Protein AF-A0A7X7MH19-F1 (afdb_monomer)

Nearest PDB structures (foldseek):
  1k9d-assembly1_A  TM=5.610E-01  e=5.790E-14  Geobacillus stearothermophilus
  1mqq-assembly1_A  TM=5.528E-01  e=1.305E-13  Geobacillus stearothermophilus
  3v0b-assembly1_B  TM=8.361E-01  e=3.757E-08  Clostridium botulinum
  4zkt-assembly3_F  TM=6.952E-01  e=1.379E-07  Clostridium botulinum E3 str. Alaska E43
  5oq3-assembly1_A  TM=6.223E-01  e=1.272E-06  Clostridioides difficile

Mean predicted aligned error: 16.27 Å

pLDDT: mean 86.26, std 12.92, range [29.75, 98.75]

Sequence (1088 aa):
MRLLLLLLFTVSAMLCSQERIFYLSGENLQEDSVQRFLQPGGEHLPQVVPDGYRGAGLRFDGQDTLLRLKPAPELAFAVDQSFTVELYYFPEKVSRADGEMYWAGLVTRGSFAGSFWRLRSHSLKGTPLFQGTNRENGKMVLRSQMVRKIQEMAEQWHHVALVRDAHKRLLSFYHNGVLIKQEFEVDPQVFENPGQDLLIGQHFTGLIDELSIYDGIRHTFSPPQNEAAPEQAAIAVDAALQTNWQACRERGLHLYPMPKELHFSGQEFAFNPAAWSVQRHNGTDAPGLQAFRQRLQDCGLTDALAEGEGTGNLIVSGLFADLPTELALLSSPALPPRQGYVLGFAGQPGQRRIILAGSDEDGLRYAWLTLGNLLREGGSIFPALIRDWPDCLRRGIEISGPLSSDFVDMAFRMRINLLHRGRHAYSSDKDREQVRQFNDYAFERGILVEIAFHTNVLDLGPDYQKYITPGYNSHYYMYKPEEGLFGYLNGAYSWSRDDLARARGQQLAKEMKDLHFRSIYFHAIDRGGFNDPGNWARRLPQDRERWGDDQASADAHLLSIYVEELRREIPDIVIYYVQYPYVPTKDAKVLKYYRDLSAKLDGKVIHLLREAPRQLLASTVAAFRHPPRMCFYPYPFTVYPSYSNSGRFVASLYFGLQTIVRVCHWNPTSSLALASDWVFAEYLWNPFSPGAEPLPPDKHTLPVVLAPSEPIEQELLPRICALFFGEKAAAKMARIFAYKFSDRIPEQPHNILPAGSDHRQFFDRMITDSQQALEYMQETAPDILPRAKGMHAELNNYLQRCNLLARARRHCLQARELLDAGQADAALAEAARGRELLELPVARARNRYQAILNDLDIANAINLTISRREYLATLPEKKLRVAFYTYAGSSSGGGIIGLLPASLDQQGGLQVTTIDNLTRRNLQAVDVLVFNGNHSEGDCDENWRENILAFAQAGGGVIFTHNACGRHQGGFQPPLFPHICRGFDSMYVHSQELSVKDAGCFENFLQPGDIYTHAYFDHCQLLAGPEATLLLANASERPVTLAGNHGRGRVIYTGEIFGIDRQNRLTYPEFPHWQMLFNLIRWCGSAE

Radius of gyration: 34.71 Å; Cα contacts (8 Å, |Δi|>4): 2415; chains: 1; bounding box: 84×91×103 Å

Structure (mmCIF, N/CA/C/O backbone):
data_AF-A0A7X7MH19-F1
#
_entry.id   AF-A0A7X7MH19-F1
#
loop_
_atom_site.group_PDB
_atom_site.id
_atom_site.type_symbol
_atom_site.label_atom_id
_atom_site.label_alt_id
_atom_site.label_comp_id
_atom_site.label_asym_id
_atom_site.label_entity_id
_atom_site.label_seq_id
_atom_site.pdbx_PDB_ins_code
_atom_site.Cartn_x
_atom_site.Cartn_y
_atom_site.Cartn_z
_atom_site.occupancy
_atom_site.B_iso_or_equiv
_atom_site.auth_seq_id
_atom_site.auth_comp_id
_atom_site.auth_asym_id
_atom_site.auth_atom_id
_atom_site.pdbx_PDB_model_num
ATOM 1 N N . MET A 1 1 ? -15.577 52.834 -31.804 1.00 40.59 1 MET A N 1
ATOM 2 C CA . MET A 1 1 ? -16.648 51.810 -31.717 1.00 40.59 1 MET A CA 1
ATOM 3 C C . MET A 1 1 ? -16.893 51.047 -33.020 1.00 40.59 1 MET A C 1
ATOM 5 O O . MET A 1 1 ? -16.893 49.830 -32.955 1.00 40.59 1 MET A O 1
ATOM 9 N N . ARG A 1 2 ? -17.020 51.678 -34.202 1.00 30.95 2 ARG A N 1
ATOM 10 C CA . ARG A 1 2 ? -17.196 50.935 -35.477 1.00 30.95 2 ARG A CA 1
ATOM 11 C C . ARG A 1 2 ? -15.959 50.164 -35.983 1.00 30.95 2 ARG A C 1
ATOM 13 O O . ARG A 1 2 ? -16.141 49.177 -36.678 1.00 30.95 2 ARG A O 1
ATOM 20 N N . LEU A 1 3 ? -14.735 50.525 -35.575 1.00 32.53 3 LEU A N 1
ATOM 21 C CA . LEU A 1 3 ? -13.535 49.714 -35.863 1.00 32.53 3 LEU A CA 1
ATOM 22 C C . LEU A 1 3 ? -13.381 48.490 -34.938 1.00 32.53 3 LEU A C 1
ATOM 24 O O . LEU A 1 3 ? -12.784 47.500 -35.338 1.00 32.53 3 LEU A O 1
ATOM 28 N N . LEU A 1 4 ? -13.950 48.533 -33.726 1.00 36.44 4 LEU A N 1
ATOM 29 C CA . LEU A 1 4 ? -13.889 47.407 -32.783 1.00 36.44 4 LEU A CA 1
ATOM 30 C C . LEU A 1 4 ? -14.914 46.314 -33.140 1.00 36.44 4 LEU A C 1
ATOM 32 O O . LEU A 1 4 ? -14.669 45.138 -32.908 1.00 36.44 4 LEU A O 1
ATOM 36 N N . LEU A 1 5 ? -16.035 46.700 -33.761 1.00 34.50 5 LEU A N 1
ATOM 37 C CA . LEU A 1 5 ? -17.049 45.764 -34.255 1.00 34.50 5 LEU A CA 1
ATOM 38 C C . LEU A 1 5 ? -16.635 45.035 -35.543 1.00 34.50 5 LEU A C 1
ATOM 40 O O . LEU A 1 5 ? -17.080 43.912 -35.748 1.00 34.50 5 LEU A O 1
ATOM 44 N N . LEU A 1 6 ? -15.761 45.615 -36.378 1.00 29.86 6 LEU A N 1
ATOM 45 C CA . LEU A 1 6 ? -15.263 44.916 -37.570 1.00 29.86 6 LEU A CA 1
ATOM 46 C C . LEU A 1 6 ? -14.207 43.851 -37.232 1.00 29.86 6 LEU A C 1
ATOM 48 O O . LEU A 1 6 ? -14.173 42.823 -37.895 1.00 29.86 6 LEU A O 1
ATOM 52 N N . LEU A 1 7 ? -13.404 44.050 -36.177 1.00 33.91 7 LEU A N 1
ATOM 53 C CA . LEU A 1 7 ? -12.448 43.037 -35.701 1.00 33.91 7 LEU A CA 1
ATOM 54 C C . LEU A 1 7 ? -13.126 41.875 -34.958 1.00 33.91 7 LEU A C 1
ATOM 56 O O . LEU A 1 7 ? -12.647 40.748 -35.016 1.00 33.91 7 LEU A O 1
ATOM 60 N N . LEU A 1 8 ? -14.269 42.113 -34.310 1.00 34.22 8 LEU A N 1
ATOM 61 C CA . LEU A 1 8 ? -15.045 41.047 -33.665 1.00 34.22 8 LEU A CA 1
ATOM 62 C C . LEU A 1 8 ? -15.822 40.172 -34.666 1.00 34.22 8 LEU A C 1
ATOM 64 O O . LEU A 1 8 ? -16.108 39.017 -34.354 1.00 34.22 8 LEU A O 1
ATOM 68 N N . PHE A 1 9 ? -16.089 40.667 -35.881 1.00 30.39 9 PHE A N 1
ATOM 69 C CA . PHE A 1 9 ? -16.714 39.872 -36.946 1.00 30.39 9 PHE A CA 1
ATOM 70 C C . PHE A 1 9 ? -15.721 39.119 -37.842 1.00 30.39 9 PHE A C 1
ATOM 72 O O . PHE A 1 9 ? -16.106 38.113 -38.430 1.00 30.39 9 PHE A O 1
ATOM 79 N N . THR A 1 10 ? -14.446 39.517 -37.909 1.00 30.19 10 THR A N 1
ATOM 80 C CA . THR A 1 10 ? -13.414 38.742 -38.626 1.00 30.19 10 THR A CA 1
ATOM 81 C C . THR A 1 10 ? -12.658 37.750 -37.744 1.00 30.19 10 THR A C 1
ATOM 83 O O . THR A 1 10 ? -12.144 36.769 -38.270 1.00 30.19 10 THR A O 1
ATOM 86 N N . VAL A 1 11 ? -12.655 37.907 -36.415 1.00 32.97 11 VAL A N 1
ATOM 87 C CA . VAL A 1 11 ? -12.041 36.915 -35.502 1.00 32.97 11 VAL A CA 1
ATOM 88 C C . VAL A 1 11 ? -13.012 35.788 -35.105 1.00 32.97 11 VAL A C 1
ATOM 90 O O . VAL A 1 11 ? -12.567 34.702 -34.749 1.00 32.97 11 VAL A O 1
ATOM 93 N N . SER A 1 12 ? -14.329 35.961 -35.282 1.00 29.75 12 SER A N 1
ATOM 94 C CA . SER A 1 12 ? -15.285 34.834 -35.202 1.00 29.75 12 SER A CA 1
ATOM 95 C C . SER A 1 12 ? -15.341 33.972 -36.473 1.00 29.75 12 SER A C 1
ATOM 97 O O . SER A 1 12 ? -15.973 32.923 -36.459 1.00 29.75 12 SER A O 1
ATOM 99 N N . ALA A 1 13 ? -14.656 34.366 -37.553 1.00 31.08 13 ALA A N 1
ATOM 100 C CA . ALA A 1 13 ? -14.575 33.600 -38.802 1.00 31.08 13 ALA A CA 1
ATOM 101 C C . ALA A 1 13 ? -13.300 32.731 -38.922 1.00 31.08 13 ALA A C 1
ATOM 103 O O . ALA A 1 13 ? -13.020 32.198 -39.989 1.00 31.08 13 ALA A O 1
ATOM 104 N N . MET A 1 14 ? -12.537 32.563 -37.833 1.00 32.09 14 MET A N 1
ATOM 105 C CA . MET A 1 14 ? -11.456 31.563 -37.715 1.00 32.09 14 MET A CA 1
ATOM 106 C C . MET A 1 14 ? -11.681 30.584 -36.549 1.00 32.09 14 MET A C 1
ATOM 108 O O . MET A 1 14 ? -10.750 29.959 -36.046 1.00 32.09 14 MET A O 1
ATOM 112 N N . LEU A 1 15 ? -12.936 30.400 -36.132 1.00 37.69 15 LEU A N 1
ATOM 113 C CA . LEU A 1 15 ? -13.350 29.117 -35.572 1.00 37.69 15 LEU A CA 1
ATOM 114 C C . LEU A 1 15 ? -13.394 28.148 -36.757 1.00 37.69 15 LEU A C 1
ATOM 116 O O . LEU A 1 15 ? -14.279 28.283 -37.598 1.00 37.69 15 LEU A O 1
ATOM 120 N N . CYS A 1 16 ? -12.424 27.227 -36.860 1.00 40.28 16 CYS A N 1
ATOM 121 C CA . CYS A 1 16 ? -12.534 26.082 -37.770 1.00 40.28 16 CYS A CA 1
ATOM 122 C C . CYS A 1 16 ? -13.936 25.491 -37.589 1.00 40.28 16 CYS A C 1
ATOM 124 O O . CYS A 1 16 ? -14.283 25.055 -36.488 1.00 40.28 16 CYS A O 1
ATOM 126 N N . SER A 1 17 ? -14.762 25.560 -38.629 1.00 39.31 17 SER A N 1
ATOM 127 C CA . SER A 1 17 ? -16.108 25.008 -38.630 1.00 39.31 17 SER A CA 1
ATOM 128 C C . SER A 1 17 ? -16.019 23.525 -38.292 1.00 39.31 17 SER A C 1
ATOM 130 O O . SER A 1 17 ? -15.542 22.747 -39.102 1.00 39.31 17 SER A O 1
ATOM 132 N N . GLN A 1 18 ? -16.486 23.100 -37.114 1.00 59.25 18 GLN A N 1
ATOM 133 C CA . GLN A 1 18 ? -16.642 21.674 -36.784 1.00 59.25 18 GLN A CA 1
ATOM 134 C C . GLN A 1 18 ? -17.859 21.085 -37.515 1.00 59.25 18 GLN A C 1
ATOM 136 O O . GLN A 1 18 ? -18.720 20.442 -36.914 1.00 59.25 18 GLN A O 1
ATOM 141 N N . GLU A 1 19 ? -17.986 21.370 -38.807 1.00 74.88 19 GLU A N 1
ATOM 142 C CA . GLU A 1 19 ? -19.109 20.917 -39.605 1.00 74.88 19 GLU A CA 1
ATOM 143 C C . GLU A 1 19 ? -18.929 19.426 -39.908 1.00 74.88 19 GLU A C 1
ATOM 145 O O . GLU A 1 19 ? -17.858 18.964 -40.317 1.00 74.88 19 GLU A O 1
ATOM 150 N N . ARG A 1 20 ? -19.979 18.644 -39.639 1.00 85.56 20 ARG A N 1
ATOM 151 C CA . ARG A 1 20 ? -20.019 17.227 -39.999 1.00 85.56 20 ARG A CA 1
ATOM 152 C C . ARG A 1 20 ? -20.278 17.137 -41.496 1.00 85.56 20 ARG A C 1
ATOM 154 O O . ARG A 1 20 ? -21.410 17.304 -41.937 1.00 85.56 20 ARG A O 1
ATOM 161 N N . ILE A 1 21 ? -19.225 16.860 -42.250 1.00 86.94 21 ILE A N 1
ATOM 162 C CA . ILE A 1 21 ? -19.241 16.823 -43.716 1.00 86.94 21 ILE A CA 1
ATOM 163 C C . ILE A 1 21 ? -19.751 15.490 -44.275 1.00 86.94 21 ILE A C 1
ATOM 165 O O . ILE A 1 21 ? -20.193 15.430 -45.419 1.00 86.94 21 ILE A O 1
ATOM 169 N N . PHE A 1 22 ? -19.739 14.421 -43.472 1.00 88.12 22 PHE A N 1
ATOM 170 C CA . PHE A 1 22 ? -20.342 13.139 -43.840 1.00 88.12 22 PHE A CA 1
ATOM 171 C C . PHE A 1 22 ? -20.851 12.379 -42.613 1.00 88.12 22 PHE A C 1
ATOM 173 O O . PHE A 1 22 ? -20.234 12.422 -41.545 1.00 88.12 22 PHE A O 1
ATOM 180 N N . TYR A 1 23 ? -21.977 11.683 -42.779 1.00 89.19 23 TYR A N 1
ATOM 181 C CA . TYR A 1 23 ? -22.614 10.866 -41.751 1.00 89.19 23 TYR A CA 1
ATOM 182 C C . TYR A 1 23 ? -23.319 9.658 -42.374 1.00 89.19 23 TYR A C 1
ATOM 184 O O . TYR A 1 23 ? -24.117 9.820 -43.299 1.00 89.19 23 TYR A O 1
ATOM 192 N N . LEU A 1 24 ? -23.043 8.467 -41.847 1.00 88.69 24 LEU A N 1
ATOM 193 C CA . LEU A 1 24 ? -23.631 7.206 -42.287 1.00 88.69 24 LEU A CA 1
ATOM 194 C C . LEU A 1 24 ? -24.084 6.368 -41.086 1.00 88.69 24 LEU A C 1
ATOM 196 O O . LEU A 1 24 ? -23.281 6.059 -40.205 1.00 88.69 24 LEU A O 1
ATOM 200 N N . SER A 1 25 ? -25.342 5.940 -41.127 1.00 89.00 25 SER A N 1
ATOM 201 C CA . SER A 1 25 ? -25.960 4.945 -40.248 1.00 89.00 25 SER A CA 1
ATOM 202 C C . SER A 1 25 ? -26.829 3.984 -41.073 1.00 89.00 25 SER A C 1
ATOM 204 O O . SER A 1 25 ? -26.979 4.136 -42.291 1.00 89.00 25 SER A O 1
ATOM 206 N N . GLY A 1 26 ? -27.406 2.964 -40.435 1.00 82.88 26 GLY A N 1
ATOM 207 C CA . GLY A 1 26 ? -28.370 2.082 -41.099 1.00 82.88 26 GLY A CA 1
ATOM 208 C C . GLY A 1 26 ? -29.678 2.786 -41.476 1.00 82.88 26 GLY A C 1
ATOM 209 O O . GLY A 1 26 ? -30.334 2.373 -42.430 1.00 82.88 26 GLY A O 1
ATOM 210 N N . GLU A 1 27 ? -30.041 3.868 -40.780 1.00 84.19 27 GLU A N 1
ATOM 211 C CA . GLU A 1 27 ? -31.292 4.608 -41.006 1.00 84.19 27 GLU A CA 1
ATOM 212 C C . GLU A 1 27 ? -31.233 5.512 -42.238 1.00 84.19 27 GLU A C 1
ATOM 214 O O . GLU A 1 27 ? -32.208 5.614 -42.982 1.00 84.19 27 GLU A O 1
ATOM 219 N N . ASN A 1 28 ? -30.079 6.137 -42.484 1.00 85.06 28 ASN A N 1
ATOM 220 C CA . ASN A 1 28 ? -29.923 7.103 -43.570 1.00 85.06 28 ASN A CA 1
ATOM 221 C C . ASN A 1 28 ? -29.301 6.508 -44.842 1.00 85.06 28 ASN A C 1
ATOM 223 O O . ASN A 1 28 ? -29.097 7.229 -45.819 1.00 85.06 28 ASN A O 1
ATOM 227 N N . LEU A 1 29 ? -29.027 5.195 -44.867 1.00 82.00 29 LEU A N 1
ATOM 228 C CA . LEU A 1 29 ? -28.387 4.528 -46.005 1.00 82.00 29 LEU A CA 1
ATOM 229 C C . LEU A 1 29 ? -29.133 4.786 -47.323 1.00 82.00 29 LEU A C 1
ATOM 231 O O . LEU A 1 29 ? -28.494 4.900 -48.363 1.00 82.00 29 LEU A O 1
ATOM 235 N N . GLN A 1 30 ? -30.467 4.869 -47.292 1.00 79.12 30 GLN A N 1
ATOM 236 C CA . GLN A 1 30 ? -31.323 5.067 -48.472 1.00 79.12 30 GLN A CA 1
ATOM 237 C C . GLN A 1 30 ? -31.597 6.544 -48.805 1.00 79.12 30 GLN A C 1
ATOM 239 O O . GLN A 1 30 ? -32.271 6.821 -49.793 1.00 79.12 30 GLN A O 1
ATOM 244 N N . GLU A 1 31 ? -31.106 7.498 -48.011 1.00 83.00 31 GLU A N 1
ATOM 245 C CA . GLU A 1 31 ? -31.304 8.921 -48.295 1.00 83.00 31 GLU A CA 1
ATOM 246 C C . GLU A 1 31 ? -30.445 9.384 -49.479 1.00 83.00 31 GLU A C 1
ATOM 248 O O . GLU A 1 31 ? -29.272 9.021 -49.594 1.00 83.00 31 GLU A O 1
ATOM 253 N N . ASP A 1 32 ? -30.987 10.273 -50.319 1.00 73.81 32 ASP A N 1
ATOM 254 C CA . ASP A 1 32 ? -30.274 10.857 -51.468 1.00 73.81 32 ASP A CA 1
ATOM 255 C C . ASP A 1 32 ? -28.955 11.546 -51.064 1.00 73.81 32 ASP A C 1
ATOM 257 O O . ASP A 1 32 ? -27.976 11.546 -51.818 1.00 73.81 32 ASP A O 1
ATOM 261 N N . SER A 1 33 ? -28.914 12.101 -49.847 1.00 69.31 33 SER A N 1
ATOM 262 C CA . SER A 1 33 ? -27.751 12.754 -49.229 1.00 69.31 33 SER A CA 1
ATOM 263 C C . SER A 1 33 ? -26.543 11.813 -49.089 1.00 69.31 33 SER A C 1
ATOM 265 O O . SER A 1 33 ? -25.401 12.275 -49.194 1.00 69.31 33 SER A O 1
ATOM 267 N N . VAL A 1 34 ? -26.796 10.509 -48.924 1.00 75.38 34 VAL A N 1
ATOM 268 C CA . VAL A 1 34 ? -25.811 9.430 -48.769 1.00 75.38 34 VAL A CA 1
ATOM 269 C C . VAL A 1 34 ? -25.662 8.636 -50.072 1.00 75.38 34 VAL A C 1
ATOM 271 O O . VAL A 1 34 ? -24.540 8.405 -50.529 1.00 75.38 34 VAL A O 1
ATOM 274 N N . GLN A 1 35 ? -26.773 8.283 -50.728 1.00 77.19 35 GLN A N 1
ATOM 275 C CA . GLN A 1 35 ? -26.804 7.518 -51.984 1.00 77.19 35 GLN A CA 1
ATOM 276 C C . GLN A 1 35 ? -26.021 8.193 -53.114 1.00 77.19 35 GLN A C 1
ATOM 278 O O . GLN A 1 35 ? -25.385 7.507 -53.916 1.00 77.19 35 GLN A O 1
ATOM 283 N N . ARG A 1 36 ? -25.964 9.534 -53.144 1.00 70.69 36 ARG A N 1
ATOM 284 C CA . ARG A 1 36 ? -25.136 10.277 -54.112 1.00 70.69 36 ARG A CA 1
ATOM 285 C C . ARG A 1 36 ? -23.650 9.894 -54.070 1.00 70.69 36 ARG A C 1
ATOM 287 O O . ARG A 1 36 ? -22.964 10.002 -55.090 1.00 70.69 36 ARG A O 1
ATOM 294 N N . PHE A 1 37 ? -23.165 9.415 -52.924 1.00 65.81 37 PHE A N 1
ATOM 295 C CA . PHE A 1 37 ? -21.780 8.999 -52.732 1.00 65.81 37 PHE A CA 1
ATOM 296 C C . PHE A 1 37 ? -21.572 7.487 -52.864 1.00 65.81 37 PHE A C 1
ATOM 298 O O . PHE A 1 37 ? -20.451 7.072 -53.141 1.00 65.81 37 PHE A O 1
ATOM 305 N N . LEU A 1 38 ? -22.601 6.655 -52.689 1.00 72.00 38 LEU A N 1
ATOM 306 C CA . LEU A 1 38 ? -22.437 5.204 -52.569 1.00 72.00 38 LEU A CA 1
ATOM 307 C C . LEU A 1 38 ? -22.326 4.475 -53.921 1.00 72.00 38 LEU A C 1
ATOM 309 O O . LEU A 1 38 ? -22.993 4.790 -54.908 1.00 72.00 38 LEU A O 1
ATOM 313 N N . GLN A 1 39 ? -21.480 3.446 -53.944 1.00 70.38 39 GLN A N 1
ATOM 314 C CA . GLN A 1 39 ? -21.481 2.346 -54.908 1.00 70.38 39 GLN A CA 1
ATOM 315 C C . GLN A 1 39 ? -21.308 1.017 -54.160 1.00 70.38 39 GLN A C 1
ATOM 317 O O . GLN A 1 39 ? -20.623 0.987 -53.130 1.00 70.38 39 GLN A O 1
ATOM 322 N N . PRO A 1 40 ? -21.859 -0.094 -54.684 1.00 62.59 40 PRO A N 1
ATOM 323 C CA . PRO A 1 40 ? -21.493 -1.423 -54.212 1.00 62.59 40 PRO A CA 1
ATOM 324 C C . PRO A 1 40 ? -19.973 -1.608 -54.323 1.00 62.59 40 PRO A C 1
ATOM 326 O O . PRO A 1 40 ? -19.392 -1.414 -55.393 1.00 62.59 40 PRO A O 1
ATOM 329 N N . GLY A 1 41 ? -19.317 -1.909 -53.201 1.00 59.84 41 GLY A N 1
ATOM 330 C CA . GLY A 1 41 ? -17.882 -2.184 -53.151 1.00 59.84 41 GLY A CA 1
ATOM 331 C C . GLY A 1 41 ? -17.541 -3.667 -53.333 1.00 59.84 41 GLY A C 1
ATOM 332 O O . GLY A 1 41 ? -16.408 -3.965 -53.712 1.00 59.84 41 GLY A O 1
ATOM 333 N N . GLY A 1 42 ? -18.507 -4.558 -53.085 1.00 61.34 42 GLY A N 1
ATOM 334 C CA . GLY A 1 42 ? -18.439 -6.011 -53.286 1.00 61.34 42 GLY A CA 1
ATOM 335 C C . GLY A 1 42 ? -19.711 -6.560 -53.954 1.00 61.34 42 GLY A C 1
ATOM 336 O O . GLY A 1 42 ? -20.513 -5.775 -54.466 1.00 61.34 42 GLY A O 1
ATOM 337 N N . GLU A 1 43 ? -19.883 -7.888 -53.996 1.00 65.69 43 GLU A N 1
ATOM 338 C CA . GLU A 1 43 ? -21.018 -8.537 -54.688 1.00 65.69 43 GLU A CA 1
ATOM 339 C C . GLU A 1 43 ? -22.367 -8.267 -53.998 1.00 65.69 43 GLU A C 1
ATOM 341 O O . GLU A 1 43 ? -23.418 -8.274 -54.650 1.00 65.69 43 GLU A O 1
ATOM 346 N N . HIS A 1 44 ? -22.342 -7.944 -52.700 1.00 71.69 44 HIS A N 1
ATOM 347 C CA . HIS A 1 44 ? -23.522 -7.672 -51.885 1.00 71.69 44 HIS A CA 1
ATOM 348 C C . HIS A 1 44 ? -23.394 -6.352 -51.100 1.00 71.69 44 HIS A C 1
ATOM 350 O O . HIS A 1 44 ? -22.311 -5.933 -50.686 1.00 71.69 44 HIS A O 1
ATOM 356 N N . LEU A 1 45 ? -24.520 -5.653 -50.908 1.00 76.94 45 LEU A N 1
ATOM 357 C CA . LEU A 1 45 ? -24.598 -4.486 -50.020 1.00 76.94 45 LEU A CA 1
ATOM 358 C C . LEU A 1 45 ? -24.732 -4.955 -48.560 1.00 76.94 45 LEU A C 1
ATOM 360 O O . LEU A 1 45 ? -25.362 -5.988 -48.329 1.00 76.94 45 LEU A O 1
ATOM 364 N N . PRO A 1 46 ? -24.193 -4.213 -47.571 1.00 83.44 46 PRO A N 1
ATOM 365 C CA . PRO A 1 46 ? -24.392 -4.555 -46.167 1.00 83.44 46 PRO A CA 1
ATOM 366 C C . PRO A 1 46 ? -25.879 -4.533 -45.812 1.00 83.44 46 PRO A C 1
ATOM 368 O O . PRO A 1 46 ? -26.639 -3.671 -46.265 1.00 83.44 46 PRO A O 1
ATOM 371 N N . GLN A 1 47 ? -26.291 -5.481 -44.977 1.00 86.56 47 GLN A N 1
ATOM 372 C CA . GLN A 1 47 ? -27.671 -5.570 -44.520 1.00 86.56 47 GLN A CA 1
ATOM 373 C C . GLN A 1 47 ? -27.932 -4.501 -43.453 1.00 86.56 47 GLN A C 1
ATOM 375 O O . GLN A 1 47 ? -27.190 -4.404 -42.475 1.00 86.56 47 GLN A O 1
ATOM 380 N N . VAL A 1 48 ? -29.011 -3.730 -43.609 1.00 89.06 48 VAL A N 1
ATOM 381 C CA . VAL A 1 48 ? -29.517 -2.865 -42.535 1.00 89.06 48 VAL A CA 1
ATOM 382 C C . VAL A 1 48 ? -30.183 -3.750 -41.484 1.00 89.06 48 VAL A C 1
ATOM 384 O O . VAL A 1 48 ? -31.097 -4.515 -41.805 1.00 89.06 48 VAL A O 1
ATOM 387 N N . VAL A 1 49 ? -29.719 -3.663 -40.240 1.00 86.75 49 VAL A N 1
ATOM 388 C CA . VAL A 1 49 ? -30.249 -4.432 -39.106 1.00 86.75 49 VAL A CA 1
ATOM 389 C C . VAL A 1 49 ? -30.757 -3.492 -38.011 1.00 86.75 49 VAL A C 1
ATOM 391 O O . VAL A 1 49 ? -30.188 -2.416 -37.833 1.00 86.75 49 VAL A O 1
ATOM 394 N N . PRO A 1 50 ? -31.807 -3.872 -37.261 1.00 78.62 50 PRO A N 1
ATOM 395 C CA . PRO A 1 50 ? -32.345 -3.035 -36.186 1.00 78.62 50 PRO A CA 1
ATOM 396 C C . PRO A 1 50 ? -31.398 -2.902 -34.982 1.00 78.62 50 PRO A C 1
ATOM 398 O O . PRO A 1 50 ? -31.568 -1.987 -34.187 1.00 78.62 50 PRO A O 1
ATOM 401 N N . ASP A 1 51 ? -30.402 -3.783 -34.858 1.00 77.12 51 ASP A N 1
ATOM 402 C CA . ASP A 1 51 ? -29.486 -3.856 -33.714 1.00 77.12 51 ASP A CA 1
ATOM 403 C C . ASP A 1 51 ? -28.273 -2.912 -33.858 1.00 77.12 51 ASP A C 1
ATOM 405 O O . ASP A 1 51 ? -27.138 -3.315 -33.610 1.00 77.12 51 ASP A O 1
ATOM 409 N N . GLY A 1 52 ? -28.476 -1.671 -34.313 1.00 81.94 52 GLY A N 1
ATOM 410 C CA . GLY A 1 52 ? -27.425 -0.646 -34.338 1.00 81.94 52 GLY A CA 1
ATOM 411 C C . GLY A 1 52 ? -27.072 -0.130 -32.939 1.00 81.94 52 GLY A C 1
ATOM 412 O O . GLY A 1 52 ? -27.753 -0.416 -31.953 1.00 81.94 52 GLY A O 1
ATOM 413 N N . TYR A 1 53 ? -25.994 0.651 -32.833 1.00 82.19 53 TYR A N 1
ATOM 414 C CA . TYR A 1 53 ? -25.649 1.319 -31.576 1.00 82.19 53 TYR A CA 1
ATOM 415 C C . TYR A 1 53 ? -26.650 2.442 -31.275 1.00 82.19 53 TYR A C 1
ATOM 417 O O . TYR A 1 53 ? -27.023 2.656 -30.119 1.00 82.19 53 TYR A O 1
ATOM 425 N N . ARG A 1 54 ? -27.103 3.157 -32.314 1.00 80.06 54 ARG A N 1
ATOM 426 C CA . ARG A 1 54 ? -28.158 4.175 -32.233 1.00 80.06 54 ARG A CA 1
ATOM 427 C C . ARG A 1 54 ? -29.143 3.987 -33.384 1.00 80.06 54 ARG A C 1
ATOM 429 O O . ARG A 1 54 ? -28.950 4.525 -34.463 1.00 80.06 54 ARG A O 1
ATOM 436 N N . GLY A 1 55 ? -30.221 3.249 -33.128 1.00 83.06 55 GLY A N 1
ATOM 437 C CA . GLY A 1 55 ? -31.196 2.926 -34.170 1.00 83.06 55 GLY A CA 1
ATOM 438 C C . GLY A 1 55 ? -30.711 1.764 -35.035 1.00 83.06 55 GLY A C 1
ATOM 439 O O . GLY A 1 55 ? -30.209 0.777 -34.501 1.00 83.06 55 GLY A O 1
ATOM 440 N N . ALA A 1 56 ? -30.878 1.850 -36.355 1.00 86.19 56 ALA A N 1
ATOM 441 C CA . ALA A 1 56 ? -30.456 0.790 -37.272 1.00 86.19 56 ALA A CA 1
ATOM 442 C C . ALA A 1 56 ? -28.960 0.875 -37.638 1.00 86.19 56 ALA A C 1
ATOM 444 O O . ALA A 1 56 ? -28.460 1.945 -37.974 1.00 86.19 56 ALA A O 1
ATOM 445 N N . GLY A 1 57 ? -28.269 -0.269 -37.662 1.00 89.12 57 GLY A N 1
ATOM 446 C CA . GLY A 1 57 ? -26.849 -0.393 -38.018 1.00 89.12 57 GLY A CA 1
ATOM 447 C C . GLY A 1 57 ? -26.609 -1.136 -39.337 1.00 89.12 57 GLY A C 1
ATOM 448 O O . GLY A 1 57 ? -27.528 -1.709 -39.929 1.00 89.12 57 GLY A O 1
ATOM 449 N N . LEU A 1 58 ? -25.355 -1.150 -39.800 1.00 92.31 58 LEU A N 1
ATOM 450 C CA . LEU A 1 58 ? -24.941 -1.824 -41.035 1.00 92.31 58 LEU A CA 1
ATOM 451 C C . LEU A 1 58 ? -24.149 -3.095 -40.723 1.00 92.31 58 LEU A C 1
ATOM 453 O O . LEU A 1 58 ? -23.093 -3.031 -40.090 1.00 92.31 58 LEU A O 1
ATOM 457 N N . ARG A 1 59 ? -24.639 -4.243 -41.198 1.00 92.81 59 ARG A N 1
ATOM 458 C CA . ARG A 1 59 ? -23.994 -5.547 -41.017 1.00 92.81 59 ARG A CA 1
ATOM 459 C C . ARG A 1 59 ? -23.083 -5.904 -42.184 1.00 92.81 59 ARG A C 1
ATOM 461 O O . ARG A 1 59 ? -23.510 -5.901 -43.338 1.00 92.81 59 ARG A O 1
ATOM 468 N N . PHE A 1 60 ? -21.860 -6.286 -41.832 1.00 92.25 60 PHE A N 1
ATOM 469 C CA . PHE A 1 60 ? -20.832 -6.791 -42.729 1.00 92.25 60 PHE A CA 1
ATOM 470 C C . PHE A 1 60 ? -20.488 -8.239 -42.360 1.00 92.25 60 PHE A C 1
ATOM 472 O O . PHE A 1 60 ? -20.427 -8.600 -41.184 1.00 92.25 60 PHE A O 1
ATOM 479 N N . ASP A 1 61 ? -20.274 -9.074 -43.366 1.00 86.19 61 ASP A N 1
ATOM 480 C CA . ASP A 1 61 ? -20.034 -10.515 -43.256 1.00 86.19 61 ASP A CA 1
ATOM 481 C C . ASP A 1 61 ? -18.546 -10.898 -43.337 1.00 86.19 61 ASP A C 1
ATOM 483 O O . ASP A 1 61 ? -18.157 -12.019 -43.006 1.00 86.19 61 ASP A O 1
ATOM 487 N N . GLY A 1 62 ? -17.690 -9.951 -43.722 1.00 83.38 62 GLY A N 1
ATOM 488 C CA . GLY A 1 62 ? -16.248 -10.120 -43.879 1.00 83.38 62 GLY A CA 1
ATOM 489 C C . GLY A 1 62 ? -15.812 -10.808 -45.174 1.00 83.38 62 GLY A C 1
ATOM 490 O O . GLY A 1 62 ? -14.608 -11.018 -45.353 1.00 83.38 62 GLY A O 1
ATOM 491 N N . GLN A 1 63 ? -16.745 -11.130 -46.076 1.00 81.31 63 GLN A N 1
ATOM 492 C CA . GLN A 1 63 ? -16.472 -11.792 -47.353 1.00 81.31 63 GLN A CA 1
ATOM 493 C C . GLN A 1 63 ? -16.682 -10.839 -48.529 1.00 81.31 63 GLN A C 1
ATOM 495 O O . GLN A 1 63 ? -15.694 -10.366 -49.099 1.00 81.31 63 GLN A O 1
ATOM 500 N N . ASP A 1 64 ? -17.935 -10.534 -48.866 1.00 76.56 64 ASP A N 1
ATOM 501 C CA . ASP A 1 64 ? -18.311 -9.793 -50.075 1.00 76.56 64 ASP A CA 1
ATOM 502 C C . ASP A 1 64 ? -19.168 -8.543 -49.805 1.00 76.56 64 ASP A C 1
ATOM 504 O O . ASP A 1 64 ? -19.471 -7.794 -50.739 1.00 76.56 64 ASP A O 1
ATOM 508 N N . THR A 1 65 ? -19.474 -8.248 -48.538 1.00 82.81 65 THR A N 1
ATOM 509 C CA . THR A 1 65 ? -20.133 -6.998 -48.139 1.00 82.81 65 THR A CA 1
ATOM 510 C C . THR A 1 65 ? -19.121 -5.864 -47.934 1.00 82.81 65 THR A C 1
ATOM 512 O O . THR A 1 65 ? -18.234 -5.916 -47.081 1.00 82.81 65 THR A O 1
ATOM 515 N N . LEU A 1 66 ? -19.233 -4.803 -48.742 1.00 85.25 66 LEU A N 1
ATOM 516 C CA . LEU A 1 66 ? -18.369 -3.615 -48.680 1.00 85.25 66 LEU A CA 1
ATOM 517 C C . LEU A 1 66 ? -19.098 -2.390 -49.243 1.00 85.25 66 LEU A C 1
ATOM 519 O O . LEU A 1 66 ? -19.666 -2.452 -50.336 1.00 85.25 66 LEU A O 1
ATOM 523 N N . LEU A 1 67 ? -19.001 -1.245 -48.560 1.00 87.56 67 LEU A N 1
ATOM 524 C CA . LEU A 1 67 ? -19.440 0.038 -49.120 1.00 87.56 67 LEU A CA 1
ATOM 525 C C . LEU A 1 67 ? -18.263 0.821 -49.688 1.00 87.56 67 LEU A C 1
ATOM 527 O O . LEU A 1 67 ? -17.199 0.916 -49.071 1.00 87.56 67 LEU A O 1
ATOM 531 N N . ARG A 1 68 ? -18.485 1.419 -50.858 1.00 85.75 68 ARG A N 1
ATOM 532 C CA . ARG A 1 68 ? -17.550 2.325 -51.517 1.00 85.75 68 ARG A CA 1
ATOM 533 C C . ARG A 1 68 ? -18.193 3.699 -51.647 1.00 85.75 68 ARG A C 1
ATOM 535 O O . ARG A 1 68 ? -19.243 3.831 -52.267 1.00 85.75 68 ARG A O 1
ATOM 542 N N . LEU A 1 69 ? -17.539 4.716 -51.102 1.00 84.38 69 LEU A N 1
ATOM 543 C CA . LEU A 1 69 ? -17.887 6.113 -51.333 1.00 84.38 69 LEU A CA 1
ATOM 544 C C . LEU A 1 69 ? -17.018 6.666 -52.461 1.00 84.38 69 LEU A C 1
ATOM 546 O O . LEU A 1 69 ? -15.784 6.643 -52.367 1.00 84.38 69 LEU A O 1
ATOM 550 N N . LYS A 1 70 ? -17.677 7.154 -53.516 1.00 79.56 70 LYS A N 1
ATOM 551 C CA . LYS A 1 70 ? -17.043 7.798 -54.669 1.00 79.56 70 LYS A CA 1
ATOM 552 C C . LYS A 1 70 ? -16.223 9.012 -54.224 1.00 79.56 70 LYS A C 1
ATOM 554 O O . LYS A 1 70 ? -16.560 9.649 -53.222 1.00 79.56 70 LYS A O 1
ATOM 559 N N . PRO A 1 71 ? -15.196 9.402 -54.993 1.00 76.94 71 PRO A N 1
ATOM 560 C CA . PRO A 1 71 ? -14.471 10.630 -54.723 1.00 76.94 71 PRO A CA 1
ATOM 561 C C . PRO A 1 71 ? -15.411 11.841 -54.787 1.00 76.94 71 PRO A C 1
ATOM 563 O O . PRO A 1 71 ? -16.076 12.063 -55.798 1.00 76.94 71 PRO A O 1
ATOM 566 N N . ALA A 1 72 ? -15.437 12.626 -53.714 1.00 74.81 72 ALA A N 1
ATOM 567 C CA . ALA A 1 72 ? -16.192 13.867 -53.609 1.00 74.81 72 ALA A CA 1
ATOM 568 C C . ALA A 1 72 ? -15.286 14.992 -53.090 1.00 74.81 72 ALA A C 1
ATOM 570 O O . ALA A 1 72 ? -14.400 14.698 -52.278 1.00 74.81 72 ALA A O 1
ATOM 571 N N . PRO A 1 73 ? -15.487 16.254 -53.520 1.00 73.81 73 PRO A N 1
ATOM 572 C CA . PRO A 1 73 ? -14.681 17.382 -53.057 1.00 73.81 73 PRO A CA 1
ATOM 573 C C . PRO A 1 73 ? -14.694 17.545 -51.535 1.00 73.81 73 PRO A C 1
ATOM 575 O O . PRO A 1 73 ? -13.651 17.832 -50.961 1.00 73.81 73 PRO A O 1
ATOM 578 N N . GLU A 1 74 ? -15.829 17.289 -50.872 1.00 75.06 74 GLU A N 1
ATOM 579 C CA . GLU A 1 74 ? -15.936 17.446 -49.414 1.00 75.06 74 GLU A CA 1
ATOM 580 C C . GLU A 1 74 ? -15.156 16.367 -48.636 1.00 75.06 74 GLU A C 1
ATOM 582 O O . GLU A 1 74 ? -14.834 16.558 -47.473 1.00 75.06 74 GLU A O 1
ATOM 587 N N . LEU A 1 75 ? -14.813 15.239 -49.273 1.00 75.06 75 LEU A N 1
ATOM 588 C CA . LEU A 1 75 ? -14.055 14.126 -48.678 1.00 75.06 75 LEU A CA 1
ATOM 589 C C . LEU A 1 75 ? -12.587 14.086 -49.146 1.00 75.06 75 LEU A C 1
ATOM 591 O O . LEU A 1 75 ? -11.874 13.102 -48.917 1.00 75.06 75 LEU A O 1
ATOM 595 N N . ALA A 1 76 ? -12.135 15.125 -49.850 1.00 74.94 76 ALA A N 1
ATOM 596 C CA . ALA A 1 76 ? -10.776 15.256 -50.358 1.00 74.94 76 ALA A CA 1
ATOM 597 C C . ALA A 1 76 ? -9.929 16.116 -49.407 1.00 74.94 76 ALA A C 1
ATOM 599 O O . ALA A 1 76 ? -9.748 17.306 -49.640 1.00 74.94 76 ALA A O 1
ATOM 600 N N . PHE A 1 77 ? -9.403 15.500 -48.344 1.00 77.62 77 PHE A N 1
ATOM 601 C CA . PHE A 1 77 ? -8.580 16.213 -47.363 1.00 77.62 77 PHE A CA 1
ATOM 602 C C . PHE A 1 77 ? -7.281 16.743 -47.979 1.00 77.62 77 PHE A C 1
ATOM 604 O O . PHE A 1 77 ? -6.508 15.974 -48.562 1.00 77.62 77 PHE A O 1
ATOM 611 N N . ALA A 1 78 ? -7.023 18.040 -47.817 1.00 74.81 78 ALA A N 1
ATOM 612 C CA . ALA A 1 78 ? -5.750 18.642 -48.192 1.00 74.81 78 ALA A CA 1
ATOM 613 C C . ALA A 1 78 ? -4.627 18.256 -47.211 1.00 74.81 78 ALA A C 1
ATOM 615 O O . ALA A 1 78 ? -4.861 17.908 -46.049 1.00 74.81 78 ALA A O 1
ATOM 616 N N . VAL A 1 79 ? -3.376 18.351 -47.674 1.00 74.94 79 VAL A N 1
ATOM 617 C CA . VAL A 1 79 ? -2.176 18.072 -46.864 1.00 74.94 79 VAL A CA 1
ATOM 618 C C . VAL A 1 79 ? -2.131 18.910 -45.586 1.00 74.94 79 VAL A C 1
ATOM 620 O O . VAL A 1 79 ? -1.651 18.431 -44.568 1.00 74.94 79 VAL A O 1
ATOM 623 N N . ASP A 1 80 ? -2.664 20.120 -45.581 1.00 80.69 80 ASP A N 1
ATOM 624 C CA . ASP A 1 80 ? -2.689 21.041 -44.443 1.00 80.69 80 ASP A CA 1
ATOM 625 C C . ASP A 1 80 ? -4.039 21.073 -43.703 1.00 80.69 80 ASP A C 1
ATOM 627 O O . ASP A 1 80 ? -4.220 21.864 -42.778 1.00 80.69 80 ASP A O 1
ATOM 631 N N . GLN A 1 81 ? -4.977 20.191 -44.058 1.00 84.88 81 GLN A N 1
ATOM 632 C CA . GLN A 1 81 ? -6.320 20.177 -43.483 1.00 84.88 81 GLN A CA 1
ATOM 633 C C . GLN A 1 81 ? -6.414 19.293 -42.237 1.00 84.88 81 GLN A C 1
ATOM 635 O O . GLN A 1 81 ? -6.025 18.118 -42.234 1.00 84.88 81 GLN A O 1
ATOM 640 N N . SER A 1 82 ? -6.977 19.860 -41.171 1.00 90.19 82 SER A N 1
ATOM 641 C CA . SER A 1 82 ? -7.306 19.123 -39.950 1.00 90.19 82 SER A CA 1
ATOM 642 C C . SER A 1 82 ? -8.665 18.444 -40.092 1.00 90.19 82 SER A C 1
ATOM 644 O O . SER A 1 82 ? -9.598 19.046 -40.608 1.00 90.19 82 SER A O 1
ATOM 646 N N . PHE A 1 83 ? -8.802 17.211 -39.610 1.00 91.38 83 PHE A N 1
ATOM 647 C CA . PHE A 1 83 ? -10.064 16.476 -39.700 1.00 91.38 83 PHE A CA 1
ATOM 648 C C . PHE A 1 83 ? -10.220 15.464 -38.564 1.00 91.38 83 PHE A C 1
ATOM 650 O O . PHE A 1 83 ? -9.251 15.082 -37.900 1.00 91.38 83 PHE A O 1
ATOM 657 N N . THR A 1 84 ? -11.451 14.990 -38.376 1.00 94.31 84 THR A N 1
ATOM 658 C CA . THR A 1 84 ? -11.769 13.886 -37.465 1.00 94.31 84 THR A CA 1
ATOM 659 C C . THR A 1 84 ? -12.611 12.841 -38.184 1.00 94.31 84 THR A C 1
ATOM 661 O O . THR A 1 84 ? -13.607 13.183 -38.819 1.00 94.31 84 THR A O 1
ATOM 664 N N . VAL A 1 85 ? -12.242 11.567 -38.051 1.00 94.50 85 VAL A N 1
ATOM 665 C CA . VAL A 1 85 ? -13.046 10.421 -38.503 1.00 94.50 85 VAL A CA 1
ATOM 666 C C . VAL A 1 85 ? -13.384 9.574 -37.291 1.00 94.50 85 VAL A C 1
ATOM 668 O O . VAL A 1 85 ? -12.474 9.130 -36.590 1.00 94.50 85 VAL A O 1
ATOM 671 N N . GLU A 1 86 ? -14.668 9.331 -37.053 1.00 95.12 86 GLU A N 1
ATOM 672 C CA . GLU A 1 86 ? -15.134 8.495 -35.949 1.00 95.12 86 GLU A CA 1
ATOM 673 C C . GLU A 1 86 ? -16.258 7.548 -36.362 1.00 95.12 86 GLU A C 1
ATOM 675 O O . GLU A 1 86 ? -16.999 7.838 -37.295 1.00 95.12 86 GLU A O 1
ATOM 680 N N . LEU A 1 87 ? -16.389 6.421 -35.664 1.00 96.44 87 LEU A N 1
ATOM 681 C CA . LEU A 1 87 ? -17.481 5.464 -35.859 1.00 96.44 87 LEU A CA 1
ATOM 682 C C . LEU A 1 87 ? -17.661 4.565 -34.638 1.00 96.44 87 LEU A C 1
ATOM 684 O O . LEU A 1 87 ? -16.750 4.425 -33.811 1.00 96.44 87 LEU A O 1
ATOM 688 N N . TYR A 1 88 ? -18.808 3.894 -34.587 1.00 95.25 88 TYR A N 1
ATOM 689 C CA . TYR A 1 88 ? -19.072 2.797 -33.670 1.00 95.25 88 TYR A CA 1
ATOM 690 C C . TYR A 1 88 ? -19.011 1.472 -34.424 1.00 95.25 88 TYR A C 1
ATOM 692 O O . TYR A 1 88 ? -19.436 1.377 -35.574 1.00 95.25 88 TYR A O 1
ATOM 700 N N . TYR A 1 89 ? -18.445 0.443 -33.803 1.00 95.06 89 TYR A N 1
ATOM 701 C CA . TYR A 1 89 ? -18.369 -0.885 -34.401 1.00 95.06 89 TYR A CA 1
ATOM 702 C C . TYR A 1 89 ? -18.545 -1.988 -33.360 1.00 95.06 89 TYR A C 1
ATOM 704 O O . TYR A 1 89 ? -18.069 -1.872 -32.232 1.00 95.06 89 TYR A O 1
ATOM 712 N N . PHE A 1 90 ? -19.205 -3.071 -33.756 1.00 93.38 90 PHE A N 1
ATOM 713 C CA . PHE A 1 90 ? -19.363 -4.302 -32.991 1.00 93.38 90 PHE A CA 1
ATOM 714 C C . PHE A 1 90 ? -18.632 -5.422 -33.743 1.00 93.38 90 PHE A C 1
ATOM 716 O O . PHE A 1 90 ? -19.147 -5.907 -34.750 1.00 93.38 90 PHE A O 1
ATOM 723 N N . PRO A 1 91 ? -17.410 -5.803 -33.340 1.00 92.06 91 PRO A N 1
ATOM 724 C CA . PRO A 1 91 ? -16.649 -6.852 -34.008 1.00 92.06 91 PRO A CA 1
ATOM 725 C C . PRO A 1 91 ? -17.112 -8.245 -33.561 1.00 92.06 91 PRO A C 1
ATOM 727 O O . PRO A 1 91 ? -17.056 -8.569 -32.374 1.00 92.06 91 PRO A O 1
ATOM 730 N N . GLU A 1 92 ? -17.513 -9.091 -34.509 1.00 89.00 92 GLU A N 1
ATOM 731 C CA . GLU A 1 92 ? -17.828 -10.503 -34.257 1.00 89.00 92 GLU A CA 1
ATOM 732 C C . GLU A 1 92 ? -16.559 -11.367 -34.373 1.00 89.00 92 GLU A C 1
ATOM 734 O O . GLU A 1 92 ? -15.637 -11.056 -35.131 1.00 89.00 92 GLU A O 1
ATOM 739 N N . LYS A 1 93 ? -16.481 -12.461 -33.603 1.00 83.12 93 LYS A N 1
ATOM 740 C CA . LYS A 1 93 ? -15.324 -13.368 -33.650 1.00 83.12 93 LYS A CA 1
ATOM 741 C C . LYS A 1 93 ? -15.376 -14.220 -34.906 1.00 83.12 93 LYS A C 1
ATOM 743 O O . LYS A 1 93 ? -16.236 -15.087 -35.033 1.00 83.12 93 LYS A O 1
ATOM 748 N N . VAL A 1 94 ? -14.389 -14.050 -35.781 1.00 70.62 94 VAL A N 1
ATOM 749 C CA . VAL A 1 94 ? -14.251 -14.890 -36.975 1.00 70.62 94 VAL A CA 1
ATOM 750 C C . VAL A 1 94 ? -12.843 -15.454 -37.068 1.00 70.62 94 VAL A C 1
ATOM 752 O O . VAL A 1 94 ? -11.873 -14.713 -37.254 1.00 70.62 94 VAL A O 1
ATOM 755 N N . SER A 1 95 ? -12.733 -16.782 -36.972 1.00 60.28 95 SER A N 1
ATOM 756 C CA . SER A 1 95 ? -11.538 -17.505 -37.408 1.00 60.28 95 SER A CA 1
ATOM 757 C C . SER A 1 95 ? -11.752 -18.022 -38.825 1.00 60.28 95 SER A C 1
ATOM 759 O O . SER A 1 95 ? -12.811 -18.559 -39.149 1.00 60.28 95 SER A O 1
ATOM 761 N N . ARG A 1 96 ? -10.733 -17.902 -39.676 1.00 61.00 96 ARG A N 1
ATOM 762 C CA . ARG A 1 96 ? -10.687 -18.677 -40.920 1.00 61.00 96 ARG A CA 1
ATOM 763 C C . ARG A 1 96 ? -10.459 -20.158 -40.585 1.00 61.00 96 ARG A C 1
ATOM 765 O O . ARG A 1 96 ? -10.089 -20.493 -39.459 1.00 61.00 96 ARG A O 1
ATOM 772 N N . ALA A 1 97 ? -10.720 -21.050 -41.542 1.00 50.91 97 ALA A N 1
ATOM 773 C CA . ALA A 1 97 ? -10.629 -22.505 -41.355 1.00 50.91 97 ALA A CA 1
ATOM 774 C C . ALA A 1 97 ? -9.215 -23.008 -40.970 1.00 50.91 97 ALA A C 1
ATOM 776 O O . ALA A 1 97 ? -9.074 -24.129 -40.490 1.00 50.91 97 ALA A O 1
ATOM 777 N N . ASP A 1 98 ? -8.187 -22.177 -41.152 1.00 53.56 98 ASP A N 1
ATOM 778 C CA . ASP A 1 98 ? -6.780 -22.389 -40.783 1.00 53.56 98 ASP A CA 1
ATOM 779 C C . ASP A 1 98 ? -6.397 -21.798 -39.408 1.00 53.56 98 ASP A C 1
ATOM 781 O O . ASP A 1 98 ? -5.278 -21.992 -38.938 1.00 53.56 98 ASP A O 1
ATOM 785 N N . GLY A 1 99 ? -7.314 -21.087 -38.745 1.00 54.78 99 GLY A N 1
ATOM 786 C CA . GLY A 1 99 ? -7.049 -20.380 -37.493 1.00 54.78 99 GLY A CA 1
ATOM 787 C C . GLY A 1 99 ? -6.250 -19.077 -37.645 1.00 54.78 99 GLY A C 1
ATOM 788 O O . GLY A 1 99 ? -5.909 -18.475 -36.623 1.00 54.78 99 GLY A O 1
ATOM 789 N N . GLU A 1 100 ? -5.961 -18.607 -38.868 1.00 57.03 100 GLU A N 1
ATOM 790 C CA . GLU A 1 100 ? -5.193 -17.376 -39.086 1.00 57.03 100 GLU A CA 1
ATOM 791 C C . GLU A 1 100 ? -5.997 -16.107 -38.752 1.00 57.03 100 GLU A C 1
ATOM 793 O O . GLU A 1 100 ? -7.181 -15.954 -39.072 1.00 57.03 100 GLU A O 1
ATOM 798 N N . MET A 1 101 ? -5.318 -15.164 -38.093 1.00 72.12 101 MET A N 1
ATOM 799 C CA . MET A 1 101 ? -5.867 -13.879 -37.653 1.00 72.12 101 MET A CA 1
ATOM 800 C C . MET A 1 101 ? -5.544 -12.782 -38.671 1.00 72.12 101 MET A C 1
ATOM 802 O O . MET A 1 101 ? -4.461 -12.773 -39.253 1.00 72.12 101 MET A O 1
ATOM 806 N N . TYR A 1 102 ? -6.430 -11.799 -38.840 1.00 81.56 102 TYR A N 1
ATOM 807 C CA . TYR A 1 102 ? -6.172 -10.657 -39.719 1.00 81.56 102 TYR A CA 1
ATOM 808 C C . TYR A 1 102 ? -6.792 -9.360 -39.184 1.00 81.56 102 TYR A C 1
ATOM 810 O O . TYR A 1 102 ? -7.599 -9.349 -38.256 1.00 81.56 102 TYR A O 1
ATOM 818 N N . TRP A 1 103 ? -6.387 -8.233 -39.770 1.00 86.50 103 TRP A N 1
ATOM 819 C CA . TRP A 1 103 ? -6.926 -6.915 -39.443 1.00 86.50 103 TRP A CA 1
ATOM 820 C C . TRP A 1 103 ? -7.969 -6.508 -40.485 1.00 86.50 103 TRP A C 1
ATOM 822 O O . TRP A 1 103 ? -7.625 -6.160 -41.616 1.00 86.50 103 TRP A O 1
ATOM 832 N N . ALA A 1 104 ? -9.237 -6.534 -40.110 1.00 88.69 104 ALA A N 1
ATOM 833 C CA . ALA A 1 104 ? -10.337 -6.066 -40.938 1.00 88.69 104 ALA A CA 1
ATOM 834 C C . ALA A 1 104 ? -10.344 -4.533 -41.035 1.00 88.69 104 ALA A C 1
ATOM 836 O O . ALA A 1 104 ? -9.980 -3.857 -40.078 1.00 88.69 104 ALA A O 1
ATOM 837 N N . GLY A 1 105 ? -10.725 -3.968 -42.177 1.00 90.75 105 GLY A N 1
ATOM 838 C CA . GLY A 1 105 ? -10.864 -2.527 -42.380 1.00 90.75 105 GLY A CA 1
ATOM 839 C C . GLY A 1 105 ? -12.237 -2.023 -41.942 1.00 90.75 105 GLY A C 1
ATOM 840 O O . GLY A 1 105 ? -13.246 -2.419 -42.507 1.00 90.75 105 GLY A O 1
ATOM 841 N N . LEU A 1 106 ? -12.268 -1.104 -40.980 1.00 94.56 106 LEU A N 1
ATOM 842 C CA . LEU A 1 106 ? -13.474 -0.370 -40.593 1.00 94.56 106 LEU A CA 1
ATOM 843 C C . LEU A 1 106 ? -13.719 0.783 -41.573 1.00 94.56 106 LEU A C 1
ATOM 845 O O . LEU A 1 106 ? -14.777 0.865 -42.185 1.00 94.56 106 LEU A O 1
ATOM 849 N N . VAL A 1 107 ? -12.693 1.613 -41.791 1.00 94.00 107 VAL A N 1
ATOM 850 C CA . VAL A 1 107 ? -12.659 2.689 -42.795 1.00 94.00 107 VAL A CA 1
ATOM 851 C C . VAL A 1 107 ? -11.295 2.676 -43.466 1.00 94.00 107 VAL A C 1
ATOM 853 O O . VAL A 1 107 ? -10.278 2.558 -42.789 1.00 94.00 107 VAL A O 1
ATOM 856 N N . THR A 1 108 ? -11.248 2.792 -44.788 1.00 90.50 108 THR A N 1
ATOM 857 C CA . THR A 1 108 ? -10.011 2.839 -45.578 1.00 90.50 108 THR A CA 1
ATOM 858 C C . THR A 1 108 ? -10.097 3.944 -46.615 1.00 90.50 108 THR A C 1
ATOM 860 O O . THR A 1 108 ? -11.036 3.966 -47.401 1.00 90.50 108 THR A O 1
ATOM 863 N N . ARG A 1 109 ? -9.105 4.832 -46.660 1.00 87.81 109 ARG A N 1
ATOM 864 C CA . ARG A 1 109 ? -8.978 5.875 -47.683 1.00 87.81 109 ARG A CA 1
ATOM 865 C C . ARG A 1 109 ? -7.683 5.690 -48.455 1.00 87.81 109 ARG A C 1
ATOM 867 O O . ARG A 1 109 ? -6.640 5.527 -47.830 1.00 87.81 109 ARG A O 1
ATOM 874 N N . GLY A 1 110 ? -7.750 5.772 -49.781 1.00 80.81 110 GLY A N 1
ATOM 875 C CA . GLY A 1 110 ? -6.595 5.589 -50.665 1.00 80.81 110 GLY A CA 1
ATOM 876 C C . GLY A 1 110 ? -6.541 4.187 -51.275 1.00 80.81 110 GLY A C 1
ATOM 877 O O . GLY A 1 110 ? -7.459 3.383 -51.104 1.00 80.81 110 GLY A O 1
ATOM 878 N N . SER A 1 111 ? -5.467 3.874 -52.000 1.00 72.06 111 SER A N 1
ATOM 879 C CA . SER A 1 111 ? -5.320 2.588 -52.695 1.00 72.06 111 SER A CA 1
ATOM 880 C C . SER A 1 111 ? -3.965 1.947 -52.440 1.00 72.06 111 SER A C 1
ATOM 882 O O . SER A 1 111 ? -2.975 2.614 -52.165 1.00 72.06 111 SER A O 1
ATOM 884 N N . PHE A 1 112 ? -3.893 0.623 -52.586 1.00 66.06 112 PHE A N 1
ATOM 885 C CA . PHE A 1 112 ? -2.633 -0.126 -52.487 1.00 66.06 112 PHE A CA 1
ATOM 886 C C . PHE A 1 112 ? -1.613 0.232 -53.589 1.00 66.06 112 PHE A C 1
ATOM 888 O O . PHE A 1 112 ? -0.448 -0.159 -53.504 1.00 66.06 112 PHE A O 1
ATOM 895 N N . ALA A 1 113 ? -2.042 0.958 -54.627 1.00 68.25 113 ALA A N 1
ATOM 896 C CA . ALA A 1 113 ? -1.177 1.492 -55.673 1.00 68.25 113 ALA A CA 1
ATOM 897 C C . ALA A 1 113 ? -0.548 2.852 -55.300 1.00 68.25 113 ALA A C 1
ATOM 899 O O . ALA A 1 113 ? 0.416 3.255 -55.952 1.00 68.25 113 ALA A O 1
ATOM 900 N N . GLY A 1 114 ? -1.047 3.527 -54.256 1.00 73.12 114 GLY A N 1
ATOM 901 C CA . GLY A 1 114 ? -0.570 4.821 -53.758 1.00 73.12 114 GLY A CA 1
ATOM 902 C C . GLY A 1 114 ? -0.471 4.861 -52.227 1.00 73.12 114 GLY A C 1
ATOM 903 O O . GLY A 1 114 ? -0.232 3.836 -51.586 1.00 73.12 114 GLY A O 1
ATOM 904 N N . SER A 1 115 ? -0.629 6.049 -51.641 1.00 80.00 115 SER A N 1
ATOM 905 C CA . SER A 1 115 ? -0.765 6.215 -50.190 1.00 80.00 115 SER A CA 1
ATOM 906 C C . SER A 1 115 ? -2.161 5.798 -49.721 1.00 80.00 115 SER A C 1
ATOM 908 O O . SER A 1 115 ? -3.128 5.833 -50.484 1.00 80.00 115 SER A O 1
ATOM 910 N N . PHE A 1 116 ? -2.272 5.363 -48.468 1.00 85.81 116 PHE A N 1
ATOM 911 C CA . PHE A 1 116 ? -3.559 5.105 -47.836 1.00 85.81 116 PHE A CA 1
ATOM 912 C C . PHE A 1 116 ? -3.486 5.235 -46.317 1.00 85.81 116 PHE A C 1
ATOM 914 O O . PHE A 1 116 ? -2.450 4.989 -45.696 1.00 85.81 116 PHE A O 1
ATOM 921 N N . TRP A 1 117 ? -4.634 5.483 -45.696 1.00 90.25 117 TRP A N 1
ATOM 922 C CA . TRP A 1 117 ? -4.812 5.340 -44.255 1.00 90.25 117 TRP A CA 1
ATOM 923 C C . TRP A 1 117 ? -6.077 4.548 -43.931 1.00 90.25 117 TRP A C 1
ATOM 925 O O . TRP A 1 117 ? -7.019 4.498 -44.725 1.00 90.25 117 TRP A O 1
ATOM 935 N N . ARG A 1 118 ? -6.082 3.861 -42.784 1.00 92.12 118 ARG A N 1
ATOM 936 C CA . ARG A 1 118 ? -7.178 2.975 -42.374 1.00 92.12 118 ARG A CA 1
ATOM 937 C C . ARG A 1 118 ? -7.397 2.966 -40.876 1.00 92.12 118 ARG A C 1
ATOM 939 O O . ARG A 1 118 ? -6.442 2.905 -40.104 1.00 92.12 118 ARG A O 1
ATOM 946 N N . LEU A 1 119 ? -8.665 2.887 -40.504 1.00 95.38 119 LEU A N 1
ATOM 947 C CA . LEU A 1 119 ? -9.126 2.355 -39.231 1.00 95.38 119 LEU A CA 1
ATOM 948 C C . LEU A 1 119 ? -9.421 0.869 -39.417 1.00 95.38 119 LEU A C 1
ATOM 950 O O . LEU A 1 119 ? -10.071 0.479 -40.386 1.00 95.38 119 LEU A O 1
ATOM 954 N N . ARG A 1 120 ? -8.918 0.030 -38.517 1.00 94.06 120 ARG A N 1
ATOM 955 C CA . ARG A 1 120 ? -8.989 -1.431 -38.601 1.00 94.06 120 ARG A CA 1
ATOM 956 C C . ARG A 1 120 ? -9.435 -2.037 -37.274 1.00 94.06 120 ARG A C 1
ATOM 958 O O . ARG A 1 120 ? -9.251 -1.416 -36.232 1.00 94.06 120 ARG A O 1
ATOM 965 N N . SER A 1 121 ? -9.958 -3.260 -37.317 1.00 93.06 121 SER A N 1
ATOM 966 C CA . SER A 1 121 ? -10.274 -4.086 -36.148 1.00 93.06 121 SER A CA 1
ATOM 967 C C . SER A 1 121 ? -9.658 -5.482 -36.279 1.00 93.06 121 SER A C 1
ATOM 969 O O . SER A 1 121 ? -9.549 -6.027 -37.377 1.00 93.06 121 SER A O 1
ATOM 971 N N . HIS A 1 122 ? -9.212 -6.056 -35.166 1.00 90.44 122 HIS A N 1
ATOM 972 C CA . HIS A 1 122 ? -8.633 -7.396 -35.119 1.00 90.44 122 HIS A CA 1
ATOM 973 C C . HIS A 1 122 ? -9.719 -8.483 -35.222 1.00 90.44 122 HIS A C 1
ATOM 975 O O . HIS A 1 122 ? -10.565 -8.569 -34.333 1.00 90.44 122 HIS A O 1
ATOM 981 N N . SER A 1 123 ? -9.652 -9.381 -36.213 1.00 83.50 123 SER A N 1
ATOM 982 C CA . SER A 1 123 ? -10.735 -10.336 -36.540 1.00 83.50 123 SER A CA 1
ATOM 983 C C . SER A 1 123 ? -11.146 -11.285 -35.401 1.00 83.50 123 SER A C 1
ATOM 985 O O . SER A 1 123 ? -12.301 -11.683 -35.313 1.00 83.50 123 SER A O 1
ATOM 987 N N . LEU A 1 124 ? -10.218 -11.642 -34.502 1.00 80.56 124 LEU A N 1
ATOM 988 C CA . LEU A 1 124 ? -10.519 -12.490 -33.332 1.00 80.56 124 LEU A CA 1
ATOM 989 C C . LEU A 1 124 ? -10.736 -11.745 -32.018 1.00 80.56 124 LEU A C 1
ATOM 991 O O . LEU A 1 124 ? -11.221 -12.335 -31.061 1.00 80.56 124 LEU A O 1
ATOM 995 N N . LYS A 1 125 ? -10.268 -10.502 -31.924 1.00 82.69 125 LYS A N 1
ATOM 996 C CA . LYS A 1 125 ? -10.112 -9.811 -30.636 1.00 82.69 125 LYS A CA 1
ATOM 997 C C . LYS A 1 125 ? -10.853 -8.493 -30.591 1.00 82.69 125 LYS A C 1
ATOM 999 O O . LYS A 1 125 ? -10.908 -7.899 -29.531 1.00 82.69 125 LYS A O 1
ATOM 1004 N N . GLY A 1 126 ? -11.357 -7.989 -31.711 1.00 85.81 126 GLY A N 1
ATOM 1005 C CA . GLY A 1 126 ? -12.063 -6.717 -31.791 1.00 85.81 126 GLY A CA 1
ATOM 1006 C C . GLY A 1 126 ? -11.204 -5.469 -31.567 1.00 85.81 126 GLY A C 1
ATOM 1007 O O . GLY A 1 126 ? -11.689 -4.373 -31.801 1.00 85.81 126 GLY A O 1
ATOM 1008 N N . THR A 1 127 ? -9.935 -5.591 -31.156 1.00 89.62 127 THR A N 1
ATOM 1009 C CA . THR A 1 127 ? -9.055 -4.444 -30.867 1.00 89.62 127 THR A CA 1
ATOM 1010 C C . THR A 1 127 ? -8.939 -3.502 -32.075 1.00 89.62 127 THR A C 1
ATOM 1012 O O . THR A 1 127 ? -8.695 -4.004 -33.173 1.00 89.62 127 THR A O 1
ATOM 1015 N N . PRO A 1 128 ? -9.050 -2.168 -31.909 1.00 92.44 128 PRO A N 1
ATOM 1016 C CA . PRO A 1 128 ? -8.906 -1.226 -33.012 1.00 92.44 128 PRO A CA 1
ATOM 1017 C C . PRO A 1 128 ? -7.450 -0.826 -33.275 1.00 92.44 128 PRO A C 1
ATOM 1019 O O . PRO A 1 128 ? -6.605 -0.797 -32.375 1.00 92.44 128 PRO A O 1
ATOM 1022 N N . LEU A 1 129 ? -7.185 -0.455 -34.523 1.00 92.69 129 LEU A N 1
ATOM 1023 C CA . LEU A 1 129 ? -5.889 -0.025 -35.034 1.00 92.69 129 LEU A CA 1
ATOM 1024 C C . LEU A 1 129 ? -6.082 1.120 -36.029 1.00 92.69 129 LEU A C 1
ATOM 1026 O O . LEU A 1 129 ? -6.887 1.006 -36.949 1.00 92.69 129 LEU A O 1
ATOM 1030 N N . PHE A 1 130 ? -5.274 2.167 -35.918 1.00 94.06 130 PHE A N 1
ATOM 1031 C CA . PHE A 1 130 ? -5.033 3.093 -37.017 1.00 94.06 130 PHE A CA 1
ATOM 1032 C C . PHE A 1 130 ? -3.721 2.755 -37.733 1.00 94.06 130 PHE A C 1
ATOM 1034 O O . PHE A 1 130 ? -2.708 2.452 -37.096 1.00 94.06 130 PHE A O 1
ATOM 1041 N N . GLN A 1 131 ? -3.741 2.828 -39.062 1.00 92.06 131 GLN A N 1
ATOM 1042 C CA . GLN A 1 131 ? -2.592 2.589 -39.925 1.00 92.06 131 GLN A CA 1
ATOM 1043 C C . GLN A 1 131 ? -2.533 3.632 -41.043 1.00 92.06 131 GLN A C 1
ATOM 1045 O O . GLN A 1 131 ? -3.494 3.773 -41.791 1.00 92.06 131 GLN A O 1
ATOM 1050 N N . GLY A 1 132 ? -1.389 4.293 -41.200 1.00 90.25 132 GLY A N 1
ATOM 1051 C CA . GLY A 1 132 ? -1.079 5.191 -42.309 1.00 90.25 132 GLY A CA 1
ATOM 1052 C C . GLY A 1 132 ? 0.145 4.701 -43.076 1.00 90.25 132 GLY A C 1
ATOM 1053 O O . GLY A 1 132 ? 1.187 4.443 -42.473 1.00 90.25 132 GLY A O 1
ATOM 1054 N N . THR A 1 133 ? 0.030 4.568 -44.392 1.00 85.88 133 THR A N 1
ATOM 1055 C CA . THR A 1 133 ? 1.060 3.985 -45.257 1.00 85.88 133 THR A CA 1
ATOM 1056 C C . THR A 1 133 ? 1.223 4.844 -46.508 1.00 85.88 133 THR A C 1
ATOM 1058 O O . THR A 1 133 ? 0.229 5.241 -47.111 1.00 85.88 133 THR A O 1
ATOM 1061 N N . ASN A 1 134 ? 2.459 5.103 -46.929 1.00 84.75 134 ASN A N 1
ATOM 1062 C CA . ASN A 1 134 ? 2.758 5.751 -48.208 1.00 84.75 134 ASN A CA 1
ATOM 1063 C C . ASN A 1 134 ? 3.481 4.774 -49.152 1.00 84.75 134 ASN A C 1
ATOM 1065 O O . ASN A 1 134 ? 3.839 3.656 -48.761 1.00 84.75 134 ASN A O 1
ATOM 1069 N N . ARG A 1 135 ? 3.690 5.183 -50.407 1.00 76.94 135 ARG A N 1
ATOM 1070 C CA . ARG A 1 135 ? 4.473 4.413 -51.379 1.00 76.94 135 ARG A CA 1
ATOM 1071 C C . ARG A 1 135 ? 5.759 5.151 -51.718 1.00 76.94 135 ARG A C 1
ATOM 1073 O O . ARG A 1 135 ? 5.717 6.234 -52.285 1.00 76.94 135 ARG A O 1
ATOM 1080 N N . GLU A 1 136 ? 6.897 4.529 -51.438 1.00 73.56 136 GLU A N 1
ATOM 1081 C CA . GLU A 1 136 ? 8.219 5.057 -51.782 1.00 73.56 136 GLU A CA 1
ATOM 1082 C C . GLU A 1 136 ? 8.960 4.055 -52.661 1.00 73.56 136 GLU A C 1
ATOM 1084 O O . GLU A 1 136 ? 9.063 2.873 -52.330 1.00 73.56 136 GLU A O 1
ATOM 1089 N N . ASN A 1 137 ? 9.449 4.513 -53.819 1.00 75.38 137 ASN A N 1
ATOM 1090 C CA . ASN A 1 137 ? 10.173 3.685 -54.794 1.00 75.38 137 ASN A CA 1
ATOM 1091 C C . ASN A 1 137 ? 9.442 2.376 -55.158 1.00 75.38 137 ASN A C 1
ATOM 1093 O O . ASN A 1 137 ? 10.053 1.324 -55.337 1.00 75.38 137 ASN A O 1
ATOM 1097 N N . GLY A 1 138 ? 8.108 2.424 -55.224 1.00 68.94 138 GLY A N 1
ATOM 1098 C CA . GLY A 1 138 ? 7.266 1.269 -55.538 1.00 68.94 138 GLY A CA 1
ATOM 1099 C C . GLY A 1 138 ? 7.034 0.282 -54.384 1.00 68.94 138 GLY A C 1
ATOM 1100 O O . GLY A 1 138 ? 6.316 -0.698 -54.585 1.00 68.94 138 GLY A O 1
ATOM 1101 N N . LYS A 1 139 ? 7.578 0.534 -53.185 1.00 76.44 139 LYS A N 1
ATOM 1102 C CA . LYS A 1 139 ? 7.343 -0.260 -51.968 1.00 76.44 139 LYS A CA 1
ATOM 1103 C C . LYS A 1 139 ? 6.375 0.457 -51.025 1.00 76.44 139 LYS A C 1
ATOM 1105 O O . LYS A 1 139 ? 6.398 1.679 -50.913 1.00 76.44 139 LYS A O 1
ATOM 1110 N N . MET A 1 140 ? 5.530 -0.313 -50.341 1.00 78.12 140 MET A N 1
ATOM 1111 C CA . MET A 1 140 ? 4.663 0.210 -49.281 1.00 78.12 140 MET A CA 1
ATOM 1112 C C . MET A 1 140 ? 5.492 0.459 -48.022 1.00 78.12 140 MET A C 1
ATOM 1114 O O . MET A 1 140 ? 6.148 -0.465 -47.542 1.00 78.12 140 MET A O 1
ATOM 1118 N N . VAL A 1 141 ? 5.437 1.669 -47.472 1.00 81.62 141 VAL A N 1
ATOM 1119 C CA . VAL A 1 141 ? 6.134 2.019 -46.231 1.00 81.62 141 VAL A CA 1
ATOM 1120 C C . VAL A 1 141 ? 5.128 2.497 -45.191 1.00 81.62 141 VAL A C 1
ATOM 1122 O O . VAL A 1 141 ? 4.365 3.439 -45.404 1.00 81.62 141 VAL A O 1
ATOM 1125 N N . LEU A 1 142 ? 5.114 1.808 -44.051 1.00 85.12 142 LEU A N 1
ATOM 1126 C CA . LEU A 1 142 ? 4.283 2.149 -42.904 1.00 85.12 142 LEU A CA 1
ATOM 1127 C C . LEU A 1 142 ? 4.821 3.429 -42.252 1.00 85.12 142 LEU A C 1
ATOM 1129 O O . LEU A 1 142 ? 5.966 3.455 -41.808 1.00 85.12 142 LEU A O 1
ATOM 1133 N N . ARG A 1 143 ? 3.997 4.478 -42.188 1.00 86.19 143 ARG A N 1
ATOM 1134 C CA . ARG A 1 143 ? 4.365 5.783 -41.612 1.00 86.19 143 ARG A CA 1
ATOM 1135 C C . ARG A 1 143 ? 3.857 5.965 -40.199 1.00 86.19 143 ARG A C 1
ATOM 1137 O O . ARG A 1 143 ? 4.587 6.462 -39.352 1.00 86.19 143 ARG A O 1
ATOM 1144 N N . SER A 1 144 ? 2.627 5.526 -39.964 1.00 84.00 144 SER A N 1
ATOM 1145 C CA . SER A 1 144 ? 1.956 5.679 -38.682 1.00 84.00 144 SER A CA 1
ATOM 1146 C C . SER A 1 144 ? 1.213 4.408 -38.324 1.00 84.00 144 SER A C 1
ATOM 1148 O O . SER A 1 144 ? 0.508 3.824 -39.151 1.00 84.00 144 SER A O 1
ATOM 1150 N N . GLN A 1 145 ? 1.370 3.976 -37.077 1.00 88.94 145 GLN A N 1
ATOM 1151 C CA . GLN A 1 145 ? 0.646 2.838 -36.534 1.00 88.94 145 GLN A CA 1
ATOM 1152 C C . GLN A 1 145 ? 0.308 3.092 -35.067 1.00 88.94 145 GLN A C 1
ATOM 1154 O O . GLN A 1 145 ? 1.186 3.204 -34.204 1.00 88.94 145 GLN A O 1
ATOM 1159 N N . MET A 1 146 ? -0.989 3.160 -34.779 1.00 89.00 146 MET A N 1
ATOM 1160 C CA . MET A 1 146 ? -1.502 3.417 -33.438 1.00 89.00 146 MET A CA 1
ATOM 1161 C C . MET A 1 146 ? -2.477 2.311 -33.069 1.00 89.00 146 MET A C 1
ATOM 1163 O O . MET A 1 146 ? -3.562 2.205 -33.634 1.00 89.00 146 MET A O 1
ATOM 1167 N N . VAL A 1 147 ? -2.063 1.454 -32.138 1.00 83.88 147 VAL A N 1
ATOM 1168 C CA . VAL A 1 147 ? -2.834 0.293 -31.694 1.00 83.88 147 VAL A CA 1
ATOM 1169 C C . VAL A 1 147 ? -2.892 0.274 -30.177 1.00 83.88 147 VAL A C 1
ATOM 1171 O O . VAL A 1 147 ? -1.905 0.571 -29.503 1.00 83.88 147 VAL A O 1
ATOM 1174 N N . ARG A 1 148 ? -4.047 -0.101 -29.632 1.00 66.31 148 ARG A N 1
ATOM 1175 C CA . ARG A 1 148 ? -4.165 -0.442 -28.213 1.00 66.31 148 ARG A CA 1
ATOM 1176 C C . ARG A 1 148 ? -3.497 -1.802 -27.966 1.00 66.31 148 ARG A C 1
ATOM 1178 O O . ARG A 1 148 ? -3.384 -2.616 -28.882 1.00 66.31 148 ARG A O 1
ATOM 1185 N N . LYS A 1 149 ? -3.065 -2.094 -26.733 1.00 72.44 149 LYS A N 1
ATOM 1186 C CA . LYS A 1 149 ? -2.654 -3.461 -26.362 1.00 72.44 149 LYS A CA 1
ATOM 1187 C C . LYS A 1 149 ? -3.752 -4.443 -26.801 1.00 72.44 149 LYS A C 1
ATOM 1189 O O . LYS A 1 149 ? -4.904 -4.275 -26.411 1.00 72.44 149 LYS A O 1
ATOM 1194 N N . ILE A 1 150 ? -3.389 -5.422 -27.633 1.00 70.81 150 ILE A N 1
ATOM 1195 C CA . ILE A 1 150 ? -4.334 -6.434 -28.125 1.00 70.81 150 ILE A CA 1
ATOM 1196 C C . ILE A 1 150 ? -4.846 -7.212 -26.918 1.00 70.81 150 ILE A C 1
ATOM 1198 O O . ILE A 1 150 ? -4.059 -7.788 -26.167 1.00 70.81 150 ILE A O 1
ATOM 1202 N N . GLN A 1 151 ? -6.157 -7.202 -26.735 1.00 71.62 151 GLN A N 1
ATOM 1203 C CA . GLN A 1 151 ? -6.862 -7.855 -25.639 1.00 71.62 151 GLN A CA 1
ATOM 1204 C C . GLN A 1 151 ? -8.228 -8.321 -26.153 1.00 71.62 151 GLN A C 1
ATOM 1206 O O . GLN A 1 151 ? -8.638 -7.919 -27.237 1.00 71.62 151 GLN A O 1
ATOM 1211 N N . GLU A 1 152 ? -8.916 -9.191 -25.419 1.00 79.75 152 GLU A N 1
ATOM 1212 C CA . GLU A 1 152 ? -10.245 -9.670 -25.819 1.00 79.75 152 GLU A CA 1
ATOM 1213 C C . GLU A 1 152 ? -11.265 -8.527 -25.767 1.00 79.75 152 GLU A C 1
ATOM 1215 O O . GLU A 1 152 ? -11.504 -7.949 -24.707 1.00 79.75 152 GLU A O 1
ATOM 1220 N N . MET A 1 153 ? -11.804 -8.158 -26.927 1.00 78.31 153 MET A N 1
ATOM 1221 C CA . MET A 1 153 ? -12.736 -7.043 -27.103 1.00 78.31 153 MET A CA 1
ATOM 1222 C C . MET A 1 153 ? -13.825 -7.360 -28.133 1.00 78.31 153 MET A C 1
ATOM 1224 O O . MET A 1 153 ? -14.633 -6.484 -28.413 1.00 78.31 153 MET A O 1
ATOM 1228 N N . ALA A 1 154 ? -13.858 -8.564 -28.706 1.00 82.75 154 ALA A N 1
ATOM 1229 C CA . ALA A 1 154 ? -14.927 -8.948 -29.617 1.00 82.75 154 ALA A CA 1
ATOM 1230 C C . ALA A 1 154 ? -16.263 -9.126 -28.872 1.00 82.75 154 ALA A C 1
ATOM 1232 O O . ALA A 1 154 ? -16.267 -9.275 -27.652 1.00 82.75 154 ALA A O 1
ATOM 1233 N N . GLU A 1 155 ? -17.371 -9.104 -29.613 1.00 83.50 155 GLU A N 1
ATOM 1234 C CA . GLU A 1 155 ? -18.737 -9.336 -29.109 1.00 83.50 155 GLU A CA 1
ATOM 1235 C C . GLU A 1 155 ? -19.286 -8.230 -28.180 1.00 83.50 155 GLU A C 1
ATOM 1237 O O . GLU A 1 155 ? -20.126 -8.487 -27.324 1.00 83.50 155 GLU A O 1
ATOM 1242 N N . GLN A 1 156 ? -18.836 -6.984 -28.356 1.00 86.25 156 GLN A N 1
ATOM 1243 C CA . GLN A 1 156 ? -19.389 -5.790 -27.694 1.00 86.25 156 GLN A CA 1
ATOM 1244 C C . GLN A 1 156 ? -19.190 -4.547 -28.579 1.00 86.25 156 GLN A C 1
ATOM 1246 O O . GLN A 1 156 ? -18.348 -4.563 -29.480 1.00 86.25 156 GLN A O 1
ATOM 1251 N N . TRP A 1 157 ? -19.920 -3.456 -28.325 1.00 91.50 157 TRP A N 1
ATOM 1252 C CA . TRP A 1 157 ? -19.756 -2.209 -29.080 1.00 91.50 157 TRP A CA 1
ATOM 1253 C C . TRP A 1 157 ? -18.421 -1.520 -28.770 1.00 91.50 157 TRP A C 1
ATOM 1255 O O . TRP A 1 157 ? -17.831 -1.659 -27.709 1.00 91.50 157 TRP A O 1
ATOM 1265 N N . HIS A 1 158 ? -17.896 -0.741 -29.701 1.00 92.44 158 HIS A N 1
ATOM 1266 C CA . HIS A 1 158 ? -16.695 0.073 -29.508 1.00 92.44 158 HIS A CA 1
ATOM 1267 C C . HIS A 1 158 ? -16.844 1.372 -30.269 1.00 92.44 158 HIS A C 1
ATOM 1269 O O . HIS A 1 158 ? -17.448 1.395 -31.332 1.00 92.44 158 HIS A O 1
ATOM 1275 N N . HIS A 1 159 ? -16.251 2.439 -29.751 1.00 94.19 159 HIS A N 1
ATOM 1276 C CA . HIS A 1 159 ? -16.091 3.708 -30.451 1.00 94.19 159 HIS A CA 1
ATOM 1277 C C . HIS A 1 159 ? -14.621 3.896 -30.798 1.00 94.19 159 HIS A C 1
ATOM 1279 O O . HIS A 1 159 ? -13.750 3.654 -29.961 1.00 94.19 159 HIS A O 1
ATOM 1285 N N . VAL A 1 160 ? -14.328 4.334 -32.015 1.00 95.38 160 VAL A N 1
ATOM 1286 C CA . VAL A 1 160 ? -12.971 4.691 -32.433 1.00 95.38 160 VAL A CA 1
ATOM 1287 C C . VAL A 1 160 ? -12.986 6.046 -33.121 1.00 95.38 160 VAL A C 1
ATOM 1289 O O . VAL A 1 160 ? -13.876 6.317 -33.923 1.00 95.38 160 VAL A O 1
ATOM 1292 N N . ALA A 1 161 ? -11.986 6.880 -32.830 1.00 95.62 161 ALA A N 1
ATOM 1293 C CA . ALA A 1 161 ? -11.785 8.141 -33.529 1.00 95.62 161 ALA A CA 1
ATOM 1294 C C . ALA A 1 161 ? -10.311 8.384 -33.863 1.00 95.62 161 ALA A C 1
ATOM 1296 O O . ALA A 1 161 ? -9.421 8.193 -33.033 1.00 95.62 161 ALA A O 1
ATOM 1297 N N . LEU A 1 162 ? -10.063 8.840 -35.087 1.00 95.75 162 LEU A N 1
ATOM 1298 C CA . LEU A 1 162 ? -8.795 9.410 -35.519 1.00 95.75 162 LEU A CA 1
ATOM 1299 C C . LEU A 1 162 ? -8.964 10.917 -35.656 1.00 95.75 162 LEU A C 1
ATOM 1301 O O . LEU A 1 162 ? -9.854 11.375 -36.370 1.00 95.75 162 LEU A O 1
ATOM 1305 N N . VAL A 1 163 ? -8.071 11.665 -35.020 1.00 94.62 163 VAL A N 1
ATOM 1306 C CA . VAL A 1 163 ? -8.020 13.123 -35.081 1.00 94.62 163 VAL A CA 1
ATOM 1307 C C . VAL A 1 163 ? -6.680 13.526 -35.663 1.00 94.62 163 VAL A C 1
ATOM 1309 O O . VAL A 1 163 ? -5.634 13.099 -35.172 1.00 94.62 163 VAL A O 1
ATOM 1312 N N . ARG A 1 164 ? -6.714 14.365 -36.693 1.00 92.94 164 ARG A N 1
ATOM 1313 C CA . ARG A 1 164 ? -5.531 14.977 -37.285 1.00 92.94 164 ARG A CA 1
ATOM 1314 C C . ARG A 1 164 ? -5.579 16.482 -37.066 1.00 92.94 164 ARG A C 1
ATOM 1316 O O . ARG A 1 164 ? -6.477 17.143 -37.579 1.00 92.94 164 ARG A O 1
ATOM 1323 N N . ASP A 1 165 ? -4.597 17.009 -36.345 1.00 91.12 165 ASP A N 1
ATOM 1324 C CA . ASP A 1 165 ? -4.309 18.443 -36.242 1.00 91.12 165 ASP A CA 1
ATOM 1325 C C . ASP A 1 165 ? -3.123 18.747 -37.166 1.00 91.12 165 ASP A C 1
ATOM 1327 O O . ASP A 1 165 ? -1.956 18.558 -36.808 1.00 91.12 165 ASP A O 1
ATOM 1331 N N . ALA A 1 166 ? -3.430 19.172 -38.391 1.00 87.12 166 ALA A N 1
ATOM 1332 C CA . ALA A 1 166 ? -2.423 19.421 -39.416 1.00 87.12 166 ALA A CA 1
ATOM 1333 C C . ALA A 1 166 ? -1.532 20.629 -39.074 1.00 87.12 166 ALA A C 1
ATOM 1335 O O . ALA A 1 166 ? -0.352 20.642 -39.423 1.00 87.12 166 ALA A O 1
ATOM 1336 N N . HIS A 1 167 ? -2.050 21.605 -38.316 1.00 82.31 167 HIS A N 1
ATOM 1337 C CA . HIS A 1 167 ? -1.287 22.782 -37.890 1.00 82.31 167 HIS A CA 1
ATOM 1338 C C . HIS A 1 167 ? -0.199 22.425 -36.875 1.00 82.31 167 HIS A C 1
ATOM 1340 O O . HIS A 1 167 ? 0.898 22.981 -36.920 1.00 82.31 167 HIS A O 1
ATOM 1346 N N . LYS A 1 168 ? -0.481 21.477 -35.973 1.00 79.62 168 LYS A N 1
ATOM 1347 C CA . LYS A 1 168 ? 0.493 20.962 -34.995 1.00 79.62 168 LYS A CA 1
ATOM 1348 C C . LYS A 1 168 ? 1.242 19.721 -35.473 1.00 79.62 168 LYS A C 1
ATOM 1350 O O . LYS A 1 168 ? 2.082 19.213 -34.731 1.00 79.62 168 LYS A O 1
ATOM 1355 N N . ARG A 1 169 ? 0.942 19.234 -36.684 1.00 82.69 169 ARG A N 1
ATOM 1356 C CA . ARG A 1 169 ? 1.423 17.954 -37.224 1.00 82.69 169 ARG A CA 1
ATOM 1357 C C . ARG A 1 169 ? 1.216 16.816 -36.230 1.00 82.69 169 ARG A C 1
ATOM 1359 O O . ARG A 1 169 ? 2.150 16.086 -35.912 1.00 82.69 169 ARG A O 1
ATOM 1366 N N . LEU A 1 170 ? 0.009 16.704 -35.694 1.00 86.62 170 LEU A N 1
ATOM 1367 C CA . LEU A 1 170 ? -0.303 15.796 -34.600 1.00 86.62 170 LEU A CA 1
ATOM 1368 C C . LEU A 1 170 ? -1.430 14.850 -35.002 1.00 86.62 170 LEU A C 1
ATOM 1370 O O . LEU A 1 170 ? -2.490 15.285 -35.452 1.00 86.62 170 LEU A O 1
ATOM 1374 N N . LEU A 1 171 ? -1.205 13.557 -34.793 1.00 92.00 171 LEU A N 1
ATOM 1375 C CA . LEU A 1 171 ? -2.225 12.528 -34.926 1.00 92.00 171 LEU A CA 1
ATOM 1376 C C . LEU A 1 171 ? -2.581 11.996 -33.544 1.00 92.00 171 LEU A C 1
ATOM 1378 O O . LEU A 1 171 ? -1.702 11.571 -32.794 1.00 92.00 171 LEU A O 1
ATOM 1382 N N . SER A 1 172 ? -3.872 11.980 -33.232 1.00 93.31 172 SER A N 1
ATOM 1383 C CA . SER A 1 172 ? -4.405 11.480 -31.968 1.00 93.31 172 SER A CA 1
ATOM 1384 C C . SER A 1 172 ? -5.422 10.379 -32.249 1.00 93.31 172 SER A C 1
ATOM 1386 O O . SER A 1 172 ? -6.386 10.570 -32.991 1.00 93.31 172 SER A O 1
ATOM 1388 N N . PHE A 1 173 ? -5.204 9.209 -31.654 1.00 94.38 173 PHE A N 1
ATOM 1389 C CA . PHE A 1 173 ? -6.059 8.041 -31.823 1.00 94.38 173 PHE A CA 1
ATOM 1390 C C . PHE A 1 173 ? -6.793 7.725 -30.524 1.00 94.38 173 PHE A C 1
ATOM 1392 O O . PHE A 1 173 ? -6.165 7.459 -29.497 1.00 94.38 173 PHE A O 1
ATOM 1399 N N . TYR A 1 174 ? -8.121 7.739 -30.577 1.00 92.00 174 TYR A N 1
ATOM 1400 C CA . TYR A 1 174 ? -9.004 7.515 -29.441 1.00 92.00 174 TYR A CA 1
ATOM 1401 C C . TYR A 1 174 ? -9.759 6.196 -29.595 1.00 92.00 174 TYR A C 1
ATOM 1403 O O . TYR A 1 174 ? -10.195 5.830 -30.687 1.00 92.00 174 TYR A O 1
ATOM 1411 N N . HIS A 1 175 ? -9.959 5.502 -28.478 1.00 92.12 175 HIS A N 1
ATOM 1412 C CA . HIS A 1 175 ? -10.820 4.325 -28.392 1.00 92.12 175 HIS A CA 1
ATOM 1413 C C . HIS A 1 175 ? -11.686 4.424 -27.137 1.00 92.12 175 HIS A C 1
ATOM 1415 O O . HIS A 1 175 ? -11.172 4.655 -26.043 1.00 92.12 175 HIS A O 1
ATOM 1421 N N . ASN A 1 176 ? -13.001 4.276 -27.306 1.00 88.56 176 ASN A N 1
ATOM 1422 C CA . ASN A 1 176 ? -14.019 4.486 -26.273 1.00 88.56 176 ASN A CA 1
ATOM 1423 C C . ASN A 1 176 ? -13.810 5.818 -25.529 1.00 88.56 176 ASN A C 1
ATOM 1425 O O . ASN A 1 176 ? -13.775 5.859 -24.302 1.00 88.56 176 ASN A O 1
ATOM 1429 N N . GLY A 1 177 ? -13.604 6.902 -26.282 1.00 78.56 177 GLY A N 1
ATOM 1430 C CA . GLY A 1 177 ? -13.381 8.247 -25.739 1.00 78.56 177 GLY A CA 1
ATOM 1431 C C . GLY A 1 177 ? -12.042 8.485 -25.030 1.00 78.56 177 GLY A C 1
ATOM 1432 O O . GLY A 1 177 ? -11.750 9.627 -24.683 1.00 78.56 177 GLY A O 1
ATOM 1433 N N . VAL A 1 178 ? -11.197 7.463 -24.859 1.00 80.12 178 VAL A N 1
ATOM 1434 C CA . VAL A 1 178 ? -9.874 7.581 -24.227 1.00 80.12 178 VAL A CA 1
ATOM 1435 C C . VAL A 1 178 ? -8.788 7.714 -25.291 1.00 80.12 178 VAL A C 1
ATOM 1437 O O . VAL A 1 178 ? -8.754 6.938 -26.246 1.00 80.12 178 VAL A O 1
ATOM 1440 N N . LEU A 1 179 ? -7.877 8.675 -25.117 1.00 85.06 179 LEU A N 1
ATOM 1441 C CA . LEU A 1 179 ? -6.696 8.825 -25.968 1.00 85.06 179 LEU A CA 1
ATOM 1442 C C . LEU A 1 179 ? -5.768 7.616 -25.779 1.00 85.06 179 LEU A C 1
ATOM 1444 O O . LEU A 1 179 ? -5.218 7.410 -24.701 1.00 85.06 179 LEU A O 1
ATOM 1448 N N . ILE A 1 180 ? -5.598 6.814 -26.828 1.00 82.38 180 ILE A N 1
ATOM 1449 C CA . ILE A 1 180 ? -4.757 5.610 -26.811 1.00 82.38 180 ILE A CA 1
ATOM 1450 C C . ILE A 1 180 ? -3.312 5.953 -27.124 1.00 82.38 180 ILE A C 1
ATOM 1452 O O . ILE A 1 180 ? -2.393 5.456 -26.475 1.00 82.38 180 ILE A O 1
ATOM 1456 N N . LYS A 1 181 ? -3.111 6.765 -28.157 1.00 80.81 181 LYS A N 1
ATOM 1457 C CA . LYS A 1 181 ? -1.788 7.177 -28.599 1.00 80.81 181 LYS A CA 1
ATOM 1458 C C . LYS A 1 181 ? -1.888 8.508 -29.316 1.00 80.81 181 LYS A C 1
ATOM 1460 O O . LYS A 1 181 ? -2.878 8.790 -29.990 1.00 80.81 181 LYS A O 1
ATOM 1465 N N . GLN A 1 182 ? -0.839 9.295 -29.160 1.00 88.12 182 GLN A N 1
ATOM 1466 C CA . GLN A 1 182 ? -0.633 10.525 -29.890 1.00 88.12 182 GLN A CA 1
ATOM 1467 C C . GLN A 1 182 ? 0.791 10.514 -30.432 1.00 88.12 182 GLN A C 1
ATOM 1469 O O . GLN A 1 182 ? 1.723 10.157 -29.710 1.00 88.12 182 GLN A O 1
ATOM 1474 N N . GLU A 1 183 ? 0.958 10.860 -31.699 1.00 84.12 183 GLU A N 1
ATOM 1475 C CA . GLU A 1 183 ? 2.268 10.914 -32.340 1.00 84.12 183 GLU A CA 1
ATOM 1476 C C . GLU A 1 183 ? 2.357 12.098 -33.295 1.00 84.12 183 GLU A C 1
ATOM 1478 O O . GLU A 1 183 ? 1.350 12.554 -33.844 1.00 84.12 183 GLU A O 1
ATOM 1483 N N . PHE A 1 184 ? 3.576 12.603 -33.479 1.00 80.12 184 PHE A N 1
ATOM 1484 C CA . PHE A 1 184 ? 3.831 13.570 -34.532 1.00 80.12 184 PHE A CA 1
ATOM 1485 C C . PHE A 1 184 ? 3.658 12.896 -35.889 1.00 80.12 184 PHE A C 1
ATOM 1487 O O . PHE A 1 184 ? 4.162 11.802 -36.141 1.00 80.12 184 PHE A O 1
ATOM 1494 N N . GLU A 1 185 ? 2.948 13.579 -36.768 1.00 79.06 185 GLU A N 1
ATOM 1495 C CA . GLU A 1 185 ? 2.737 13.176 -38.140 1.00 79.06 185 GLU A CA 1
ATOM 1496 C C . GLU A 1 185 ? 4.062 13.203 -38.903 1.00 79.06 185 GLU A C 1
ATOM 1498 O O . GLU A 1 185 ? 4.609 14.266 -39.220 1.00 79.06 185 GLU A O 1
ATOM 1503 N N . VAL A 1 186 ? 4.572 12.012 -39.208 1.00 72.94 186 VAL A N 1
ATOM 1504 C CA . VAL A 1 186 ? 5.867 11.826 -39.872 1.00 72.94 186 VAL A CA 1
ATOM 1505 C C . VAL A 1 186 ? 5.804 12.252 -41.340 1.00 72.94 186 VAL A C 1
ATOM 1507 O O . VAL A 1 186 ? 6.728 12.906 -41.821 1.00 72.94 186 VAL A O 1
ATOM 1510 N N . ASP A 1 187 ? 4.706 11.932 -42.029 1.00 80.19 187 ASP A N 1
ATOM 1511 C CA . ASP A 1 187 ? 4.512 12.234 -43.448 1.00 80.19 187 ASP A CA 1
ATOM 1512 C C . ASP A 1 187 ? 3.057 12.651 -43.763 1.00 80.19 187 ASP A C 1
ATOM 1514 O O . ASP A 1 187 ? 2.158 11.802 -43.739 1.00 80.19 187 ASP A O 1
ATOM 1518 N N . PRO A 1 188 ? 2.822 13.933 -44.102 1.00 78.88 188 PRO A N 1
ATOM 1519 C CA . PRO A 1 188 ? 1.507 14.433 -44.501 1.00 78.88 188 PRO A CA 1
ATOM 1520 C C . PRO A 1 188 ? 0.929 13.814 -45.773 1.00 78.88 188 PRO A C 1
ATOM 1522 O O . PRO A 1 188 ? -0.294 13.772 -45.929 1.00 78.88 188 PRO A O 1
ATOM 1525 N N . GLN A 1 189 ? 1.770 13.277 -46.663 1.00 79.25 189 GLN A N 1
ATOM 1526 C CA . GLN A 1 189 ? 1.329 12.689 -47.933 1.00 79.25 189 GLN A CA 1
ATOM 1527 C C . GLN A 1 189 ? 0.523 11.396 -47.747 1.00 79.25 189 GLN A C 1
ATOM 1529 O O . GLN A 1 189 ? -0.156 10.942 -48.665 1.00 79.25 189 GLN A O 1
ATOM 1534 N N . VAL A 1 190 ? 0.541 10.800 -46.549 1.00 80.06 190 VAL A N 1
ATOM 1535 C CA . VAL A 1 190 ? -0.348 9.682 -46.184 1.00 80.06 190 VAL A CA 1
ATOM 1536 C C . VAL A 1 190 ? -1.823 10.082 -46.299 1.00 80.06 190 VAL A C 1
ATOM 1538 O O . VAL A 1 190 ? -2.674 9.253 -46.634 1.00 80.06 190 VAL A O 1
ATOM 1541 N N . PHE A 1 191 ? -2.128 11.351 -46.028 1.00 83.19 191 PHE A N 1
ATOM 1542 C CA . PHE A 1 191 ? -3.487 11.883 -46.025 1.00 83.19 191 PHE A CA 1
ATOM 1543 C C . PHE A 1 191 ? -3.882 12.519 -47.361 1.00 83.19 191 PHE A C 1
ATOM 1545 O O . PHE A 1 191 ? -5.076 12.620 -47.642 1.00 83.19 191 PHE A O 1
ATOM 1552 N N . GLU A 1 192 ? -2.912 12.817 -48.227 1.00 73.88 192 GLU A N 1
ATOM 1553 C CA . GLU A 1 192 ? -3.120 13.339 -49.577 1.00 73.88 192 GLU A CA 1
ATOM 1554 C C . GLU A 1 192 ? -3.695 12.258 -50.507 1.00 73.88 192 GLU A C 1
ATOM 1556 O O . GLU A 1 192 ? -2.980 11.440 -51.080 1.00 73.88 192 GLU A O 1
ATOM 1561 N N . ASN A 1 193 ? -5.023 12.223 -50.637 1.00 68.50 193 ASN A N 1
ATOM 1562 C CA . ASN A 1 193 ? -5.718 11.230 -51.463 1.00 68.50 193 ASN A CA 1
ATOM 1563 C C . ASN A 1 193 ? -6.806 11.862 -52.357 1.00 68.50 193 ASN A C 1
ATOM 1565 O O . ASN A 1 193 ? -7.979 11.462 -52.272 1.00 68.50 193 ASN A O 1
ATOM 1569 N N . PRO A 1 194 ? -6.466 12.858 -53.203 1.00 63.34 194 PRO A N 1
ATOM 1570 C CA . PRO A 1 194 ? -7.425 13.446 -54.128 1.00 63.34 194 PRO A CA 1
ATOM 1571 C C . PRO A 1 194 ? -7.877 12.394 -55.152 1.00 63.34 194 PRO A C 1
ATOM 1573 O O . PRO A 1 194 ? -7.066 11.704 -55.766 1.00 63.34 194 PRO A O 1
ATOM 1576 N N . GLY A 1 195 ? -9.191 12.243 -55.323 1.00 66.62 195 GLY A N 1
ATOM 1577 C CA . GLY A 1 195 ? -9.751 11.348 -56.343 1.00 66.62 195 GLY A CA 1
ATOM 1578 C C . GLY A 1 195 ? -9.751 9.847 -56.011 1.00 66.62 195 GLY A C 1
ATOM 1579 O O . GLY A 1 195 ? -10.026 9.053 -56.904 1.00 66.62 195 GLY A O 1
ATOM 1580 N N . GLN A 1 196 ? -9.448 9.435 -54.773 1.00 76.06 196 GLN A N 1
ATOM 1581 C CA . GLN A 1 196 ? -9.503 8.024 -54.341 1.00 76.06 196 GLN A CA 1
ATOM 1582 C C . GLN A 1 196 ? -10.822 7.690 -53.621 1.00 76.06 196 GLN A C 1
ATOM 1584 O O . GLN A 1 196 ? -11.493 8.583 -53.105 1.00 76.06 196 GLN A O 1
ATOM 1589 N N . ASP A 1 197 ? -11.184 6.407 -53.559 1.00 81.06 197 ASP A N 1
ATOM 1590 C CA . ASP A 1 197 ? -12.388 5.930 -52.862 1.00 81.06 197 ASP A CA 1
ATOM 1591 C C . ASP A 1 197 ? -12.199 5.912 -51.330 1.00 81.06 197 ASP A C 1
ATOM 1593 O O . ASP A 1 197 ? -11.081 5.750 -50.827 1.00 81.06 197 ASP A O 1
ATOM 1597 N N . LEU A 1 198 ? -13.296 6.054 -50.570 1.00 87.25 198 LEU A N 1
ATOM 1598 C CA . LEU A 1 198 ? -13.354 5.672 -49.147 1.00 87.25 198 LEU A CA 1
ATOM 1599 C C . LEU A 1 198 ? -14.134 4.353 -49.025 1.00 87.25 198 LEU A C 1
ATOM 1601 O O . LEU A 1 198 ? -15.292 4.275 -49.427 1.00 87.25 198 LEU A O 1
ATOM 1605 N N . LEU A 1 199 ? -13.494 3.313 -48.498 1.00 89.69 199 LEU A N 1
ATOM 1606 C CA . LEU A 1 199 ? -14.069 1.980 -48.318 1.00 89.69 199 LEU A CA 1
ATOM 1607 C C . LEU A 1 199 ? -14.474 1.773 -46.857 1.00 89.69 199 LEU A C 1
ATOM 1609 O O . LEU A 1 199 ? -13.701 2.106 -45.957 1.00 89.69 199 LEU A O 1
ATOM 1613 N N . ILE A 1 200 ? -15.644 1.181 -46.623 1.00 91.94 200 ILE A N 1
ATOM 1614 C CA . ILE A 1 200 ? -16.185 0.914 -45.282 1.00 91.94 200 ILE A CA 1
ATOM 1615 C C . ILE A 1 200 ? -16.492 -0.578 -45.154 1.00 91.94 200 ILE A C 1
ATOM 1617 O O . ILE A 1 200 ? -17.183 -1.137 -46.006 1.00 91.94 200 ILE A O 1
ATOM 1621 N N . GLY A 1 201 ? -15.974 -1.205 -44.094 1.00 89.50 201 GLY A N 1
ATOM 1622 C CA . GLY A 1 201 ? -16.211 -2.619 -43.779 1.00 89.50 201 GLY A CA 1
ATOM 1623 C C . GLY A 1 201 ? -15.382 -3.631 -44.585 1.00 89.50 201 GLY A C 1
ATOM 1624 O O . GLY A 1 201 ? -15.774 -4.784 -44.721 1.00 89.50 201 GLY A O 1
ATOM 1625 N N . GLN A 1 202 ? -14.223 -3.237 -45.126 1.00 88.94 202 GLN A N 1
ATOM 1626 C CA . GLN A 1 202 ? -13.361 -4.120 -45.924 1.00 88.94 202 GLN A CA 1
ATOM 1627 C C . GLN A 1 202 ? -12.898 -5.354 -45.123 1.00 88.94 202 GLN A C 1
ATOM 1629 O O . GLN A 1 202 ? -12.033 -5.239 -44.254 1.00 88.94 202 GLN A O 1
ATOM 1634 N N . HIS A 1 203 ? -13.414 -6.541 -45.459 1.00 87.69 203 HIS A N 1
ATOM 1635 C CA . HIS A 1 203 ? -13.174 -7.803 -44.734 1.00 87.69 203 HIS A CA 1
ATOM 1636 C C . HIS A 1 203 ? -13.595 -7.765 -43.256 1.00 87.69 203 HIS A C 1
ATOM 1638 O O . HIS A 1 203 ? -13.069 -8.515 -42.442 1.00 87.69 203 HIS A O 1
ATOM 1644 N N . PHE A 1 204 ? -14.495 -6.862 -42.875 1.00 91.81 204 PHE A N 1
ATOM 1645 C CA . PHE A 1 204 ? -14.982 -6.769 -41.505 1.00 91.81 204 PHE A CA 1
ATOM 1646 C C . PHE A 1 204 ? -16.208 -7.651 -41.314 1.00 91.81 204 PHE A C 1
ATOM 1648 O O . PHE A 1 204 ? -17.140 -7.561 -42.101 1.00 91.81 204 PHE A O 1
ATOM 1655 N N . THR A 1 205 ? -16.210 -8.476 -40.267 1.00 91.62 205 THR A N 1
ATOM 1656 C CA . THR A 1 205 ? -17.403 -9.208 -39.834 1.00 91.62 205 THR A CA 1
ATOM 1657 C C . THR A 1 205 ? -17.931 -8.585 -38.550 1.00 91.62 205 THR A C 1
ATOM 1659 O O . THR A 1 205 ? -17.209 -8.493 -37.552 1.00 91.62 205 THR A O 1
ATOM 1662 N N . GLY A 1 206 ? -19.180 -8.136 -38.585 1.00 92.88 206 GLY A N 1
ATOM 1663 C CA . GLY A 1 206 ? -19.833 -7.465 -37.470 1.00 92.88 206 GLY A CA 1
ATOM 1664 C C . GLY A 1 206 ? -20.671 -6.272 -37.913 1.00 92.88 206 GLY A C 1
ATOM 1665 O O . GLY A 1 206 ? -21.123 -6.202 -39.056 1.00 92.88 206 GLY A O 1
ATOM 1666 N N . LEU A 1 207 ? -20.888 -5.326 -37.001 1.00 94.50 207 LEU A N 1
ATOM 1667 C CA . LEU A 1 207 ? -21.715 -4.140 -37.239 1.00 94.50 207 LEU A CA 1
ATOM 1668 C C . LEU A 1 207 ? -20.863 -2.870 -37.255 1.00 94.50 207 LEU A C 1
ATOM 1670 O O . LEU A 1 207 ? -19.943 -2.736 -36.448 1.00 94.50 207 LEU A O 1
ATOM 1674 N N . ILE A 1 208 ? -21.173 -1.932 -38.149 1.00 94.62 208 ILE A N 1
ATOM 1675 C CA . ILE A 1 208 ? -20.678 -0.549 -38.108 1.00 94.62 208 ILE A CA 1
ATOM 1676 C C . ILE A 1 208 ? -21.888 0.375 -38.041 1.00 94.62 208 ILE A C 1
ATOM 1678 O O . ILE A 1 208 ? -22.878 0.163 -38.743 1.00 94.62 208 ILE A O 1
ATOM 1682 N N . ASP A 1 209 ? -21.792 1.402 -37.207 1.00 93.06 209 ASP A N 1
ATOM 1683 C CA . ASP A 1 209 ? -22.836 2.399 -37.038 1.00 93.06 209 ASP A CA 1
ATOM 1684 C C . ASP A 1 209 ? -22.245 3.793 -36.778 1.00 93.06 209 ASP A C 1
ATOM 1686 O O . ASP A 1 209 ? -21.091 3.929 -36.355 1.00 93.06 209 ASP A O 1
ATOM 1690 N N . GLU A 1 210 ? -23.040 4.832 -37.033 1.00 92.69 210 GLU A N 1
ATOM 1691 C CA . GLU A 1 210 ? -22.727 6.230 -36.708 1.00 92.69 210 GLU A CA 1
ATOM 1692 C C . GLU A 1 210 ? -21.375 6.748 -37.262 1.00 92.69 210 GLU A C 1
ATOM 1694 O O . GLU A 1 210 ? -20.701 7.573 -36.633 1.00 92.69 210 GLU A O 1
ATOM 1699 N N . LEU A 1 211 ? -20.951 6.293 -38.449 1.00 93.81 211 LEU A N 1
ATOM 1700 C CA . LEU A 1 211 ? -19.717 6.768 -39.085 1.00 93.81 211 LEU A CA 1
ATOM 1701 C C . LEU A 1 211 ? -19.853 8.253 -39.429 1.00 93.81 211 LEU A C 1
ATOM 1703 O O . LEU A 1 211 ? -20.659 8.636 -40.274 1.00 93.81 211 LEU A O 1
ATOM 1707 N N . SER A 1 212 ? -19.020 9.080 -38.807 1.00 92.56 212 SER A N 1
ATOM 1708 C CA . SER A 1 212 ? -19.017 10.528 -38.971 1.00 92.56 212 SER A CA 1
ATOM 1709 C C . SER A 1 212 ? -17.637 11.037 -39.374 1.00 92.56 212 SER A C 1
ATOM 1711 O O . SER A 1 212 ? -16.607 10.606 -38.851 1.00 92.56 212 SER A O 1
ATOM 1713 N N . ILE A 1 213 ? -17.624 12.000 -40.292 1.00 92.06 213 ILE A N 1
ATOM 1714 C CA . ILE A 1 213 ? -16.422 12.710 -40.726 1.00 92.06 213 ILE A CA 1
ATOM 1715 C C . ILE A 1 213 ? -16.650 14.205 -40.517 1.00 92.06 213 ILE A C 1
ATOM 1717 O O . ILE A 1 213 ? -17.675 14.749 -40.934 1.00 92.06 213 ILE A O 1
ATOM 1721 N N . TYR A 1 214 ? -15.686 14.856 -39.875 1.00 91.25 214 TYR A N 1
ATOM 1722 C CA . TYR A 1 214 ? -15.707 16.280 -39.560 1.00 91.25 214 TYR A CA 1
ATOM 1723 C C . TYR A 1 214 ? -14.537 16.992 -40.224 1.00 91.25 214 TYR A C 1
ATOM 1725 O O . TYR A 1 214 ? -13.403 16.505 -40.168 1.00 91.25 214 TYR A O 1
ATOM 1733 N N . ASP A 1 215 ? -14.809 18.178 -40.758 1.00 87.44 215 ASP A N 1
ATOM 1734 C CA . ASP A 1 215 ? -13.795 19.103 -41.267 1.00 87.44 215 ASP A CA 1
ATOM 1735 C C . ASP A 1 215 ? -13.180 19.931 -40.121 1.00 87.44 215 ASP A C 1
ATOM 1737 O O . ASP A 1 215 ? -13.344 21.142 -40.013 1.00 87.44 215 ASP A O 1
ATOM 1741 N N . GLY A 1 216 ? -12.556 19.242 -39.162 1.00 83.69 216 GLY A N 1
ATOM 1742 C CA . GLY A 1 216 ? -11.913 19.870 -38.009 1.00 83.69 216 GLY A CA 1
ATOM 1743 C C . GLY A 1 216 ? -11.531 18.893 -36.899 1.00 83.69 216 GLY A C 1
ATOM 1744 O O . GLY A 1 216 ? -11.797 17.689 -36.967 1.00 83.69 216 GLY A O 1
ATOM 1745 N N . ILE A 1 217 ? -10.894 19.416 -35.848 1.00 87.19 217 ILE A N 1
ATOM 1746 C CA . ILE A 1 217 ? -10.435 18.627 -34.695 1.00 87.19 217 ILE A CA 1
ATOM 1747 C C . ILE A 1 217 ? -11.528 18.463 -33.637 1.00 87.19 217 ILE A C 1
ATOM 1749 O O . ILE A 1 217 ? -12.248 19.408 -33.304 1.00 87.19 217 ILE A O 1
ATOM 1753 N N . ARG A 1 218 ? -11.604 17.269 -33.046 1.00 86.56 218 ARG A N 1
ATOM 1754 C CA . ARG A 1 218 ? -12.409 16.982 -31.854 1.00 86.56 218 ARG A CA 1
ATOM 1755 C C . ARG A 1 218 ? -11.564 16.257 -30.816 1.00 86.56 218 ARG A C 1
ATOM 1757 O O . ARG A 1 218 ? -10.706 15.459 -31.161 1.00 86.56 218 ARG A O 1
ATOM 1764 N N . HIS A 1 219 ? -11.830 16.511 -29.538 1.00 76.38 219 HIS A N 1
ATOM 1765 C CA . HIS A 1 219 ? -11.109 15.873 -28.424 1.00 76.38 219 HIS A CA 1
ATOM 1766 C C . HIS A 1 219 ? -12.036 15.186 -27.419 1.00 76.38 219 HIS A C 1
ATOM 1768 O O . HIS A 1 219 ? -11.570 14.600 -26.445 1.00 76.38 219 HIS A O 1
ATOM 1774 N N . THR A 1 220 ? -13.346 15.261 -27.647 1.00 66.38 220 THR A N 1
ATOM 1775 C CA . THR A 1 220 ? -14.364 14.699 -26.761 1.00 66.38 220 THR A CA 1
ATOM 1776 C C . THR A 1 220 ? -15.308 13.835 -27.577 1.00 66.38 220 THR A C 1
ATOM 1778 O O . THR A 1 220 ? -15.894 14.282 -28.570 1.00 66.38 220 THR A O 1
ATOM 1781 N N . PHE A 1 221 ? -15.447 12.592 -27.131 1.00 81.56 221 PHE A N 1
ATOM 1782 C CA . PHE A 1 221 ? -16.216 11.559 -27.802 1.00 81.56 221 PHE A CA 1
ATOM 1783 C C . PHE A 1 221 ? -17.091 10.825 -26.795 1.00 81.56 221 PHE A C 1
ATOM 1785 O O . PHE A 1 221 ? -16.722 10.689 -25.628 1.00 81.56 221 PHE A O 1
ATOM 1792 N N . SER A 1 222 ? -18.245 10.350 -27.248 1.00 74.94 222 SER A N 1
ATOM 1793 C CA . SER A 1 222 ? -19.142 9.547 -26.423 1.00 74.94 222 SER A CA 1
ATOM 1794 C C . SER A 1 222 ? -18.740 8.073 -26.547 1.00 74.94 222 SER A C 1
ATOM 1796 O O . SER A 1 222 ? -18.858 7.519 -27.635 1.00 74.94 222 SER A O 1
ATOM 1798 N N . PRO A 1 223 ? -18.238 7.414 -25.489 1.00 76.44 223 PRO A N 1
ATOM 1799 C CA . PRO A 1 223 ? -17.995 5.975 -25.542 1.00 76.44 223 PRO A CA 1
ATOM 1800 C C . PRO A 1 223 ? -19.310 5.189 -25.677 1.00 76.44 223 PRO A C 1
ATOM 1802 O O . PRO A 1 223 ? -20.367 5.702 -25.292 1.00 76.44 223 PRO A O 1
ATOM 1805 N N . PRO A 1 224 ? -19.265 3.936 -26.167 1.00 71.06 224 PRO A N 1
ATOM 1806 C CA . PRO A 1 224 ? -20.410 3.047 -26.114 1.00 71.06 224 PRO A CA 1
ATOM 1807 C C . PRO A 1 224 ? -20.765 2.720 -24.667 1.00 71.06 224 PRO A C 1
ATOM 1809 O O . PRO A 1 224 ? -19.871 2.467 -23.854 1.00 71.06 224 PRO A O 1
ATOM 1812 N N . GLN A 1 225 ? -22.058 2.650 -24.358 1.00 63.34 225 GLN A N 1
ATOM 1813 C CA . GLN A 1 225 ? -22.544 1.991 -23.144 1.00 63.34 225 GLN A CA 1
ATOM 1814 C C . GLN A 1 225 ? -22.439 0.467 -23.320 1.00 63.34 225 GLN A C 1
ATOM 1816 O O . GLN A 1 225 ? -23.440 -0.225 -23.465 1.00 63.34 225 GLN A O 1
ATOM 1821 N N . ASN A 1 226 ? -21.217 -0.062 -23.389 1.00 47.62 226 ASN A N 1
ATOM 1822 C CA . ASN A 1 226 ? -21.015 -1.507 -23.296 1.00 47.62 226 ASN A CA 1
ATOM 1823 C C . ASN A 1 226 ? -21.398 -1.974 -21.901 1.00 47.62 226 ASN A C 1
ATOM 1825 O O . ASN A 1 226 ? -21.178 -1.224 -20.947 1.00 47.62 226 ASN A O 1
ATOM 1829 N N . GLU A 1 227 ? -21.878 -3.214 -21.769 1.00 40.78 227 GLU A N 1
ATOM 1830 C CA . GLU A 1 227 ? -21.855 -3.883 -20.471 1.00 40.78 227 GLU A CA 1
ATOM 1831 C C . GLU A 1 227 ? -20.429 -3.757 -19.932 1.00 40.78 227 GLU A C 1
ATOM 1833 O O . GLU A 1 227 ? -19.472 -4.297 -20.493 1.00 40.78 227 GLU A O 1
ATOM 1838 N N . ALA A 1 228 ? -20.270 -2.918 -18.908 1.00 34.88 228 ALA A N 1
ATOM 1839 C CA . ALA A 1 228 ? -18.995 -2.688 -18.268 1.00 34.88 228 ALA A CA 1
ATOM 1840 C C . ALA A 1 228 ? -18.381 -4.050 -17.913 1.00 34.88 228 ALA A C 1
ATOM 1842 O O . ALA A 1 228 ? -19.114 -4.992 -17.600 1.00 34.88 228 ALA A O 1
ATOM 1843 N N . ALA A 1 229 ? -17.041 -4.155 -17.891 1.00 39.22 229 ALA A N 1
ATOM 1844 C CA . ALA A 1 229 ? -16.400 -5.176 -17.055 1.00 39.22 229 ALA A CA 1
ATOM 1845 C C . ALA A 1 229 ? -17.170 -5.164 -15.737 1.00 39.22 229 ALA A C 1
ATOM 1847 O O . ALA A 1 229 ? -17.231 -4.060 -15.188 1.00 39.22 229 ALA A O 1
ATOM 1848 N N . PRO A 1 230 ? -17.842 -6.279 -15.356 1.00 37.06 230 PRO A N 1
ATOM 1849 C CA . PRO A 1 230 ? -19.094 -6.261 -14.607 1.00 37.06 230 PRO A CA 1
ATOM 1850 C C . PRO A 1 230 ? -18.965 -5.177 -13.579 1.00 37.06 230 PRO A C 1
ATOM 1852 O O . PRO A 1 230 ? -18.075 -5.296 -12.727 1.00 37.06 230 PRO A O 1
ATOM 1855 N N . GLU A 1 231 ? -19.705 -4.083 -13.808 1.00 40.97 231 GLU A N 1
ATOM 1856 C CA . GLU A 1 231 ? -19.606 -2.868 -13.013 1.00 40.97 231 GLU A CA 1
ATOM 1857 C C . GLU A 1 231 ? -19.515 -3.367 -11.583 1.00 40.97 231 GLU A C 1
ATOM 1859 O O . GLU A 1 231 ? -20.383 -4.143 -11.163 1.00 40.97 231 GLU A O 1
ATOM 1864 N N . GLN A 1 232 ? -18.374 -3.139 -10.913 1.00 51.53 232 GLN A N 1
ATOM 1865 C CA . GLN A 1 232 ? -18.249 -3.633 -9.550 1.00 51.53 232 GLN A CA 1
ATOM 1866 C C . GLN A 1 232 ? -19.405 -2.965 -8.839 1.00 51.53 232 GLN A C 1
ATOM 1868 O O . GLN A 1 232 ? -19.390 -1.739 -8.734 1.00 51.53 232 GLN A O 1
ATOM 1873 N N . ALA A 1 233 ? -20.428 -3.760 -8.504 1.00 56.12 233 ALA A N 1
ATOM 1874 C CA . ALA A 1 233 ? -21.710 -3.217 -8.106 1.00 56.12 233 ALA A CA 1
ATOM 1875 C C . ALA A 1 233 ? -21.430 -2.153 -7.057 1.00 56.12 233 ALA A C 1
ATOM 1877 O O . ALA A 1 233 ? -20.666 -2.421 -6.119 1.00 56.12 233 ALA A O 1
ATOM 1878 N N . ALA A 1 234 ? -21.946 -0.943 -7.292 1.00 69.56 234 ALA A N 1
ATOM 1879 C CA . ALA A 1 234 ? -21.706 0.178 -6.404 1.00 69.56 234 ALA A CA 1
ATOM 1880 C C . ALA A 1 234 ? -21.924 -0.299 -4.967 1.00 69.56 234 ALA A C 1
ATOM 1882 O O . ALA A 1 234 ? -22.905 -0.992 -4.673 1.00 69.56 234 ALA A O 1
ATOM 1883 N N . ILE A 1 235 ? -20.967 -0.008 -4.088 1.00 84.75 235 ILE A N 1
ATOM 1884 C CA . ILE A 1 235 ? -21.086 -0.447 -2.706 1.00 84.75 235 ILE A CA 1
ATOM 1885 C C . ILE A 1 235 ? -22.246 0.326 -2.094 1.00 84.75 235 ILE A C 1
ATOM 1887 O O . ILE A 1 235 ? -22.214 1.551 -2.011 1.00 84.75 235 ILE A O 1
ATOM 1891 N N . ALA A 1 236 ? -23.286 -0.403 -1.693 1.00 89.06 236 ALA A N 1
ATOM 1892 C CA . ALA A 1 236 ? -24.407 0.184 -0.988 1.00 89.06 236 ALA A CA 1
ATOM 1893 C C . ALA A 1 236 ? -23.917 0.678 0.378 1.00 89.06 236 ALA A C 1
ATOM 1895 O O . ALA A 1 236 ? -23.556 -0.121 1.244 1.00 89.06 236 ALA A O 1
ATOM 1896 N N . VAL A 1 237 ? -23.878 1.999 0.538 1.00 93.25 237 VAL A N 1
ATOM 1897 C CA . VAL A 1 237 ? -23.618 2.650 1.823 1.00 93.25 237 VAL A CA 1
ATOM 1898 C C . VAL A 1 237 ? -24.763 2.327 2.781 1.00 93.25 237 VAL A C 1
ATOM 1900 O O . VAL A 1 237 ? -25.932 2.319 2.390 1.00 93.25 237 VAL A O 1
ATOM 1903 N N . ASP A 1 238 ? -24.432 2.081 4.045 1.00 95.06 238 ASP A N 1
ATOM 1904 C CA . ASP A 1 238 ? -25.424 1.873 5.094 1.00 95.06 238 ASP A CA 1
ATOM 1905 C C . ASP A 1 238 ? -26.180 3.185 5.375 1.00 95.06 238 ASP A C 1
ATOM 1907 O O . ASP A 1 238 ? -25.611 4.188 5.822 1.00 95.06 238 ASP A O 1
ATOM 1911 N N . ALA A 1 239 ? -27.488 3.174 5.110 1.00 95.25 239 ALA A N 1
ATOM 1912 C CA . ALA A 1 239 ? -28.347 4.340 5.276 1.00 95.25 239 ALA A CA 1
ATOM 1913 C C . ALA A 1 239 ? -28.407 4.836 6.732 1.00 95.25 239 ALA A C 1
ATOM 1915 O O . ALA A 1 239 ? -28.473 6.046 6.954 1.00 95.25 239 ALA A O 1
ATOM 1916 N N . ALA A 1 240 ? -28.343 3.938 7.721 1.00 95.94 240 ALA A N 1
ATOM 1917 C CA . ALA A 1 240 ? -28.352 4.321 9.129 1.00 95.94 240 ALA A CA 1
ATOM 1918 C C . ALA A 1 240 ? -27.057 5.054 9.500 1.00 95.94 240 ALA A C 1
ATOM 1920 O O . ALA A 1 240 ? -27.103 6.103 10.144 1.00 95.94 240 ALA A O 1
ATOM 1921 N N . LEU A 1 241 ? -25.906 4.573 9.016 1.00 96.75 241 LEU A N 1
ATOM 1922 C CA . LEU A 1 241 ? -24.631 5.269 9.209 1.00 96.75 241 LEU A CA 1
ATOM 1923 C C . LEU A 1 241 ? -24.636 6.645 8.538 1.00 96.75 241 LEU A C 1
ATOM 1925 O O . LEU A 1 241 ? -24.202 7.614 9.158 1.00 96.75 241 LEU A O 1
ATOM 1929 N N . GLN A 1 242 ? -25.181 6.765 7.325 1.00 95.06 242 GLN A N 1
ATOM 1930 C CA . GLN A 1 242 ? -25.338 8.058 6.651 1.00 95.06 242 GLN A CA 1
ATOM 1931 C C . GLN A 1 242 ? -26.187 9.038 7.481 1.00 95.06 242 GLN A C 1
ATOM 1933 O O . GLN A 1 242 ? -25.803 10.198 7.651 1.00 95.06 242 GLN A O 1
ATOM 1938 N N . THR A 1 243 ? -27.314 8.579 8.036 1.00 96.56 243 THR A N 1
ATOM 1939 C CA . THR A 1 243 ? -28.149 9.386 8.940 1.00 96.56 243 THR A CA 1
ATOM 1940 C C . THR A 1 243 ? -27.383 9.799 10.198 1.00 96.56 243 THR A C 1
ATOM 1942 O O . THR A 1 243 ? -27.443 10.964 10.596 1.00 96.56 243 THR A O 1
ATOM 1945 N N . ASN A 1 244 ? -26.614 8.891 10.799 1.00 96.75 244 ASN A N 1
ATOM 1946 C CA . ASN A 1 244 ? -25.849 9.184 12.011 1.00 96.75 244 ASN A CA 1
ATOM 1947 C C . ASN A 1 244 ? -24.708 10.185 11.742 1.00 96.75 244 ASN A C 1
ATOM 1949 O O . ASN A 1 244 ? -24.504 11.105 12.538 1.00 96.75 244 ASN A O 1
ATOM 1953 N N . TRP A 1 245 ? -24.015 10.083 10.597 1.00 96.00 245 TRP A N 1
ATOM 1954 C CA . TRP A 1 245 ? -23.012 11.069 10.158 1.00 96.00 245 TRP A CA 1
ATOM 1955 C C . TRP A 1 245 ? -23.624 12.463 10.059 1.00 96.00 245 TRP A C 1
ATOM 1957 O O . TRP A 1 245 ? -23.099 13.413 10.646 1.00 96.00 245 TRP A O 1
ATOM 1967 N N . GLN A 1 246 ? -24.776 12.569 9.395 1.00 94.88 246 GLN A N 1
ATOM 1968 C CA . GLN A 1 246 ? -25.497 13.828 9.273 1.00 94.88 246 GLN A CA 1
ATOM 1969 C C . GLN A 1 246 ? -25.918 14.381 10.644 1.00 94.88 246 GLN A C 1
ATOM 1971 O O . GLN A 1 246 ? -25.676 15.555 10.929 1.00 94.88 246 GLN A O 1
ATOM 1976 N N . ALA A 1 247 ? -26.488 13.545 11.513 1.00 94.19 247 ALA A N 1
ATOM 1977 C CA . ALA A 1 247 ? -26.968 13.971 12.823 1.00 94.19 247 ALA A CA 1
ATOM 1978 C C . ALA A 1 247 ? -25.833 14.475 13.736 1.00 94.19 247 ALA A C 1
ATOM 1980 O O . ALA A 1 247 ? -26.029 15.442 14.482 1.00 94.19 247 ALA A O 1
ATOM 1981 N N . CYS A 1 248 ? -24.646 13.859 13.663 1.00 93.88 248 CYS A N 1
ATOM 1982 C CA . CYS A 1 248 ? -23.441 14.335 14.345 1.00 93.88 248 CYS A CA 1
ATOM 1983 C C . CYS A 1 248 ? -22.914 15.641 13.746 1.00 93.88 248 CYS A C 1
ATOM 1985 O O . CYS A 1 248 ? -22.583 16.556 14.500 1.00 93.88 248 CYS A O 1
ATOM 1987 N N . ARG A 1 249 ? -22.873 15.754 12.412 1.00 92.12 249 ARG A N 1
ATOM 1988 C CA . ARG A 1 249 ? -22.437 16.965 11.701 1.00 92.12 249 ARG A CA 1
ATOM 1989 C C . ARG A 1 249 ? -23.286 18.177 12.085 1.00 92.12 249 ARG A C 1
ATOM 1991 O O . ARG A 1 249 ? -22.734 19.214 12.434 1.00 92.12 249 ARG A O 1
ATOM 1998 N N . GLU A 1 250 ? -24.610 18.028 12.105 1.00 92.50 250 GLU A N 1
ATOM 1999 C CA . GLU A 1 250 ? -25.560 19.082 12.505 1.00 92.50 250 GLU A CA 1
ATOM 2000 C C . GLU A 1 250 ? -25.364 19.566 13.951 1.00 92.50 250 GLU A C 1
ATOM 2002 O O . GLU A 1 250 ? -25.715 20.697 14.279 1.00 92.50 250 GLU A O 1
ATOM 2007 N N . ARG A 1 251 ? -24.794 18.721 14.818 1.00 90.69 251 ARG A N 1
ATOM 2008 C CA . ARG A 1 251 ? -24.540 19.016 16.238 1.00 90.69 251 ARG A CA 1
ATOM 2009 C C . ARG A 1 251 ? -23.084 19.380 16.534 1.00 90.69 251 ARG A C 1
ATOM 2011 O O . ARG A 1 251 ? -22.762 19.651 17.685 1.00 90.69 251 ARG A O 1
ATOM 2018 N N . GLY A 1 252 ? -22.203 19.366 15.529 1.00 88.88 252 GLY A N 1
ATOM 2019 C CA . GLY A 1 252 ? -20.765 19.564 15.727 1.00 88.88 252 GLY A CA 1
ATOM 2020 C C . GLY A 1 252 ? -20.124 18.496 16.622 1.00 88.88 252 GLY A C 1
ATOM 2021 O O . GLY A 1 252 ? -19.221 18.808 17.388 1.00 88.88 252 GLY A O 1
ATOM 2022 N N . LEU A 1 253 ? -20.621 17.255 16.571 1.00 91.12 253 LEU A N 1
ATOM 2023 C CA . LEU A 1 253 ? -20.113 16.133 17.363 1.00 91.12 253 LEU A CA 1
ATOM 2024 C C . LEU A 1 253 ? -19.069 15.316 16.600 1.00 91.12 253 LEU A C 1
ATOM 2026 O O . LEU A 1 253 ? -19.205 15.049 15.404 1.00 91.12 253 LEU A O 1
ATOM 2030 N N . HIS A 1 254 ? -18.066 14.834 17.330 1.00 92.38 254 HIS A N 1
ATOM 2031 C CA . HIS A 1 254 ? -16.929 14.093 16.784 1.00 92.38 254 HIS A CA 1
ATOM 2032 C C . HIS A 1 254 ? -16.945 12.615 17.205 1.00 92.38 254 HIS A C 1
ATOM 2034 O O . HIS A 1 254 ? -15.925 12.057 17.597 1.00 92.38 254 HIS A O 1
ATOM 2040 N N . LEU A 1 255 ? -18.113 11.965 17.128 1.00 94.94 255 LEU A N 1
ATOM 2041 C CA . LEU A 1 255 ? -18.228 10.522 17.367 1.00 94.94 255 LEU A CA 1
ATOM 2042 C C . LEU A 1 255 ? -17.423 9.720 16.334 1.00 94.94 255 LEU A C 1
ATOM 2044 O O . LEU A 1 255 ? -17.460 10.014 15.135 1.00 94.94 255 LEU A O 1
ATOM 2048 N N . TYR A 1 256 ? -16.698 8.714 16.830 1.00 95.75 256 TYR A N 1
ATOM 2049 C CA . TYR A 1 256 ? -15.765 7.898 16.054 1.00 95.75 256 TYR A CA 1
ATOM 2050 C C . TYR A 1 256 ? -15.408 6.557 16.755 1.00 95.75 256 TYR A C 1
ATOM 2052 O O . TYR A 1 256 ? -15.112 6.584 17.961 1.00 95.75 256 TYR A O 1
ATOM 2060 N N . PRO A 1 257 ? -15.327 5.427 16.011 1.00 96.81 257 PRO A N 1
ATOM 2061 C CA . PRO A 1 257 ? -16.028 5.219 14.749 1.00 96.81 257 PRO A CA 1
ATOM 2062 C C . PRO A 1 257 ? -17.511 5.561 14.887 1.00 96.81 257 PRO A C 1
ATOM 2064 O O . PRO A 1 257 ? -18.016 5.685 16.006 1.00 96.81 257 PRO A O 1
ATOM 2067 N N . MET A 1 258 ? -18.204 5.782 13.775 1.00 97.50 258 MET A N 1
ATOM 2068 C CA . MET A 1 258 ? -19.623 6.114 13.863 1.00 97.50 258 MET A CA 1
ATOM 2069 C C . MET A 1 258 ? -20.419 4.942 14.465 1.00 97.50 258 MET A C 1
ATOM 2071 O O . MET A 1 258 ? -20.369 3.847 13.900 1.00 97.50 258 MET A O 1
ATOM 2075 N N . PRO A 1 259 ? -21.202 5.158 15.539 1.00 97.75 259 PRO A N 1
ATOM 2076 C CA . PRO A 1 259 ? -22.048 4.105 16.071 1.00 97.75 259 PRO A CA 1
ATOM 2077 C C . PRO A 1 259 ? -23.134 3.668 15.089 1.00 97.75 259 PRO A C 1
ATOM 2079 O O . PRO A 1 259 ? -23.732 4.504 14.404 1.00 97.75 259 PRO A O 1
ATOM 2082 N N . LYS A 1 260 ? -23.427 2.365 15.061 1.00 96.88 260 LYS A N 1
ATOM 2083 C CA . LYS A 1 260 ? -24.485 1.803 14.205 1.00 96.88 260 LYS A CA 1
ATOM 2084 C C . LYS A 1 260 ? -25.880 2.272 14.612 1.00 96.88 260 LYS A C 1
ATOM 2086 O O . LYS A 1 260 ? -26.666 2.667 13.754 1.00 96.88 260 LYS A O 1
ATOM 2091 N N . GLU A 1 261 ? -26.171 2.306 15.912 1.00 97.88 261 GLU A N 1
ATOM 2092 C CA . GLU A 1 261 ? -27.428 2.843 16.435 1.00 97.88 261 GLU A CA 1
ATOM 2093 C C . GLU A 1 261 ? -27.169 4.007 17.387 1.00 97.88 261 GLU A C 1
ATOM 2095 O O . GLU A 1 261 ? -26.484 3.863 18.403 1.00 97.88 261 GLU A O 1
ATOM 2100 N N . LEU A 1 262 ? -27.731 5.167 17.043 1.00 97.31 262 LEU A N 1
ATOM 2101 C CA . LEU A 1 262 ? -27.524 6.428 17.741 1.00 97.31 262 LEU A CA 1
ATOM 2102 C C . LEU A 1 262 ? -28.845 7.192 17.849 1.00 97.31 262 LEU A C 1
ATOM 2104 O O . LEU A 1 262 ? -29.425 7.614 16.849 1.00 97.31 262 LEU A O 1
ATOM 2108 N N . HIS A 1 263 ? -29.285 7.437 19.080 1.00 96.19 263 HIS A N 1
ATOM 2109 C CA . HIS A 1 263 ? -30.474 8.230 19.368 1.00 96.19 263 HIS A CA 1
ATOM 2110 C C . HIS A 1 263 ? -30.158 9.304 20.406 1.00 96.19 263 HIS A C 1
ATOM 2112 O O . HIS A 1 263 ? -29.896 9.000 21.566 1.00 96.19 263 HIS A O 1
ATOM 2118 N N . PHE A 1 264 ? -30.208 10.576 20.019 1.00 93.94 264 PHE A N 1
ATOM 2119 C CA . PHE A 1 264 ? -30.047 11.680 20.967 1.00 93.94 264 PHE A CA 1
ATOM 2120 C C . PHE A 1 264 ? -31.269 11.767 21.890 1.00 93.94 264 PHE A C 1
ATOM 2122 O O . PHE A 1 264 ? -32.394 11.909 21.415 1.00 93.94 264 PHE A O 1
ATOM 2129 N N . SER A 1 265 ? -31.051 11.673 23.203 1.00 84.12 265 SER A N 1
ATOM 2130 C CA . SER A 1 265 ? -32.118 11.515 24.205 1.00 84.12 265 SER A CA 1
ATOM 2131 C C . SER A 1 265 ? -32.453 12.799 24.975 1.00 84.12 265 SER A C 1
ATOM 2133 O O . SER A 1 265 ? -33.339 12.793 25.827 1.00 84.12 265 SER A O 1
ATOM 2135 N N . GLY A 1 266 ? -31.778 13.916 24.684 1.00 83.94 266 GLY A N 1
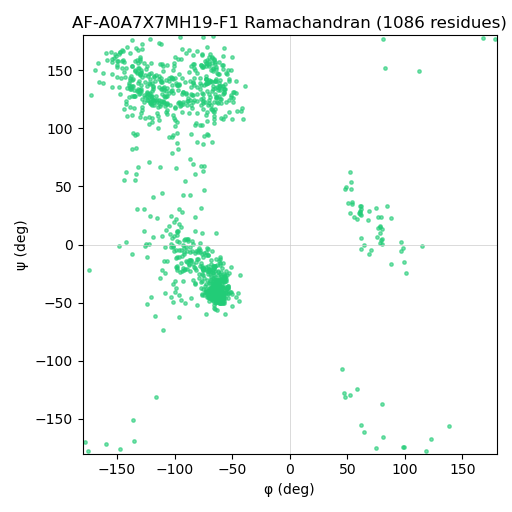ATOM 2136 C CA . GLY A 1 266 ? -32.018 15.197 25.350 1.00 83.94 266 GLY A CA 1
ATOM 2137 C C . GLY A 1 266 ? -31.164 16.346 24.811 1.00 83.94 266 GLY A C 1
ATOM 2138 O O . GLY A 1 266 ? -30.507 16.223 23.778 1.00 83.94 266 GLY A O 1
ATOM 2139 N N . GLN A 1 267 ? -31.188 17.477 25.521 1.00 88.81 267 GLN A N 1
ATOM 2140 C CA . GLN A 1 267 ? -30.373 18.654 25.203 1.00 88.81 267 GLN A CA 1
ATOM 2141 C C . GLN A 1 267 ? -28.951 18.536 25.771 1.00 88.81 267 GLN A C 1
ATOM 2143 O O . GLN A 1 267 ? -28.734 17.895 26.802 1.00 88.81 267 GLN A O 1
ATOM 2148 N N . GLU A 1 268 ? -28.002 19.188 25.096 1.00 92.88 268 GLU A N 1
ATOM 2149 C CA . GLU A 1 268 ? -26.624 19.380 25.558 1.00 92.88 268 GLU A CA 1
ATOM 2150 C C . GLU A 1 268 ? -26.588 19.985 26.968 1.00 92.88 268 GLU A C 1
ATOM 2152 O O . GLU A 1 268 ? -27.400 20.846 27.313 1.00 92.88 268 GLU A O 1
ATOM 2157 N N . PHE A 1 269 ? -25.642 19.545 27.798 1.00 93.19 269 PHE A N 1
ATOM 2158 C CA . PHE A 1 269 ? -25.464 20.091 29.141 1.00 93.19 269 PHE A CA 1
ATOM 2159 C C . PHE A 1 269 ? -23.992 20.162 29.553 1.00 93.19 269 PHE A C 1
ATOM 2161 O O . PHE A 1 269 ? -23.163 19.403 29.060 1.00 93.19 269 PHE A O 1
ATOM 2168 N N . ALA A 1 270 ? -23.672 21.043 30.504 1.00 93.56 270 ALA A N 1
ATOM 2169 C CA . ALA A 1 270 ? -22.327 21.162 31.065 1.00 93.56 270 ALA A CA 1
ATOM 2170 C C . ALA A 1 270 ? -21.957 19.941 31.928 1.00 93.56 270 ALA A C 1
ATOM 2172 O O . ALA A 1 270 ? -22.679 19.583 32.864 1.00 93.56 270 ALA A O 1
ATOM 2173 N N . PHE A 1 271 ? -20.820 19.317 31.636 1.00 93.56 271 PHE A N 1
ATOM 2174 C CA . PHE A 1 271 ? -20.272 18.196 32.385 1.00 93.56 271 PHE A CA 1
ATOM 2175 C C . PHE A 1 271 ? -19.209 18.698 33.371 1.00 93.56 271 PHE A C 1
ATOM 2177 O O . PHE A 1 271 ? -18.093 19.029 32.989 1.00 93.56 271 PHE A O 1
ATOM 2184 N N . ASN A 1 272 ? -19.556 18.746 34.658 1.00 91.88 272 ASN A N 1
ATOM 2185 C CA . ASN A 1 272 ? -18.617 19.066 35.735 1.00 91.88 272 ASN A CA 1
ATOM 2186 C C . ASN A 1 272 ? -18.157 17.768 36.427 1.00 91.88 272 ASN A C 1
ATOM 2188 O O . ASN A 1 272 ? -18.974 17.206 37.159 1.00 91.88 272 ASN A O 1
ATOM 2192 N N . PRO A 1 273 ? -16.898 17.309 36.268 1.00 92.81 273 PRO A N 1
ATOM 2193 C CA . PRO A 1 273 ? -16.427 16.053 36.858 1.00 92.81 273 PRO A CA 1
ATOM 2194 C C . PRO A 1 273 ? -16.644 15.941 38.372 1.00 92.81 273 PRO A C 1
ATOM 2196 O O . PRO A 1 273 ? -17.008 14.868 38.844 1.00 92.81 273 PRO A O 1
ATOM 2199 N N . ALA A 1 274 ? -16.525 17.042 39.124 1.00 90.31 274 ALA A N 1
ATOM 2200 C CA . ALA A 1 274 ? -16.709 17.043 40.578 1.00 90.31 274 ALA A CA 1
ATOM 2201 C C . ALA A 1 274 ? -18.145 16.691 41.018 1.00 90.31 274 ALA A C 1
ATOM 2203 O O . ALA A 1 274 ? -18.375 16.327 42.170 1.00 90.31 274 ALA A O 1
ATOM 2204 N N . ALA A 1 275 ? -19.124 16.801 40.114 1.00 91.12 275 ALA A N 1
ATOM 2205 C CA . ALA A 1 275 ? -20.523 16.463 40.371 1.00 91.12 275 ALA A CA 1
ATOM 2206 C C . ALA A 1 275 ? -20.879 15.008 40.012 1.00 91.12 275 ALA A C 1
ATOM 2208 O O . ALA A 1 275 ? -22.059 14.646 40.081 1.00 91.12 275 ALA A O 1
ATOM 2209 N N . TRP A 1 276 ? -19.901 14.199 39.586 1.00 93.25 276 TRP A N 1
ATOM 2210 C CA . TRP A 1 276 ? -20.094 12.813 39.167 1.00 93.25 276 TRP A CA 1
ATOM 2211 C C . TRP A 1 276 ? -19.253 11.845 39.996 1.00 93.25 276 TRP A C 1
ATOM 2213 O O . TRP A 1 276 ? -18.097 12.101 40.333 1.00 93.25 276 TRP A O 1
ATOM 2223 N N . SER A 1 277 ? -19.852 10.691 40.267 1.00 94.06 277 SER A N 1
ATOM 2224 C CA . SER A 1 277 ? -19.177 9.518 40.818 1.00 94.06 277 SER A CA 1
ATOM 2225 C C . SER A 1 277 ? -19.137 8.391 39.785 1.00 94.06 277 SER A C 1
ATOM 2227 O O . SER A 1 277 ? -19.957 8.364 38.866 1.00 94.06 277 SER A O 1
ATOM 2229 N N . VAL A 1 278 ? -18.174 7.480 39.911 1.00 95.69 278 VAL A N 1
ATOM 2230 C CA . VAL A 1 278 ? -18.008 6.309 39.043 1.00 95.69 278 VAL A CA 1
ATOM 2231 C C . VAL A 1 278 ? -18.139 5.034 39.875 1.00 95.69 278 VAL A C 1
ATOM 2233 O O . VAL A 1 278 ? -17.379 4.825 40.823 1.00 95.69 278 VAL A O 1
ATOM 2236 N N . GLN A 1 279 ? -19.060 4.162 39.470 1.00 95.62 279 GLN A N 1
ATOM 2237 C CA . GLN A 1 279 ? -19.240 2.809 39.985 1.00 95.62 279 GLN A CA 1
ATOM 2238 C C . GLN A 1 279 ? -18.909 1.797 38.883 1.00 95.62 279 GLN A C 1
ATOM 2240 O O . GLN A 1 279 ? -19.466 1.833 37.783 1.00 95.62 279 GLN A O 1
ATOM 2245 N N . ARG A 1 280 ? -17.975 0.892 39.181 1.00 95.38 280 ARG A N 1
ATOM 2246 C CA . ARG A 1 280 ? -17.500 -0.141 38.254 1.00 95.38 280 ARG A CA 1
ATOM 2247 C C . ARG A 1 280 ? -17.830 -1.518 38.807 1.00 95.38 280 ARG A C 1
ATOM 2249 O O . ARG A 1 280 ? -17.424 -1.842 39.919 1.00 95.38 280 ARG A O 1
ATOM 2256 N N . HIS A 1 281 ? -18.533 -2.320 38.018 1.00 95.44 281 HIS A N 1
ATOM 2257 C CA . HIS A 1 281 ? -18.862 -3.716 38.315 1.00 95.44 281 HIS A CA 1
ATOM 2258 C C . HIS A 1 281 ? -17.840 -4.693 37.707 1.00 95.44 281 HIS A C 1
ATOM 2260 O O . HIS A 1 281 ? -17.839 -5.872 38.043 1.00 95.44 281 HIS A O 1
ATOM 2266 N N . ASN A 1 282 ? -16.936 -4.205 36.850 1.00 91.88 282 ASN A N 1
ATOM 2267 C CA . ASN A 1 282 ? -15.851 -4.974 36.249 1.00 91.88 282 ASN A CA 1
ATOM 2268 C C . ASN A 1 282 ? -14.569 -4.121 36.223 1.00 91.88 282 ASN A C 1
ATOM 2270 O O . ASN A 1 282 ? -14.632 -2.944 35.893 1.00 91.88 282 ASN A O 1
ATOM 2274 N N . GLY A 1 283 ? -13.415 -4.690 36.587 1.00 90.50 283 GLY A N 1
ATOM 2275 C CA . GLY A 1 283 ? -12.140 -3.959 36.657 1.00 90.50 283 GLY A CA 1
ATOM 2276 C C . GLY A 1 283 ? -11.356 -3.873 35.339 1.00 90.50 283 GLY A C 1
ATOM 2277 O O . GLY A 1 283 ? -10.424 -3.077 35.237 1.00 90.50 283 GLY A O 1
ATOM 2278 N N . THR A 1 284 ? -11.717 -4.669 34.328 1.00 91.38 284 THR A N 1
ATOM 2279 C CA . THR A 1 284 ? -11.008 -4.746 33.031 1.00 91.38 284 THR A CA 1
ATOM 2280 C C . THR A 1 284 ? -11.230 -3.523 32.135 1.00 91.38 284 THR A C 1
ATOM 2282 O O . THR A 1 284 ? -10.592 -3.372 31.089 1.00 91.38 284 THR A O 1
ATOM 2285 N N . ASP A 1 285 ? -12.114 -2.619 32.554 1.00 94.50 285 ASP A N 1
ATOM 2286 C CA . ASP A 1 285 ? -12.449 -1.371 31.879 1.00 94.50 285 ASP A CA 1
ATOM 2287 C C . ASP A 1 285 ? -11.528 -0.198 32.253 1.00 94.50 285 ASP A C 1
ATOM 2289 O O . ASP A 1 285 ? -11.657 0.893 31.691 1.00 94.50 285 ASP A O 1
ATOM 2293 N N . ALA A 1 286 ? -10.574 -0.419 33.168 1.00 96.19 286 ALA A N 1
ATOM 2294 C CA . ALA A 1 286 ? -9.658 0.603 33.665 1.00 96.19 286 ALA A CA 1
ATOM 2295 C C . ALA A 1 286 ? -8.940 1.392 32.547 1.00 96.19 286 ALA A C 1
ATOM 2297 O O . ALA A 1 286 ? -8.876 2.620 32.664 1.00 96.19 286 ALA A O 1
ATOM 2298 N N . PRO A 1 287 ? -8.476 0.776 31.436 1.00 97.25 287 PRO A N 1
ATOM 2299 C CA . PRO A 1 287 ? -7.900 1.533 30.321 1.00 97.25 287 PRO A CA 1
ATOM 2300 C C . PRO A 1 287 ? -8.911 2.453 29.622 1.00 97.25 287 PRO A C 1
ATOM 2302 O O . PRO A 1 287 ? -8.563 3.557 29.203 1.00 97.25 287 PRO A O 1
ATOM 2305 N N . GLY A 1 288 ? -10.178 2.033 29.531 1.00 97.50 288 GLY A N 1
ATOM 2306 C CA . GLY A 1 288 ? -11.270 2.854 29.006 1.00 97.50 288 GLY A CA 1
ATOM 2307 C C . GLY A 1 288 ? -11.516 4.085 29.881 1.00 97.50 288 GLY A C 1
ATOM 2308 O O . GLY A 1 288 ? -11.508 5.212 29.380 1.00 97.50 288 GLY A O 1
ATOM 2309 N N . LEU A 1 289 ? -11.635 3.895 31.200 1.00 96.69 289 LEU A N 1
ATOM 2310 C CA . LEU A 1 289 ? -11.766 4.996 32.161 1.00 96.69 289 LEU A CA 1
ATOM 2311 C C . LEU A 1 289 ? -10.548 5.937 32.131 1.00 96.69 289 LEU A C 1
ATOM 2313 O O . LEU A 1 289 ? -10.705 7.157 32.196 1.00 96.69 289 LEU A O 1
ATOM 2317 N N . GLN A 1 290 ? -9.331 5.401 32.000 1.00 95.56 290 GLN A N 1
ATOM 2318 C CA . GLN A 1 290 ? -8.117 6.209 31.854 1.00 95.56 290 GLN A CA 1
ATOM 2319 C C . GLN A 1 290 ? -8.170 7.079 30.589 1.00 95.56 290 GLN A C 1
ATOM 2321 O O . GLN A 1 290 ? -7.883 8.277 30.652 1.00 95.56 290 GLN A O 1
ATOM 2326 N N . ALA A 1 291 ? -8.584 6.513 29.453 1.00 95.38 291 ALA A N 1
ATOM 2327 C CA . ALA A 1 291 ? -8.750 7.263 28.212 1.00 95.38 291 ALA A CA 1
ATOM 2328 C C . ALA A 1 291 ? -9.833 8.350 28.333 1.00 95.38 291 ALA A C 1
ATOM 2330 O O . ALA A 1 291 ? -9.636 9.463 27.838 1.00 95.38 291 ALA A O 1
ATOM 2331 N N . PHE A 1 292 ? -10.931 8.070 29.045 1.00 96.12 292 PHE A N 1
ATOM 2332 C CA . PHE A 1 292 ? -11.971 9.056 29.347 1.00 96.12 292 PHE A CA 1
ATOM 2333 C C . PHE A 1 292 ? -11.446 10.206 30.218 1.00 96.12 292 PHE A C 1
ATOM 2335 O O . PHE A 1 292 ? -11.656 11.373 29.890 1.00 96.12 292 PHE A O 1
ATOM 2342 N N . ARG A 1 293 ? -10.682 9.905 31.276 1.00 94.94 293 ARG A N 1
ATOM 2343 C CA . ARG A 1 293 ? -10.009 10.918 32.111 1.00 94.94 293 ARG A CA 1
ATOM 2344 C C . ARG A 1 293 ? -9.056 11.790 31.295 1.00 94.94 293 ARG A C 1
ATOM 2346 O O . ARG A 1 293 ? -9.056 13.006 31.459 1.00 94.94 293 ARG A O 1
ATOM 2353 N N . GLN A 1 294 ? -8.296 11.196 30.375 1.00 92.31 294 GLN A N 1
ATOM 2354 C CA . GLN A 1 294 ? -7.449 11.970 29.468 1.00 92.31 294 GLN A CA 1
ATOM 2355 C C . GLN A 1 294 ? -8.284 12.889 28.566 1.00 92.31 294 GLN A C 1
ATOM 2357 O O . GLN A 1 294 ? -7.904 14.035 28.345 1.00 92.31 294 GLN A O 1
ATOM 2362 N N . ARG A 1 295 ? -9.437 12.422 28.068 1.00 92.81 295 ARG A N 1
ATOM 2363 C CA . ARG A 1 295 ? -10.337 13.252 27.255 1.00 92.81 295 ARG A CA 1
ATOM 2364 C C . ARG A 1 295 ? -10.951 14.406 28.051 1.00 92.81 295 ARG A C 1
ATOM 2366 O O . ARG A 1 295 ? -11.075 15.493 27.498 1.00 92.81 295 ARG A O 1
ATOM 2373 N N . LEU A 1 296 ? -11.273 14.216 29.333 1.00 93.81 296 LEU A N 1
ATOM 2374 C CA . LEU A 1 296 ? -11.690 15.313 30.217 1.00 93.81 296 LEU A CA 1
ATOM 2375 C C . LEU A 1 296 ? -10.609 16.401 30.296 1.00 93.81 296 LEU A C 1
ATOM 2377 O O . LEU A 1 296 ? -10.914 17.575 30.089 1.00 93.81 296 LEU A O 1
ATOM 2381 N N . GLN A 1 297 ? -9.344 16.011 30.482 1.00 92.31 297 GLN A N 1
ATOM 2382 C CA . GLN A 1 297 ? -8.218 16.952 30.487 1.00 92.31 297 GLN A CA 1
ATOM 2383 C C . GLN A 1 297 ? -8.075 17.692 29.153 1.00 92.31 297 GLN A C 1
ATOM 2385 O O . GLN A 1 297 ? -7.889 18.907 29.154 1.00 92.31 297 GLN A O 1
ATOM 2390 N N . ASP A 1 298 ? -8.214 16.990 28.022 1.00 89.56 298 ASP A N 1
ATOM 2391 C CA . ASP A 1 298 ? -8.180 17.619 26.693 1.00 89.56 298 ASP A CA 1
ATOM 2392 C C . ASP A 1 298 ? -9.295 18.667 26.526 1.00 89.56 298 ASP A C 1
ATOM 2394 O O . ASP A 1 298 ? -9.115 19.649 25.814 1.00 89.56 298 ASP A O 1
ATOM 2398 N N . CYS A 1 299 ? -10.438 18.477 27.195 1.00 90.38 299 CYS A N 1
ATOM 2399 C CA . CYS A 1 299 ? -11.567 19.412 27.183 1.00 90.38 299 CYS A CA 1
ATOM 2400 C C . CYS A 1 299 ? -11.439 20.546 28.219 1.00 90.38 299 CYS A C 1
ATOM 2402 O O . CYS A 1 299 ? -12.364 21.347 28.350 1.00 90.38 299 CYS A O 1
ATOM 2404 N N . GLY A 1 300 ? -10.328 20.616 28.965 1.00 89.12 300 GLY A N 1
ATOM 2405 C CA . GLY A 1 300 ? -10.104 21.606 30.025 1.00 89.12 300 GLY A CA 1
ATOM 2406 C C . GLY A 1 300 ? -10.788 21.281 31.358 1.00 89.12 300 GLY A C 1
ATOM 2407 O O . GLY A 1 300 ? -10.872 22.147 32.225 1.00 89.12 300 GLY A O 1
ATOM 2408 N N . LEU A 1 301 ? -11.275 20.051 31.540 1.00 92.06 301 LEU A N 1
ATOM 2409 C CA . LEU A 1 301 ? -11.945 19.592 32.755 1.00 92.06 301 LEU A CA 1
ATOM 2410 C C . LEU A 1 301 ? -10.955 18.820 33.639 1.00 92.06 301 LEU A C 1
ATOM 2412 O O . LEU A 1 301 ? -10.708 17.633 33.425 1.00 92.06 301 LEU A O 1
ATOM 2416 N N . THR A 1 302 ? -10.361 19.501 34.620 1.00 85.88 302 THR A N 1
ATOM 2417 C CA . THR A 1 302 ? -9.294 18.938 35.472 1.00 85.88 302 THR A CA 1
ATOM 2418 C C . THR A 1 302 ? -9.768 18.406 36.821 1.00 85.88 302 THR A C 1
ATOM 2420 O O . THR A 1 302 ? -8.987 17.760 37.518 1.00 85.88 302 THR A O 1
ATOM 2423 N N . ASP A 1 303 ? -11.017 18.676 37.203 1.00 86.38 303 ASP A N 1
ATOM 2424 C CA . ASP A 1 303 ? -11.580 18.173 38.454 1.00 86.38 303 ASP A CA 1
ATOM 2425 C C . ASP A 1 303 ? -11.626 16.637 38.468 1.00 86.38 303 ASP A C 1
ATOM 2427 O O . ASP A 1 303 ? -11.814 15.981 37.439 1.00 86.38 303 ASP A O 1
ATOM 2431 N N . ALA A 1 304 ? -11.451 16.046 39.651 1.00 83.25 304 ALA A N 1
ATOM 2432 C CA . ALA A 1 304 ? -11.441 14.597 39.808 1.00 83.25 304 ALA A CA 1
ATOM 2433 C C . ALA A 1 304 ? -12.863 14.009 39.783 1.00 83.25 304 ALA A C 1
ATOM 2435 O O . ALA A 1 304 ? -13.775 14.532 40.422 1.00 83.25 304 ALA A O 1
ATOM 2436 N N . LEU A 1 305 ? -13.022 12.869 39.103 1.00 88.81 305 LEU A N 1
ATOM 2437 C CA . LEU A 1 305 ? -14.186 11.993 39.258 1.00 88.81 305 LEU A CA 1
ATOM 2438 C C . LEU A 1 305 ? -14.044 11.196 40.558 1.00 88.81 305 LEU A C 1
ATOM 2440 O O . LEU A 1 305 ? -13.044 10.493 40.731 1.00 88.81 305 LEU A O 1
ATOM 2444 N N . ALA A 1 306 ? -15.041 11.263 41.439 1.00 87.00 306 ALA A N 1
ATOM 2445 C CA . ALA A 1 306 ? -15.066 10.437 42.645 1.00 87.00 306 ALA A CA 1
ATOM 2446 C C . ALA A 1 306 ? -15.302 8.955 42.285 1.00 87.00 306 ALA A C 1
ATOM 2448 O O . ALA A 1 306 ? -16.116 8.656 41.415 1.00 87.00 306 ALA A O 1
ATOM 2449 N N . GLU A 1 307 ? -14.624 8.017 42.951 1.00 84.44 307 GLU A N 1
ATOM 2450 C CA . GLU A 1 307 ? -14.912 6.576 42.826 1.00 84.44 307 GLU A CA 1
ATOM 2451 C C . GLU A 1 307 ? -15.804 6.113 43.992 1.00 84.44 307 GLU A C 1
ATOM 2453 O O . GLU A 1 307 ? -15.578 6.512 45.135 1.00 84.44 307 GLU A O 1
ATOM 2458 N N . GLY A 1 308 ? -16.812 5.278 43.709 1.00 78.19 308 GLY A N 1
ATOM 2459 C CA . GLY A 1 308 ? -17.726 4.697 44.705 1.00 78.19 308 GLY A CA 1
ATOM 2460 C C . GLY A 1 308 ? -19.205 5.071 44.525 1.00 78.19 308 GLY A C 1
ATOM 2461 O O . GLY A 1 308 ? -19.578 5.769 43.583 1.00 78.19 308 GLY A O 1
ATOM 2462 N N . GLU A 1 309 ? -20.056 4.591 45.440 1.00 65.31 309 GLU A N 1
ATOM 2463 C CA . GLU A 1 309 ? -21.505 4.854 45.449 1.00 65.31 309 GLU A CA 1
ATOM 2464 C C . GLU A 1 309 ? -21.796 6.284 45.941 1.00 65.31 309 GLU A C 1
ATOM 2466 O O . GLU A 1 309 ? -21.996 6.541 47.129 1.00 65.31 309 GLU A O 1
ATOM 2471 N N . GLY A 1 310 ? -21.767 7.252 45.024 1.00 64.69 310 GLY A N 1
ATOM 2472 C CA . GLY A 1 310 ? -22.153 8.633 45.311 1.00 64.69 310 GLY A CA 1
ATOM 2473 C C . GLY A 1 310 ? -23.675 8.824 45.378 1.00 64.69 310 GLY A C 1
ATOM 2474 O O . GLY A 1 310 ? -24.445 8.119 44.731 1.00 64.69 310 GLY A O 1
ATOM 2475 N N . THR A 1 311 ? -24.132 9.840 46.115 1.00 61.12 311 THR A N 1
ATOM 2476 C CA . THR A 1 311 ? -25.565 10.168 46.279 1.00 61.12 311 THR A CA 1
ATOM 2477 C C . THR A 1 311 ? -26.126 11.120 45.203 1.00 61.12 311 THR A C 1
ATOM 2479 O O . THR A 1 311 ? -27.287 11.518 45.284 1.00 61.12 311 THR A O 1
ATOM 2482 N N . GLY A 1 312 ? -25.322 11.486 44.192 1.00 81.75 312 GLY A N 1
ATOM 2483 C CA . GLY A 1 312 ? -25.643 12.468 43.140 1.00 81.75 312 GLY A CA 1
ATOM 2484 C C . GLY A 1 312 ? -25.702 11.881 41.721 1.00 81.75 312 GLY A C 1
ATOM 2485 O O . GLY A 1 312 ? -26.356 10.858 41.491 1.00 81.75 312 GLY A O 1
ATOM 2486 N N . ASN A 1 313 ? -25.032 12.523 40.749 1.00 92.94 313 ASN A N 1
ATOM 2487 C CA . ASN A 1 313 ? -24.877 11.956 39.403 1.00 92.94 313 ASN A CA 1
ATOM 2488 C C . ASN A 1 313 ? -23.873 10.792 39.428 1.00 92.94 313 ASN A C 1
ATOM 2490 O O . ASN A 1 313 ? -22.858 10.841 40.132 1.00 92.94 313 ASN A O 1
ATOM 2494 N N . LEU A 1 314 ? -24.145 9.756 38.639 1.00 95.31 314 LEU A N 1
ATOM 2495 C CA . LEU A 1 314 ? -23.405 8.499 38.690 1.00 95.31 314 LEU A CA 1
ATOM 2496 C C . LEU A 1 314 ? -23.148 7.955 37.283 1.00 95.31 314 LEU A C 1
ATOM 2498 O O . LEU A 1 314 ? -24.057 7.907 36.452 1.00 95.31 314 LEU A O 1
ATOM 2502 N N . ILE A 1 315 ? -21.912 7.532 37.033 1.00 97.12 315 ILE A N 1
ATOM 2503 C CA . ILE A 1 315 ? -21.529 6.711 35.887 1.00 97.12 315 ILE A CA 1
ATOM 2504 C C . ILE A 1 315 ? -21.430 5.270 36.382 1.00 97.12 315 ILE A C 1
ATOM 2506 O O . ILE A 1 315 ? -20.603 4.983 37.243 1.00 97.12 315 ILE A O 1
ATOM 2510 N N . VAL A 1 316 ? -22.264 4.379 35.854 1.00 96.94 316 VAL A N 1
ATOM 2511 C CA . VAL A 1 316 ? -22.239 2.946 36.165 1.00 96.94 316 VAL A CA 1
ATOM 2512 C C . VAL A 1 316 ? -21.694 2.197 34.959 1.00 96.94 316 VAL A C 1
ATOM 2514 O O . VAL A 1 316 ? -22.123 2.434 33.830 1.00 96.94 316 VAL A O 1
ATOM 2517 N N . SER A 1 317 ? -20.742 1.301 35.193 1.00 97.88 317 SER A N 1
ATOM 2518 C CA . SER A 1 317 ? -20.074 0.526 34.143 1.00 97.88 317 SER A CA 1
ATOM 2519 C C . SER A 1 317 ? -19.921 -0.938 34.541 1.00 97.88 317 SER A C 1
ATOM 2521 O O . SER A 1 317 ? -19.668 -1.240 35.707 1.00 97.88 317 SER A O 1
ATOM 2523 N N . GLY A 1 318 ? -20.098 -1.853 33.592 1.00 98.25 318 GLY A N 1
ATOM 2524 C CA . GLY A 1 318 ? -20.085 -3.295 33.841 1.00 98.25 318 GLY A CA 1
ATOM 2525 C C . GLY A 1 318 ? -20.359 -4.104 32.578 1.00 98.25 318 GLY A C 1
ATOM 2526 O O . GLY A 1 318 ? -20.607 -3.540 31.507 1.00 98.25 318 GLY A O 1
ATOM 2527 N N . LEU A 1 319 ? -20.313 -5.434 32.681 1.00 98.50 319 LEU A N 1
ATOM 2528 C CA . LEU A 1 319 ? -20.796 -6.259 31.578 1.00 98.50 319 LEU A CA 1
ATOM 2529 C C . LEU A 1 319 ? -22.318 -6.166 31.514 1.00 98.50 319 LEU A C 1
ATOM 2531 O O . LEU A 1 319 ? -22.995 -5.899 32.504 1.00 98.50 319 LEU A O 1
ATOM 2535 N N . PHE A 1 320 ? -22.872 -6.407 30.334 1.00 97.81 320 PHE A N 1
ATOM 2536 C CA . PHE A 1 320 ? -24.304 -6.307 30.083 1.00 97.81 320 PHE A CA 1
ATOM 2537 C C . PHE A 1 320 ? -25.133 -7.168 31.052 1.00 97.81 320 PHE A C 1
ATOM 2539 O O . PHE A 1 320 ? -26.193 -6.746 31.505 1.00 97.81 320 PHE A O 1
ATOM 2546 N N . ALA A 1 321 ? -24.628 -8.350 31.414 1.00 96.56 321 ALA A N 1
ATOM 2547 C CA . ALA A 1 321 ? -25.270 -9.246 32.373 1.00 96.56 321 ALA A CA 1
ATOM 2548 C C . ALA A 1 321 ? -25.248 -8.725 33.825 1.00 96.56 321 ALA A C 1
ATOM 2550 O O . ALA A 1 321 ? -26.090 -9.136 34.621 1.00 96.56 321 ALA A O 1
ATOM 2551 N N . ASP A 1 322 ? -24.326 -7.818 34.158 1.00 96.56 322 ASP A N 1
ATOM 2552 C CA . ASP A 1 322 ? -24.127 -7.304 35.518 1.00 96.56 322 ASP A CA 1
ATOM 2553 C C . ASP A 1 322 ? -25.028 -6.100 35.834 1.00 96.56 322 ASP A C 1
ATOM 2555 O O . ASP A 1 322 ? -25.152 -5.722 36.996 1.00 96.56 322 ASP A O 1
ATOM 2559 N N . LEU A 1 323 ? -25.653 -5.497 34.813 1.00 97.12 323 LEU A N 1
ATOM 2560 C CA . LEU A 1 323 ? -26.375 -4.221 34.907 1.00 97.12 323 LEU A CA 1
ATOM 2561 C C . LEU A 1 323 ? -27.884 -4.296 34.564 1.00 97.12 323 LEU A C 1
ATOM 2563 O O . LEU A 1 323 ? -28.399 -3.405 33.879 1.00 97.12 323 LEU A O 1
ATOM 2567 N N . PRO A 1 324 ? -28.649 -5.330 34.976 1.00 96.19 324 PRO A N 1
ATOM 2568 C CA . PRO A 1 324 ? -30.047 -5.475 34.559 1.00 96.19 324 PRO A CA 1
ATOM 2569 C C . PRO A 1 324 ? -30.945 -4.329 35.057 1.00 96.19 324 PRO A C 1
ATOM 2571 O O . PRO A 1 324 ? -31.864 -3.914 34.348 1.00 96.19 324 PRO A O 1
ATOM 2574 N N . THR A 1 325 ? -30.671 -3.794 36.250 1.00 95.69 325 THR A N 1
ATOM 2575 C CA . THR A 1 325 ? -31.441 -2.696 36.856 1.00 95.69 325 THR A CA 1
ATOM 2576 C C . THR A 1 325 ? -31.196 -1.384 36.121 1.00 95.69 325 THR A C 1
ATOM 2578 O O . THR A 1 325 ? -32.129 -0.645 35.815 1.00 95.69 325 THR A O 1
ATOM 2581 N N . GLU A 1 326 ? -29.940 -1.104 35.790 1.00 96.31 326 GLU A N 1
ATOM 2582 C CA . GLU A 1 326 ? -29.527 0.088 35.065 1.00 96.31 326 GLU A CA 1
ATOM 2583 C C . GLU A 1 326 ? -30.055 0.043 33.631 1.00 96.31 326 GLU A C 1
ATOM 2585 O O . GLU A 1 326 ? -30.638 1.013 33.154 1.00 96.31 326 GLU A O 1
ATOM 2590 N N . LEU A 1 327 ? -29.933 -1.101 32.952 1.00 97.44 327 LEU A N 1
ATOM 2591 C CA . LEU A 1 327 ? -30.443 -1.280 31.591 1.00 97.44 327 LEU A CA 1
ATOM 2592 C C . LEU A 1 327 ? -31.967 -1.112 31.508 1.00 97.44 327 LEU A C 1
ATOM 2594 O O . LEU A 1 327 ? -32.465 -0.616 30.496 1.00 97.44 327 LEU A O 1
ATOM 2598 N N . ALA A 1 328 ? -32.719 -1.443 32.564 1.00 97.00 328 ALA A N 1
ATOM 2599 C CA . ALA A 1 328 ? -34.156 -1.170 32.625 1.00 97.00 328 ALA A CA 1
ATOM 2600 C C . ALA A 1 328 ? -34.478 0.338 32.560 1.00 97.00 328 ALA A C 1
ATOM 2602 O O . ALA A 1 328 ? -35.488 0.721 31.968 1.00 97.00 328 ALA A O 1
ATOM 2603 N N . LEU A 1 329 ? -33.593 1.210 33.067 1.00 95.69 329 LEU A N 1
ATOM 2604 C CA . LEU A 1 329 ? -33.736 2.671 32.945 1.00 95.69 329 LEU A CA 1
ATOM 2605 C C . LEU A 1 329 ? -33.606 3.161 31.495 1.00 95.69 329 LEU A C 1
ATOM 2607 O O . LEU A 1 329 ? -34.058 4.258 31.172 1.00 95.69 329 LEU A O 1
ATOM 2611 N N . LEU A 1 330 ? -33.004 2.349 30.624 1.00 95.75 330 LEU A N 1
ATOM 2612 C CA . LEU A 1 330 ? -32.841 2.607 29.193 1.00 95.75 330 LEU A CA 1
ATOM 2613 C C . LEU A 1 330 ? -33.871 1.854 28.340 1.00 95.75 330 LEU A C 1
ATOM 2615 O O . LEU A 1 330 ? -33.666 1.681 27.143 1.00 95.75 330 LEU A O 1
ATOM 2619 N N . SER A 1 331 ? -34.979 1.406 28.940 1.00 94.50 331 SER A N 1
ATOM 2620 C CA . SER A 1 331 ? -35.997 0.571 28.281 1.00 94.50 331 SER A CA 1
ATOM 2621 C C . SER A 1 331 ? -35.470 -0.788 27.799 1.00 94.50 331 SER A C 1
ATOM 2623 O O . SER A 1 331 ? -35.934 -1.303 26.787 1.00 94.50 331 SER A O 1
ATOM 2625 N N . SER A 1 332 ? -34.510 -1.371 28.528 1.00 94.25 332 SER A N 1
ATOM 2626 C CA . SER A 1 332 ? -33.978 -2.723 28.293 1.00 94.25 332 SER A CA 1
ATOM 2627 C C . SER A 1 332 ? -33.522 -2.957 26.843 1.00 94.25 332 SER A C 1
ATOM 2629 O O . SER A 1 332 ? -34.078 -3.816 26.153 1.00 94.25 332 SER A O 1
ATOM 2631 N N . PRO A 1 333 ? -32.514 -2.205 26.358 1.00 96.12 333 PRO A N 1
ATOM 2632 C CA . PRO A 1 333 ? -31.989 -2.387 25.007 1.00 96.12 333 PRO A CA 1
ATOM 2633 C C . PRO A 1 333 ? -31.463 -3.816 24.816 1.00 96.12 333 PRO A C 1
ATOM 2635 O O . PRO A 1 333 ? -31.072 -4.467 25.779 1.00 96.12 333 PRO A O 1
ATOM 2638 N N . ALA A 1 334 ? -31.434 -4.312 23.579 1.00 97.19 334 ALA A N 1
ATOM 2639 C CA . ALA A 1 334 ? -30.927 -5.655 23.288 1.00 97.19 334 ALA A CA 1
ATOM 2640 C C . ALA A 1 334 ? -29.411 -5.779 23.544 1.00 97.19 334 ALA A C 1
ATOM 2642 O O . ALA A 1 334 ? -28.671 -4.806 23.391 1.00 97.19 334 ALA A O 1
ATOM 2643 N N . LEU A 1 335 ? -28.945 -6.992 23.870 1.00 97.75 335 LEU A N 1
ATOM 2644 C CA . LEU A 1 335 ? -27.516 -7.311 23.971 1.00 97.75 335 LEU A CA 1
ATOM 2645 C C . LEU A 1 335 ? -26.841 -7.135 22.593 1.00 97.75 335 LEU A C 1
ATOM 2647 O O . LEU A 1 335 ? -27.261 -7.789 21.633 1.00 97.75 335 LEU A O 1
ATOM 2651 N N . PRO A 1 336 ? -25.803 -6.289 22.469 1.00 97.25 336 PRO A N 1
ATOM 2652 C CA . PRO A 1 336 ? -25.035 -6.163 21.232 1.00 97.25 336 PRO A CA 1
ATOM 2653 C C . PRO A 1 336 ? -24.231 -7.434 20.905 1.00 97.25 336 PRO A C 1
ATOM 2655 O O . PRO A 1 336 ? -23.920 -8.214 21.809 1.00 97.25 336 PRO A O 1
ATOM 2658 N N . PRO A 1 337 ? -23.811 -7.623 19.640 1.00 96.56 337 PRO A N 1
ATOM 2659 C CA . PRO A 1 337 ? -22.811 -8.626 19.273 1.00 96.56 337 PRO A CA 1
ATOM 2660 C C . PRO A 1 337 ? -21.480 -8.445 20.018 1.00 96.56 337 PRO A C 1
ATOM 2662 O O . PRO A 1 337 ? -21.234 -7.405 20.625 1.00 96.56 337 PRO A O 1
ATOM 2665 N N . ARG A 1 338 ? -20.598 -9.450 19.912 1.00 95.94 338 ARG A N 1
ATOM 2666 C CA . ARG A 1 338 ? -19.242 -9.457 20.493 1.00 95.94 338 ARG A CA 1
ATOM 2667 C C . ARG A 1 338 ? -18.491 -8.146 20.213 1.00 95.94 338 ARG A C 1
ATOM 2669 O O . ARG A 1 338 ? -18.557 -7.631 19.099 1.00 95.94 338 ARG A O 1
ATOM 2676 N N . GLN A 1 339 ? -17.739 -7.656 21.200 1.00 97.00 339 GLN A N 1
ATOM 2677 C CA . GLN A 1 339 ? -17.073 -6.346 21.223 1.00 97.00 339 GLN A CA 1
ATOM 2678 C C . GLN A 1 339 ? -18.015 -5.140 21.149 1.00 97.00 339 GLN A C 1
ATOM 2680 O O . GLN A 1 339 ? -17.562 -3.999 21.045 1.00 97.00 339 GLN A O 1
ATOM 2685 N N . GLY A 1 340 ? -19.324 -5.372 21.183 1.00 98.12 340 GLY A N 1
ATOM 2686 C CA . GLY A 1 340 ? -20.326 -4.329 21.192 1.00 98.12 340 GLY A CA 1
ATOM 2687 C C . GLY A 1 340 ? -20.664 -3.846 22.593 1.00 98.12 340 GLY A C 1
ATOM 2688 O O . GLY A 1 340 ? -20.306 -4.470 23.595 1.00 98.12 340 GLY A O 1
ATOM 2689 N N . TYR A 1 341 ? -21.369 -2.727 22.667 1.00 98.75 341 TYR A N 1
ATOM 2690 C CA . TYR A 1 341 ? -21.733 -2.083 23.921 1.00 98.75 341 TYR A CA 1
ATOM 2691 C C . TYR A 1 341 ? -23.025 -1.275 23.803 1.00 98.75 341 TYR A C 1
ATOM 2693 O O . TYR A 1 341 ? -23.465 -0.907 22.710 1.00 98.75 341 TYR A O 1
ATOM 2701 N N . VAL A 1 342 ? -23.623 -1.008 24.961 1.00 98.75 342 VAL A N 1
ATOM 2702 C CA . VAL A 1 342 ? -24.689 -0.031 25.161 1.00 98.75 342 VAL A CA 1
ATOM 2703 C C . VAL A 1 342 ? -24.135 1.123 25.990 1.00 98.75 342 VAL A C 1
ATOM 2705 O O . VAL A 1 342 ? -23.490 0.908 27.016 1.00 98.75 342 VAL A O 1
ATOM 2708 N N . LEU A 1 343 ? -24.416 2.348 25.557 1.00 98.50 343 LEU A N 1
ATOM 2709 C CA . LEU A 1 343 ? -24.187 3.570 26.321 1.00 98.50 343 LEU A CA 1
ATOM 2710 C C . LEU A 1 343 ? -25.495 4.352 26.375 1.00 98.50 343 LEU A C 1
ATOM 2712 O O . LEU A 1 343 ? -26.107 4.588 25.339 1.00 98.50 343 LEU A O 1
ATOM 2716 N N . GLY A 1 344 ? -25.937 4.768 27.560 1.00 97.94 344 GLY A N 1
ATOM 2717 C CA . GLY A 1 344 ? -27.176 5.534 27.689 1.00 97.94 344 GLY A CA 1
ATOM 2718 C C . GLY A 1 344 ? -27.184 6.521 28.845 1.00 97.94 344 GLY A C 1
ATOM 2719 O O . GLY A 1 344 ? -26.447 6.373 29.818 1.00 97.94 344 GLY A O 1
ATOM 2720 N N . PHE A 1 345 ? -28.054 7.525 28.729 1.00 97.06 345 PHE A N 1
ATOM 2721 C CA . PHE A 1 345 ? -28.297 8.539 29.754 1.00 97.06 345 PHE A CA 1
ATOM 2722 C C . PHE A 1 345 ? -29.720 8.396 30.295 1.00 97.06 345 PHE A C 1
ATOM 2724 O O . PHE A 1 345 ? -30.666 8.279 29.518 1.00 97.06 345 PHE A O 1
ATOM 2731 N N . ALA A 1 346 ? -29.870 8.467 31.616 1.00 94.12 346 ALA A N 1
ATOM 2732 C CA . ALA A 1 346 ? -31.159 8.441 32.301 1.00 94.12 346 ALA A CA 1
ATOM 2733 C C . ALA A 1 346 ? -31.185 9.408 33.499 1.00 94.12 346 ALA A C 1
ATOM 2735 O O . ALA A 1 346 ? -30.154 9.936 33.926 1.00 94.12 346 ALA A O 1
ATOM 2736 N N . GLY A 1 347 ? -32.374 9.620 34.066 1.00 89.62 347 GLY A N 1
ATOM 2737 C CA . GLY A 1 347 ? -32.573 10.448 35.259 1.00 89.62 347 GLY A CA 1
ATOM 2738 C C . GLY A 1 347 ? -32.626 11.958 34.994 1.00 89.62 347 GLY A C 1
ATOM 2739 O O . GLY A 1 347 ? -32.484 12.434 33.869 1.00 89.62 347 GLY A O 1
ATOM 2740 N N . GLN A 1 348 ? -32.864 12.718 36.063 1.00 85.62 348 GLN A N 1
ATOM 2741 C CA . GLN A 1 348 ? -33.015 14.180 36.045 1.00 85.62 348 GLN A CA 1
ATOM 2742 C C . GLN A 1 348 ? -31.714 14.885 36.481 1.00 85.62 348 GLN A C 1
ATOM 2744 O O . GLN A 1 348 ? -30.861 14.245 37.101 1.00 85.62 348 GLN A O 1
ATOM 2749 N N . PRO A 1 349 ? -31.518 16.188 36.181 1.00 82.50 349 PRO A N 1
ATOM 2750 C CA . PRO A 1 349 ? -30.353 16.947 36.648 1.00 82.50 349 PRO A CA 1
ATOM 2751 C C . PRO A 1 349 ? -30.106 16.786 38.160 1.00 82.50 349 PRO A C 1
ATOM 2753 O O . PRO A 1 349 ? -31.032 16.914 38.954 1.00 82.50 349 PRO A O 1
ATOM 2756 N N . GLY A 1 350 ? -28.864 16.487 38.555 1.00 79.69 350 GLY A N 1
ATOM 2757 C CA . GLY A 1 350 ? -28.483 16.216 39.952 1.00 79.69 350 GLY A CA 1
ATOM 2758 C C . GLY A 1 350 ? -28.626 14.750 40.386 1.00 79.69 350 GLY A C 1
ATOM 2759 O O . GLY A 1 350 ? -28.014 14.351 41.373 1.00 79.69 350 GLY A O 1
ATOM 2760 N N . GLN A 1 351 ? -29.367 13.934 39.629 1.00 90.50 351 GLN A N 1
ATOM 2761 C CA . GLN A 1 351 ? -29.503 12.482 39.808 1.00 90.50 351 GLN A CA 1
ATOM 2762 C C . GLN A 1 351 ? -29.327 11.736 38.476 1.00 90.50 351 GLN A C 1
ATOM 2764 O O . GLN A 1 351 ? -29.932 10.688 38.240 1.00 90.50 351 GLN A O 1
ATOM 2769 N N . ARG A 1 352 ? -28.516 12.284 37.564 1.00 92.75 352 ARG A N 1
ATOM 2770 C CA . ARG A 1 352 ? -28.296 11.666 36.255 1.00 92.75 352 ARG A CA 1
ATOM 2771 C C . ARG A 1 352 ? -27.558 10.342 36.393 1.00 92.75 352 ARG A C 1
ATOM 2773 O O . ARG A 1 352 ? -26.765 10.135 37.317 1.00 92.75 352 ARG A O 1
ATOM 2780 N N . ARG A 1 353 ? -27.821 9.452 35.446 1.00 94.75 353 ARG A N 1
ATOM 2781 C CA . ARG A 1 353 ? -27.134 8.177 35.269 1.00 94.75 353 ARG A CA 1
ATOM 2782 C C . ARG A 1 353 ? -26.540 8.126 33.872 1.00 94.75 353 ARG A C 1
ATOM 2784 O O . ARG A 1 353 ? -27.248 8.403 32.908 1.00 94.75 353 ARG A O 1
ATOM 2791 N N . ILE A 1 354 ? -25.259 7.787 33.784 1.00 97.44 354 ILE A N 1
ATOM 2792 C CA . ILE A 1 354 ? -24.609 7.353 32.544 1.00 97.44 354 ILE A CA 1
ATOM 2793 C C . ILE A 1 354 ? -24.323 5.872 32.719 1.00 97.44 354 ILE A C 1
ATOM 2795 O O . ILE A 1 354 ? -23.675 5.487 33.686 1.00 97.44 354 ILE A O 1
ATOM 2799 N N . ILE A 1 355 ? -24.837 5.048 31.819 1.00 98.31 355 ILE A N 1
ATOM 2800 C CA . ILE A 1 355 ? -24.767 3.592 31.926 1.00 98.31 355 ILE A CA 1
ATOM 2801 C C . ILE A 1 355 ? -23.919 3.086 30.770 1.00 98.31 355 ILE A C 1
ATOM 2803 O O . ILE A 1 355 ? -24.228 3.388 29.618 1.00 98.31 355 ILE A O 1
ATOM 2807 N N . LEU A 1 356 ? -22.863 2.338 31.084 1.00 98.69 356 LEU A N 1
ATOM 2808 C CA . LEU A 1 356 ? -21.921 1.746 30.137 1.00 98.69 356 LEU A CA 1
ATOM 2809 C C . LEU A 1 356 ? -21.947 0.221 30.294 1.00 98.69 356 LEU A C 1
ATOM 2811 O O . LEU A 1 356 ? -21.421 -0.317 31.265 1.00 98.69 356 LEU A O 1
ATOM 2815 N N . ALA A 1 357 ? -22.562 -0.478 29.345 1.00 98.62 357 ALA A N 1
ATOM 2816 C CA . ALA A 1 357 ? -22.734 -1.926 29.397 1.00 98.62 357 ALA A CA 1
ATOM 2817 C C . ALA A 1 357 ? -22.042 -2.596 28.206 1.00 98.62 357 ALA A C 1
ATOM 2819 O O . ALA A 1 357 ? -22.506 -2.489 27.070 1.00 98.62 357 ALA A O 1
ATOM 2820 N N . GLY A 1 358 ? -20.931 -3.292 28.450 1.00 98.50 358 GLY A N 1
ATOM 2821 C CA . GLY A 1 358 ? -20.223 -4.051 27.415 1.00 98.50 358 GLY A CA 1
ATOM 2822 C C . GLY A 1 358 ? -20.814 -5.443 27.207 1.00 98.50 358 GLY A C 1
ATOM 2823 O O . GLY A 1 358 ? -21.136 -6.126 28.174 1.00 98.50 358 GLY A O 1
ATOM 2824 N N . SER A 1 359 ? -20.927 -5.897 25.957 1.00 98.12 359 SER A N 1
ATOM 2825 C CA . SER A 1 359 ? -21.231 -7.310 25.653 1.00 98.12 359 SER A CA 1
ATOM 2826 C C . SER A 1 359 ? -20.123 -8.253 26.140 1.00 98.12 359 SER A C 1
ATOM 2828 O O . SER A 1 359 ? -20.391 -9.383 26.541 1.00 98.12 359 SER A O 1
ATOM 2830 N N . ASP A 1 360 ? -18.887 -7.757 26.129 1.00 98.19 360 ASP A N 1
ATOM 2831 C CA . ASP A 1 360 ? -17.673 -8.352 26.668 1.00 98.19 360 ASP A CA 1
ATOM 2832 C C . ASP A 1 360 ? -16.733 -7.236 27.174 1.00 98.19 360 ASP A C 1
ATOM 2834 O O . ASP A 1 360 ? -17.083 -6.050 27.180 1.00 98.19 360 ASP A O 1
ATOM 2838 N N . GLU A 1 361 ? -15.536 -7.612 27.624 1.00 97.81 361 GLU A N 1
ATOM 2839 C CA . GLU A 1 361 ? -14.547 -6.678 28.175 1.00 97.81 361 GLU A CA 1
ATOM 2840 C C . GLU A 1 361 ? -14.039 -5.655 27.142 1.00 97.81 361 GLU A C 1
ATOM 2842 O O . GLU A 1 361 ? -13.779 -4.502 27.491 1.00 97.81 361 GLU A O 1
ATOM 2847 N N . ASP A 1 362 ? -13.927 -6.045 25.865 1.00 97.44 362 ASP A N 1
ATOM 2848 C CA . ASP A 1 362 ? -13.545 -5.130 24.781 1.00 97.44 362 ASP A CA 1
ATOM 2849 C C . ASP A 1 362 ? -14.643 -4.088 24.559 1.00 97.44 362 ASP A C 1
ATOM 2851 O O . ASP A 1 362 ? -14.369 -2.887 24.534 1.00 97.44 362 ASP A O 1
ATOM 2855 N N . GLY A 1 363 ? -15.897 -4.538 24.458 1.00 98.19 363 GLY A N 1
ATOM 2856 C CA . GLY A 1 363 ? -17.053 -3.661 24.322 1.00 98.19 363 GLY A CA 1
ATOM 2857 C C . GLY A 1 363 ? -17.163 -2.673 25.481 1.00 98.19 363 GLY A C 1
ATOM 2858 O O . GLY A 1 363 ? -17.381 -1.482 25.259 1.00 98.19 363 GLY A O 1
ATOM 2859 N N . LEU A 1 364 ? -16.931 -3.129 26.716 1.00 98.44 364 LEU A N 1
ATOM 2860 C CA . LEU A 1 364 ? -16.948 -2.260 27.893 1.00 98.44 364 LEU A CA 1
ATOM 2861 C C . LEU A 1 364 ? -15.857 -1.179 27.826 1.00 98.44 364 LEU A C 1
ATOM 2863 O O . LEU A 1 364 ? -16.135 0.001 28.054 1.00 98.44 364 LEU A O 1
ATOM 2867 N N . ARG A 1 365 ? -14.630 -1.550 27.441 1.00 98.31 365 ARG A N 1
ATOM 2868 C CA . ARG A 1 365 ? -13.544 -0.590 27.182 1.00 98.31 365 ARG A CA 1
ATOM 2869 C C . ARG A 1 365 ? -13.926 0.426 26.098 1.00 98.31 365 ARG A C 1
ATOM 2871 O O . ARG A 1 365 ? -13.640 1.614 26.246 1.00 98.31 365 ARG A O 1
ATOM 2878 N N . TYR A 1 366 ? -14.595 -0.009 25.031 1.00 98.44 366 TYR A N 1
ATOM 2879 C CA . TYR A 1 366 ? -15.022 0.864 23.933 1.00 98.44 366 TYR A CA 1
ATOM 2880 C C . TYR A 1 366 ? -16.177 1.800 24.307 1.00 98.44 366 TYR A C 1
ATOM 2882 O O . TYR A 1 366 ? -16.208 2.927 23.810 1.00 98.44 366 TYR A O 1
ATOM 2890 N N . ALA A 1 367 ? -17.067 1.399 25.220 1.00 98.50 367 ALA A N 1
ATOM 2891 C CA . ALA A 1 367 ? -18.133 2.260 25.735 1.00 98.50 367 ALA A CA 1
ATOM 2892 C C . ALA A 1 367 ? -17.572 3.534 26.387 1.00 98.50 367 ALA A C 1
ATOM 2894 O O . ALA A 1 367 ? -18.066 4.635 26.137 1.00 98.50 367 ALA A O 1
ATOM 2895 N N . TRP A 1 368 ? -16.484 3.405 27.152 1.00 98.38 368 TRP A N 1
ATOM 2896 C CA . TRP A 1 368 ? -15.774 4.545 27.737 1.00 98.38 368 TRP A CA 1
ATOM 2897 C C . TRP A 1 368 ? -15.171 5.485 26.684 1.00 98.38 368 TRP A C 1
ATOM 2899 O O . TRP A 1 368 ? -15.242 6.707 26.834 1.00 98.38 368 TRP A O 1
ATOM 2909 N N . LEU A 1 369 ? -14.609 4.939 25.599 1.00 97.75 369 LEU A N 1
ATOM 2910 C CA . LEU A 1 369 ? -14.092 5.746 24.488 1.00 97.75 369 LEU A CA 1
ATOM 2911 C C . LEU A 1 369 ? -15.218 6.536 23.811 1.00 97.75 369 LEU A C 1
ATOM 2913 O O . LEU A 1 369 ? -15.064 7.724 23.534 1.00 97.75 369 LEU A O 1
ATOM 2917 N N . THR A 1 370 ? -16.367 5.898 23.584 1.00 98.00 370 THR A N 1
ATOM 2918 C CA . THR A 1 370 ? -17.545 6.553 22.998 1.00 98.00 370 THR A CA 1
ATOM 2919 C C . THR A 1 370 ? -18.096 7.641 23.908 1.00 98.00 370 THR A C 1
ATOM 2921 O O . THR A 1 370 ? -18.419 8.721 23.419 1.00 98.00 370 THR A O 1
ATOM 2924 N N . LEU A 1 371 ? -18.126 7.413 25.226 1.00 97.75 371 LEU A N 1
ATOM 2925 C CA . LEU A 1 371 ? -18.496 8.445 26.193 1.00 97.75 371 LEU A CA 1
ATOM 2926 C C . LEU A 1 371 ? -17.567 9.662 26.101 1.00 97.75 371 LEU A C 1
ATOM 2928 O O . LEU A 1 371 ? -18.037 10.798 26.094 1.00 97.75 371 LEU A O 1
ATOM 2932 N N . GLY A 1 372 ? -16.257 9.434 25.974 1.00 95.19 372 GLY A N 1
ATOM 2933 C CA . GLY A 1 372 ? -15.282 10.505 25.759 1.00 95.19 372 GLY A CA 1
ATOM 2934 C C . GLY A 1 372 ? -15.530 11.297 24.476 1.00 95.19 372 GLY A C 1
ATOM 2935 O O . GLY A 1 372 ? -15.397 12.519 24.471 1.00 95.19 372 GLY A O 1
ATOM 2936 N N . ASN A 1 373 ? -15.949 10.628 23.404 1.00 94.69 373 ASN A N 1
ATOM 2937 C CA . ASN A 1 373 ? -16.222 11.273 22.118 1.00 94.69 373 ASN A CA 1
ATOM 2938 C C . ASN A 1 373 ? -17.547 12.065 22.095 1.00 94.69 373 ASN A C 1
ATOM 2940 O O . ASN A 1 373 ? -17.775 12.827 21.157 1.00 94.69 373 ASN A O 1
ATOM 2944 N N . LEU A 1 374 ? -18.407 11.920 23.114 1.00 94.75 374 LEU A N 1
ATOM 2945 C CA . LEU A 1 374 ? -19.583 12.779 23.319 1.00 94.75 374 LEU A CA 1
ATOM 2946 C C . LEU A 1 374 ? -19.243 14.113 24.009 1.00 94.75 374 LEU A C 1
ATOM 2948 O O . LEU A 1 374 ? -20.079 15.020 23.995 1.00 94.75 374 LEU A O 1
ATOM 2952 N N . LEU A 1 375 ? -18.056 14.237 24.618 1.00 93.00 375 LEU A N 1
ATOM 2953 C CA . LEU A 1 375 ? -17.577 15.484 25.221 1.00 93.00 375 LEU A CA 1
ATOM 2954 C C . LEU A 1 375 ? -17.077 16.458 24.156 1.00 93.00 375 LEU A C 1
ATOM 2956 O O . LEU A 1 375 ? -16.303 16.076 23.270 1.00 93.00 375 LEU A O 1
ATOM 2960 N N . ARG A 1 376 ? -17.436 17.729 24.326 1.00 90.56 376 ARG A N 1
ATOM 2961 C CA . ARG A 1 376 ? -16.928 18.846 23.532 1.00 90.56 376 ARG A CA 1
ATOM 2962 C C . ARG A 1 376 ? -15.844 19.622 24.261 1.00 90.56 376 ARG A C 1
ATOM 2964 O O . ARG A 1 376 ? -15.829 19.699 25.494 1.00 90.56 376 ARG A O 1
ATOM 2971 N N . GLU A 1 377 ? -14.975 20.266 23.493 1.00 85.62 377 GLU A N 1
ATOM 2972 C CA . GLU A 1 377 ? -14.101 21.307 24.026 1.00 85.62 377 GLU A CA 1
ATOM 2973 C C . GLU A 1 377 ? -14.937 22.417 24.677 1.00 85.62 377 GLU A C 1
ATOM 2975 O O . GLU A 1 377 ? -15.915 22.906 24.114 1.00 85.62 377 GLU A O 1
ATOM 2980 N N . GLY A 1 378 ? -14.573 22.794 25.905 1.00 81.38 378 GLY A N 1
ATOM 2981 C CA . GLY A 1 378 ? -15.390 23.675 26.748 1.00 81.38 378 GLY A CA 1
ATOM 2982 C C . GLY A 1 378 ? -16.278 22.933 27.753 1.00 81.38 378 GLY A C 1
ATOM 2983 O O . GLY A 1 378 ? -16.876 23.575 28.613 1.00 81.38 378 GLY A O 1
ATOM 2984 N N . GLY A 1 379 ? -16.316 21.597 27.704 1.00 87.62 379 GLY A N 1
ATOM 2985 C CA . GLY A 1 379 ? -16.810 20.764 28.799 1.00 87.62 379 GLY A CA 1
ATOM 2986 C C . GLY A 1 379 ? -18.311 20.481 28.795 1.00 87.62 379 GLY A C 1
ATOM 2987 O O . GLY A 1 379 ? -18.875 20.179 29.845 1.00 87.62 379 GLY A O 1
ATOM 2988 N N . SER A 1 380 ? -18.981 20.572 27.648 1.00 92.00 380 SER A N 1
ATOM 2989 C CA . SER A 1 380 ? -20.362 20.109 27.480 1.00 92.00 380 SER A CA 1
ATOM 2990 C C . SER A 1 380 ? -20.431 18.683 26.921 1.00 92.00 380 SER A C 1
ATOM 2992 O O . SER A 1 380 ? -19.471 18.174 26.341 1.00 92.00 380 SER A O 1
ATOM 2994 N N . ILE A 1 381 ? -21.571 18.017 27.118 1.00 94.12 381 ILE A N 1
ATOM 2995 C CA . ILE A 1 381 ? -21.842 16.661 26.628 1.00 94.12 381 ILE A CA 1
ATOM 2996 C C . ILE A 1 381 ? -23.265 16.546 26.077 1.00 94.12 381 ILE A C 1
ATOM 2998 O O . ILE A 1 381 ? -24.210 17.123 26.627 1.00 94.12 381 ILE A O 1
ATOM 3002 N N . PHE A 1 382 ? -23.424 15.769 25.005 1.00 92.50 382 PHE A N 1
ATOM 3003 C CA . PHE A 1 382 ? -24.730 15.435 24.440 1.00 92.50 382 PHE A CA 1
ATOM 3004 C C . PHE A 1 382 ? -25.231 14.082 24.965 1.00 92.50 382 PHE A C 1
ATOM 3006 O O . PHE A 1 382 ? -24.553 13.071 24.770 1.00 92.50 382 PHE A O 1
ATOM 3013 N N . PRO A 1 383 ? -26.419 14.021 25.596 1.00 93.75 383 PRO A N 1
ATOM 3014 C CA . PRO A 1 383 ? -27.006 12.756 26.013 1.00 93.75 383 PRO A CA 1
ATOM 3015 C C . PRO A 1 383 ? -27.514 11.959 24.804 1.00 93.75 383 PRO A C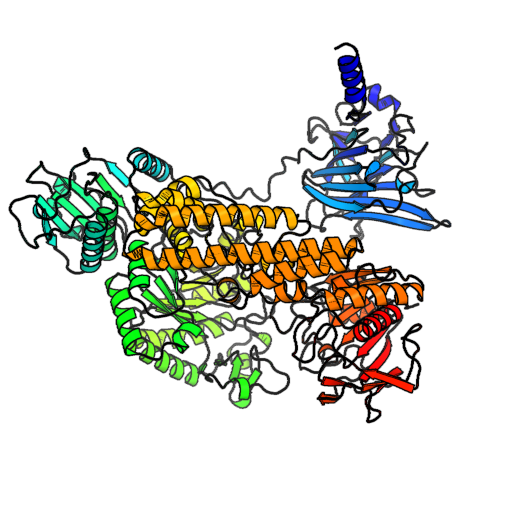 1
ATOM 3017 O O . PRO A 1 383 ? -28.236 12.480 23.947 1.00 93.75 383 PRO A O 1
ATOM 3020 N N . ALA A 1 384 ? -27.157 10.678 24.754 1.00 95.81 384 ALA A N 1
ATOM 3021 C CA . ALA A 1 384 ? -27.579 9.757 23.706 1.00 95.81 384 ALA A CA 1
ATOM 3022 C C . ALA A 1 384 ? -27.775 8.333 24.240 1.00 95.81 384 ALA A C 1
ATOM 3024 O O . ALA A 1 384 ? -27.123 7.927 25.198 1.00 95.81 384 ALA A O 1
ATOM 3025 N N . LEU A 1 385 ? -28.655 7.570 23.597 1.00 97.75 385 LEU A N 1
ATOM 3026 C CA . LEU A 1 385 ? -28.687 6.116 23.663 1.00 97.75 385 LEU A CA 1
ATOM 3027 C C . LEU A 1 385 ? -27.940 5.571 22.445 1.00 97.75 385 LEU A C 1
ATOM 3029 O O . LEU A 1 385 ? -28.291 5.879 21.306 1.00 97.75 385 LEU A O 1
ATOM 3033 N N . ILE A 1 386 ? -26.903 4.784 22.700 1.00 98.44 386 ILE A N 1
ATOM 3034 C CA . ILE A 1 386 ? -26.021 4.201 21.698 1.00 98.44 386 ILE A CA 1
ATOM 3035 C C . ILE A 1 386 ? -26.010 2.690 21.879 1.00 98.44 386 ILE A C 1
ATOM 3037 O O . ILE A 1 386 ? -25.794 2.203 22.992 1.00 98.44 386 ILE A O 1
ATOM 3041 N N . ARG A 1 387 ? -26.190 1.961 20.775 1.00 98.31 387 ARG A N 1
ATOM 3042 C CA . ARG A 1 387 ? -25.896 0.530 20.679 1.00 98.31 387 ARG A CA 1
ATOM 3043 C C . ARG A 1 387 ? -24.971 0.302 19.492 1.00 98.31 387 ARG A C 1
ATOM 3045 O O . ARG A 1 387 ? -25.293 0.696 18.375 1.00 98.31 387 ARG A O 1
ATOM 3052 N N . ASP A 1 388 ? -23.811 -0.296 19.729 1.00 98.62 388 ASP A N 1
ATOM 3053 C CA . ASP A 1 388 ? -22.750 -0.316 18.718 1.00 98.62 388 ASP A CA 1
ATOM 3054 C C . ASP A 1 388 ? -21.861 -1.557 18.816 1.00 98.62 388 ASP A C 1
ATOM 3056 O O . ASP A 1 388 ? -21.786 -2.172 19.879 1.00 98.62 388 ASP A O 1
ATOM 3060 N N . TRP A 1 389 ? -21.236 -1.947 17.702 1.00 97.81 389 TRP A N 1
ATOM 3061 C CA . TRP A 1 389 ? -20.373 -3.129 17.556 1.00 97.81 389 TRP A CA 1
ATOM 3062 C C . TRP A 1 389 ? -19.580 -3.065 16.234 1.00 97.81 389 TRP A C 1
ATOM 3064 O O . TRP A 1 389 ? -20.039 -2.417 15.295 1.00 97.81 389 TRP A O 1
ATOM 3074 N N . PRO A 1 390 ? -18.425 -3.746 16.110 1.00 96.50 390 PRO A N 1
ATOM 3075 C CA . PRO A 1 390 ? -17.668 -3.793 14.858 1.00 96.50 390 PRO A CA 1
ATOM 3076 C C . PRO A 1 390 ? -18.198 -4.848 13.878 1.00 96.50 390 PRO A C 1
ATOM 3078 O O . PRO A 1 390 ? -18.615 -5.932 14.288 1.00 96.50 390 PRO A O 1
ATOM 3081 N N . ASP A 1 391 ? -18.043 -4.601 12.574 1.00 94.75 391 ASP A N 1
ATOM 3082 C CA . ASP A 1 391 ? -18.284 -5.621 11.541 1.00 94.75 391 ASP A CA 1
ATOM 3083 C C . ASP A 1 391 ? -17.085 -6.566 11.347 1.00 94.75 391 ASP A C 1
ATOM 3085 O O . ASP A 1 391 ? -17.275 -7.754 11.076 1.00 94.75 391 ASP A O 1
ATOM 3089 N N . CYS A 1 392 ? -15.848 -6.073 11.500 1.00 93.94 392 CYS A N 1
ATOM 3090 C CA . CYS A 1 392 ? -14.638 -6.904 11.499 1.00 93.94 392 CYS A CA 1
ATOM 3091 C C . CYS A 1 392 ? -14.163 -7.124 12.939 1.00 93.94 392 CYS A C 1
ATOM 3093 O O . CYS A 1 392 ? -13.671 -6.189 13.567 1.00 93.94 392 CYS A O 1
ATOM 3095 N N . LEU A 1 393 ? -14.249 -8.349 13.470 1.00 91.44 393 LEU A N 1
ATOM 3096 C CA . LEU A 1 393 ? -13.890 -8.645 14.872 1.00 91.44 393 LEU A CA 1
ATOM 3097 C C . LEU A 1 393 ? -12.385 -8.534 15.170 1.00 91.44 393 LEU A C 1
ATOM 3099 O O . LEU A 1 393 ? -11.984 -8.352 16.321 1.00 91.44 393 LEU A O 1
ATOM 3103 N N . ARG A 1 394 ? -11.530 -8.639 14.148 1.00 91.94 394 ARG A N 1
ATOM 3104 C CA . ARG A 1 394 ? -10.098 -8.341 14.268 1.00 91.94 394 ARG A CA 1
ATOM 3105 C C . ARG A 1 394 ? -9.673 -7.320 13.229 1.00 91.94 394 ARG A C 1
ATOM 3107 O O . ARG A 1 394 ? -9.891 -7.503 12.032 1.00 91.94 394 ARG A O 1
ATOM 3114 N N . ARG A 1 395 ? -9.043 -6.258 13.716 1.00 94.69 395 ARG A N 1
ATOM 3115 C CA . ARG A 1 395 ? -8.727 -5.037 12.976 1.00 94.69 395 ARG A CA 1
ATOM 3116 C C . ARG A 1 395 ? -7.254 -4.754 13.205 1.00 94.69 395 ARG A C 1
ATOM 3118 O O . ARG A 1 395 ? -6.857 -4.484 14.338 1.00 94.69 395 ARG A O 1
ATOM 3125 N N . GLY A 1 396 ? -6.456 -4.931 12.155 1.00 92.19 396 GLY A N 1
ATOM 3126 C CA . GLY A 1 396 ? -5.001 -4.921 12.243 1.00 92.19 396 GLY A CA 1
ATOM 3127 C C . GLY A 1 396 ? -4.355 -3.718 11.573 1.00 92.19 396 GLY A C 1
ATOM 3128 O O . GLY A 1 396 ? -4.728 -3.363 10.455 1.00 92.19 396 GLY A O 1
ATOM 3129 N N . ILE A 1 397 ? -3.324 -3.168 12.208 1.00 88.88 397 ILE A N 1
ATOM 3130 C CA . ILE A 1 397 ? -2.411 -2.188 11.602 1.00 88.88 397 ILE A CA 1
ATOM 3131 C C . ILE A 1 397 ? -0.958 -2.611 11.822 1.00 88.88 397 ILE A C 1
ATOM 3133 O O . ILE A 1 397 ? -0.650 -3.446 12.678 1.00 88.88 397 ILE A O 1
ATOM 3137 N N . GLU A 1 398 ? -0.059 -2.045 11.029 1.00 84.81 398 GLU A N 1
ATOM 3138 C CA . GLU A 1 398 ? 1.376 -2.282 11.134 1.00 84.81 398 GLU A CA 1
ATOM 3139 C C . GLU A 1 398 ? 2.046 -1.272 12.068 1.00 84.81 398 GLU A C 1
ATOM 3141 O O . GLU A 1 398 ? 1.732 -0.081 12.038 1.00 84.81 398 GLU A O 1
ATOM 3146 N N . ILE A 1 399 ? 2.996 -1.749 12.876 1.00 79.94 399 ILE A N 1
ATOM 3147 C CA . ILE A 1 399 ? 3.858 -0.901 13.696 1.00 79.94 399 ILE A CA 1
ATOM 3148 C C . ILE A 1 399 ? 5.328 -1.083 13.320 1.00 79.94 399 ILE A C 1
ATOM 3150 O O . ILE A 1 399 ? 5.820 -2.200 13.154 1.00 79.94 399 ILE A O 1
ATOM 3154 N N . SER A 1 400 ? 6.048 0.031 13.224 1.00 69.94 400 SER A N 1
ATOM 3155 C CA . SER A 1 400 ? 7.505 0.067 13.121 1.00 69.94 400 SER A CA 1
ATOM 3156 C C . SER A 1 400 ? 8.073 1.022 14.177 1.00 69.94 400 SER A C 1
ATOM 3158 O O . SER A 1 400 ? 7.338 1.732 14.850 1.00 69.94 400 SER A O 1
ATOM 3160 N N . GLY A 1 401 ? 9.381 1.014 14.406 1.00 70.81 401 GLY A N 1
ATOM 3161 C CA . GLY A 1 401 ? 9.987 1.927 15.379 1.00 70.81 401 GLY A CA 1
ATOM 3162 C C . GLY A 1 401 ? 9.881 1.492 16.854 1.00 70.81 401 GLY A C 1
ATOM 3163 O O . GLY A 1 401 ? 9.656 0.311 17.154 1.00 70.81 401 GLY A O 1
ATOM 3164 N N . PRO A 1 402 ? 10.157 2.427 17.785 1.00 75.12 402 PRO A N 1
ATOM 3165 C CA . PRO A 1 402 ? 10.382 2.107 19.190 1.00 75.12 402 PRO A CA 1
ATOM 3166 C C . PRO A 1 402 ? 9.108 1.617 19.884 1.00 75.12 402 PRO A C 1
ATOM 3168 O O . PRO A 1 402 ? 7.994 2.020 19.551 1.00 75.12 402 PRO A O 1
ATOM 3171 N N . LEU A 1 403 ? 9.288 0.752 20.883 1.00 83.25 403 LEU A N 1
ATOM 3172 C CA . LEU A 1 403 ? 8.222 0.295 21.774 1.00 83.25 403 LEU A CA 1
ATOM 3173 C C . LEU A 1 403 ? 7.728 1.483 22.613 1.00 83.25 403 LEU A C 1
ATOM 3175 O O . LEU A 1 403 ? 8.418 1.918 23.534 1.00 83.25 403 LEU A O 1
ATOM 3179 N N . SER A 1 404 ? 6.557 2.024 22.272 1.00 84.88 404 SER A N 1
ATOM 3180 C CA . SER A 1 404 ? 5.944 3.164 22.965 1.00 84.88 404 SER A CA 1
ATOM 3181 C C . SER A 1 404 ? 4.490 2.876 23.323 1.00 84.88 404 SER A C 1
ATOM 3183 O O . SER A 1 404 ? 3.705 2.454 22.469 1.00 84.88 404 SER A O 1
ATOM 3185 N N . SER A 1 405 ? 4.122 3.168 24.571 1.00 89.06 405 SER A N 1
ATOM 3186 C CA . SER A 1 405 ? 2.737 3.142 25.049 1.00 89.06 405 SER A CA 1
ATOM 3187 C C . SER A 1 405 ? 1.823 4.058 24.236 1.00 89.06 405 SER A C 1
ATOM 3189 O O . SER A 1 405 ? 0.658 3.725 24.044 1.00 89.06 405 SER A O 1
ATOM 3191 N N . ASP A 1 406 ? 2.350 5.155 23.683 1.00 85.56 406 ASP A N 1
ATOM 3192 C CA . ASP A 1 406 ? 1.564 6.111 22.896 1.00 85.56 406 ASP A CA 1
ATOM 3193 C C . ASP A 1 406 ? 0.958 5.453 21.652 1.00 85.56 406 ASP A C 1
ATOM 3195 O O . ASP A 1 406 ? -0.193 5.716 21.302 1.00 85.56 406 ASP A O 1
ATOM 3199 N N . PHE A 1 407 ? 1.695 4.541 21.004 1.00 84.38 407 PHE A N 1
ATOM 3200 C CA . PHE A 1 407 ? 1.179 3.792 19.856 1.00 84.38 407 PHE A CA 1
ATOM 3201 C C . PHE A 1 407 ? 0.054 2.839 20.254 1.00 84.38 407 PHE A C 1
ATOM 3203 O O . PHE A 1 407 ? -0.921 2.694 19.516 1.00 84.38 407 PHE A O 1
ATOM 3210 N N . VAL A 1 408 ? 0.173 2.208 21.422 1.00 91.56 408 VAL A N 1
ATOM 3211 C CA . VAL A 1 408 ? -0.855 1.308 21.951 1.00 91.56 408 VAL A CA 1
ATOM 3212 C C . VAL A 1 408 ? -2.111 2.096 22.315 1.00 91.56 408 VAL A C 1
ATOM 3214 O O . VAL A 1 408 ? -3.206 1.715 21.912 1.00 91.56 408 VAL A O 1
ATOM 3217 N N . ASP A 1 409 ? -1.967 3.223 23.011 1.00 91.81 409 ASP A N 1
ATOM 3218 C CA . ASP A 1 409 ? -3.082 4.105 23.362 1.00 91.81 409 ASP A CA 1
ATOM 3219 C C . ASP A 1 409 ? -3.787 4.656 22.120 1.00 91.81 409 ASP A C 1
ATOM 3221 O O . ASP A 1 409 ? -5.012 4.780 22.086 1.00 91.81 409 ASP A O 1
ATOM 3225 N N . MET A 1 410 ? -3.027 4.969 21.075 1.00 88.88 410 MET A N 1
ATOM 3226 C CA . MET A 1 410 ? -3.561 5.418 19.797 1.00 88.88 410 MET A CA 1
ATOM 3227 C C . MET A 1 410 ? -4.347 4.310 19.090 1.00 88.88 410 MET A C 1
ATOM 3229 O O . MET A 1 410 ? -5.485 4.538 18.680 1.00 88.88 410 MET A O 1
ATOM 3233 N N . ALA A 1 411 ? -3.792 3.099 19.005 1.00 91.81 411 ALA A N 1
ATOM 3234 C CA . ALA A 1 411 ? -4.495 1.932 18.477 1.00 91.81 411 ALA A CA 1
ATOM 3235 C C . ALA A 1 411 ? -5.776 1.629 19.268 1.00 91.81 411 ALA A C 1
ATOM 3237 O O . ALA A 1 411 ? -6.834 1.405 18.677 1.00 91.81 411 ALA A O 1
ATOM 3238 N N . PHE A 1 412 ? -5.713 1.726 20.596 1.00 95.75 412 PHE A N 1
ATOM 3239 C CA . PHE A 1 412 ? -6.855 1.534 21.480 1.00 95.75 412 PHE A CA 1
ATOM 3240 C C . PHE A 1 412 ? -7.973 2.551 21.212 1.00 95.75 412 PHE A C 1
ATOM 3242 O O . PHE A 1 412 ? -9.124 2.159 21.029 1.00 95.75 412 PHE A O 1
ATOM 3249 N N . ARG A 1 413 ? -7.645 3.845 21.077 1.00 93.38 413 ARG A N 1
ATOM 3250 C CA . ARG A 1 413 ? -8.613 4.904 20.716 1.00 93.38 413 ARG A CA 1
ATOM 3251 C C . ARG A 1 413 ? -9.237 4.689 19.335 1.00 93.38 413 ARG A C 1
ATOM 3253 O O . ARG A 1 413 ? -10.409 5.004 19.135 1.00 93.38 413 ARG A O 1
ATOM 3260 N N . MET A 1 414 ? -8.479 4.103 18.407 1.00 93.38 414 MET A N 1
ATOM 3261 C CA . MET A 1 414 ? -8.979 3.676 17.098 1.00 93.38 414 MET A CA 1
ATOM 3262 C C . MET A 1 414 ? -9.839 2.404 17.149 1.00 93.38 414 MET A C 1
ATOM 3264 O O . MET A 1 414 ? -10.421 2.028 16.136 1.00 93.38 414 MET A O 1
ATOM 3268 N N . ARG A 1 415 ? -9.934 1.738 18.310 1.00 95.88 415 ARG A N 1
ATOM 3269 C CA . ARG A 1 415 ? -10.540 0.407 18.496 1.00 95.88 415 ARG A CA 1
ATOM 3270 C C . ARG A 1 415 ? -9.853 -0.684 17.666 1.00 95.88 415 ARG A C 1
ATOM 3272 O O . ARG A 1 415 ? -10.469 -1.695 17.331 1.00 95.88 415 ARG A O 1
ATOM 3279 N N . ILE A 1 416 ? -8.572 -0.506 17.348 1.00 95.12 416 ILE A N 1
ATOM 3280 C CA . ILE A 1 416 ? -7.704 -1.532 16.758 1.00 95.12 416 ILE A CA 1
ATOM 3281 C C . ILE A 1 416 ? -7.331 -2.542 17.842 1.00 95.12 416 ILE A C 1
ATOM 3283 O O . ILE A 1 416 ? -7.008 -2.155 18.960 1.00 95.12 416 ILE A O 1
ATOM 3287 N N . ASN A 1 417 ? -7.361 -3.834 17.511 1.00 95.56 417 ASN A N 1
ATOM 3288 C CA . ASN A 1 417 ? -7.089 -4.922 18.459 1.00 95.56 417 ASN A CA 1
ATOM 3289 C C . ASN A 1 417 ? -6.008 -5.908 17.986 1.00 95.56 417 ASN A C 1
ATOM 3291 O O . ASN A 1 417 ? -5.823 -6.970 18.582 1.00 95.56 417 ASN A O 1
ATOM 3295 N N . LEU A 1 418 ? -5.278 -5.561 16.924 1.00 94.25 418 LEU A N 1
ATOM 3296 C CA . LEU A 1 418 ? -4.134 -6.321 16.432 1.00 94.25 418 LEU A CA 1
ATOM 3297 C C . LEU A 1 418 ? -3.034 -5.368 15.940 1.00 94.25 418 LEU A C 1
ATOM 3299 O O . LEU A 1 418 ? -3.245 -4.595 15.007 1.00 94.25 418 LEU A O 1
ATOM 3303 N N . LEU A 1 419 ? -1.845 -5.456 16.531 1.00 92.06 419 LEU A N 1
ATOM 3304 C CA . LEU A 1 419 ? -0.650 -4.739 16.085 1.00 92.06 419 LEU A CA 1
ATOM 3305 C C . LEU A 1 419 ? 0.336 -5.722 15.471 1.00 92.06 419 LEU A C 1
ATOM 3307 O O . LEU A 1 419 ? 0.764 -6.662 16.133 1.00 92.06 419 LEU A O 1
ATOM 3311 N N . HIS A 1 420 ? 0.716 -5.506 14.216 1.00 89.00 420 HIS A N 1
ATOM 3312 C CA . HIS A 1 420 ? 1.716 -6.329 13.545 1.00 89.00 420 HIS A CA 1
ATOM 3313 C C . HIS A 1 420 ? 3.108 -5.707 13.658 1.00 89.00 420 HIS A C 1
ATOM 3315 O O . HIS A 1 420 ? 3.330 -4.606 13.155 1.00 89.00 420 HIS A O 1
ATOM 3321 N N . ARG A 1 421 ? 4.054 -6.432 14.266 1.00 82.62 421 ARG A N 1
ATOM 3322 C CA . ARG A 1 421 ? 5.466 -6.053 14.377 1.00 82.62 421 ARG A CA 1
ATOM 3323 C C . ARG A 1 421 ? 6.303 -6.910 13.426 1.00 82.62 421 ARG A C 1
ATOM 3325 O O . ARG A 1 421 ? 6.448 -8.122 13.606 1.00 82.62 421 ARG A O 1
ATOM 3332 N N . GLY A 1 422 ? 6.859 -6.275 12.395 1.00 73.69 422 GLY A N 1
ATOM 3333 C CA . GLY A 1 422 ? 7.715 -6.948 11.419 1.00 73.69 422 GLY A CA 1
ATOM 3334 C C . GLY A 1 422 ? 9.007 -7.499 12.043 1.00 73.69 422 GLY A C 1
ATOM 3335 O O . GLY A 1 422 ? 9.530 -6.958 13.018 1.00 73.69 422 GLY A O 1
ATOM 3336 N N . ARG A 1 423 ? 9.573 -8.556 11.446 1.00 65.06 423 ARG A N 1
ATOM 3337 C CA . ARG A 1 423 ? 10.770 -9.255 11.959 1.00 65.06 423 ARG A CA 1
ATOM 3338 C C . ARG A 1 423 ? 11.967 -8.333 12.209 1.00 65.06 423 ARG A C 1
ATOM 3340 O O . ARG A 1 423 ? 12.653 -8.467 13.218 1.00 65.06 423 ARG A O 1
ATOM 3347 N N . HIS A 1 424 ? 12.227 -7.408 11.285 1.00 59.44 424 HIS A N 1
ATOM 3348 C CA . HIS A 1 424 ? 13.360 -6.486 11.388 1.00 59.44 424 HIS A CA 1
ATOM 3349 C C . HIS A 1 424 ? 13.243 -5.562 12.608 1.00 59.44 424 HIS A C 1
ATOM 3351 O O . HIS A 1 424 ? 14.250 -5.307 13.265 1.00 59.44 424 HIS A O 1
ATOM 3357 N N . ALA A 1 425 ? 12.022 -5.137 12.955 1.00 56.31 425 ALA A N 1
ATOM 3358 C CA . ALA A 1 425 ? 11.767 -4.318 14.138 1.00 56.31 425 ALA A CA 1
ATOM 3359 C C . ALA A 1 425 ? 12.005 -5.104 15.437 1.00 56.31 425 ALA A C 1
ATOM 3361 O O . ALA A 1 425 ? 12.599 -4.576 16.370 1.00 56.31 425 ALA A O 1
ATOM 3362 N N . TYR A 1 426 ? 11.636 -6.388 15.477 1.00 61.62 426 TYR A N 1
ATOM 3363 C CA . TYR A 1 426 ? 11.921 -7.230 16.641 1.00 61.62 426 TYR A CA 1
ATOM 3364 C C . TYR A 1 426 ? 13.424 -7.444 16.862 1.00 61.62 426 TYR A C 1
ATOM 3366 O O . TYR A 1 426 ? 13.912 -7.335 17.980 1.00 61.62 426 TYR A O 1
ATOM 3374 N N . SER A 1 427 ? 14.200 -7.675 15.796 1.00 61.41 427 SER A N 1
ATOM 3375 C CA . SER A 1 427 ? 15.654 -7.862 15.929 1.00 61.41 427 SER A CA 1
ATOM 3376 C C . SER A 1 427 ? 16.406 -6.631 16.462 1.00 61.41 427 SER A C 1
ATOM 3378 O O . SER A 1 427 ? 17.540 -6.766 16.923 1.00 61.41 427 SER A O 1
ATOM 3380 N N . SER A 1 428 ? 15.796 -5.439 16.407 1.00 59.16 428 SER A N 1
ATOM 3381 C CA . SER A 1 428 ? 16.339 -4.220 17.020 1.00 59.16 428 SER A CA 1
ATOM 3382 C C . SER A 1 428 ? 15.960 -4.035 18.493 1.00 59.16 428 SER A C 1
ATOM 3384 O O . SER A 1 428 ? 16.592 -3.221 19.169 1.00 59.16 428 SER A O 1
ATOM 3386 N N . ASP A 1 429 ? 14.990 -4.796 19.006 1.00 66.75 429 ASP A N 1
ATOM 3387 C CA . ASP A 1 429 ? 14.531 -4.717 20.392 1.00 66.75 429 ASP A CA 1
ATOM 3388 C C . ASP A 1 429 ? 15.487 -5.497 21.298 1.00 66.75 429 ASP A C 1
ATOM 3390 O O . ASP A 1 429 ? 15.341 -6.694 21.541 1.00 66.75 429 ASP A O 1
ATOM 3394 N N . LYS A 1 430 ? 16.527 -4.816 21.782 1.00 70.31 430 LYS A N 1
ATOM 3395 C CA . LYS A 1 430 ? 17.545 -5.446 22.635 1.00 70.31 430 LYS A CA 1
ATOM 3396 C C . LYS A 1 430 ? 17.066 -5.671 24.072 1.00 70.31 430 LYS A C 1
ATOM 3398 O O . LYS A 1 430 ? 17.643 -6.501 24.772 1.00 70.31 430 LYS A O 1
ATOM 3403 N N . ASP A 1 431 ? 16.038 -4.943 24.506 1.00 86.25 431 ASP A N 1
ATOM 3404 C CA . ASP A 1 431 ? 15.514 -4.996 25.869 1.00 86.25 431 ASP A CA 1
ATOM 3405 C C . ASP A 1 431 ? 14.256 -5.874 25.956 1.00 86.25 431 ASP A C 1
ATOM 3407 O O . ASP A 1 431 ? 13.145 -5.474 25.604 1.00 86.25 431 ASP A O 1
ATOM 3411 N N . ARG A 1 432 ? 14.444 -7.098 26.457 1.00 90.12 432 ARG A N 1
ATOM 3412 C CA . ARG A 1 432 ? 13.368 -8.078 26.655 1.00 90.12 432 ARG A CA 1
ATOM 3413 C C . ARG A 1 432 ? 12.341 -7.632 27.698 1.00 90.12 432 ARG A C 1
ATOM 3415 O O . ARG A 1 432 ? 11.184 -8.034 27.596 1.00 90.12 432 ARG A O 1
ATOM 3422 N N . GLU A 1 433 ? 12.746 -6.842 28.693 1.00 91.81 433 GLU A N 1
ATOM 3423 C CA . GLU A 1 433 ? 11.829 -6.320 29.709 1.00 91.81 433 GLU A CA 1
ATOM 3424 C C . GLU A 1 433 ? 10.895 -5.283 29.088 1.00 91.81 433 GLU A C 1
ATOM 3426 O O . GLU A 1 433 ? 9.679 -5.373 29.246 1.00 91.81 433 GLU A O 1
ATOM 3431 N N . GLN A 1 434 ? 11.452 -4.371 28.288 1.00 91.38 434 GLN A N 1
ATOM 3432 C CA . GLN A 1 434 ? 10.672 -3.382 27.548 1.00 91.38 434 GLN A CA 1
ATOM 3433 C C . GLN A 1 434 ? 9.649 -4.042 26.607 1.00 91.38 434 GLN A C 1
ATOM 3435 O O . GLN A 1 434 ? 8.504 -3.598 26.534 1.00 91.38 434 GLN A O 1
ATOM 3440 N N . VAL A 1 435 ? 10.034 -5.119 25.909 1.00 91.31 435 VAL A N 1
ATOM 3441 C CA . VAL A 1 435 ? 9.114 -5.893 25.050 1.00 91.31 435 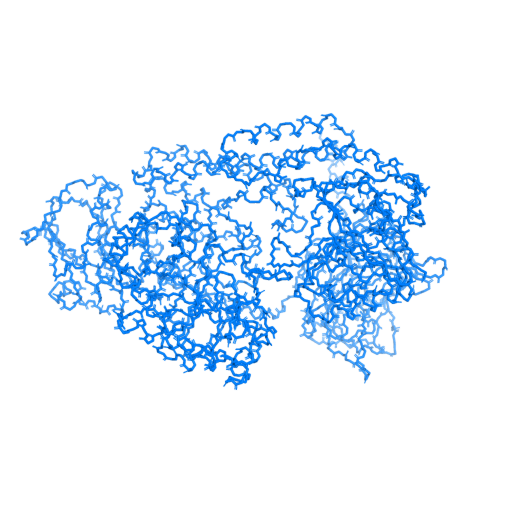VAL A CA 1
ATOM 3442 C C . VAL A 1 435 ? 7.966 -6.487 25.865 1.00 91.31 435 VAL A C 1
ATOM 3444 O O . VAL A 1 435 ? 6.811 -6.376 25.454 1.00 91.31 435 VAL A O 1
ATOM 3447 N N . ARG A 1 436 ? 8.262 -7.092 27.024 1.00 94.00 436 ARG A N 1
ATOM 3448 C CA . ARG A 1 436 ? 7.236 -7.687 27.890 1.00 94.00 436 ARG A CA 1
ATOM 3449 C C . ARG A 1 436 ? 6.249 -6.630 28.381 1.00 94.00 436 ARG A C 1
ATOM 3451 O O . ARG A 1 436 ? 5.050 -6.793 28.194 1.00 94.00 436 ARG A O 1
ATOM 3458 N N . GLN A 1 437 ? 6.760 -5.522 28.916 1.00 95.00 437 GLN A N 1
ATOM 3459 C CA . GLN A 1 437 ? 5.943 -4.410 29.408 1.00 95.00 437 GLN A CA 1
ATOM 3460 C C . GLN A 1 437 ? 5.056 -3.822 28.308 1.00 95.00 437 GLN A C 1
ATOM 3462 O O . GLN A 1 437 ? 3.885 -3.540 28.544 1.00 95.00 437 GLN A O 1
ATOM 3467 N N . PHE A 1 438 ? 5.587 -3.675 27.092 1.00 94.06 438 PHE A N 1
ATOM 3468 C CA . PHE A 1 438 ? 4.809 -3.220 25.943 1.00 94.06 438 PHE A CA 1
ATOM 3469 C C . PHE A 1 438 ? 3.670 -4.190 25.595 1.00 94.06 438 PHE A C 1
ATOM 3471 O O . PHE A 1 438 ? 2.539 -3.755 25.371 1.00 94.06 438 PHE A O 1
ATOM 3478 N N . ASN A 1 439 ? 3.954 -5.495 25.562 1.00 94.81 439 ASN A N 1
ATOM 3479 C CA . ASN A 1 439 ? 2.960 -6.521 25.250 1.00 94.81 439 ASN A CA 1
ATOM 3480 C C . ASN A 1 439 ? 1.872 -6.617 26.330 1.00 94.81 439 ASN A C 1
ATOM 3482 O O . ASN A 1 439 ? 0.696 -6.700 25.981 1.00 94.81 439 ASN A O 1
ATOM 3486 N N . ASP A 1 440 ? 2.239 -6.537 27.611 1.00 95.94 440 ASP A N 1
ATOM 3487 C CA . ASP A 1 440 ? 1.288 -6.517 28.730 1.00 95.94 440 ASP A CA 1
ATOM 3488 C C . ASP A 1 440 ? 0.387 -5.281 28.665 1.00 95.94 440 ASP A C 1
ATOM 3490 O O . ASP A 1 440 ? -0.838 -5.392 28.706 1.00 95.94 440 ASP A O 1
ATOM 3494 N N . TYR A 1 441 ? 0.982 -4.108 28.440 1.00 96.88 441 TYR A N 1
ATOM 3495 C CA . TYR A 1 441 ? 0.251 -2.850 28.308 1.00 96.88 441 TYR A CA 1
ATOM 3496 C C . TYR A 1 441 ? -0.745 -2.856 27.134 1.00 96.88 441 TYR A C 1
ATOM 3498 O O . TYR A 1 441 ? -1.845 -2.299 27.238 1.00 96.88 441 TYR A O 1
ATOM 3506 N N . ALA A 1 442 ? -0.375 -3.492 26.015 1.00 96.06 442 ALA A N 1
ATOM 3507 C CA . ALA A 1 442 ? -1.263 -3.718 24.876 1.00 96.06 442 ALA A C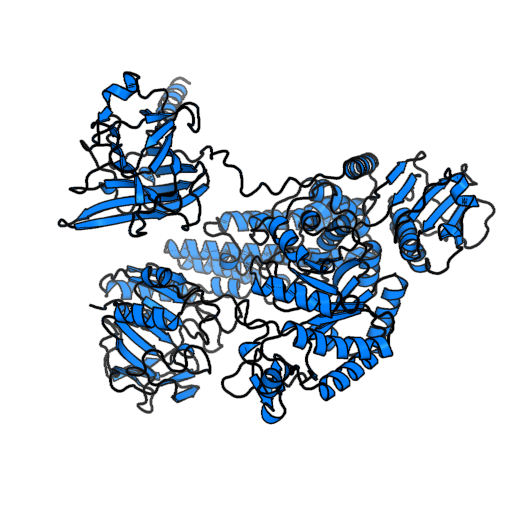A 1
ATOM 3508 C C . ALA A 1 442 ? -2.379 -4.714 25.200 1.00 96.06 442 ALA A C 1
ATOM 3510 O O . ALA A 1 442 ? -3.546 -4.447 24.899 1.00 96.06 442 ALA A O 1
ATOM 3511 N N . PHE A 1 443 ? -2.050 -5.820 25.864 1.00 95.69 443 PHE A N 1
ATOM 3512 C CA . PHE A 1 443 ? -3.018 -6.846 26.227 1.00 95.69 443 PHE A CA 1
ATOM 3513 C C . PHE A 1 443 ? -4.086 -6.323 27.196 1.00 95.69 443 PHE A C 1
ATOM 3515 O O . PHE A 1 443 ? -5.270 -6.572 26.977 1.00 95.69 443 PHE A O 1
ATOM 3522 N N . GLU A 1 444 ? -3.708 -5.513 28.191 1.00 95.88 444 GLU A N 1
ATOM 3523 C CA . GLU A 1 444 ? -4.646 -4.841 29.107 1.00 95.88 444 GLU A CA 1
ATOM 3524 C C . GLU A 1 444 ? -5.703 -4.004 28.365 1.00 95.88 444 GLU A C 1
ATOM 3526 O O . GLU A 1 444 ? -6.837 -3.868 28.822 1.00 95.88 444 GLU A O 1
ATOM 3531 N N . ARG A 1 445 ? -5.361 -3.473 27.184 1.00 96.88 445 ARG A N 1
ATOM 3532 C CA . ARG A 1 445 ? -6.252 -2.693 26.306 1.00 96.88 445 ARG A CA 1
ATOM 3533 C C . ARG A 1 445 ? -7.038 -3.547 25.306 1.00 96.88 445 ARG A C 1
ATOM 3535 O O . ARG A 1 445 ? -7.743 -2.993 24.464 1.00 96.88 445 ARG A O 1
ATOM 3542 N N . GLY A 1 446 ? -6.938 -4.874 25.382 1.00 95.31 446 GLY A N 1
ATOM 3543 C CA . GLY A 1 446 ? -7.567 -5.802 24.437 1.00 95.31 446 GLY A CA 1
ATOM 3544 C C . GLY A 1 446 ? -6.840 -5.895 23.091 1.00 95.31 446 GLY A C 1
ATOM 3545 O O . GLY A 1 446 ? -7.455 -6.227 22.078 1.00 95.31 446 GLY A O 1
ATOM 3546 N N . ILE A 1 447 ? -5.543 -5.569 23.043 1.00 96.44 447 ILE A N 1
ATOM 3547 C CA . ILE A 1 447 ? -4.755 -5.524 21.807 1.00 96.44 447 ILE A CA 1
ATOM 3548 C C . ILE A 1 447 ? -3.741 -6.663 21.784 1.00 96.44 447 ILE A C 1
ATOM 3550 O O . ILE A 1 447 ? -2.878 -6.773 22.651 1.00 96.44 447 ILE A O 1
ATOM 3554 N N . LEU A 1 448 ? -3.798 -7.488 20.738 1.00 95.31 448 LEU A N 1
ATOM 3555 C CA . LEU A 1 448 ? -2.787 -8.512 20.496 1.00 95.31 448 LEU A CA 1
ATOM 3556 C C . LEU A 1 448 ? -1.608 -7.920 19.726 1.00 95.31 448 LEU A C 1
ATOM 3558 O O . LEU A 1 448 ? -1.791 -7.333 18.659 1.00 95.31 448 LEU A O 1
ATOM 3562 N N . VAL A 1 449 ? -0.392 -8.143 20.218 1.00 93.12 449 VAL A N 1
ATOM 3563 C CA . VAL A 1 449 ? 0.830 -7.875 19.453 1.00 93.12 449 VAL A CA 1
ATOM 3564 C C . VAL A 1 449 ? 1.239 -9.155 18.723 1.00 93.12 449 VAL A C 1
ATOM 3566 O O . VAL A 1 449 ? 1.411 -10.212 19.331 1.00 93.12 449 VAL A O 1
ATOM 3569 N N . GLU A 1 450 ? 1.345 -9.067 17.402 1.00 92.12 450 GLU A N 1
ATOM 3570 C CA . GLU A 1 450 ? 1.750 -10.136 16.492 1.00 92.12 450 GLU A CA 1
ATOM 3571 C C . GLU A 1 450 ? 3.200 -9.950 16.058 1.00 92.12 450 GLU A C 1
ATOM 3573 O O . GLU A 1 450 ? 3.586 -8.870 15.614 1.00 92.12 450 GLU A O 1
ATOM 3578 N N . ILE A 1 451 ? 3.974 -11.032 16.110 1.00 89.94 451 ILE A N 1
ATOM 3579 C CA . ILE A 1 451 ? 5.363 -11.081 15.646 1.00 89.94 451 ILE A CA 1
ATOM 3580 C C . ILE A 1 451 ? 5.513 -11.995 14.423 1.00 89.94 451 ILE A C 1
ATOM 3582 O O . ILE A 1 451 ? 4.865 -13.038 14.335 1.00 89.94 451 ILE A O 1
ATOM 3586 N N . ALA A 1 452 ? 6.368 -11.607 13.471 1.00 88.06 452 ALA A N 1
ATOM 3587 C CA . ALA A 1 452 ? 6.579 -12.328 12.215 1.00 88.06 452 ALA A CA 1
ATOM 3588 C C . ALA A 1 452 ? 7.851 -13.197 12.195 1.00 88.06 452 ALA A C 1
ATOM 3590 O O . ALA A 1 452 ? 8.959 -12.702 12.413 1.00 88.06 452 ALA A O 1
ATOM 3591 N N . PHE A 1 453 ? 7.701 -14.461 11.797 1.00 89.38 453 PHE A N 1
ATOM 3592 C CA . PHE A 1 453 ? 8.780 -15.413 11.526 1.00 89.38 453 PHE A CA 1
ATOM 3593 C C . PHE A 1 453 ? 8.592 -16.080 10.160 1.00 89.38 453 PHE A C 1
ATOM 3595 O O . PHE A 1 453 ? 7.492 -16.100 9.616 1.00 89.38 453 PHE A O 1
ATOM 3602 N N . HIS A 1 454 ? 9.664 -16.640 9.600 1.00 89.94 454 HIS A N 1
ATOM 3603 C CA . HIS A 1 454 ? 9.531 -17.572 8.480 1.00 89.94 454 HIS A CA 1
ATOM 3604 C C . HIS A 1 454 ? 9.393 -19.003 9.008 1.00 89.94 454 HIS A C 1
ATOM 3606 O O . HIS A 1 454 ? 9.711 -19.277 10.165 1.00 89.94 454 HIS A O 1
ATOM 3612 N N . THR A 1 455 ? 8.963 -19.932 8.161 1.00 92.50 455 THR A N 1
ATOM 3613 C CA . THR A 1 455 ? 8.900 -21.370 8.476 1.00 92.50 455 THR A CA 1
ATOM 3614 C C . THR A 1 455 ? 10.272 -22.060 8.411 1.00 92.50 455 THR A C 1
ATOM 3616 O O . THR A 1 455 ? 10.373 -23.222 8.027 1.00 92.50 455 THR A O 1
ATOM 3619 N N . ASN A 1 456 ? 11.354 -21.344 8.727 1.00 94.12 456 ASN A N 1
ATOM 3620 C CA . ASN A 1 456 ? 12.700 -21.907 8.751 1.00 94.12 456 ASN A CA 1
ATOM 3621 C C . ASN A 1 456 ? 12.869 -22.864 9.936 1.00 94.12 456 ASN A C 1
ATOM 3623 O O . ASN A 1 456 ? 12.471 -22.552 11.058 1.00 94.12 456 ASN A O 1
ATOM 3627 N N . VAL A 1 457 ? 13.543 -23.992 9.713 1.00 96.62 457 VAL A N 1
ATOM 3628 C CA . VAL A 1 457 ? 13.865 -24.973 10.762 1.00 96.62 457 VAL A CA 1
ATOM 3629 C C . VAL A 1 457 ? 15.132 -24.605 11.543 1.00 96.62 457 VAL A C 1
ATOM 3631 O O . VAL A 1 457 ? 15.323 -25.095 12.649 1.00 96.62 457 VAL A O 1
ATOM 3634 N N . LEU A 1 458 ? 15.969 -23.698 11.018 1.00 94.81 458 LEU A N 1
ATOM 3635 C CA . LEU A 1 458 ? 17.107 -23.098 11.732 1.00 94.81 458 LEU A CA 1
ATOM 3636 C C . LEU A 1 458 ? 17.225 -21.604 11.430 1.00 94.81 458 LEU A C 1
ATOM 3638 O O . LEU A 1 458 ? 17.024 -21.184 10.289 1.00 94.81 458 LEU A O 1
ATOM 3642 N N . ASP A 1 459 ? 17.579 -20.800 12.432 1.00 91.12 459 ASP A N 1
ATOM 3643 C CA . ASP A 1 459 ? 17.968 -19.394 12.257 1.00 91.12 459 ASP A CA 1
ATOM 3644 C C . ASP A 1 459 ? 19.490 -19.305 12.108 1.00 91.12 459 ASP A C 1
ATOM 3646 O O . ASP A 1 459 ? 20.231 -19.756 12.980 1.00 91.12 459 ASP A O 1
ATOM 3650 N N . LEU A 1 460 ? 19.958 -18.758 10.988 1.00 90.62 460 LEU A N 1
ATOM 3651 C CA . LEU A 1 460 ? 21.382 -18.661 10.661 1.00 90.62 460 LEU A CA 1
ATOM 3652 C C . LEU A 1 460 ? 22.019 -17.365 11.179 1.00 90.62 460 LEU A C 1
ATOM 3654 O O . LEU A 1 460 ? 23.240 -17.208 11.091 1.00 90.62 460 LEU A O 1
ATOM 3658 N N . GLY A 1 461 ? 21.213 -16.456 11.736 1.00 85.88 461 GLY A N 1
ATOM 3659 C CA . GLY A 1 461 ? 21.680 -15.214 12.337 1.00 85.88 461 GLY A CA 1
ATOM 3660 C C . GLY A 1 461 ? 22.112 -14.142 11.323 1.00 85.88 461 GLY A C 1
ATOM 3661 O O . GLY A 1 461 ? 21.942 -14.299 10.113 1.00 85.88 461 GLY A O 1
ATOM 3662 N N . PRO A 1 462 ? 22.645 -13.005 11.803 1.00 82.75 462 PRO A N 1
ATOM 3663 C CA . PRO A 1 462 ? 23.000 -11.862 10.955 1.00 82.75 462 PRO A CA 1
ATOM 3664 C C . PRO A 1 462 ? 24.157 -12.159 9.989 1.00 82.75 462 PRO A C 1
ATOM 3666 O O . PRO A 1 462 ? 24.170 -11.632 8.880 1.00 82.75 462 PRO A O 1
ATOM 3669 N N . ASP A 1 463 ? 25.065 -13.066 10.355 1.00 85.62 463 ASP A N 1
ATOM 3670 C CA . ASP A 1 463 ? 26.233 -13.426 9.541 1.00 85.62 463 ASP A CA 1
ATOM 3671 C C . ASP A 1 463 ? 25.923 -14.460 8.449 1.00 85.62 463 ASP A C 1
ATOM 3673 O O . ASP A 1 463 ? 26.843 -15.027 7.858 1.00 85.62 463 ASP A O 1
ATOM 3677 N N . TYR A 1 464 ? 24.646 -14.754 8.183 1.00 86.12 464 TYR A N 1
ATOM 3678 C CA . TYR A 1 464 ? 24.241 -15.825 7.268 1.00 86.12 464 TYR A CA 1
ATOM 3679 C C . TYR A 1 464 ? 24.855 -15.711 5.866 1.00 86.12 464 TYR A C 1
ATOM 3681 O O . TYR A 1 464 ? 25.031 -16.721 5.187 1.00 86.12 464 TYR A O 1
ATOM 3689 N N . GLN A 1 465 ? 25.209 -14.492 5.443 1.00 85.88 465 GLN A N 1
ATOM 3690 C CA . GLN A 1 465 ? 25.832 -14.218 4.150 1.00 85.88 465 GLN A CA 1
ATOM 3691 C C . GLN A 1 465 ? 27.125 -15.018 3.938 1.00 85.88 465 GLN A C 1
ATOM 3693 O O . GLN A 1 465 ? 27.421 -15.382 2.804 1.00 85.88 465 GLN A O 1
ATOM 3698 N N . LYS A 1 466 ? 27.851 -15.381 5.009 1.00 89.81 466 LYS A N 1
ATOM 3699 C CA . LYS A 1 466 ? 29.057 -16.227 4.923 1.00 89.81 466 LYS A CA 1
ATOM 3700 C C . LYS A 1 466 ? 28.774 -17.666 4.483 1.00 89.81 466 LYS A C 1
ATOM 3702 O O . LYS A 1 466 ? 29.693 -18.368 4.078 1.00 89.81 466 LYS A O 1
ATOM 3707 N N . TYR A 1 467 ? 27.524 -18.114 4.600 1.00 83.94 467 TYR A N 1
ATOM 3708 C CA . TYR A 1 467 ? 27.095 -19.449 4.188 1.00 83.94 467 TYR A CA 1
ATOM 3709 C C . TYR A 1 467 ? 26.588 -19.489 2.741 1.00 83.94 467 TYR A C 1
ATOM 3711 O O . TYR A 1 467 ? 26.323 -20.573 2.223 1.00 83.94 467 TYR A O 1
ATOM 3719 N N . ILE A 1 468 ? 26.434 -18.335 2.084 1.00 77.00 468 ILE A N 1
ATOM 3720 C CA . ILE A 1 468 ? 25.993 -18.276 0.690 1.00 77.00 468 ILE A CA 1
ATOM 3721 C C . ILE A 1 468 ? 27.153 -18.745 -0.188 1.00 77.00 468 ILE A C 1
ATOM 3723 O O . ILE A 1 468 ? 28.183 -18.082 -0.298 1.00 77.00 468 ILE A O 1
ATOM 3727 N N . THR A 1 469 ? 26.987 -19.911 -0.809 1.00 71.62 469 THR A N 1
ATOM 3728 C CA . THR A 1 469 ? 27.990 -20.468 -1.726 1.00 71.62 469 THR A CA 1
ATOM 3729 C C . THR A 1 469 ? 28.149 -19.556 -2.953 1.00 71.62 469 THR A C 1
ATOM 3731 O O . THR A 1 469 ? 27.136 -19.061 -3.461 1.00 71.62 469 THR A O 1
ATOM 3734 N N . PRO A 1 470 ? 29.377 -19.340 -3.471 1.00 58.19 470 PRO A N 1
ATOM 3735 C CA . PRO A 1 470 ? 29.590 -18.580 -4.699 1.00 58.19 470 PRO A CA 1
ATOM 3736 C C . PRO A 1 470 ? 28.664 -19.036 -5.832 1.00 58.19 470 PRO A C 1
ATOM 3738 O O . PRO A 1 470 ? 28.528 -20.230 -6.092 1.00 58.19 470 PRO A O 1
ATOM 3741 N N . GLY A 1 471 ? 28.015 -18.074 -6.488 1.00 48.22 471 GLY A N 1
ATOM 3742 C CA . GLY A 1 471 ? 27.015 -18.326 -7.528 1.00 48.22 471 GLY A CA 1
ATOM 3743 C C . GLY A 1 471 ? 25.568 -18.199 -7.053 1.00 48.22 471 GLY A C 1
ATOM 3744 O O . GLY A 1 471 ? 24.714 -17.851 -7.858 1.00 48.22 471 GLY A O 1
ATOM 3745 N N . TYR A 1 472 ? 25.296 -18.373 -5.761 1.00 59.09 472 TYR A N 1
ATOM 3746 C CA . TYR A 1 472 ? 23.960 -18.196 -5.196 1.00 59.09 472 TYR A CA 1
ATOM 3747 C C . TYR A 1 472 ? 23.742 -16.780 -4.647 1.00 59.09 472 TYR A C 1
ATOM 3749 O O . TYR A 1 472 ? 24.676 -15.994 -4.485 1.00 59.09 472 TYR A O 1
ATOM 3757 N N . ASN A 1 473 ? 22.486 -16.450 -4.343 1.00 70.75 473 ASN A N 1
ATOM 3758 C CA . ASN A 1 473 ? 22.108 -15.209 -3.671 1.00 70.75 473 ASN A CA 1
ATOM 3759 C C . ASN A 1 473 ? 21.370 -15.516 -2.357 1.00 70.75 473 ASN A C 1
ATOM 3761 O O . ASN A 1 473 ? 21.103 -16.667 -2.021 1.00 70.75 473 ASN A O 1
ATOM 3765 N N . SER A 1 474 ? 21.011 -14.479 -1.603 1.00 71.94 474 SER A N 1
ATOM 3766 C CA . SER A 1 474 ? 20.305 -14.639 -0.327 1.00 71.94 474 SER A CA 1
ATOM 3767 C C . SER A 1 474 ? 18.876 -15.178 -0.464 1.00 71.94 474 SER A C 1
ATOM 3769 O O . SER A 1 474 ? 18.238 -15.431 0.545 1.00 71.94 474 SER A O 1
ATOM 3771 N N . HIS A 1 475 ? 18.335 -15.361 -1.666 1.00 72.62 475 HIS A N 1
ATOM 3772 C CA . HIS A 1 475 ? 16.966 -15.829 -1.898 1.00 72.62 475 HIS A CA 1
ATOM 3773 C C . HIS A 1 475 ? 16.855 -17.311 -2.253 1.00 72.62 475 HIS A C 1
ATOM 3775 O O . HIS A 1 475 ? 15.742 -17.813 -2.374 1.00 72.62 475 HIS A O 1
ATOM 3781 N N . TYR A 1 476 ? 17.975 -18.001 -2.424 1.00 81.12 476 TYR A N 1
ATOM 3782 C CA . TYR A 1 476 ? 18.074 -19.455 -2.399 1.00 81.12 476 TYR A CA 1
ATOM 3783 C C . TYR A 1 476 ? 19.558 -19.800 -2.457 1.00 81.12 476 TYR A C 1
ATOM 3785 O O . TYR A 1 476 ? 20.249 -19.309 -3.349 1.00 81.12 476 TYR A O 1
ATOM 3793 N N . TYR A 1 477 ? 20.051 -20.638 -1.551 1.00 76.06 477 TYR A N 1
ATOM 3794 C CA . TYR A 1 477 ? 21.424 -21.137 -1.607 1.00 76.06 477 TYR A CA 1
ATOM 3795 C C . TYR A 1 477 ? 21.549 -22.524 -0.990 1.00 76.06 477 TYR A C 1
ATOM 3797 O O . TYR A 1 477 ? 20.773 -22.904 -0.116 1.00 76.06 477 TYR A O 1
ATOM 3805 N N . MET A 1 478 ? 22.535 -23.296 -1.441 1.00 82.31 478 MET A N 1
ATOM 3806 C CA . MET A 1 478 ? 22.815 -24.602 -0.846 1.00 82.31 478 MET A CA 1
ATOM 3807 C C . MET A 1 478 ? 23.397 -24.397 0.553 1.00 82.31 478 MET A C 1
ATOM 3809 O O . MET A 1 478 ? 24.390 -23.692 0.719 1.00 82.31 478 MET A O 1
ATOM 3813 N N . TYR A 1 479 ? 22.766 -24.997 1.560 1.00 88.81 479 TYR A N 1
ATOM 3814 C CA . TYR A 1 479 ? 23.199 -24.904 2.951 1.00 88.81 479 TYR A CA 1
ATOM 3815 C C . TYR A 1 479 ? 23.123 -26.282 3.593 1.00 88.81 479 TYR A C 1
ATOM 3817 O O . TYR A 1 479 ? 22.063 -26.666 4.058 1.00 88.81 479 TYR A O 1
ATOM 3825 N N . LYS A 1 480 ? 24.238 -27.015 3.635 1.00 92.88 480 LYS A N 1
ATOM 3826 C CA . LYS A 1 480 ? 24.277 -28.398 4.142 1.00 92.88 480 LYS A CA 1
ATOM 3827 C C . LYS A 1 480 ? 23.237 -29.324 3.471 1.00 92.88 480 LYS A C 1
ATOM 3829 O O . LYS A 1 480 ? 22.422 -29.947 4.159 1.00 92.88 480 LYS A O 1
ATOM 3834 N N . PRO A 1 481 ? 23.215 -29.418 2.127 1.00 89.12 481 PRO A N 1
ATOM 3835 C CA . PRO A 1 481 ? 22.266 -30.272 1.406 1.00 89.12 481 PRO A CA 1
ATOM 3836 C C . PRO A 1 481 ? 22.364 -31.755 1.795 1.00 89.12 481 PRO A C 1
ATOM 3838 O O . PRO A 1 481 ? 21.366 -32.471 1.747 1.00 89.12 481 PRO A O 1
ATOM 3841 N N . GLU A 1 482 ? 23.537 -32.213 2.230 1.00 91.19 482 GLU A N 1
ATOM 3842 C CA . GLU A 1 482 ? 23.763 -33.548 2.785 1.00 91.19 482 GLU A CA 1
ATOM 3843 C C . GLU A 1 482 ? 22.952 -33.810 4.064 1.00 91.19 482 GLU A C 1
ATOM 3845 O O . GLU A 1 482 ? 22.533 -34.939 4.307 1.00 91.19 482 GLU A O 1
ATOM 3850 N N . GLU A 1 483 ? 22.654 -32.766 4.841 1.00 93.56 483 GLU A N 1
ATOM 3851 C CA . GLU A 1 483 ? 21.774 -32.822 6.014 1.00 93.56 483 GLU A CA 1
ATOM 3852 C C . GLU A 1 483 ? 20.291 -32.589 5.654 1.00 93.56 483 GLU A C 1
ATOM 3854 O O . GLU A 1 483 ? 19.433 -32.547 6.543 1.00 93.56 483 GLU A O 1
ATOM 3859 N N . GLY A 1 484 ? 19.978 -32.428 4.363 1.00 92.06 484 GLY A N 1
ATOM 3860 C CA . GLY A 1 484 ? 18.635 -32.132 3.865 1.00 92.06 484 GLY A CA 1
ATOM 3861 C C . GLY A 1 484 ? 18.197 -30.691 4.095 1.00 92.06 484 GLY A C 1
ATOM 3862 O O . GLY A 1 484 ? 17.012 -30.443 4.304 1.00 92.06 484 GLY A O 1
ATOM 3863 N N . LEU A 1 485 ? 19.144 -29.748 4.085 1.00 94.50 485 LEU A N 1
ATOM 3864 C CA . LEU A 1 485 ? 18.897 -28.331 4.332 1.00 94.50 485 LEU A CA 1
ATOM 3865 C C . LEU A 1 485 ? 19.262 -27.453 3.127 1.00 94.50 485 LEU A C 1
ATOM 3867 O O . LEU A 1 485 ? 20.230 -27.691 2.402 1.00 94.50 485 LEU A O 1
ATOM 3871 N N . PHE A 1 486 ? 18.484 -26.394 2.927 1.00 92.44 486 PHE A N 1
ATOM 3872 C CA . PHE A 1 486 ? 18.821 -25.306 2.011 1.00 92.44 486 PHE A CA 1
ATOM 3873 C C . PHE A 1 486 ? 18.558 -23.949 2.670 1.00 92.44 486 PHE A C 1
ATOM 3875 O O . PHE A 1 486 ? 17.803 -23.844 3.636 1.00 92.44 486 PHE A O 1
ATOM 3882 N N . GLY A 1 487 ? 19.216 -22.905 2.176 1.00 89.62 487 GLY A N 1
ATOM 3883 C CA . GLY A 1 487 ? 19.163 -21.555 2.718 1.00 89.62 487 GLY A CA 1
ATOM 3884 C C . GLY A 1 487 ? 18.174 -20.651 1.985 1.00 89.62 487 GLY A C 1
ATOM 3885 O O . GLY A 1 487 ? 18.133 -20.628 0.754 1.00 89.62 487 GLY A O 1
ATOM 3886 N N . TYR A 1 488 ? 17.416 -19.862 2.746 1.00 87.50 488 TYR A N 1
ATOM 3887 C CA . TYR A 1 488 ? 16.624 -18.734 2.252 1.00 87.50 488 TYR A CA 1
ATOM 3888 C C . TYR A 1 488 ? 16.677 -17.580 3.258 1.00 87.50 488 TYR A C 1
ATOM 3890 O O . TYR A 1 488 ? 16.334 -17.719 4.434 1.00 87.50 488 TYR A O 1
ATOM 3898 N N . LEU A 1 489 ? 17.114 -16.413 2.791 1.00 86.44 489 LEU A N 1
ATOM 3899 C CA . LEU A 1 489 ? 17.514 -15.282 3.622 1.00 86.44 489 LEU A CA 1
ATOM 3900 C C . LEU A 1 489 ? 18.463 -15.778 4.721 1.00 86.44 489 LEU A C 1
ATOM 3902 O O . LEU A 1 489 ? 19.394 -16.517 4.442 1.00 86.44 489 LEU A O 1
ATOM 3906 N N . ASN A 1 490 ? 18.216 -15.414 5.969 1.00 88.88 490 ASN A N 1
ATOM 3907 C CA . ASN A 1 490 ? 18.975 -15.865 7.129 1.00 88.88 490 ASN A CA 1
ATOM 3908 C C . ASN A 1 490 ? 18.372 -17.109 7.812 1.00 88.88 490 ASN A C 1
ATOM 3910 O O . ASN A 1 490 ? 18.519 -17.271 9.020 1.00 88.88 490 ASN A O 1
ATOM 3914 N N . GLY A 1 491 ? 17.655 -17.964 7.083 1.00 92.25 491 GLY A N 1
ATOM 3915 C CA . GLY A 1 491 ? 17.101 -19.213 7.610 1.00 92.25 491 GLY A CA 1
ATOM 3916 C C . GLY A 1 491 ? 17.546 -20.429 6.802 1.00 92.25 491 GLY A C 1
ATOM 3917 O O . GLY A 1 491 ? 17.813 -20.311 5.607 1.00 92.25 491 GLY A O 1
ATOM 3918 N N . ALA A 1 492 ? 17.585 -21.596 7.446 1.00 94.62 492 ALA A N 1
ATOM 3919 C CA . ALA A 1 492 ? 17.649 -22.884 6.757 1.00 94.62 492 ALA A CA 1
ATOM 3920 C C . ALA A 1 492 ? 16.289 -23.589 6.797 1.00 94.62 492 ALA A C 1
ATOM 3922 O O . ALA A 1 492 ? 15.571 -23.507 7.797 1.00 94.62 492 ALA A O 1
ATOM 3923 N N . TYR A 1 493 ? 15.951 -24.280 5.715 1.00 94.75 493 TYR A N 1
ATOM 3924 C CA . TYR A 1 493 ? 14.632 -24.846 5.457 1.00 94.75 493 TYR A CA 1
ATOM 3925 C C . TYR A 1 493 ? 14.743 -26.319 5.077 1.00 94.75 493 TYR A C 1
ATOM 3927 O O . TYR A 1 493 ? 15.717 -26.750 4.460 1.00 94.75 493 TYR A O 1
ATOM 3935 N N . SER A 1 494 ? 13.719 -27.066 5.473 1.00 95.25 494 SER A N 1
ATOM 3936 C CA . SER A 1 494 ? 13.436 -28.444 5.086 1.00 95.25 494 SER A CA 1
ATOM 3937 C C . SER A 1 494 ? 11.973 -28.720 5.418 1.00 95.25 494 SER A C 1
ATOM 3939 O O . SER A 1 494 ? 11.463 -28.189 6.408 1.00 95.25 494 SER A O 1
ATOM 3941 N N . TRP A 1 495 ? 11.314 -29.563 4.628 1.00 96.06 495 TRP A N 1
ATOM 3942 C CA . TRP A 1 495 ? 9.980 -30.075 4.947 1.00 96.06 495 TRP A CA 1
ATOM 3943 C C . TRP A 1 495 ? 10.037 -31.448 5.629 1.00 96.06 495 TRP A C 1
ATOM 3945 O O . TRP A 1 495 ? 9.024 -31.931 6.130 1.00 96.06 495 TRP A O 1
ATOM 3955 N N . SER A 1 496 ? 11.210 -32.088 5.651 1.00 96.25 496 SER A N 1
ATOM 3956 C CA . SER A 1 496 ? 11.413 -33.444 6.173 1.00 96.25 496 SER A CA 1
ATOM 3957 C C . SER A 1 496 ? 12.193 -33.521 7.493 1.00 96.25 496 SER A C 1
ATOM 3959 O O . SER A 1 496 ? 12.168 -34.573 8.132 1.00 96.25 496 SER A O 1
ATOM 3961 N N . ARG A 1 497 ? 12.869 -32.449 7.934 1.00 96.75 497 ARG A N 1
ATOM 3962 C CA . ARG A 1 497 ? 13.623 -32.403 9.209 1.00 96.75 497 ARG A CA 1
ATOM 3963 C C . ARG A 1 497 ? 12.744 -32.076 10.423 1.00 96.75 497 ARG A C 1
ATOM 3965 O O . ARG A 1 497 ? 12.860 -31.008 11.027 1.00 96.75 497 ARG A O 1
ATOM 3972 N N . ASP A 1 498 ? 11.876 -33.021 10.790 1.00 98.00 498 ASP A N 1
ATOM 3973 C CA . ASP A 1 498 ? 10.933 -32.897 11.917 1.00 98.00 498 ASP A CA 1
ATOM 3974 C C . ASP A 1 498 ? 11.641 -32.615 13.257 1.00 98.00 498 ASP A C 1
ATOM 3976 O O . ASP A 1 498 ? 11.101 -31.914 14.112 1.00 98.00 498 ASP A O 1
ATOM 3980 N N . ASP A 1 499 ? 12.858 -33.136 13.438 1.00 97.81 499 ASP A N 1
ATOM 3981 C CA . ASP A 1 499 ? 13.705 -32.909 14.611 1.00 97.81 499 ASP A CA 1
ATOM 3982 C C . ASP A 1 499 ? 14.090 -31.429 14.761 1.00 97.81 499 ASP A C 1
ATOM 3984 O O . ASP A 1 499 ? 13.921 -30.845 15.835 1.00 97.81 499 ASP A O 1
ATOM 3988 N N . LEU A 1 500 ? 14.534 -30.800 13.668 1.00 98.19 500 LEU A N 1
ATOM 3989 C CA . LEU A 1 500 ? 14.900 -29.383 13.649 1.00 98.19 500 LEU A CA 1
ATOM 3990 C C . LEU A 1 500 ? 13.667 -28.485 13.725 1.00 98.19 500 LEU A C 1
ATOM 3992 O O . LEU A 1 500 ? 13.669 -27.503 14.468 1.00 98.19 500 LEU A O 1
ATOM 3996 N N . ALA A 1 501 ? 12.591 -28.842 13.017 1.00 97.88 501 ALA A N 1
ATOM 3997 C CA . ALA A 1 501 ? 11.320 -28.130 13.100 1.00 97.88 501 ALA A CA 1
ATOM 3998 C C . ALA A 1 501 ? 10.788 -28.107 14.541 1.00 97.88 501 ALA A C 1
ATOM 4000 O O . ALA A 1 501 ? 10.415 -27.046 15.044 1.00 97.88 501 ALA A O 1
ATOM 4001 N N . ARG A 1 502 ? 10.823 -29.247 15.246 1.00 98.50 502 ARG A N 1
ATOM 4002 C CA . ARG A 1 502 ? 10.375 -29.341 16.640 1.00 98.50 502 ARG A CA 1
ATOM 4003 C C . ARG A 1 502 ? 11.273 -28.549 17.584 1.00 98.50 502 ARG A C 1
ATOM 4005 O O . ARG A 1 502 ? 10.755 -27.786 18.396 1.00 98.50 502 ARG A O 1
ATOM 4012 N N . ALA A 1 503 ? 12.595 -28.656 17.441 1.00 98.00 503 ALA A N 1
ATOM 4013 C CA . ALA A 1 503 ? 13.540 -27.870 18.237 1.00 98.00 503 ALA A CA 1
ATOM 4014 C C . ALA A 1 503 ? 13.326 -26.357 18.050 1.00 98.00 503 ALA A C 1
ATOM 4016 O O . ALA A 1 503 ? 13.290 -25.597 19.021 1.00 98.00 503 ALA A O 1
ATOM 4017 N N . ARG A 1 504 ? 13.106 -25.911 16.807 1.00 95.75 504 ARG A N 1
ATOM 4018 C CA . ARG A 1 504 ? 12.798 -24.510 16.509 1.00 95.75 504 ARG A CA 1
ATOM 4019 C C . ARG A 1 504 ? 11.437 -24.087 17.059 1.00 95.75 504 ARG A C 1
ATOM 4021 O O . ARG A 1 504 ? 11.337 -23.000 17.618 1.00 95.75 504 ARG A O 1
ATOM 4028 N N . GLY A 1 505 ? 10.414 -24.934 16.952 1.00 96.88 505 GLY A N 1
ATOM 4029 C CA . GLY A 1 505 ? 9.097 -24.690 17.544 1.00 96.88 505 GLY A CA 1
ATOM 4030 C C . GLY A 1 505 ? 9.160 -24.500 19.058 1.00 96.88 505 GLY A C 1
ATOM 4031 O O . GLY A 1 505 ? 8.601 -23.537 19.569 1.00 96.88 505 GLY A O 1
ATOM 4032 N N . GLN A 1 506 ? 9.918 -25.344 19.761 1.00 97.56 506 GLN A N 1
ATOM 4033 C CA . GLN A 1 506 ? 10.151 -25.226 21.206 1.00 97.56 506 GLN A CA 1
ATOM 4034 C C . GLN A 1 506 ? 10.865 -23.927 21.576 1.00 97.56 506 GLN A C 1
ATOM 4036 O O . GLN A 1 506 ? 10.482 -23.256 22.535 1.00 97.56 506 GLN A O 1
ATOM 4041 N N . GLN A 1 507 ? 11.886 -23.551 20.801 1.00 95.12 507 GLN A N 1
ATOM 4042 C CA . GLN A 1 507 ? 12.596 -22.291 20.997 1.00 95.12 507 GLN A CA 1
ATOM 4043 C C . GLN A 1 507 ? 11.649 -21.094 20.858 1.00 95.12 507 GLN A C 1
ATOM 4045 O O . GLN A 1 507 ? 11.622 -20.238 21.741 1.00 95.12 507 GLN A O 1
ATOM 4050 N N . LEU A 1 508 ? 10.862 -21.051 19.776 1.00 93.88 508 LEU A N 1
ATOM 4051 C CA . LEU A 1 508 ? 9.900 -19.977 19.528 1.00 93.88 508 LEU A CA 1
ATOM 4052 C C . LEU A 1 508 ? 8.811 -19.941 20.605 1.00 93.88 508 LEU A C 1
ATOM 4054 O O . LEU A 1 508 ? 8.500 -18.869 21.110 1.00 93.88 508 LEU A O 1
ATOM 4058 N N . ALA A 1 509 ? 8.273 -21.095 21.006 1.00 96.12 509 ALA A N 1
ATOM 4059 C CA . ALA A 1 509 ? 7.251 -21.192 22.045 1.00 96.12 509 ALA A CA 1
ATOM 4060 C C . ALA A 1 509 ? 7.735 -20.637 23.386 1.00 96.12 509 ALA A C 1
ATOM 4062 O O . ALA A 1 509 ? 7.051 -19.815 23.997 1.00 96.12 509 ALA A O 1
ATOM 4063 N N . LYS A 1 510 ? 8.950 -21.012 23.801 1.00 95.31 510 LYS A N 1
ATOM 4064 C CA . LYS A 1 510 ? 9.575 -20.463 25.005 1.00 95.31 510 LYS A CA 1
ATOM 4065 C C . LYS A 1 510 ? 9.793 -18.956 24.888 1.00 95.31 510 LYS A C 1
ATOM 4067 O O . LYS A 1 510 ? 9.424 -18.214 25.790 1.00 95.31 510 LYS A O 1
ATOM 4072 N N . GLU A 1 511 ? 10.356 -18.492 23.774 1.00 91.62 511 GLU A N 1
ATOM 4073 C CA . GLU A 1 511 ? 10.628 -17.069 23.565 1.00 91.62 511 GLU A CA 1
ATOM 4074 C C . GLU A 1 511 ? 9.348 -16.225 23.586 1.00 91.62 511 GLU A C 1
ATOM 4076 O O . GLU A 1 511 ? 9.302 -15.195 24.257 1.00 91.62 511 GLU A O 1
ATOM 4081 N N . MET A 1 512 ? 8.296 -16.681 22.905 1.00 93.31 512 MET A N 1
ATOM 4082 C CA . MET A 1 512 ? 6.995 -16.019 22.900 1.00 93.31 512 MET A CA 1
ATOM 4083 C C . MET A 1 512 ? 6.355 -15.993 24.284 1.00 93.31 512 MET A C 1
ATOM 4085 O O . MET A 1 512 ? 5.790 -14.968 24.668 1.00 93.31 512 MET A O 1
ATOM 4089 N N . LYS A 1 513 ? 6.463 -17.092 25.038 1.00 95.31 513 LYS A N 1
ATOM 4090 C CA . LYS A 1 513 ? 5.944 -17.179 26.403 1.00 95.31 513 LYS A CA 1
ATOM 4091 C C . LYS A 1 513 ? 6.663 -16.196 27.316 1.00 95.31 513 LYS A C 1
ATOM 4093 O O . LYS A 1 513 ? 5.986 -15.442 27.998 1.00 95.31 513 LYS A O 1
ATOM 4098 N N . ASP A 1 514 ? 7.995 -16.152 27.268 1.00 94.19 514 ASP A N 1
ATOM 4099 C CA . ASP A 1 514 ? 8.835 -15.279 28.102 1.00 94.19 514 ASP A CA 1
ATOM 4100 C C . ASP A 1 514 ? 8.617 -13.779 27.816 1.00 94.19 514 ASP A C 1
ATOM 4102 O O . ASP A 1 514 ? 8.826 -12.929 28.686 1.00 94.19 514 ASP A O 1
ATOM 4106 N N . LEU A 1 515 ? 8.223 -13.450 26.583 1.00 93.31 515 LEU A N 1
ATOM 4107 C CA . LEU A 1 515 ? 7.972 -12.082 26.121 1.00 93.31 515 LEU A CA 1
ATOM 4108 C C . LEU A 1 515 ? 6.488 -11.723 26.054 1.00 93.31 515 LEU A C 1
ATOM 4110 O O . LEU A 1 515 ? 6.145 -10.642 25.589 1.00 93.31 515 LEU A O 1
ATOM 4114 N N . HIS A 1 516 ? 5.613 -12.618 26.510 1.00 95.12 516 HIS A N 1
ATOM 4115 C CA . HIS A 1 516 ? 4.169 -12.410 26.586 1.00 95.12 516 HIS A CA 1
ATOM 4116 C C . HIS A 1 516 ? 3.490 -12.142 25.228 1.00 95.12 516 HIS A C 1
ATOM 4118 O O . HIS A 1 516 ? 2.420 -11.539 25.161 1.00 95.12 516 HIS A O 1
ATOM 4124 N N . PHE A 1 517 ? 4.050 -12.646 24.125 1.00 93.81 517 PHE A N 1
ATOM 4125 C CA . PHE A 1 517 ? 3.330 -12.632 22.853 1.00 93.81 517 PHE A CA 1
ATOM 4126 C C . PHE A 1 517 ? 2.158 -13.625 22.892 1.00 93.81 517 PHE A C 1
ATOM 4128 O O . PHE A 1 517 ? 2.256 -14.727 23.438 1.00 93.81 517 PHE A O 1
ATOM 4135 N N . ARG A 1 518 ? 1.033 -13.233 22.288 1.00 93.69 518 ARG A N 1
ATOM 4136 C CA . ARG A 1 518 ? -0.188 -14.056 22.150 1.00 93.69 518 ARG A CA 1
ATOM 4137 C C . ARG A 1 518 ? -0.615 -14.249 20.695 1.00 93.69 518 ARG A C 1
ATOM 4139 O O . ARG A 1 518 ? -1.612 -14.911 20.416 1.00 93.69 518 ARG A O 1
ATOM 4146 N N . SER A 1 519 ? 0.146 -13.684 19.760 1.00 95.56 519 SER A N 1
ATOM 4147 C CA . SER A 1 519 ? -0.079 -13.817 18.327 1.00 95.56 519 SER A CA 1
ATOM 4148 C C . SER A 1 519 ? 1.246 -13.987 17.586 1.00 95.56 519 SER A C 1
ATOM 4150 O O . SER A 1 519 ? 2.221 -13.290 17.873 1.00 95.56 519 SER A O 1
ATOM 4152 N N . ILE A 1 520 ? 1.281 -14.902 16.620 1.00 94.44 520 ILE A N 1
ATOM 4153 C CA . ILE A 1 520 ? 2.421 -15.134 15.729 1.00 94.44 520 ILE A CA 1
ATOM 4154 C C . ILE A 1 520 ? 1.962 -15.232 14.283 1.00 94.44 520 ILE A C 1
ATOM 4156 O O . ILE A 1 520 ? 0.875 -15.714 13.968 1.00 94.44 520 ILE A O 1
ATOM 4160 N N . TYR A 1 521 ? 2.840 -14.792 13.401 1.00 92.50 521 TYR A N 1
ATOM 4161 C CA . TYR A 1 521 ? 2.701 -14.843 11.965 1.00 92.50 521 TYR A CA 1
ATOM 4162 C C . TYR A 1 521 ? 3.849 -15.655 11.370 1.00 92.50 521 TYR A C 1
ATOM 4164 O O . TYR A 1 521 ? 5.015 -15.313 11.567 1.00 92.50 521 TYR A O 1
ATOM 4172 N N . PHE A 1 522 ? 3.524 -16.704 10.619 1.00 94.44 522 PHE A N 1
ATOM 4173 C CA . PHE A 1 522 ? 4.486 -17.475 9.840 1.00 94.44 522 PHE A CA 1
ATOM 4174 C C . PHE A 1 522 ? 4.404 -17.115 8.360 1.00 94.44 522 PHE A C 1
ATOM 4176 O O . PHE A 1 522 ? 3.323 -17.120 7.774 1.00 94.44 522 PHE A O 1
ATOM 4183 N N . HIS A 1 523 ? 5.554 -16.866 7.745 1.00 92.25 523 HIS A N 1
ATOM 4184 C CA . HIS A 1 523 ? 5.697 -16.671 6.309 1.00 92.25 523 HIS A CA 1
ATOM 4185 C C . HIS A 1 523 ? 6.376 -17.887 5.674 1.00 92.25 523 HIS A C 1
ATOM 4187 O O . HIS A 1 523 ? 7.452 -18.300 6.115 1.00 92.25 523 HIS A O 1
ATOM 4193 N N . ALA A 1 524 ? 5.766 -18.451 4.631 1.00 91.88 524 ALA A N 1
ATOM 4194 C CA . ALA A 1 524 ? 6.416 -19.455 3.795 1.00 91.88 524 ALA A CA 1
ATOM 4195 C C . ALA A 1 524 ? 7.600 -18.846 3.015 1.00 91.88 524 ALA A C 1
ATOM 4197 O O . ALA A 1 524 ? 7.894 -17.653 3.101 1.00 91.88 524 ALA A O 1
ATOM 4198 N N . ILE A 1 525 ? 8.297 -19.651 2.224 1.00 88.88 525 ILE A N 1
ATOM 4199 C CA . ILE A 1 525 ? 9.347 -19.142 1.336 1.00 88.88 525 ILE A CA 1
ATOM 4200 C C . ILE A 1 525 ? 8.696 -18.294 0.231 1.00 88.88 525 ILE A C 1
ATOM 4202 O O . ILE A 1 525 ? 7.875 -18.791 -0.534 1.00 88.88 525 ILE A O 1
ATOM 4206 N N . ASP A 1 526 ? 9.065 -17.014 0.146 1.00 84.88 526 ASP A N 1
ATOM 4207 C CA . ASP A 1 526 ? 8.458 -16.020 -0.759 1.00 84.88 526 ASP A CA 1
ATOM 4208 C C . ASP A 1 526 ? 9.177 -15.951 -2.122 1.00 84.88 526 ASP A C 1
ATOM 4210 O O . ASP A 1 526 ? 9.715 -14.908 -2.507 1.00 84.88 526 ASP A O 1
ATOM 4214 N N . ARG A 1 527 ? 9.313 -17.092 -2.818 1.00 80.31 527 ARG A N 1
ATOM 4215 C CA . ARG A 1 527 ? 10.075 -17.204 -4.082 1.00 80.31 527 ARG A CA 1
ATOM 4216 C C . ARG A 1 527 ? 9.501 -18.228 -5.062 1.00 80.31 527 ARG A C 1
ATOM 4218 O O . ARG A 1 527 ? 8.664 -19.043 -4.696 1.00 80.31 527 ARG A O 1
ATOM 4225 N N . GLY A 1 528 ? 9.966 -18.144 -6.311 1.00 66.50 528 GLY A N 1
ATOM 4226 C CA . GLY A 1 528 ? 9.604 -19.028 -7.427 1.00 66.50 528 GLY A CA 1
ATOM 4227 C C . GLY A 1 528 ? 8.261 -18.711 -8.107 1.00 66.50 528 GLY A C 1
ATOM 4228 O O . GLY A 1 528 ? 7.891 -19.355 -9.088 1.00 66.50 528 GLY A O 1
ATOM 4229 N N . GLY A 1 529 ? 7.559 -17.670 -7.644 1.00 67.06 529 GLY A N 1
ATOM 4230 C CA . GLY A 1 529 ? 6.362 -17.140 -8.297 1.00 67.06 529 GLY A CA 1
ATOM 4231 C C . GLY A 1 529 ? 5.212 -18.148 -8.371 1.00 67.06 529 GLY A C 1
ATOM 4232 O O . GLY A 1 529 ? 5.114 -19.076 -7.571 1.00 67.06 529 GLY A O 1
ATOM 4233 N N . PHE A 1 530 ? 4.324 -17.964 -9.349 1.00 63.66 530 PHE A N 1
ATOM 4234 C CA . PHE A 1 530 ? 3.208 -18.885 -9.595 1.00 63.66 530 PHE A CA 1
ATOM 4235 C C . PHE A 1 530 ? 3.644 -20.238 -10.172 1.00 63.66 530 PHE A C 1
ATOM 4237 O O . PHE A 1 530 ? 2.931 -21.226 -10.007 1.00 63.66 530 PHE A O 1
ATOM 4244 N N . ASN A 1 531 ? 4.792 -20.278 -10.853 1.00 66.25 531 ASN A N 1
ATOM 4245 C CA . ASN A 1 531 ? 5.254 -21.459 -11.581 1.00 66.25 531 ASN A CA 1
ATOM 4246 C C . ASN A 1 531 ? 5.991 -22.459 -10.682 1.00 66.25 531 ASN A C 1
ATOM 4248 O O . ASN A 1 531 ? 5.935 -23.658 -10.943 1.00 66.25 531 ASN A O 1
ATOM 4252 N N . ASP A 1 532 ? 6.663 -21.977 -9.635 1.00 75.81 532 ASP A N 1
ATOM 4253 C CA . ASP A 1 532 ? 7.397 -22.805 -8.678 1.00 75.81 532 ASP A CA 1
ATOM 4254 C C . ASP A 1 532 ? 7.270 -22.260 -7.240 1.00 75.81 532 ASP A C 1
ATOM 4256 O O . ASP A 1 532 ? 8.255 -21.821 -6.639 1.00 75.81 532 ASP A O 1
ATOM 4260 N N . PRO A 1 533 ? 6.056 -22.215 -6.668 1.00 80.31 533 PRO A N 1
ATOM 4261 C CA . PRO A 1 533 ? 5.825 -21.536 -5.402 1.00 80.31 533 PRO A CA 1
ATOM 4262 C C . PRO A 1 533 ? 6.647 -22.131 -4.256 1.00 80.31 533 PRO A C 1
ATOM 4264 O O . PRO A 1 533 ? 6.574 -23.321 -3.965 1.00 80.31 533 PRO A O 1
ATOM 4267 N N . GLY A 1 534 ? 7.421 -21.283 -3.578 1.00 79.50 534 GLY A N 1
ATOM 4268 C CA . GLY A 1 534 ? 8.326 -21.681 -2.501 1.00 79.50 534 GLY A CA 1
ATOM 4269 C C . GLY A 1 534 ? 9.612 -22.349 -2.992 1.00 79.50 534 GLY A C 1
ATOM 4270 O O . GLY A 1 534 ? 10.310 -22.963 -2.187 1.00 79.50 534 GLY A O 1
ATOM 4271 N N . ASN A 1 535 ? 9.931 -22.242 -4.291 1.00 83.50 535 ASN A N 1
ATOM 4272 C CA . ASN A 1 535 ? 10.965 -23.032 -4.968 1.00 83.50 535 ASN A CA 1
ATOM 4273 C C . ASN A 1 535 ? 10.758 -24.549 -4.774 1.00 83.50 535 ASN A C 1
ATOM 4275 O O . ASN A 1 535 ? 11.722 -25.304 -4.598 1.00 83.50 535 ASN A O 1
ATOM 4279 N N . TRP A 1 536 ? 9.500 -25.000 -4.762 1.00 87.88 536 TRP A N 1
ATOM 4280 C CA . TRP A 1 536 ? 9.117 -26.386 -4.497 1.00 87.88 536 TRP A CA 1
ATOM 4281 C C . TRP A 1 536 ? 9.839 -27.386 -5.407 1.00 87.88 536 TRP A C 1
ATOM 4283 O O . TRP A 1 536 ? 10.324 -28.416 -4.940 1.00 87.88 536 TRP A O 1
ATOM 4293 N N . ALA A 1 537 ? 9.998 -27.093 -6.695 1.00 85.00 537 ALA A N 1
ATOM 4294 C CA . ALA A 1 537 ? 10.702 -27.924 -7.667 1.00 85.00 537 ALA A CA 1
ATOM 4295 C C . ALA A 1 537 ? 12.204 -28.056 -7.373 1.00 85.00 537 ALA A C 1
ATOM 4297 O O . ALA A 1 537 ? 12.846 -28.992 -7.854 1.00 85.00 537 ALA A O 1
ATOM 4298 N N . ARG A 1 538 ? 12.775 -27.156 -6.563 1.00 82.56 538 ARG A N 1
ATOM 4299 C CA . ARG A 1 538 ? 14.185 -27.174 -6.142 1.00 82.56 538 ARG A CA 1
ATOM 4300 C C . ARG A 1 538 ? 14.407 -27.841 -4.783 1.00 82.56 538 ARG A C 1
ATOM 4302 O O . ARG A 1 538 ? 15.552 -27.928 -4.353 1.00 82.56 538 ARG A O 1
ATOM 4309 N N . ARG A 1 539 ? 13.355 -28.375 -4.148 1.00 88.38 539 ARG A N 1
ATOM 4310 C CA . ARG A 1 539 ? 13.449 -29.131 -2.887 1.00 88.38 539 ARG A CA 1
ATOM 4311 C C . ARG A 1 539 ? 14.455 -30.286 -2.972 1.00 88.38 539 ARG A C 1
ATOM 4313 O O . ARG A 1 539 ? 14.667 -30.871 -4.046 1.00 88.38 539 ARG A O 1
ATOM 4320 N N . LEU A 1 540 ? 15.057 -30.610 -1.831 1.00 88.50 540 LEU A N 1
ATOM 4321 C CA . LEU A 1 540 ? 16.142 -31.585 -1.721 1.00 88.50 540 LEU A CA 1
ATOM 4322 C C . LEU A 1 540 ? 15.638 -33.033 -1.810 1.00 88.50 540 LEU A C 1
ATOM 4324 O O . LEU A 1 540 ? 14.440 -33.272 -1.643 1.00 88.50 540 LEU A O 1
ATOM 4328 N N . PRO A 1 541 ? 16.523 -34.017 -2.076 1.00 91.38 541 PRO A N 1
ATOM 4329 C CA . PRO A 1 541 ? 16.123 -35.411 -2.258 1.00 91.38 541 PRO A CA 1
ATOM 4330 C C . PRO A 1 541 ? 15.254 -35.971 -1.126 1.00 91.38 541 PRO A C 1
ATOM 4332 O O . PRO A 1 541 ? 14.257 -36.621 -1.427 1.00 91.38 541 PRO A O 1
ATOM 4335 N N . GLN A 1 542 ? 15.548 -35.655 0.144 1.00 93.06 542 GLN A N 1
ATOM 4336 C CA . GLN A 1 542 ? 14.739 -36.141 1.273 1.00 93.06 542 GLN A CA 1
ATOM 4337 C C . GLN A 1 542 ? 13.312 -35.568 1.274 1.00 93.06 542 GLN A C 1
ATOM 4339 O O . GLN A 1 542 ? 12.363 -36.247 1.666 1.00 93.06 542 GLN A O 1
ATOM 4344 N N . ASP A 1 543 ? 13.134 -34.315 0.847 1.00 94.12 543 ASP A N 1
ATOM 4345 C CA . ASP A 1 543 ? 11.806 -33.705 0.727 1.00 94.12 543 ASP A CA 1
ATOM 4346 C C . ASP A 1 543 ? 11.040 -34.300 -0.465 1.00 94.12 543 ASP A C 1
ATOM 4348 O O . ASP A 1 543 ? 9.841 -34.558 -0.366 1.00 94.12 543 ASP A O 1
ATOM 4352 N N . ARG A 1 544 ? 11.729 -34.574 -1.585 1.00 94.50 544 ARG A N 1
ATOM 4353 C CA . ARG A 1 544 ? 11.127 -35.239 -2.757 1.00 94.50 544 ARG A CA 1
ATOM 4354 C C . ARG A 1 544 ? 10.663 -36.651 -2.436 1.00 94.50 544 ARG A C 1
ATOM 4356 O O . ARG A 1 544 ? 9.561 -37.020 -2.827 1.00 94.50 544 ARG A O 1
ATOM 4363 N N . GLU A 1 545 ? 11.497 -37.419 -1.742 1.00 95.75 545 GLU A N 1
ATOM 4364 C CA . GLU A 1 545 ? 11.204 -38.801 -1.366 1.00 95.75 545 GLU A CA 1
ATOM 4365 C C . GLU A 1 545 ? 9.984 -38.886 -0.445 1.00 95.75 545 GLU A C 1
ATOM 4367 O O . GLU A 1 545 ? 9.095 -39.701 -0.677 1.00 95.75 545 GLU A O 1
ATOM 4372 N N . ARG A 1 546 ? 9.905 -38.012 0.567 1.00 97.25 546 ARG A N 1
ATOM 4373 C CA . ARG A 1 546 ? 8.815 -38.042 1.549 1.00 97.25 546 ARG A CA 1
ATOM 4374 C C . ARG A 1 546 ? 7.493 -37.512 1.000 1.00 97.25 546 ARG A C 1
ATOM 4376 O O . ARG A 1 546 ? 6.446 -38.084 1.291 1.00 97.25 546 ARG A O 1
ATOM 4383 N N . TRP A 1 547 ? 7.529 -36.403 0.262 1.00 96.38 547 TRP A N 1
ATOM 4384 C CA . TRP A 1 547 ? 6.318 -35.646 -0.072 1.00 96.38 547 TRP A CA 1
ATOM 4385 C C . TRP A 1 547 ? 5.870 -35.797 -1.525 1.00 96.38 547 TRP A C 1
ATOM 4387 O O . TRP A 1 547 ? 4.746 -35.416 -1.856 1.00 96.38 547 TRP A O 1
ATOM 4397 N N . GLY A 1 548 ? 6.719 -36.333 -2.409 1.00 94.31 548 GLY A N 1
ATOM 4398 C CA . GLY A 1 548 ? 6.444 -36.322 -3.844 1.00 94.31 548 GLY A CA 1
ATOM 4399 C C . GLY A 1 548 ? 6.124 -34.898 -4.296 1.00 94.31 548 GLY A C 1
ATOM 4400 O O . GLY A 1 548 ? 6.862 -33.971 -3.959 1.00 94.31 548 GLY A O 1
ATOM 4401 N N . ASP A 1 549 ? 5.015 -34.715 -5.012 1.00 91.12 549 ASP A N 1
ATOM 4402 C CA . ASP A 1 549 ? 4.524 -33.405 -5.465 1.00 91.12 549 ASP A CA 1
ATOM 4403 C C . ASP A 1 549 ? 3.420 -32.800 -4.570 1.00 91.12 549 ASP A C 1
ATOM 4405 O O . ASP A 1 549 ? 2.815 -31.791 -4.935 1.00 91.12 549 ASP A O 1
ATOM 4409 N N . ASP A 1 550 ? 3.153 -33.369 -3.388 1.00 95.25 550 ASP A N 1
ATOM 4410 C CA . ASP A 1 550 ? 2.115 -32.881 -2.468 1.00 95.25 550 ASP A CA 1
ATOM 4411 C C . ASP A 1 550 ? 2.634 -31.776 -1.532 1.00 95.25 550 ASP A C 1
ATOM 4413 O O . ASP A 1 550 ? 2.838 -31.964 -0.328 1.00 95.25 550 ASP A O 1
ATOM 4417 N N . GLN A 1 551 ? 2.824 -30.586 -2.103 1.00 93.94 551 GLN A N 1
ATOM 4418 C CA . GLN A 1 551 ? 3.260 -29.397 -1.366 1.00 93.94 551 GLN A CA 1
ATOM 4419 C C . GLN A 1 551 ? 2.315 -29.034 -0.210 1.00 93.94 551 GLN A C 1
ATOM 4421 O O . GLN A 1 551 ? 2.768 -28.636 0.861 1.00 93.94 551 GLN A O 1
ATOM 4426 N N . ALA A 1 552 ? 0.999 -29.197 -0.393 1.00 96.25 552 ALA A N 1
ATOM 4427 C CA . ALA A 1 552 ? 0.017 -28.859 0.637 1.00 96.25 552 ALA A CA 1
ATOM 4428 C C . ALA A 1 552 ? 0.187 -29.730 1.891 1.00 96.25 552 ALA A C 1
ATOM 4430 O O . ALA A 1 552 ? 0.061 -29.225 3.006 1.00 96.25 552 ALA A O 1
ATOM 4431 N N . SER A 1 553 ? 0.485 -31.023 1.727 1.00 97.62 553 SER A N 1
ATOM 4432 C CA . SER A 1 553 ? 0.805 -31.906 2.855 1.00 97.62 553 SER A CA 1
ATOM 4433 C C . SER A 1 553 ? 2.132 -31.548 3.522 1.00 97.62 553 SER A C 1
ATOM 4435 O O . SER A 1 553 ? 2.193 -31.539 4.750 1.00 97.62 553 SER A O 1
ATOM 4437 N N . ALA A 1 554 ? 3.160 -31.201 2.743 1.00 97.12 554 ALA A N 1
ATOM 4438 C CA . ALA A 1 554 ? 4.463 -30.810 3.275 1.00 97.12 554 ALA A CA 1
ATOM 4439 C C . ALA A 1 554 ? 4.377 -29.538 4.141 1.00 97.12 554 ALA A C 1
ATOM 4441 O O . ALA A 1 554 ? 4.835 -29.529 5.286 1.00 97.12 554 ALA A O 1
ATOM 4442 N N . ASP A 1 555 ? 3.725 -28.488 3.634 1.00 96.38 555 ASP A N 1
ATOM 4443 C CA . ASP A 1 555 ? 3.506 -27.245 4.380 1.00 96.38 555 ASP A CA 1
ATOM 4444 C C . ASP A 1 555 ? 2.622 -27.485 5.615 1.00 96.38 555 ASP A C 1
ATOM 4446 O O . ASP A 1 555 ? 2.945 -27.032 6.715 1.00 96.38 555 ASP A O 1
ATOM 4450 N N . ALA A 1 556 ? 1.526 -28.244 5.472 1.00 97.94 556 ALA A N 1
ATOM 4451 C CA . ALA A 1 556 ? 0.630 -28.542 6.589 1.00 97.94 556 ALA A CA 1
ATOM 4452 C C . ALA A 1 556 ? 1.319 -29.322 7.717 1.00 97.94 556 ALA A C 1
ATOM 4454 O O . ALA A 1 556 ? 1.042 -29.074 8.895 1.00 97.94 556 ALA A O 1
ATOM 4455 N N . HIS A 1 557 ? 2.198 -30.265 7.369 1.00 98.00 557 HIS A N 1
ATOM 4456 C CA . HIS A 1 557 ? 2.968 -31.049 8.330 1.00 98.00 557 HIS A CA 1
ATOM 4457 C C . HIS A 1 557 ? 3.939 -30.164 9.109 1.00 98.00 557 HIS A C 1
ATOM 4459 O O . HIS A 1 557 ? 3.878 -30.126 10.339 1.00 98.00 557 HIS A O 1
ATOM 4465 N N . LEU A 1 558 ? 4.759 -29.379 8.401 1.00 97.25 558 LEU A N 1
ATOM 4466 C CA . LEU A 1 558 ? 5.715 -28.461 9.018 1.00 97.25 558 LEU A CA 1
ATOM 4467 C C . LEU A 1 558 ? 5.019 -27.457 9.950 1.00 97.25 558 LEU A C 1
ATOM 4469 O O . LEU A 1 558 ? 5.426 -27.296 11.102 1.00 97.25 558 LEU A O 1
ATOM 4473 N N . LEU A 1 559 ? 3.934 -26.817 9.493 1.00 97.62 559 LEU A N 1
ATOM 4474 C CA . LEU A 1 559 ? 3.189 -25.880 10.338 1.00 97.62 559 LEU A CA 1
ATOM 4475 C C . LEU A 1 559 ? 2.522 -26.567 11.529 1.00 97.62 559 LEU A C 1
ATOM 4477 O O . LEU A 1 559 ? 2.461 -25.967 12.600 1.00 97.62 559 LEU A O 1
ATOM 4481 N N . SER A 1 560 ? 2.042 -27.805 11.385 1.00 98.19 560 SER A N 1
ATOM 4482 C CA . SER A 1 560 ? 1.434 -28.531 12.507 1.00 98.19 560 SER A CA 1
ATOM 4483 C C . SER A 1 560 ? 2.430 -28.752 13.647 1.00 98.19 560 SER A C 1
ATOM 4485 O O . SER A 1 560 ? 2.047 -28.568 14.799 1.00 98.19 560 SER A O 1
ATOM 4487 N N . ILE A 1 561 ? 3.706 -29.030 13.347 1.00 98.44 561 ILE A N 1
ATOM 4488 C CA . ILE A 1 561 ? 4.758 -29.135 14.371 1.00 98.44 561 ILE A CA 1
ATOM 4489 C C . ILE A 1 561 ? 4.885 -27.819 15.148 1.00 98.44 561 ILE A C 1
ATOM 4491 O O . ILE A 1 561 ? 4.870 -27.826 16.378 1.00 98.44 561 ILE A O 1
ATOM 4495 N N . TYR A 1 562 ? 4.965 -26.678 14.457 1.00 98.00 562 TYR A N 1
ATOM 4496 C CA . TYR A 1 562 ? 5.049 -25.382 15.136 1.00 98.00 562 TYR A CA 1
ATOM 4497 C C . TYR A 1 562 ? 3.800 -25.084 15.970 1.00 98.00 562 TYR A C 1
ATOM 4499 O O . TYR A 1 562 ? 3.926 -24.645 17.110 1.00 98.00 562 TYR A O 1
ATOM 4507 N N . VAL A 1 563 ? 2.603 -25.352 15.438 1.00 98.12 563 VAL A N 1
ATOM 4508 C CA . VAL A 1 563 ? 1.330 -25.155 16.151 1.00 98.12 563 VAL A CA 1
ATOM 4509 C C . VAL A 1 563 ? 1.277 -25.987 17.434 1.00 98.12 563 VAL A C 1
ATOM 4511 O O . VAL A 1 563 ? 0.866 -25.469 18.471 1.00 98.12 563 VAL A O 1
ATOM 4514 N N . GLU A 1 564 ? 1.695 -27.254 17.384 1.00 98.25 564 GLU A N 1
ATOM 4515 C CA . GLU A 1 564 ? 1.729 -28.151 18.544 1.00 98.25 564 GLU A CA 1
ATOM 4516 C C . GLU A 1 564 ? 2.666 -27.641 19.641 1.00 98.25 564 GLU A C 1
ATOM 4518 O O . GLU A 1 564 ? 2.270 -27.576 20.805 1.00 98.25 564 GLU A O 1
ATOM 4523 N N . GLU A 1 565 ? 3.898 -27.265 19.286 1.00 98.19 565 GLU A N 1
ATOM 4524 C CA . GLU A 1 565 ? 4.878 -26.784 20.265 1.00 98.19 565 GLU A CA 1
ATOM 4525 C C . GLU A 1 565 ? 4.467 -25.423 20.852 1.00 98.19 565 GLU A C 1
ATOM 4527 O O . GLU A 1 565 ? 4.568 -25.222 22.061 1.00 98.19 565 GLU A O 1
ATOM 4532 N N . LEU A 1 566 ? 3.918 -24.517 20.033 1.00 97.81 566 LEU A N 1
ATOM 4533 C CA . LEU A 1 566 ? 3.399 -23.224 20.490 1.00 97.81 566 LEU A CA 1
ATOM 4534 C C . LEU A 1 566 ? 2.216 -23.385 21.452 1.00 97.81 566 LEU A C 1
ATOM 4536 O O . LEU A 1 566 ? 2.228 -22.805 22.536 1.00 97.81 566 LEU A O 1
ATOM 4540 N N . ARG A 1 567 ? 1.211 -24.196 21.093 1.00 98.00 567 ARG A N 1
ATOM 4541 C CA . ARG A 1 567 ? 0.014 -24.408 21.928 1.00 98.00 567 ARG A CA 1
ATOM 4542 C C . ARG A 1 567 ? 0.297 -25.202 23.201 1.00 98.00 567 ARG A C 1
ATOM 4544 O O . ARG A 1 567 ? -0.476 -25.101 24.148 1.00 98.00 567 ARG A O 1
ATOM 4551 N N . ARG A 1 568 ? 1.393 -25.966 23.256 1.00 97.62 568 ARG A N 1
ATOM 4552 C CA . ARG A 1 568 ? 1.830 -26.621 24.499 1.00 97.62 568 ARG A CA 1
ATOM 4553 C C . ARG A 1 568 ? 2.214 -25.597 25.571 1.00 97.62 568 ARG A C 1
ATOM 4555 O O . ARG A 1 568 ? 1.912 -25.810 26.739 1.00 97.62 568 ARG A O 1
ATOM 4562 N N . GLU A 1 569 ? 2.853 -24.499 25.173 1.00 97.62 569 GLU A N 1
ATOM 4563 C CA . GLU A 1 569 ? 3.297 -23.439 26.087 1.00 97.62 569 GLU A CA 1
ATOM 4564 C C . GLU A 1 569 ? 2.277 -22.302 26.245 1.00 97.62 569 GLU A C 1
ATOM 4566 O O . GLU A 1 569 ? 2.203 -21.691 27.313 1.00 97.62 569 GLU A O 1
ATOM 4571 N N . ILE A 1 570 ? 1.507 -22.013 25.189 1.00 96.94 570 ILE A N 1
ATOM 4572 C CA . ILE A 1 570 ? 0.549 -20.902 25.102 1.00 96.94 570 ILE A CA 1
ATOM 4573 C C . ILE A 1 570 ? -0.747 -21.424 24.447 1.00 96.94 570 ILE A C 1
ATOM 4575 O O . ILE A 1 570 ? -0.921 -21.291 23.233 1.00 96.94 570 ILE A O 1
ATOM 4579 N N . PRO A 1 571 ? -1.655 -22.066 25.207 1.00 96.12 571 PRO A N 1
ATOM 4580 C CA . PRO A 1 571 ? -2.811 -22.778 24.646 1.00 96.12 571 PRO A CA 1
ATOM 4581 C C . PRO A 1 571 ? -3.747 -21.934 23.769 1.00 96.12 571 PRO A C 1
ATOM 4583 O O . PRO A 1 571 ? -4.361 -22.456 22.839 1.00 96.12 571 PRO A O 1
ATOM 4586 N N . ASP A 1 572 ? -3.844 -20.636 24.045 1.00 94.25 572 ASP A N 1
ATOM 4587 C CA . ASP A 1 572 ? -4.732 -19.667 23.401 1.00 94.25 572 ASP A CA 1
ATOM 4588 C C . ASP A 1 572 ? -4.055 -18.831 22.297 1.00 94.25 572 ASP A C 1
ATOM 4590 O O . ASP A 1 572 ? -4.663 -17.901 21.762 1.00 94.25 572 ASP A O 1
ATOM 4594 N N . ILE A 1 573 ? -2.814 -19.162 21.917 1.00 96.25 573 ILE A N 1
ATOM 4595 C CA . ILE A 1 573 ? -2.067 -18.427 20.891 1.00 96.25 573 ILE A CA 1
ATOM 4596 C C . ILE A 1 573 ? -2.807 -18.367 19.547 1.00 96.25 573 ILE A C 1
ATOM 4598 O O . ILE A 1 573 ? -3.285 -19.370 19.003 1.00 96.25 573 ILE A O 1
ATOM 4602 N N . VAL A 1 574 ? -2.838 -17.170 18.962 1.00 95.81 574 VAL A N 1
ATOM 4603 C CA . VAL A 1 574 ? -3.344 -16.941 17.609 1.00 95.81 574 VAL A CA 1
ATOM 4604 C C . VAL A 1 574 ? -2.213 -17.119 16.602 1.00 95.81 574 VAL A C 1
ATOM 4606 O O . VAL A 1 574 ? -1.177 -16.467 16.701 1.00 95.81 574 VAL A O 1
ATOM 4609 N N . ILE A 1 575 ? -2.417 -17.981 15.607 1.00 96.81 575 ILE A N 1
ATOM 4610 C CA . ILE A 1 575 ? -1.396 -18.303 14.605 1.00 96.81 575 ILE A CA 1
ATOM 4611 C C . ILE A 1 575 ? -1.915 -17.923 13.221 1.00 96.81 575 ILE A C 1
ATOM 4613 O O . ILE A 1 575 ? -2.932 -18.447 12.764 1.00 96.81 575 ILE A O 1
ATOM 4617 N N . TYR A 1 576 ? -1.203 -17.025 12.546 1.00 95.69 576 TYR A N 1
ATOM 4618 C CA . TYR A 1 576 ? -1.430 -16.671 11.149 1.00 95.69 576 TYR A CA 1
ATOM 4619 C C . TYR A 1 576 ? -0.390 -17.345 10.263 1.00 95.69 576 TYR A C 1
ATOM 4621 O O . TYR A 1 576 ? 0.778 -17.446 10.638 1.00 95.69 576 TYR A O 1
ATOM 4629 N N . TYR A 1 577 ? -0.802 -17.768 9.072 1.00 96.25 577 TYR A N 1
ATOM 4630 C CA . TYR A 1 577 ? 0.093 -18.371 8.096 1.00 96.25 577 TYR A CA 1
ATOM 4631 C C . TYR A 1 577 ? -0.074 -17.727 6.725 1.00 96.25 577 TYR A C 1
ATOM 4633 O O . TYR A 1 577 ? -1.184 -17.602 6.208 1.00 96.25 577 TYR A O 1
ATOM 4641 N N . VAL A 1 578 ? 1.050 -17.327 6.141 1.00 93.94 578 VAL A N 1
ATOM 4642 C CA . VAL A 1 578 ? 1.144 -16.838 4.771 1.00 93.94 578 VAL A CA 1
ATOM 4643 C C . VAL A 1 578 ? 1.709 -17.945 3.918 1.00 93.94 578 VAL A C 1
ATOM 4645 O O . VAL A 1 578 ? 2.923 -18.114 3.795 1.00 93.94 578 VAL A O 1
ATOM 4648 N N . GLN A 1 579 ? 0.782 -18.709 3.359 1.00 93.50 579 GLN A N 1
ATOM 4649 C CA . GLN A 1 579 ? 1.061 -19.679 2.318 1.00 93.50 579 GLN A CA 1
ATOM 4650 C C . GLN A 1 579 ? 1.570 -18.972 1.058 1.00 93.50 579 GLN A C 1
ATOM 4652 O O . GLN A 1 579 ? 1.194 -17.830 0.801 1.00 93.50 579 GLN A O 1
ATOM 4657 N N . TYR A 1 580 ? 2.401 -19.636 0.257 1.00 90.00 580 TYR A N 1
ATOM 4658 C CA . TYR A 1 580 ? 2.865 -19.085 -1.015 1.00 90.00 580 TYR A CA 1
ATOM 4659 C C . TYR A 1 580 ? 2.373 -19.956 -2.179 1.00 90.00 580 TYR A C 1
ATOM 4661 O O . TYR A 1 580 ? 2.582 -21.166 -2.131 1.00 90.00 580 TYR A O 1
ATOM 4669 N N . PRO A 1 581 ? 1.719 -19.384 -3.210 1.00 89.88 581 PRO A N 1
ATOM 4670 C CA . PRO A 1 581 ? 1.430 -17.956 -3.399 1.00 89.88 581 PRO A CA 1
ATOM 4671 C C . PRO A 1 581 ? 0.381 -17.433 -2.403 1.00 89.88 581 PRO A C 1
ATOM 4673 O O . PRO A 1 581 ? -0.467 -18.194 -1.953 1.00 89.88 581 PRO A O 1
ATOM 4676 N N . TYR A 1 582 ? 0.371 -16.133 -2.101 1.00 90.62 582 TYR A N 1
ATOM 4677 C CA . TYR A 1 582 ? -0.611 -15.488 -1.200 1.00 90.62 582 TYR A CA 1
ATOM 4678 C C . TYR A 1 582 ? -1.514 -14.472 -1.917 1.00 90.62 582 TYR A C 1
ATOM 4680 O O . TYR A 1 582 ? -2.039 -13.544 -1.299 1.00 90.62 582 TYR A O 1
ATOM 4688 N N . VAL A 1 583 ? -1.678 -14.591 -3.233 1.00 88.50 583 VAL A N 1
ATOM 4689 C CA . VAL A 1 583 ? -2.413 -13.623 -4.061 1.00 88.50 583 VAL A CA 1
ATOM 4690 C C . VAL A 1 583 ? -3.697 -14.230 -4.640 1.00 88.50 583 VAL A C 1
ATOM 4692 O O . VAL A 1 583 ? -3.712 -15.412 -4.985 1.00 88.50 583 VAL A O 1
ATOM 4695 N N . PRO A 1 584 ? -4.780 -13.443 -4.782 1.00 88.88 584 PRO A N 1
ATOM 4696 C CA . PRO A 1 584 ? -5.990 -13.882 -5.472 1.00 88.88 584 PRO A CA 1
ATOM 4697 C C . PRO A 1 584 ? -5.711 -14.344 -6.905 1.00 88.88 584 PRO A C 1
ATOM 4699 O O . PRO A 1 584 ? -4.934 -13.713 -7.620 1.00 88.88 584 PRO A O 1
ATOM 4702 N N . THR A 1 585 ? -6.340 -15.438 -7.339 1.00 85.00 585 THR A N 1
ATOM 4703 C CA . THR A 1 585 ? -6.035 -16.070 -8.630 1.00 85.00 585 THR A CA 1
ATOM 4704 C C . THR A 1 585 ? -7.216 -16.856 -9.199 1.00 85.00 585 THR A C 1
ATOM 4706 O O . THR A 1 585 ? -8.137 -17.246 -8.484 1.00 85.00 585 THR A O 1
ATOM 4709 N N . LYS A 1 586 ? -7.176 -17.097 -10.513 1.00 82.00 586 LYS A N 1
ATOM 4710 C CA . LYS A 1 586 ? -8.057 -18.045 -11.216 1.00 82.00 586 LYS A CA 1
ATOM 4711 C C . LYS A 1 586 ? -7.345 -19.363 -11.551 1.00 82.00 586 LYS A C 1
ATOM 4713 O O . LYS A 1 586 ? -7.969 -20.253 -12.121 1.00 82.00 586 LYS A O 1
ATOM 4718 N N . ASP A 1 587 ? -6.058 -19.488 -11.224 1.00 84.56 587 ASP A N 1
ATOM 4719 C CA . ASP A 1 587 ? -5.268 -20.680 -11.528 1.00 84.56 587 ASP A CA 1
ATOM 4720 C C . ASP A 1 587 ? -5.782 -21.903 -10.753 1.00 84.56 587 ASP A C 1
ATOM 4722 O O . ASP A 1 587 ? -5.840 -21.917 -9.521 1.00 84.56 587 ASP A O 1
ATOM 4726 N N . ALA A 1 588 ? -6.151 -22.956 -11.484 1.00 87.75 588 ALA A N 1
ATOM 4727 C CA . ALA A 1 588 ? -6.773 -24.139 -10.903 1.00 87.75 588 ALA A CA 1
ATOM 4728 C C . ALA A 1 588 ? -5.837 -24.929 -9.970 1.00 87.75 588 ALA A C 1
ATOM 4730 O O . ALA A 1 588 ? -6.320 -25.523 -9.000 1.00 87.75 588 ALA A O 1
ATOM 4731 N N . LYS A 1 589 ? -4.520 -24.937 -10.232 1.00 86.56 589 LYS A N 1
ATOM 4732 C CA . LYS A 1 589 ? -3.533 -25.636 -9.394 1.00 86.56 589 LYS A CA 1
ATOM 4733 C C . LYS A 1 589 ? -3.366 -24.912 -8.065 1.00 86.56 589 LYS A C 1
ATOM 4735 O O . LYS A 1 589 ? -3.429 -25.552 -7.017 1.00 86.56 589 LYS A O 1
ATOM 4740 N N . VAL A 1 590 ? -3.251 -23.586 -8.093 1.00 89.88 590 VAL A N 1
ATOM 4741 C CA . VAL A 1 590 ? -3.141 -22.771 -6.875 1.00 89.88 590 VAL A CA 1
ATOM 4742 C C . VAL A 1 590 ? -4.429 -22.827 -6.053 1.00 89.88 590 VAL A C 1
ATOM 4744 O O . VAL A 1 590 ? -4.377 -23.034 -4.843 1.00 89.88 590 VAL A O 1
ATOM 4747 N N . LEU A 1 591 ? -5.602 -22.747 -6.692 1.00 93.56 591 LEU A N 1
ATOM 4748 C CA . LEU A 1 591 ? -6.884 -22.904 -5.993 1.00 93.56 591 LEU A CA 1
ATOM 4749 C C . LEU A 1 591 ? -7.034 -24.297 -5.360 1.00 93.56 591 LEU A C 1
ATOM 4751 O O . LEU A 1 591 ? -7.632 -24.426 -4.291 1.00 93.56 591 LEU A O 1
ATOM 4755 N N . LYS A 1 592 ? -6.494 -25.350 -5.992 1.00 94.62 592 LYS A N 1
ATOM 4756 C CA . LYS A 1 592 ? -6.435 -26.689 -5.390 1.00 94.62 592 LYS A CA 1
ATOM 4757 C C . LYS A 1 592 ? -5.502 -26.710 -4.177 1.00 94.62 592 LYS A C 1
ATOM 4759 O O . LYS A 1 592 ? -5.914 -27.215 -3.139 1.00 94.62 592 LYS A O 1
ATOM 4764 N N . TYR A 1 593 ? -4.307 -26.128 -4.282 1.00 94.62 593 TYR A N 1
ATOM 4765 C CA . TYR A 1 593 ? -3.378 -25.995 -3.156 1.00 94.62 593 TYR A CA 1
ATOM 4766 C C . TYR A 1 593 ? -4.026 -25.271 -1.965 1.00 94.62 593 TYR A C 1
ATOM 4768 O O . TYR A 1 593 ? -3.975 -25.785 -0.851 1.00 94.62 593 TYR A O 1
ATOM 4776 N N . TYR A 1 594 ? -4.727 -24.152 -2.194 1.00 97.00 594 TYR A N 1
ATOM 4777 C CA . TYR A 1 594 ? -5.467 -23.443 -1.140 1.00 97.00 594 TYR A CA 1
ATOM 4778 C C . TYR A 1 594 ? -6.520 -24.320 -0.463 1.00 97.00 594 TYR A C 1
ATOM 4780 O O . TYR A 1 594 ? -6.536 -24.391 0.767 1.00 97.00 594 TYR A O 1
ATOM 4788 N N . ARG A 1 595 ? -7.342 -25.040 -1.240 1.00 98.00 595 ARG A N 1
ATOM 4789 C CA . ARG A 1 595 ? -8.343 -25.975 -0.692 1.00 98.00 595 ARG A CA 1
ATOM 4790 C C . ARG A 1 595 ? -7.705 -27.058 0.160 1.00 98.00 595 ARG A C 1
ATOM 4792 O O . ARG A 1 595 ? -8.150 -27.306 1.281 1.00 98.00 595 ARG A O 1
ATOM 4799 N N . ASP A 1 596 ? -6.665 -27.692 -0.365 1.00 97.75 596 ASP A N 1
ATOM 4800 C CA . ASP A 1 596 ? -6.042 -28.845 0.272 1.00 97.75 596 ASP A CA 1
ATOM 4801 C C . ASP A 1 596 ? -5.284 -28.458 1.540 1.00 97.75 596 ASP A C 1
ATOM 4803 O O . ASP A 1 596 ? -5.383 -29.163 2.546 1.00 97.75 596 ASP A O 1
ATOM 4807 N N . LEU A 1 597 ? -4.545 -27.347 1.503 1.00 97.75 597 LEU A N 1
ATOM 4808 C CA . LEU A 1 597 ? -3.800 -26.826 2.643 1.00 97.75 597 LEU A CA 1
ATOM 4809 C C . LEU A 1 597 ? -4.756 -26.323 3.731 1.00 97.75 597 LEU A C 1
ATOM 4811 O O . LEU A 1 597 ? -4.609 -26.692 4.896 1.00 97.75 597 LEU A O 1
ATOM 4815 N N . SER A 1 598 ? -5.775 -25.546 3.348 1.00 97.56 598 SER A N 1
ATOM 4816 C CA . SER A 1 598 ? -6.764 -25.013 4.289 1.00 97.56 598 SER A CA 1
ATOM 4817 C C . SER A 1 598 ? -7.573 -26.114 4.970 1.00 97.56 598 SER A C 1
ATOM 4819 O O . SER A 1 598 ? -7.869 -25.998 6.154 1.00 97.56 598 SER A O 1
ATOM 4821 N N . ALA A 1 599 ? -7.878 -27.210 4.270 1.00 98.00 599 ALA A N 1
ATOM 4822 C CA . ALA A 1 599 ? -8.517 -28.373 4.880 1.00 98.00 599 ALA A CA 1
ATOM 4823 C C . ALA A 1 599 ? -7.614 -29.094 5.896 1.00 98.00 599 ALA A C 1
ATOM 4825 O O . ALA A 1 599 ? -8.105 -29.571 6.915 1.00 98.00 599 ALA A O 1
ATOM 4826 N N . LYS A 1 600 ? -6.301 -29.182 5.645 1.00 98.00 600 LYS A N 1
ATOM 4827 C CA . LYS A 1 600 ? -5.344 -29.860 6.545 1.00 98.00 600 LYS A CA 1
ATOM 4828 C C . LYS A 1 600 ? -4.992 -29.041 7.790 1.00 98.00 600 LYS A C 1
ATOM 4830 O O . LYS A 1 600 ? -4.600 -29.609 8.813 1.00 98.00 600 LYS A O 1
ATOM 4835 N N . LEU A 1 601 ? -5.111 -27.719 7.697 1.00 97.62 601 LEU A N 1
ATOM 4836 C CA . LEU A 1 601 ? -4.817 -26.775 8.776 1.00 97.62 601 LEU A CA 1
ATOM 4837 C C . LEU A 1 601 ? -6.077 -26.188 9.432 1.00 97.62 601 LEU A C 1
ATOM 4839 O O . LEU A 1 601 ? -5.986 -25.198 10.163 1.00 97.62 601 LEU A O 1
ATOM 4843 N N . ASP A 1 602 ? -7.234 -26.812 9.212 1.00 96.56 602 ASP A N 1
ATOM 4844 C CA . ASP A 1 602 ? -8.507 -26.368 9.773 1.00 96.56 602 ASP A CA 1
ATOM 4845 C C . ASP A 1 602 ? -8.450 -26.281 11.312 1.00 96.56 602 ASP A C 1
ATOM 4847 O O . ASP A 1 602 ? -7.924 -27.170 11.988 1.00 96.56 602 ASP A O 1
ATOM 4851 N N . GLY A 1 603 ? -8.903 -25.156 11.872 1.00 93.44 603 GLY A N 1
ATOM 4852 C CA . GLY A 1 603 ? -8.800 -24.836 13.305 1.00 93.44 603 GLY A CA 1
ATOM 4853 C C . GLY A 1 603 ? -7.374 -24.656 13.871 1.00 93.44 603 GLY A C 1
ATOM 4854 O O . GLY A 1 603 ? -7.207 -24.378 15.067 1.00 93.44 603 GLY A O 1
ATOM 4855 N N . LYS A 1 604 ? -6.317 -24.798 13.060 1.00 96.50 604 LYS A N 1
ATOM 4856 C CA . LYS A 1 604 ? -4.916 -24.656 13.506 1.00 96.50 604 LYS A CA 1
ATOM 4857 C C . LYS A 1 604 ? -4.356 -23.262 13.256 1.00 96.50 604 LYS A C 1
ATOM 4859 O O . LYS A 1 604 ? -3.692 -22.719 14.136 1.00 96.50 604 LYS A O 1
ATOM 4864 N N . VAL A 1 605 ? -4.628 -22.690 12.084 1.00 96.56 605 VAL A N 1
ATOM 4865 C CA . VAL A 1 605 ? -4.086 -21.390 11.662 1.00 96.56 605 VAL A CA 1
ATOM 4866 C C . VAL A 1 605 ? -5.139 -20.546 10.952 1.00 96.56 605 VAL A C 1
ATOM 4868 O O . VAL A 1 605 ? -6.159 -21.050 10.489 1.00 96.56 605 VAL A O 1
ATOM 4871 N N . ILE A 1 606 ? -4.855 -19.255 10.818 1.00 95.81 606 ILE A N 1
ATOM 4872 C CA . ILE A 1 606 ? -5.600 -18.333 9.963 1.00 95.81 606 ILE A CA 1
ATOM 4873 C C . ILE A 1 606 ? -4.743 -18.024 8.736 1.00 95.81 606 ILE A C 1
ATOM 4875 O O . ILE A 1 606 ? -3.671 -17.429 8.853 1.00 95.81 606 ILE A O 1
ATOM 4879 N N . HIS A 1 607 ? -5.222 -18.429 7.562 1.00 96.44 607 HIS A N 1
ATOM 4880 C CA . HIS A 1 607 ? -4.559 -18.156 6.286 1.00 96.44 607 HIS A CA 1
ATOM 4881 C C . HIS A 1 607 ? -4.569 -16.671 5.940 1.00 96.44 607 HIS A C 1
ATOM 4883 O O . HIS A 1 607 ? -5.392 -15.915 6.456 1.00 96.44 607 HIS A O 1
ATOM 4889 N N . LEU A 1 608 ? -3.689 -16.261 5.029 1.00 93.75 608 LEU A N 1
ATOM 4890 C CA . LEU A 1 608 ? -3.621 -14.888 4.541 1.00 93.75 608 LEU A CA 1
ATOM 4891 C C . LEU A 1 608 ? -3.805 -14.816 3.030 1.00 93.75 608 LEU A C 1
ATOM 4893 O O . LEU A 1 608 ? -3.351 -15.687 2.295 1.00 93.75 608 LEU A O 1
ATOM 4897 N N . LEU A 1 609 ? -4.425 -13.741 2.563 1.00 93.81 609 LEU A N 1
ATOM 4898 C CA . LEU A 1 609 ? -4.528 -13.418 1.152 1.00 93.81 609 LEU A CA 1
ATOM 4899 C C . LEU A 1 609 ? -4.294 -11.916 0.943 1.00 93.81 609 LEU A C 1
ATOM 4901 O O . LEU A 1 609 ? -4.645 -11.086 1.786 1.00 93.81 609 LEU A O 1
ATOM 4905 N N . ARG A 1 610 ? -3.667 -11.559 -0.175 1.00 91.50 610 ARG A N 1
ATOM 4906 C CA . ARG A 1 610 ? -3.581 -10.172 -0.643 1.00 91.50 610 ARG A CA 1
ATOM 4907 C C . ARG A 1 610 ? -4.930 -9.698 -1.169 1.00 91.50 610 ARG A C 1
ATOM 4909 O O . ARG A 1 610 ? -5.798 -10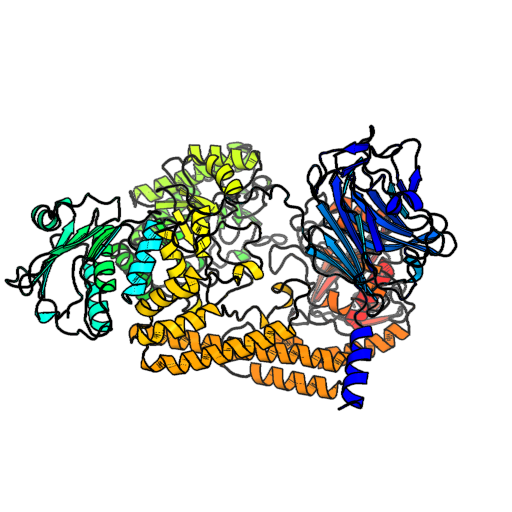.471 -1.560 1.00 91.50 610 ARG A O 1
ATOM 4916 N N . GLU A 1 611 ? -5.075 -8.391 -1.197 1.00 90.12 611 GLU A N 1
ATOM 4917 C CA . GLU A 1 611 ? -6.242 -7.679 -1.680 1.00 90.12 611 GLU A CA 1
ATOM 4918 C C . GLU A 1 611 ? -6.385 -7.720 -3.218 1.00 90.12 611 GLU A C 1
ATOM 4920 O O . GLU A 1 611 ? -5.414 -7.525 -3.954 1.00 90.12 611 GLU A O 1
ATOM 4925 N N . ALA A 1 612 ? -7.611 -7.900 -3.717 1.00 87.69 612 ALA A N 1
ATOM 4926 C CA . ALA A 1 612 ? -7.964 -7.840 -5.140 1.00 87.69 612 ALA A CA 1
ATOM 4927 C C . ALA A 1 612 ? -9.399 -7.315 -5.333 1.00 87.69 612 ALA A C 1
ATOM 4929 O O . ALA A 1 612 ? -10.174 -7.324 -4.374 1.00 87.69 612 ALA A O 1
ATOM 4930 N N . PRO A 1 613 ? -9.768 -6.896 -6.561 1.00 87.12 613 PRO A N 1
ATOM 4931 C CA . PRO A 1 613 ? -11.156 -6.700 -6.972 1.00 87.12 613 PRO A CA 1
ATOM 4932 C C . PRO A 1 613 ? -12.115 -7.757 -6.420 1.00 87.12 613 PRO A C 1
ATOM 4934 O O . PRO A 1 613 ? -11.817 -8.956 -6.477 1.00 87.12 613 PRO A O 1
ATOM 4937 N N . ARG A 1 614 ? -13.289 -7.318 -5.942 1.00 88.44 614 ARG A N 1
ATOM 4938 C CA . ARG A 1 614 ? -14.263 -8.152 -5.213 1.00 88.44 614 ARG A CA 1
ATOM 4939 C C . ARG A 1 614 ? -14.539 -9.498 -5.882 1.00 88.44 614 ARG A C 1
ATOM 4941 O O . ARG A 1 614 ? -14.545 -10.517 -5.202 1.00 88.44 614 ARG A O 1
ATOM 4948 N N . GLN A 1 615 ? -14.747 -9.512 -7.197 1.00 84.25 615 GLN A N 1
ATOM 4949 C CA . GLN A 1 615 ? -15.098 -10.727 -7.936 1.00 84.25 615 GLN A CA 1
ATOM 4950 C C . GLN A 1 615 ? -13.980 -11.785 -7.901 1.00 84.25 615 GLN A C 1
ATOM 4952 O O . GLN A 1 615 ? -14.239 -12.941 -7.572 1.00 84.25 615 GLN A O 1
ATOM 4957 N N . LEU A 1 616 ? -12.733 -11.390 -8.194 1.00 86.00 616 LEU A N 1
ATOM 4958 C CA . LEU A 1 616 ? -11.569 -12.287 -8.149 1.00 86.00 616 LEU A CA 1
ATOM 4959 C C . LEU A 1 616 ? -11.273 -12.741 -6.716 1.00 86.00 616 LEU A C 1
ATOM 4961 O O . LEU A 1 616 ? -10.907 -13.895 -6.471 1.00 86.00 616 LEU A O 1
ATOM 4965 N N . LEU A 1 617 ? -11.432 -11.821 -5.766 1.00 92.44 617 LEU A N 1
ATOM 4966 C CA . LEU A 1 617 ? -11.231 -12.119 -4.361 1.00 92.44 617 LEU A CA 1
ATOM 4967 C C . LEU A 1 617 ? -12.255 -13.150 -3.880 1.00 92.44 617 LEU A C 1
ATOM 4969 O O . LEU A 1 617 ? -11.862 -14.157 -3.305 1.00 92.44 617 LEU A O 1
ATOM 4973 N N . ALA A 1 618 ? -13.541 -12.967 -4.191 1.00 91.25 618 ALA A N 1
ATOM 4974 C CA . ALA A 1 618 ? -14.608 -13.881 -3.794 1.00 91.25 618 ALA A CA 1
ATOM 4975 C C . ALA A 1 618 ? -14.414 -15.297 -4.351 1.00 91.25 618 ALA A C 1
ATOM 4977 O O . ALA A 1 618 ? -14.541 -16.267 -3.602 1.00 91.25 618 ALA A O 1
ATOM 4978 N N . SER A 1 619 ? -14.033 -15.432 -5.628 1.00 89.06 619 SER A N 1
ATOM 4979 C CA . SER A 1 619 ? -13.752 -16.750 -6.210 1.00 89.06 619 SER A CA 1
ATOM 4980 C C . SER A 1 619 ? -12.549 -17.435 -5.559 1.00 89.06 619 SER A C 1
ATOM 4982 O O . SER A 1 619 ? -12.540 -18.656 -5.424 1.00 89.06 619 SER A O 1
ATOM 4984 N N . THR A 1 620 ? -11.543 -16.664 -5.135 1.00 93.62 620 THR A N 1
ATOM 4985 C CA . THR A 1 620 ? -10.371 -17.221 -4.444 1.00 93.62 620 THR A CA 1
ATOM 4986 C C . THR A 1 620 ? -10.690 -17.583 -2.995 1.00 93.62 620 THR A C 1
ATOM 4988 O O . THR A 1 620 ? -10.296 -18.647 -2.532 1.00 93.62 620 THR A O 1
ATOM 4991 N N . VAL A 1 621 ? -11.431 -16.735 -2.275 1.00 95.38 621 VAL A N 1
ATOM 4992 C CA . VAL A 1 621 ? -11.843 -16.975 -0.881 1.00 95.38 621 VAL A CA 1
ATOM 4993 C C . VAL A 1 621 ? -12.664 -18.257 -0.759 1.00 95.38 621 VAL A C 1
ATOM 4995 O O . VAL A 1 621 ? -12.473 -19.001 0.197 1.00 95.38 621 VAL A O 1
ATOM 4998 N N . ALA A 1 622 ? -13.491 -18.579 -1.758 1.00 94.69 622 ALA A N 1
ATOM 4999 C CA . ALA A 1 622 ? -14.239 -19.836 -1.815 1.00 94.69 622 ALA A CA 1
ATOM 5000 C C . ALA A 1 622 ? -13.350 -21.100 -1.864 1.00 94.69 622 ALA A C 1
ATOM 5002 O O . ALA A 1 622 ? -13.842 -22.207 -1.651 1.00 94.69 622 ALA A O 1
ATOM 5003 N N . ALA A 1 623 ? -12.049 -20.964 -2.144 1.00 95.81 623 ALA A N 1
ATOM 5004 C CA . ALA A 1 623 ? -11.089 -22.062 -2.069 1.00 95.81 623 ALA A CA 1
ATOM 5005 C C . ALA A 1 623 ? -10.578 -22.330 -0.643 1.00 95.81 623 ALA A C 1
ATOM 5007 O O . ALA A 1 623 ? -9.886 -23.320 -0.439 1.00 95.81 623 ALA A O 1
ATOM 5008 N N . PHE A 1 624 ? -10.896 -21.498 0.347 1.00 95.94 624 PHE A N 1
ATOM 5009 C CA . PHE A 1 624 ? -10.503 -21.719 1.738 1.00 95.94 624 PHE A CA 1
ATOM 5010 C C . PHE A 1 624 ? -11.674 -22.277 2.555 1.00 95.94 624 PHE A C 1
ATOM 5012 O O . PHE A 1 624 ? -12.834 -21.977 2.281 1.00 95.94 624 PHE A O 1
ATOM 5019 N N . ARG A 1 625 ? -11.376 -23.070 3.594 1.00 93.50 625 ARG A N 1
ATOM 5020 C CA . ARG A 1 625 ? -12.380 -23.551 4.568 1.00 93.50 625 ARG A CA 1
ATOM 5021 C C . ARG A 1 625 ? -13.026 -22.399 5.333 1.00 93.50 625 ARG A C 1
ATOM 5023 O O . ARG A 1 625 ? -14.229 -22.409 5.573 1.00 93.50 625 ARG A O 1
ATOM 5030 N N . HIS A 1 626 ? -12.205 -21.416 5.685 1.00 91.19 626 HIS A N 1
ATOM 5031 C CA . HIS A 1 626 ? -12.593 -20.192 6.369 1.00 91.19 626 HIS A CA 1
ATOM 5032 C C . HIS A 1 626 ? -12.031 -18.989 5.612 1.00 91.19 626 HIS A C 1
ATOM 5034 O O . HIS A 1 626 ? -10.948 -19.110 5.031 1.00 91.19 626 HIS A O 1
ATOM 5040 N N . PRO A 1 627 ? -12.714 -17.829 5.624 1.00 91.88 627 PRO A N 1
ATOM 5041 C CA . PRO A 1 627 ? -12.190 -16.626 4.996 1.00 91.88 627 PRO A CA 1
ATOM 5042 C C . PRO A 1 627 ? -10.768 -16.314 5.495 1.00 91.88 627 PRO A C 1
ATOM 5044 O O . PRO A 1 627 ? -10.561 -16.206 6.708 1.00 91.88 627 PRO A O 1
ATOM 5047 N N . PRO A 1 628 ? -9.772 -16.187 4.599 1.00 94.75 628 PRO A N 1
ATOM 5048 C CA . PRO A 1 628 ? -8.425 -15.813 5.000 1.00 94.75 628 PRO A CA 1
ATOM 5049 C C . PRO A 1 628 ? -8.403 -14.366 5.506 1.00 94.75 628 PRO A C 1
ATOM 5051 O O . PRO A 1 628 ? -9.226 -13.532 5.120 1.00 94.75 628 PRO A O 1
ATOM 5054 N N . ARG A 1 629 ? -7.408 -14.039 6.332 1.00 94.62 629 ARG A N 1
ATOM 5055 C CA . ARG A 1 629 ? -7.070 -12.655 6.656 1.00 94.62 629 ARG A CA 1
ATOM 5056 C C . ARG A 1 629 ? -6.643 -11.925 5.388 1.00 94.62 629 ARG A C 1
ATOM 5058 O O . ARG A 1 629 ? -5.758 -12.386 4.674 1.00 94.62 629 ARG A O 1
ATOM 5065 N N . MET A 1 630 ? -7.173 -10.731 5.181 1.00 94.31 630 MET A N 1
ATOM 5066 C CA . MET A 1 630 ? -6.744 -9.836 4.113 1.00 94.31 630 MET A CA 1
ATOM 5067 C C . MET A 1 630 ? -5.559 -8.998 4.602 1.00 94.31 630 MET A C 1
ATOM 5069 O O . MET A 1 630 ? -5.672 -8.323 5.625 1.00 94.31 630 MET A O 1
ATOM 5073 N N . CYS A 1 631 ? -4.419 -9.019 3.907 1.00 91.56 631 CYS A N 1
ATOM 5074 C CA . CYS A 1 631 ? -3.430 -7.938 4.035 1.00 91.56 631 CYS A CA 1
ATOM 5075 C C . CYS A 1 631 ? -3.686 -6.945 2.919 1.00 91.56 631 CYS A C 1
ATOM 5077 O O . CYS A 1 631 ? -3.634 -7.317 1.753 1.00 91.56 631 CYS A O 1
ATOM 5079 N N . PHE A 1 632 ? -3.990 -5.712 3.303 1.00 91.25 632 PHE A N 1
ATOM 5080 C CA . PHE A 1 632 ? -4.372 -4.636 2.414 1.00 91.25 632 PHE A CA 1
ATOM 5081 C C . PHE A 1 632 ? -3.242 -3.617 2.322 1.00 91.25 632 PHE A C 1
ATOM 5083 O O . PHE A 1 632 ? -2.875 -3.012 3.329 1.00 91.25 632 PHE A O 1
ATOM 5090 N N . TYR A 1 633 ? -2.707 -3.418 1.119 1.00 87.75 633 TYR A N 1
ATOM 5091 C CA . TYR A 1 633 ? -1.748 -2.351 0.851 1.00 87.75 633 TYR A CA 1
ATOM 5092 C C . TYR A 1 633 ? -2.460 -1.166 0.191 1.00 87.75 633 TYR A C 1
ATOM 5094 O O . TYR A 1 633 ? -2.996 -1.318 -0.907 1.00 87.75 633 TYR A O 1
ATOM 5102 N N . PRO A 1 634 ? -2.460 0.010 0.834 1.00 81.56 634 PRO A N 1
ATOM 5103 C CA . PRO A 1 634 ? -3.227 1.163 0.371 1.00 81.56 634 PRO A CA 1
ATOM 5104 C C . PRO A 1 634 ? -2.623 1.870 -0.851 1.00 81.56 634 PRO A C 1
ATOM 5106 O O . PRO A 1 634 ? -3.313 2.620 -1.537 1.00 81.56 634 PRO A O 1
ATOM 5109 N N . TYR A 1 635 ? -1.332 1.666 -1.109 1.00 81.25 635 TYR A N 1
ATOM 5110 C CA . TYR A 1 635 ? -0.572 2.307 -2.182 1.00 81.25 635 TYR A CA 1
ATOM 5111 C C . TYR A 1 635 ? 0.681 1.476 -2.522 1.00 81.25 635 TYR A C 1
ATOM 5113 O O . TYR A 1 635 ? 1.124 0.658 -1.703 1.00 81.25 635 TYR A O 1
ATOM 5121 N N . PRO A 1 636 ? 1.271 1.645 -3.724 1.00 75.25 636 PRO A N 1
ATOM 5122 C CA . PRO A 1 636 ? 2.486 0.927 -4.100 1.00 75.25 636 PRO A CA 1
ATOM 5123 C C . PRO A 1 636 ? 3.675 1.339 -3.224 1.00 75.25 636 PRO A C 1
ATOM 5125 O O . PRO A 1 636 ? 3.734 2.452 -2.704 1.00 75.25 636 PRO A O 1
ATOM 5128 N N . PHE A 1 637 ? 4.684 0.467 -3.128 1.00 67.62 637 PHE A N 1
ATOM 5129 C CA . PHE A 1 637 ? 5.889 0.713 -2.320 1.00 67.62 637 PHE A CA 1
ATOM 5130 C C . PHE A 1 637 ? 6.698 1.950 -2.757 1.00 67.62 637 PHE A C 1
ATOM 5132 O O . PHE A 1 637 ? 7.637 2.343 -2.067 1.00 67.62 637 PHE A O 1
ATOM 5139 N N . THR A 1 638 ? 6.386 2.536 -3.913 1.00 68.31 638 THR A N 1
ATOM 5140 C CA . THR A 1 638 ? 7.087 3.677 -4.510 1.00 68.31 638 THR A CA 1
ATOM 5141 C C . THR A 1 638 ? 6.496 5.030 -4.106 1.00 68.31 638 THR A C 1
ATOM 5143 O O . THR A 1 638 ? 7.211 6.031 -4.140 1.00 68.31 638 THR A O 1
ATOM 5146 N N . VAL A 1 639 ? 5.232 5.078 -3.670 1.00 72.19 639 VAL A N 1
ATOM 5147 C CA . VAL A 1 639 ? 4.481 6.314 -3.401 1.00 72.19 639 VAL A CA 1
ATOM 5148 C C . VAL A 1 639 ? 4.025 6.291 -1.949 1.00 72.19 639 VAL A C 1
ATOM 5150 O O . VAL A 1 639 ? 3.103 5.568 -1.605 1.00 72.19 639 VAL A O 1
ATOM 5153 N N . TYR A 1 640 ? 4.687 7.051 -1.078 1.00 79.38 640 TYR A N 1
ATOM 5154 C CA . TYR A 1 640 ? 4.319 7.148 0.341 1.00 79.38 640 TYR A CA 1
ATOM 5155 C C . TYR A 1 640 ? 3.637 8.498 0.557 1.00 79.38 640 TYR A C 1
ATOM 5157 O O . TYR A 1 640 ? 4.360 9.488 0.730 1.00 79.38 640 TYR A O 1
ATOM 5165 N N . PRO A 1 641 ? 2.301 8.589 0.470 1.00 85.00 641 PRO A N 1
ATOM 5166 C CA . PRO A 1 641 ? 1.606 9.837 0.735 1.00 85.00 641 PRO A CA 1
ATOM 5167 C C . PRO A 1 641 ? 1.513 10.101 2.247 1.00 85.00 641 PRO A C 1
ATOM 5169 O O . PRO A 1 641 ? 1.492 9.172 3.053 1.00 85.00 641 PRO A O 1
ATOM 5172 N N . SER A 1 642 ? 1.399 11.373 2.629 1.00 85.19 642 SER A N 1
ATOM 5173 C CA . SER A 1 642 ? 1.136 11.838 4.001 1.00 85.19 642 SER A CA 1
ATOM 5174 C C . SER A 1 642 ? -0.284 11.548 4.485 1.00 85.19 642 SER A C 1
ATOM 5176 O O . SER A 1 642 ? -0.655 11.932 5.589 1.00 85.19 642 SER A O 1
ATOM 5178 N N . TYR A 1 643 ? -1.120 10.999 3.610 1.00 89.50 643 TYR A N 1
ATOM 5179 C CA . TYR A 1 643 ? -2.499 10.648 3.878 1.00 89.50 643 TYR A CA 1
ATOM 5180 C C . TYR A 1 643 ? -3.018 9.730 2.770 1.00 89.50 643 TYR A C 1
ATOM 5182 O O . TYR A 1 643 ? -2.744 9.949 1.590 1.00 89.50 643 TYR A O 1
ATOM 5190 N N . SER A 1 644 ? -3.796 8.719 3.141 1.00 89.38 644 SER A N 1
ATOM 5191 C CA . SER A 1 644 ? -4.546 7.880 2.217 1.00 89.38 644 SER A CA 1
ATOM 5192 C C . SER A 1 644 ? -5.982 7.727 2.698 1.00 89.38 644 SER A C 1
ATOM 5194 O O . SER A 1 644 ? -6.241 7.383 3.848 1.00 89.38 644 SER A O 1
ATOM 5196 N N . ASN A 1 645 ? -6.917 7.921 1.775 1.00 92.81 645 ASN A N 1
ATOM 5197 C CA . ASN A 1 645 ? -8.346 7.684 1.954 1.00 92.81 645 ASN A CA 1
ATOM 5198 C C . ASN A 1 645 ? -8.772 6.299 1.425 1.00 92.81 645 ASN A C 1
ATOM 5200 O O . ASN A 1 645 ? -9.948 6.068 1.154 1.00 92.81 645 ASN A O 1
ATOM 5204 N N . SER A 1 646 ? -7.832 5.369 1.230 1.00 91.56 646 SER A N 1
ATOM 5205 C CA . SER A 1 646 ? -8.097 4.041 0.646 1.00 91.56 646 SER A CA 1
ATOM 5206 C C . SER A 1 646 ? -8.863 3.092 1.575 1.00 91.56 646 SER A C 1
ATOM 5208 O O . SER A 1 646 ? -9.246 2.003 1.149 1.00 91.56 646 SER A O 1
ATOM 5210 N N . GLY A 1 647 ? -9.155 3.509 2.815 1.00 92.06 647 GLY A N 1
ATOM 5211 C CA . GLY A 1 647 ? -10.052 2.779 3.715 1.00 92.06 647 GLY A CA 1
ATOM 5212 C C . GLY A 1 647 ? -11.434 2.557 3.112 1.00 92.06 647 GLY A C 1
ATOM 5213 O O . GLY A 1 647 ? -12.034 1.515 3.363 1.00 92.06 647 GLY A O 1
ATOM 5214 N N . ARG A 1 648 ? -11.863 3.436 2.194 1.00 94.19 648 ARG A N 1
ATOM 5215 C CA . ARG A 1 648 ? -13.092 3.257 1.414 1.00 94.19 648 ARG A CA 1
ATOM 5216 C C . ARG A 1 648 ? -13.203 1.922 0.684 1.00 94.19 648 ARG A C 1
ATOM 5218 O O . ARG A 1 648 ? -14.311 1.468 0.434 1.00 94.19 648 ARG A O 1
ATOM 5225 N N . PHE A 1 649 ? -12.085 1.263 0.380 1.00 94.94 649 PHE A N 1
ATOM 5226 C CA . PHE A 1 649 ? -12.086 -0.006 -0.346 1.00 94.94 649 PHE A CA 1
ATOM 5227 C C . PHE A 1 649 ? -12.286 -1.247 0.535 1.00 94.94 649 PHE A C 1
ATOM 5229 O O . PHE A 1 649 ? -12.415 -2.357 0.010 1.00 94.94 649 PHE A O 1
ATOM 5236 N N . VAL A 1 650 ? -12.327 -1.100 1.865 1.00 94.50 650 VAL A N 1
ATOM 5237 C CA . VAL A 1 650 ? -12.425 -2.231 2.807 1.00 94.50 650 VAL A CA 1
ATOM 5238 C C . VAL A 1 650 ? -13.692 -3.061 2.591 1.00 94.50 650 VAL A C 1
ATOM 5240 O O . VAL A 1 650 ? -13.634 -4.281 2.739 1.00 94.50 650 VAL A O 1
ATOM 5243 N N . ALA A 1 651 ? -14.808 -2.471 2.151 1.00 94.06 651 ALA A N 1
ATOM 5244 C CA . ALA A 1 651 ? -16.019 -3.241 1.850 1.00 94.06 651 ALA A CA 1
ATOM 5245 C C . ALA A 1 651 ? -15.815 -4.306 0.755 1.00 94.06 651 ALA A C 1
ATOM 5247 O O . ALA A 1 651 ? -16.442 -5.363 0.803 1.00 94.06 651 ALA A O 1
ATOM 5248 N N . SER A 1 652 ? -14.864 -4.121 -0.169 1.00 93.25 652 SER A N 1
ATOM 5249 C CA . SER A 1 652 ? -14.504 -5.176 -1.136 1.00 93.25 652 SER A CA 1
ATOM 5250 C C . SER A 1 652 ? -13.873 -6.405 -0.474 1.00 93.25 652 SER A C 1
ATOM 5252 O O . SER A 1 652 ? -13.974 -7.521 -0.993 1.00 93.25 652 SER A O 1
ATOM 5254 N N . LEU A 1 653 ? -13.243 -6.202 0.682 1.00 93.50 653 LEU A N 1
ATOM 5255 C CA . LEU A 1 653 ? -12.524 -7.206 1.464 1.00 93.50 653 LEU A CA 1
ATOM 5256 C C . LEU A 1 653 ? -13.416 -7.891 2.507 1.00 93.50 653 LEU A C 1
ATOM 5258 O O . LEU A 1 653 ? -12.972 -8.839 3.150 1.00 93.50 653 LEU A O 1
ATOM 5262 N N . TYR A 1 654 ? -14.658 -7.431 2.677 1.00 93.38 654 TYR A N 1
ATOM 5263 C CA . TYR A 1 654 ? -15.571 -7.918 3.703 1.00 93.38 654 TYR A CA 1
ATOM 5264 C C . TYR A 1 654 ? -16.330 -9.183 3.268 1.00 93.38 654 TYR A C 1
ATOM 5266 O O . TYR A 1 654 ? -17.028 -9.209 2.253 1.00 93.38 654 TYR A O 1
ATOM 5274 N N . PHE A 1 655 ? -16.205 -10.258 4.044 1.00 91.38 655 PHE A N 1
ATOM 5275 C CA . PHE A 1 655 ? -16.854 -11.560 3.832 1.00 91.38 655 PHE A CA 1
ATOM 5276 C C . PHE A 1 655 ? -17.638 -12.025 5.077 1.00 91.38 655 PHE A C 1
ATOM 5278 O O . PHE A 1 655 ? -17.769 -13.222 5.324 1.00 91.38 655 PHE A O 1
ATOM 5285 N N . GLY A 1 656 ? -18.163 -11.081 5.868 1.00 89.94 656 GLY A N 1
ATOM 5286 C CA . GLY A 1 656 ? -18.907 -11.353 7.105 1.00 89.94 656 GLY A CA 1
ATOM 5287 C C . GLY A 1 656 ? -18.058 -11.213 8.374 1.00 89.94 656 GLY A C 1
ATOM 5288 O O . GLY A 1 656 ? -16.896 -10.819 8.315 1.00 89.94 656 GLY A O 1
ATOM 5289 N N . LEU A 1 657 ? -18.621 -11.561 9.534 1.00 83.56 657 LEU A N 1
ATOM 5290 C CA . LEU A 1 657 ? -18.030 -11.289 10.862 1.00 83.56 657 LEU A CA 1
ATOM 5291 C C . LEU A 1 657 ? -16.647 -11.917 11.113 1.00 83.56 657 LEU A C 1
ATOM 5293 O O . LEU A 1 657 ? -15.884 -11.428 11.944 1.00 83.56 657 LEU A O 1
ATOM 5297 N N . GLN A 1 658 ? -16.307 -12.998 10.403 1.00 83.25 658 GLN A N 1
ATOM 5298 C CA . GLN A 1 658 ? -14.987 -13.637 10.493 1.00 83.25 658 GLN A CA 1
ATOM 5299 C C . GLN A 1 658 ? -13.904 -12.894 9.699 1.00 83.25 658 GLN A C 1
ATOM 5301 O O . GLN A 1 658 ? -12.742 -13.293 9.736 1.00 83.25 658 GLN A O 1
ATOM 5306 N N . THR A 1 659 ? -14.265 -11.829 8.978 1.00 89.75 659 THR A N 1
ATOM 5307 C CA . THR A 1 659 ? -13.310 -11.033 8.208 1.00 89.75 659 THR A CA 1
ATOM 5308 C C . THR A 1 659 ? -12.271 -10.427 9.139 1.00 89.75 659 THR A C 1
ATOM 5310 O O . THR A 1 659 ? -12.588 -9.746 10.116 1.00 89.75 659 THR A O 1
ATOM 5313 N N . ILE A 1 660 ? -11.011 -10.648 8.784 1.00 92.38 660 ILE A N 1
ATOM 5314 C CA . ILE A 1 660 ? -9.865 -10.004 9.409 1.00 92.38 660 ILE A CA 1
ATOM 5315 C C . ILE A 1 660 ? -9.169 -9.220 8.314 1.00 92.38 660 ILE A C 1
ATOM 5317 O O . ILE A 1 660 ? -8.772 -9.796 7.301 1.00 92.38 660 ILE A O 1
ATOM 5321 N N . VAL A 1 661 ? -8.984 -7.925 8.527 1.00 93.69 661 VAL A N 1
ATOM 5322 C CA . VAL A 1 661 ? -8.204 -7.087 7.618 1.00 93.69 661 VAL A CA 1
ATOM 5323 C C . VAL A 1 661 ? -7.062 -6.467 8.405 1.00 93.69 661 VAL A C 1
ATOM 5325 O O . VAL A 1 661 ? -7.253 -5.913 9.490 1.00 93.69 661 VAL A O 1
ATOM 5328 N N . ARG A 1 662 ? -5.859 -6.591 7.850 1.00 90.94 662 ARG A N 1
ATOM 5329 C CA . ARG A 1 662 ? -4.664 -5.892 8.304 1.00 90.94 662 ARG A CA 1
ATOM 5330 C C . ARG A 1 662 ? -4.271 -4.881 7.241 1.00 90.94 662 ARG A C 1
ATOM 5332 O O . ARG A 1 662 ? -4.010 -5.280 6.107 1.00 90.94 662 ARG A O 1
ATOM 5339 N N . VAL A 1 663 ? -4.169 -3.613 7.613 1.00 88.19 663 VAL A N 1
ATOM 5340 C CA . VAL A 1 663 ? -3.595 -2.591 6.737 1.00 88.19 663 VAL A CA 1
ATOM 5341 C C . VAL A 1 663 ? -2.077 -2.616 6.869 1.00 88.19 663 VAL A C 1
ATOM 5343 O O . VAL A 1 663 ? -1.535 -2.630 7.975 1.00 88.19 663 VAL A O 1
ATOM 5346 N N . CYS A 1 664 ? -1.407 -2.694 5.726 1.00 81.25 664 CYS A N 1
ATOM 5347 C CA . CYS A 1 664 ? 0.022 -2.921 5.593 1.00 81.25 664 CYS A CA 1
ATOM 5348 C C . CYS A 1 664 ? 0.645 -1.635 5.009 1.00 81.25 664 CYS A C 1
ATOM 5350 O O . CYS A 1 664 ? 0.426 -1.309 3.839 1.00 81.25 664 CYS A O 1
ATOM 5352 N N . HIS A 1 665 ? 1.370 -0.871 5.832 1.00 74.50 665 HIS A N 1
ATOM 5353 C CA . HIS A 1 665 ? 1.960 0.420 5.461 1.00 74.50 665 HIS A CA 1
ATOM 5354 C C . HIS A 1 665 ? 3.463 0.266 5.287 1.00 74.50 665 HIS A C 1
ATOM 5356 O O . HIS A 1 665 ? 4.143 -0.274 6.144 1.00 74.50 665 HIS A O 1
ATOM 5362 N N . TRP A 1 666 ? 4.030 0.824 4.223 1.00 63.06 666 TRP A N 1
ATOM 5363 C CA . TRP A 1 666 ? 5.476 0.715 4.007 1.00 63.06 666 TRP A CA 1
ATOM 5364 C C . TRP A 1 666 ? 6.306 1.706 4.843 1.00 63.06 666 TRP A C 1
ATOM 5366 O O . TRP A 1 666 ? 7.526 1.585 4.916 1.00 63.06 666 TRP A O 1
ATOM 5376 N N . ASN A 1 667 ? 5.664 2.704 5.455 1.00 58.69 667 ASN A N 1
ATOM 5377 C CA . ASN A 1 667 ? 6.277 3.582 6.452 1.00 58.69 667 ASN A CA 1
ATOM 5378 C C . ASN A 1 667 ? 5.337 3.683 7.664 1.00 58.69 667 ASN A C 1
ATOM 5380 O O . ASN A 1 667 ? 4.733 4.742 7.873 1.00 58.69 667 ASN A O 1
ATOM 5384 N N . PRO A 1 668 ? 5.138 2.572 8.401 1.00 53.41 668 PRO A N 1
ATOM 5385 C CA . PRO A 1 668 ? 4.249 2.570 9.552 1.00 53.41 668 PRO A CA 1
ATOM 5386 C C . PRO A 1 668 ? 4.711 3.624 10.568 1.00 53.41 668 PRO A C 1
ATOM 5388 O O . PRO A 1 668 ? 5.865 4.060 10.548 1.00 53.41 668 PRO A O 1
ATOM 5391 N N . THR A 1 669 ? 3.846 4.019 11.505 1.00 49.44 669 THR A N 1
ATOM 5392 C CA . THR A 1 669 ? 4.260 4.704 12.758 1.00 49.44 669 THR A CA 1
ATOM 5393 C C . THR A 1 669 ? 4.973 6.054 12.619 1.00 49.44 669 THR A C 1
ATOM 5395 O O . THR A 1 669 ? 5.748 6.439 13.488 1.00 49.44 669 THR A O 1
ATOM 5398 N N . SER A 1 670 ? 4.692 6.808 11.558 1.00 61.16 670 SER A N 1
ATOM 5399 C CA . SER A 1 670 ? 4.991 8.247 11.542 1.00 61.16 670 SER A CA 1
ATOM 5400 C C . SER A 1 670 ? 3.695 9.037 11.670 1.00 61.16 670 SER A C 1
ATOM 5402 O O . SER A 1 670 ? 2.640 8.553 11.248 1.00 61.16 670 SER A O 1
ATOM 5404 N N . SER A 1 671 ? 3.762 10.271 12.179 1.00 60.78 671 SER A N 1
ATOM 5405 C CA . SER A 1 671 ? 2.622 11.208 12.148 1.00 60.78 671 SER A CA 1
ATOM 5406 C C . SER A 1 671 ? 1.989 11.362 10.757 1.00 60.78 671 SER A C 1
ATOM 5408 O O . SER A 1 671 ? 0.829 11.747 10.638 1.00 60.78 671 SER A O 1
ATOM 5410 N N . LEU A 1 672 ? 2.736 10.993 9.715 1.00 65.38 672 LEU A N 1
ATOM 5411 C CA . LEU A 1 672 ? 2.357 11.016 8.307 1.00 65.38 672 LEU A CA 1
ATOM 5412 C C . LEU A 1 672 ? 1.408 9.883 7.895 1.00 65.38 672 LEU A C 1
ATOM 5414 O O . LEU A 1 672 ? 0.753 9.997 6.872 1.00 65.38 672 LEU A O 1
ATOM 5418 N N . ALA A 1 673 ? 1.345 8.769 8.625 1.00 70.06 673 ALA A N 1
ATOM 5419 C CA . ALA A 1 673 ? 0.411 7.681 8.315 1.00 70.06 673 ALA A CA 1
ATOM 5420 C C . ALA A 1 673 ? -0.861 7.752 9.170 1.00 70.06 673 ALA A C 1
ATOM 5422 O O . ALA A 1 673 ? -1.888 7.197 8.778 1.00 70.06 673 ALA A O 1
ATOM 5423 N N . LEU A 1 674 ? -0.819 8.494 10.285 1.00 78.81 674 LEU A N 1
ATOM 5424 C CA . LEU A 1 674 ? -1.830 8.410 11.334 1.00 78.81 674 LEU A CA 1
ATOM 5425 C C . LEU A 1 674 ? -3.249 8.700 10.843 1.00 78.81 674 LEU A C 1
ATOM 5427 O O . LEU A 1 674 ? -4.160 7.926 11.111 1.00 78.81 674 LEU A O 1
ATOM 5431 N N . ALA A 1 675 ? -3.457 9.811 10.134 1.00 87.94 675 ALA A N 1
ATOM 5432 C CA . ALA A 1 675 ? -4.793 10.158 9.650 1.00 87.94 675 ALA A CA 1
ATOM 5433 C C . ALA A 1 675 ? -5.376 9.051 8.752 1.00 87.94 675 ALA A C 1
ATOM 5435 O O . ALA A 1 675 ? -6.580 8.808 8.771 1.00 87.94 675 ALA A O 1
ATOM 5436 N N . SER A 1 676 ? -4.513 8.339 8.019 1.00 90.06 676 SER A N 1
ATOM 5437 C CA . SER A 1 676 ? -4.907 7.178 7.221 1.00 90.06 676 SER A CA 1
ATOM 5438 C C . SER A 1 676 ? -5.346 6.021 8.119 1.00 90.06 676 SER A C 1
ATOM 5440 O O . SER A 1 676 ? -6.420 5.483 7.888 1.00 90.06 676 SER A O 1
ATOM 5442 N N . ASP A 1 677 ? -4.586 5.678 9.169 1.00 89.06 677 ASP A N 1
ATOM 5443 C CA . ASP A 1 677 ? -4.938 4.618 10.138 1.00 89.06 677 ASP A CA 1
ATOM 5444 C C . ASP A 1 677 ? -6.315 4.834 10.777 1.00 89.06 677 ASP A C 1
ATOM 5446 O O . ASP A 1 677 ? -7.097 3.890 10.886 1.00 89.06 677 ASP A O 1
ATOM 5450 N N . TRP A 1 678 ? -6.656 6.077 11.125 1.00 92.62 678 TRP A N 1
ATOM 5451 C CA . TRP A 1 678 ? -7.988 6.413 11.636 1.00 92.62 678 TRP A CA 1
ATOM 5452 C C . TRP A 1 678 ? -9.069 6.294 10.554 1.00 92.62 678 TRP A C 1
ATOM 5454 O O . TRP A 1 678 ? -10.153 5.778 10.806 1.00 92.62 678 TRP A O 1
ATOM 5464 N N . VAL A 1 679 ? -8.792 6.709 9.316 1.00 94.75 679 VAL A N 1
ATOM 5465 C CA . VAL A 1 679 ? -9.736 6.448 8.220 1.00 94.75 679 VAL A CA 1
ATOM 5466 C C . VAL A 1 679 ? -9.938 4.944 8.046 1.00 94.75 679 VAL A C 1
ATOM 5468 O O . VAL A 1 679 ? -11.076 4.495 7.994 1.00 94.75 679 VAL A O 1
ATOM 5471 N N . PHE A 1 680 ? -8.874 4.140 8.030 1.00 94.06 680 PHE A N 1
ATOM 5472 C CA . PHE A 1 680 ? -8.998 2.685 7.949 1.00 94.06 680 PHE A CA 1
ATOM 5473 C C . PHE A 1 680 ? -9.818 2.120 9.101 1.00 94.06 680 PHE A C 1
ATOM 5475 O O . PHE A 1 680 ? -10.693 1.300 8.859 1.00 94.06 680 PHE A O 1
ATOM 5482 N N . ALA A 1 681 ? -9.573 2.556 10.333 1.00 95.25 681 ALA A N 1
ATOM 5483 C CA . ALA A 1 681 ? -10.277 2.047 11.500 1.00 95.25 681 ALA A CA 1
ATOM 5484 C C . ALA A 1 681 ? -11.793 2.333 11.472 1.00 95.25 681 ALA A C 1
ATOM 5486 O O . ALA A 1 681 ? -12.551 1.448 11.873 1.00 95.25 681 ALA A O 1
ATOM 5487 N N . GLU A 1 682 ? -12.254 3.462 10.912 1.00 97.31 682 GLU A N 1
ATOM 5488 C CA . GLU A 1 682 ? -13.686 3.670 10.617 1.00 97.31 682 GLU A CA 1
ATOM 5489 C C . GLU A 1 682 ? -14.220 2.568 9.700 1.00 97.31 682 GLU A C 1
ATOM 5491 O O . GLU A 1 682 ? -15.210 1.930 10.033 1.00 97.31 682 GLU A O 1
ATOM 5496 N N . TYR A 1 683 ? -13.544 2.287 8.585 1.00 96.88 683 TYR A N 1
ATOM 5497 C CA . TYR A 1 683 ? -14.007 1.286 7.619 1.00 96.88 683 TYR A CA 1
ATOM 5498 C C . TYR A 1 683 ? -13.778 -0.165 8.065 1.00 96.88 683 TYR A C 1
ATOM 5500 O O . TYR A 1 683 ? -14.414 -1.086 7.565 1.00 96.88 683 TYR A O 1
ATOM 5508 N N . LEU A 1 684 ? -12.890 -0.406 9.026 1.00 95.50 684 LEU A N 1
ATOM 5509 C CA . LEU A 1 684 ? -12.744 -1.707 9.677 1.00 95.50 684 LEU A CA 1
ATOM 5510 C C . LEU A 1 684 ? -13.865 -1.951 10.700 1.00 95.50 684 LEU A C 1
ATOM 5512 O O . LEU A 1 684 ? -14.276 -3.097 10.897 1.00 95.50 684 LEU A O 1
ATOM 5516 N N . TRP A 1 685 ? -14.362 -0.893 11.345 1.00 97.25 685 TRP A N 1
ATOM 5517 C CA . TRP A 1 685 ? -15.545 -0.946 12.207 1.00 97.25 685 TRP A CA 1
ATOM 5518 C C . TRP A 1 685 ? -16.839 -1.022 11.381 1.00 97.25 685 TRP A C 1
ATOM 5520 O O . TRP A 1 685 ? -17.694 -1.858 11.666 1.00 97.25 685 TRP A O 1
ATOM 5530 N N . ASN A 1 686 ? -16.921 -0.211 10.322 1.00 97.25 686 ASN A N 1
ATOM 5531 C CA . ASN A 1 686 ? -18.055 -0.016 9.423 1.00 97.25 686 ASN A CA 1
ATOM 5532 C C . ASN A 1 686 ? -17.608 -0.044 7.939 1.00 97.25 686 ASN A C 1
ATOM 5534 O O . ASN A 1 686 ? -17.435 1.012 7.323 1.00 97.25 686 ASN A O 1
ATOM 5538 N N . PRO A 1 687 ? -17.447 -1.218 7.303 1.00 96.12 687 PRO A N 1
ATOM 5539 C CA . PRO A 1 687 ? -17.016 -1.310 5.906 1.00 96.12 687 PRO A CA 1
ATOM 5540 C C . PRO A 1 687 ? -17.907 -0.534 4.934 1.00 96.12 687 PRO A C 1
ATOM 5542 O O . PRO A 1 687 ? -17.418 -0.044 3.921 1.00 96.12 687 PRO A O 1
ATOM 5545 N N . PHE A 1 688 ? -19.191 -0.390 5.263 1.00 96.50 688 PHE A N 1
ATOM 5546 C CA . PHE A 1 688 ? -20.209 0.270 4.444 1.00 96.50 688 PHE A CA 1
ATOM 5547 C C . PHE A 1 688 ? -20.496 1.720 4.873 1.00 96.50 688 PHE A C 1
ATOM 5549 O O . PHE A 1 688 ? -21.572 2.243 4.586 1.00 96.50 688 PHE A O 1
ATOM 5556 N N . SER A 1 689 ? -19.563 2.372 5.576 1.00 97.38 689 SER A N 1
ATOM 5557 C CA . SER A 1 689 ? -19.673 3.797 5.916 1.00 97.38 689 SER A CA 1
ATOM 5558 C C . SER A 1 689 ? -19.726 4.704 4.672 1.00 97.38 689 SER A C 1
ATOM 5560 O O . SER A 1 689 ? -19.239 4.324 3.603 1.00 97.38 689 SER A O 1
ATOM 5562 N N . PRO A 1 690 ? -20.286 5.925 4.790 1.00 96.81 690 PRO A N 1
ATOM 5563 C CA . PRO A 1 690 ? -20.296 6.911 3.713 1.00 96.81 690 PRO A CA 1
ATOM 5564 C C . PRO A 1 690 ? -18.917 7.153 3.098 1.00 96.81 690 PRO A C 1
ATOM 5566 O O . PRO A 1 690 ? -17.962 7.484 3.800 1.00 96.81 690 PRO A O 1
ATOM 5569 N N . GLY A 1 691 ? -18.841 7.027 1.772 1.00 95.00 691 GLY A N 1
ATOM 5570 C CA . GLY A 1 691 ? -17.595 7.078 1.006 1.00 95.00 691 GLY A CA 1
ATOM 5571 C C . GLY A 1 691 ? -17.025 5.706 0.643 1.00 95.00 691 GLY A C 1
ATOM 5572 O O . GLY A 1 691 ? -16.029 5.671 -0.067 1.00 95.00 691 GLY A O 1
ATOM 5573 N N . ALA A 1 692 ? -17.635 4.595 1.084 1.00 96.19 692 ALA A N 1
ATOM 5574 C CA . ALA A 1 692 ? -17.240 3.248 0.676 1.00 96.19 692 ALA A CA 1
ATOM 5575 C C . ALA A 1 692 ? -17.302 3.070 -0.851 1.00 96.19 692 ALA A C 1
ATOM 5577 O O . ALA A 1 692 ? -18.290 3.407 -1.500 1.00 96.19 692 ALA A O 1
ATOM 5578 N N . GLU A 1 693 ? -16.251 2.480 -1.412 1.00 93.69 693 GLU A N 1
ATOM 5579 C CA . GLU A 1 693 ? -16.067 2.290 -2.848 1.00 93.69 693 GLU A CA 1
ATOM 5580 C C . GLU A 1 693 ? -15.539 0.884 -3.141 1.00 93.69 693 GLU A C 1
ATOM 5582 O O . GLU A 1 693 ? -14.864 0.263 -2.310 1.00 93.69 693 GLU A O 1
ATOM 5587 N N . PRO A 1 694 ? -15.809 0.344 -4.334 1.00 91.94 694 PRO A N 1
ATOM 5588 C CA . PRO A 1 694 ? -15.283 -0.951 -4.703 1.00 91.94 694 PRO A CA 1
ATOM 5589 C C . PRO A 1 694 ? -13.802 -0.832 -5.116 1.00 91.94 694 PRO A C 1
ATOM 5591 O O . PRO A 1 694 ? -13.376 0.177 -5.671 1.00 91.94 694 PRO A O 1
ATOM 5594 N N . LEU A 1 695 ? -12.980 -1.833 -4.772 1.00 91.00 695 LEU A N 1
ATOM 5595 C CA . LEU A 1 695 ? -11.532 -1.798 -4.996 1.00 91.00 695 LEU A CA 1
ATOM 5596 C C . LEU A 1 695 ? -11.228 -1.937 -6.497 1.00 91.00 695 LEU A C 1
ATOM 5598 O O . LEU A 1 695 ? -11.423 -3.030 -7.057 1.00 91.00 695 LEU A O 1
ATOM 5602 N N . PRO A 1 696 ? -10.673 -0.901 -7.149 1.00 82.69 696 PRO A N 1
ATOM 5603 C CA . PRO A 1 696 ? -10.447 -0.952 -8.580 1.00 82.69 696 PRO A CA 1
ATOM 5604 C C . PRO A 1 696 ? -9.245 -1.851 -8.927 1.00 82.69 696 PRO A C 1
ATOM 5606 O O . PRO A 1 696 ? -8.326 -2.028 -8.116 1.00 82.69 696 PRO A O 1
ATOM 5609 N N . PRO A 1 697 ? -9.217 -2.444 -10.135 1.00 75.19 697 PRO A N 1
ATOM 5610 C CA . PRO A 1 697 ? -8.113 -3.302 -10.572 1.00 75.19 697 PRO A CA 1
ATOM 5611 C C . PRO A 1 697 ? -6.772 -2.559 -10.658 1.00 75.19 697 PRO A C 1
ATOM 5613 O O . PRO A 1 697 ? -5.720 -3.171 -10.491 1.00 75.19 697 PRO A O 1
ATOM 5616 N N . ASP A 1 698 ? -6.801 -1.245 -10.866 1.00 74.81 698 ASP A N 1
ATOM 5617 C CA . ASP A 1 698 ? -5.645 -0.364 -10.997 1.00 74.81 698 ASP A CA 1
ATOM 5618 C C . ASP A 1 698 ? -5.380 0.469 -9.727 1.00 74.81 698 ASP A C 1
ATOM 5620 O O . ASP A 1 698 ? -4.718 1.496 -9.790 1.00 74.81 698 ASP A O 1
ATOM 5624 N N . LYS A 1 699 ? -5.824 0.006 -8.548 1.00 79.31 699 LYS A N 1
ATOM 5625 C CA . LYS A 1 699 ? -5.684 0.669 -7.227 1.00 79.31 699 LYS A CA 1
ATOM 5626 C C . LYS A 1 699 ? -4.321 1.303 -6.896 1.00 79.31 699 LYS A C 1
ATOM 5628 O O . LYS A 1 699 ? -4.247 2.185 -6.050 1.00 79.31 699 LYS A O 1
ATOM 5633 N N . HIS A 1 700 ? -3.231 0.814 -7.490 1.00 77.88 700 HIS A N 1
ATOM 5634 C CA . HIS A 1 700 ? -1.879 1.314 -7.237 1.00 77.88 700 HIS A CA 1
ATOM 5635 C C . HIS A 1 700 ? -1.454 2.430 -8.199 1.00 77.88 700 HIS A C 1
ATOM 5637 O O . HIS A 1 700 ? -0.348 2.951 -8.060 1.00 77.88 700 HIS A O 1
ATOM 5643 N N . THR A 1 701 ? -2.284 2.796 -9.175 1.00 76.88 701 THR A N 1
ATOM 5644 C CA . THR A 1 701 ? -1.999 3.938 -10.038 1.00 76.88 701 THR A CA 1
ATOM 5645 C C . THR A 1 701 ? -2.107 5.221 -9.223 1.00 76.88 701 THR A C 1
ATOM 5647 O O . THR A 1 701 ? -2.972 5.377 -8.357 1.00 76.88 701 THR A O 1
ATOM 5650 N N . LEU A 1 702 ? -1.202 6.161 -9.489 1.00 76.81 702 LEU A N 1
ATOM 5651 C CA . LEU A 1 702 ? -1.176 7.429 -8.770 1.00 76.81 702 LEU A CA 1
ATOM 5652 C C . LEU A 1 702 ? -2.516 8.195 -8.827 1.00 76.81 702 LEU A C 1
ATOM 5654 O O . LEU A 1 702 ? -2.909 8.720 -7.785 1.00 76.81 702 LEU A O 1
ATOM 5658 N N . PRO A 1 703 ? -3.254 8.226 -9.962 1.00 80.81 703 PRO A N 1
ATOM 5659 C CA . PRO A 1 703 ? -4.582 8.834 -10.008 1.00 80.81 703 PRO A CA 1
ATOM 5660 C C . PRO A 1 703 ? -5.551 8.253 -8.973 1.00 80.81 703 PRO A C 1
ATOM 5662 O O . PRO A 1 703 ? -6.243 9.021 -8.315 1.00 80.81 703 PRO A O 1
ATOM 5665 N N . VAL A 1 704 ? -5.560 6.932 -8.762 1.00 83.44 704 VAL A N 1
ATOM 5666 C CA . VAL A 1 704 ? -6.432 6.292 -7.762 1.00 83.44 704 VAL A CA 1
ATOM 5667 C C . VAL A 1 704 ? -5.967 6.587 -6.335 1.00 83.44 704 VAL A C 1
ATOM 5669 O O . VAL A 1 704 ? -6.784 6.899 -5.466 1.00 83.44 704 VAL A O 1
ATOM 5672 N N . VAL A 1 705 ? -4.655 6.526 -6.090 1.00 83.62 705 VAL A N 1
ATOM 5673 C CA . VAL A 1 705 ? -4.060 6.782 -4.766 1.00 83.62 705 VAL A CA 1
ATOM 5674 C C . VAL A 1 705 ? -4.326 8.218 -4.299 1.00 83.62 705 VAL A C 1
ATOM 5676 O O . VAL A 1 705 ? -4.607 8.442 -3.120 1.00 83.62 705 VAL A O 1
ATOM 5679 N N . LEU A 1 706 ? -4.252 9.193 -5.211 1.00 85.88 706 LEU A N 1
ATOM 5680 C CA . LEU A 1 706 ? -4.460 10.607 -4.898 1.00 85.88 706 LEU A CA 1
ATOM 5681 C C . LEU A 1 706 ? -5.924 11.054 -5.016 1.00 85.88 706 LEU A C 1
ATOM 5683 O O . LEU A 1 706 ? -6.266 12.093 -4.449 1.00 85.88 706 LEU A O 1
ATOM 5687 N N . ALA A 1 707 ? -6.799 10.272 -5.661 1.00 88.50 707 ALA A N 1
ATOM 5688 C CA . ALA A 1 707 ? -8.206 10.622 -5.864 1.00 88.50 707 ALA A CA 1
ATOM 5689 C C . ALA A 1 707 ? -8.902 11.035 -4.551 1.00 88.50 707 ALA A C 1
ATOM 5691 O O . ALA A 1 707 ? -8.798 10.310 -3.550 1.00 88.50 707 ALA A O 1
ATOM 5692 N N . PRO A 1 708 ? -9.586 12.192 -4.514 1.00 91.69 708 PRO A N 1
ATOM 5693 C CA . PRO A 1 708 ? -10.326 12.628 -3.334 1.00 91.69 708 PRO A CA 1
ATOM 5694 C C . PRO A 1 708 ? -11.565 11.750 -3.112 1.00 91.69 708 PRO A C 1
ATOM 5696 O O . PRO A 1 708 ? -12.072 11.142 -4.048 1.00 91.69 708 PRO A O 1
ATOM 5699 N N . SER A 1 709 ? -12.068 11.714 -1.880 1.00 94.00 709 SER A N 1
ATOM 5700 C CA . SER A 1 709 ? -13.342 11.095 -1.512 1.00 94.00 709 SER A CA 1
ATOM 5701 C C . SER A 1 709 ? -14.120 12.069 -0.631 1.00 94.00 709 SER A C 1
ATOM 5703 O O . SER A 1 709 ? -13.966 12.089 0.587 1.00 94.00 709 SER A O 1
ATOM 5705 N N . GLU A 1 710 ? -15.006 12.858 -1.230 1.00 93.00 710 GLU A N 1
ATOM 5706 C CA . GLU A 1 710 ? -15.714 13.945 -0.546 1.00 93.00 710 GLU A CA 1
ATOM 5707 C C . GLU A 1 710 ? -16.268 13.595 0.858 1.00 93.00 710 GLU A C 1
ATOM 5709 O O . GLU A 1 710 ? -15.922 14.319 1.795 1.00 93.00 710 GLU A O 1
ATOM 5714 N N . PRO A 1 711 ? -16.985 12.471 1.084 1.00 94.38 711 PRO A N 1
ATOM 5715 C CA . PRO A 1 711 ? -17.452 12.107 2.429 1.00 94.38 711 PRO A CA 1
ATOM 5716 C C . PRO A 1 711 ? -16.314 11.919 3.444 1.00 94.38 711 PRO A C 1
ATOM 5718 O O . PRO A 1 711 ? -16.426 12.289 4.614 1.00 94.38 711 PRO A O 1
ATOM 5721 N N . ILE A 1 712 ? -15.182 11.367 3.006 1.00 96.50 712 ILE A N 1
ATOM 5722 C CA . ILE A 1 712 ? -14.028 11.155 3.874 1.00 96.50 712 ILE A CA 1
ATOM 5723 C C . ILE A 1 712 ? -13.353 12.496 4.166 1.00 96.50 712 ILE A C 1
ATOM 5725 O O . ILE A 1 712 ? -13.240 12.875 5.331 1.00 96.50 712 ILE A O 1
ATOM 5729 N N . GLU A 1 713 ? -12.893 13.211 3.138 1.00 95.06 713 GLU A N 1
ATOM 5730 C CA . GLU A 1 713 ? -12.101 14.428 3.319 1.00 95.06 713 GLU A CA 1
ATOM 5731 C C . GLU A 1 713 ? -12.904 15.597 3.924 1.00 95.06 713 GLU A C 1
ATOM 5733 O O . GLU A 1 713 ? -12.319 16.410 4.644 1.00 95.06 713 GLU A O 1
ATOM 5738 N N . GLN A 1 714 ? -14.219 15.686 3.686 1.00 92.06 714 GLN A N 1
ATOM 5739 C CA . GLN A 1 714 ? -15.052 16.773 4.218 1.00 92.06 714 GLN A CA 1
ATOM 5740 C C . GLN A 1 714 ? -15.744 16.450 5.550 1.00 92.06 714 GLN A C 1
ATOM 5742 O O . GLN A 1 714 ? -16.071 17.384 6.282 1.00 92.06 714 GLN A O 1
ATOM 5747 N N . GLU A 1 715 ? -15.957 15.175 5.904 1.00 93.12 715 GLU A N 1
ATOM 5748 C CA . GLU A 1 715 ? -16.707 14.822 7.124 1.00 93.12 715 GLU A CA 1
ATOM 5749 C C . GLU A 1 715 ? -15.947 13.914 8.091 1.00 93.12 715 GLU A C 1
ATOM 5751 O O . GLU A 1 715 ? -15.878 14.202 9.289 1.00 93.12 715 GLU A O 1
ATOM 5756 N N . LEU A 1 716 ? -15.386 12.796 7.624 1.00 96.38 716 LEU A N 1
ATOM 5757 C CA . LEU A 1 716 ? -14.662 11.866 8.500 1.00 96.38 716 LEU A CA 1
ATOM 5758 C C . LEU A 1 716 ? -13.335 12.449 8.986 1.00 96.38 716 LEU A C 1
ATOM 5760 O O . LEU A 1 716 ? -13.044 12.428 10.181 1.00 96.38 716 LEU A O 1
ATOM 5764 N N . LEU A 1 717 ? -12.544 12.997 8.069 1.00 95.19 717 LEU A N 1
ATOM 5765 C CA . LEU A 1 717 ? -11.212 13.504 8.357 1.00 95.19 717 LEU A CA 1
ATOM 5766 C C . LEU A 1 717 ? -11.236 14.684 9.350 1.00 95.19 717 LEU A C 1
ATOM 5768 O O . LEU A 1 717 ? -10.474 14.631 10.315 1.00 95.19 717 LEU A O 1
ATOM 5772 N N . PRO A 1 718 ? -12.139 15.684 9.246 1.00 94.88 718 PRO A N 1
ATOM 5773 C CA . PRO A 1 718 ? -12.288 16.702 10.288 1.00 94.88 718 PRO A CA 1
ATOM 5774 C C . PRO A 1 718 ? -12.675 16.137 11.659 1.00 94.88 718 PRO A C 1
ATOM 5776 O O . PRO A 1 718 ? -12.133 16.590 12.663 1.00 94.88 718 PRO A O 1
ATOM 5779 N N . ARG A 1 719 ? -13.554 15.124 11.734 1.00 94.25 719 ARG A N 1
ATOM 5780 C CA . ARG A 1 719 ? -13.902 14.474 13.015 1.00 94.25 719 ARG A CA 1
ATOM 5781 C C . ARG A 1 719 ? -12.693 13.791 13.650 1.00 94.25 719 ARG A C 1
ATOM 5783 O O . ARG A 1 719 ? -12.440 13.980 14.836 1.00 94.25 719 ARG A O 1
ATOM 5790 N N . ILE A 1 720 ? -11.920 13.053 12.854 1.00 94.12 720 ILE A N 1
ATOM 5791 C CA . ILE A 1 720 ? -10.662 12.432 13.293 1.00 94.12 720 ILE A CA 1
ATOM 5792 C C . ILE A 1 720 ? -9.690 13.505 13.797 1.00 94.12 720 ILE A C 1
ATOM 5794 O O . ILE A 1 720 ? -9.132 13.385 14.891 1.00 94.12 720 ILE A O 1
ATOM 5798 N N . CYS A 1 721 ? -9.504 14.582 13.027 1.00 94.25 721 CYS A N 1
ATOM 5799 C CA . CYS A 1 721 ? -8.609 15.666 13.410 1.00 94.25 721 CYS A CA 1
ATOM 5800 C C . CYS A 1 721 ? -9.063 16.374 14.694 1.00 94.25 721 CYS A C 1
ATOM 5802 O O . CYS A 1 721 ? -8.204 16.752 15.483 1.00 94.25 721 CYS A O 1
ATOM 5804 N N . ALA A 1 722 ? -10.367 16.499 14.951 1.00 93.88 722 ALA A N 1
ATOM 5805 C CA . ALA A 1 722 ? -10.881 17.080 16.191 1.00 93.88 722 ALA A CA 1
ATOM 5806 C C . ALA A 1 722 ? -10.518 16.250 17.429 1.00 93.88 722 ALA A C 1
ATOM 5808 O O . ALA A 1 722 ? -10.051 16.794 18.425 1.00 93.88 722 ALA A O 1
ATOM 5809 N N . LEU A 1 723 ? -10.652 14.923 17.354 1.00 89.88 723 LEU A N 1
ATOM 5810 C CA . LEU A 1 723 ? -10.313 14.034 18.470 1.00 89.88 723 LEU A CA 1
ATOM 5811 C C . LEU A 1 723 ? -8.814 14.014 18.783 1.00 89.88 723 LEU A C 1
ATOM 5813 O O . LEU A 1 723 ? -8.408 13.858 19.942 1.00 89.88 723 LEU A O 1
ATOM 5817 N N . PHE A 1 724 ? -7.985 14.138 17.748 1.00 87.19 724 PHE A N 1
ATOM 5818 C CA . PHE A 1 724 ? -6.544 13.995 17.894 1.00 87.19 724 PHE A CA 1
ATOM 5819 C C . PHE A 1 724 ? -5.810 15.328 18.094 1.00 87.19 724 PHE A C 1
ATOM 5821 O O . PHE A 1 724 ? -4.995 15.435 19.009 1.00 87.19 724 PHE A O 1
ATOM 5828 N N . PHE A 1 725 ? -6.103 16.335 17.268 1.00 91.75 725 PHE A N 1
ATOM 5829 C CA . PHE A 1 725 ? -5.438 17.642 17.276 1.00 91.75 725 PHE A CA 1
ATOM 5830 C C . PHE A 1 725 ? -6.210 18.721 18.040 1.00 91.75 725 PHE A C 1
ATOM 5832 O O . PHE A 1 725 ? -5.583 19.693 18.452 1.00 91.75 725 PHE A O 1
ATOM 5839 N N . GLY A 1 726 ? -7.514 18.539 18.258 1.00 92.94 726 GLY A N 1
ATOM 5840 C CA . GLY A 1 726 ? -8.407 19.510 18.897 1.00 92.94 726 GLY A CA 1
ATOM 5841 C C . GLY A 1 726 ? -9.437 20.091 17.925 1.00 92.94 726 GLY A C 1
ATOM 5842 O O . GLY A 1 726 ? -9.179 20.217 16.724 1.00 92.94 726 GLY A O 1
ATOM 5843 N N . GLU A 1 727 ? -10.615 20.448 18.435 1.00 93.75 727 GLU A N 1
ATOM 5844 C CA . GLU A 1 727 ? -11.783 20.904 17.665 1.00 93.75 727 GLU A CA 1
ATOM 5845 C C . GLU A 1 727 ? -11.477 22.173 16.865 1.00 93.75 727 GLU A C 1
ATOM 5847 O O . GLU A 1 727 ? -11.835 22.276 15.691 1.00 93.75 727 GLU A O 1
ATOM 5852 N N . LYS A 1 728 ? -10.739 23.115 17.461 1.00 92.81 728 LYS A N 1
ATOM 5853 C CA . LYS A 1 728 ? -10.355 24.377 16.805 1.00 92.81 728 LYS A CA 1
ATOM 5854 C C . LYS A 1 728 ? -9.374 24.187 15.646 1.00 92.81 728 LYS A C 1
ATOM 5856 O O . LYS A 1 728 ? -9.480 24.870 14.627 1.00 92.81 728 LYS A O 1
ATOM 5861 N N . ALA A 1 729 ? -8.436 23.247 15.773 1.00 95.06 729 ALA A N 1
ATOM 5862 C CA . ALA A 1 729 ? -7.442 22.962 14.737 1.00 95.06 729 ALA A CA 1
ATOM 5863 C C . ALA A 1 729 ? -7.978 22.027 13.633 1.00 95.06 729 ALA A C 1
ATOM 5865 O O . ALA A 1 729 ? -7.439 22.000 12.521 1.00 95.06 729 ALA A O 1
ATOM 5866 N N . ALA A 1 730 ? -9.047 21.279 13.919 1.00 94.94 730 ALA A N 1
ATOM 5867 C CA . ALA A 1 730 ? -9.530 20.147 13.136 1.00 94.94 730 ALA A CA 1
ATOM 5868 C C . ALA A 1 7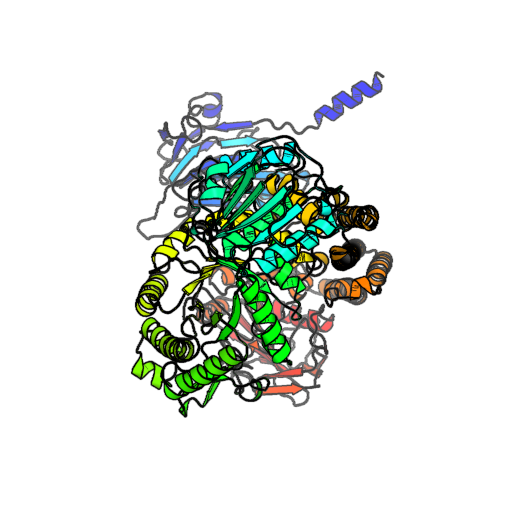30 ? -9.694 20.422 11.635 1.00 94.94 730 ALA A C 1
ATOM 5870 O O . ALA A 1 730 ? -9.150 19.694 10.805 1.00 94.94 730 ALA A O 1
ATOM 5871 N N . ALA A 1 731 ? -10.419 21.486 11.276 1.00 95.00 731 ALA A N 1
ATOM 5872 C CA . ALA A 1 731 ? -10.755 21.782 9.884 1.00 95.00 731 ALA A CA 1
ATOM 5873 C C . ALA A 1 731 ? -9.513 22.091 9.029 1.00 95.00 731 ALA A C 1
ATOM 5875 O O . ALA A 1 731 ? -9.415 21.653 7.883 1.00 95.00 731 ALA A O 1
ATOM 5876 N N . LYS A 1 732 ? -8.544 22.822 9.589 1.00 96.19 732 LYS A N 1
ATOM 5877 C CA . LYS A 1 732 ? -7.292 23.160 8.897 1.00 96.19 732 LYS A CA 1
ATOM 5878 C C . LYS A 1 732 ? -6.367 21.949 8.806 1.00 96.19 732 LYS A C 1
ATOM 5880 O O . LYS A 1 732 ? -5.819 21.695 7.736 1.00 96.19 732 LYS A O 1
ATOM 5885 N N . MET A 1 733 ? -6.268 21.156 9.875 1.00 95.31 733 MET A N 1
ATOM 5886 C CA . MET A 1 733 ? -5.517 19.896 9.856 1.00 95.31 733 MET A CA 1
ATOM 5887 C C . MET A 1 733 ? -6.072 18.920 8.811 1.00 95.31 733 MET A C 1
ATOM 5889 O O . MET A 1 733 ? -5.301 18.331 8.057 1.00 95.31 733 MET A O 1
ATOM 5893 N N . ALA A 1 734 ? -7.397 18.807 8.684 1.00 94.81 734 ALA A N 1
ATOM 5894 C CA . ALA A 1 734 ? -8.020 17.979 7.653 1.00 94.81 734 ALA A CA 1
ATOM 5895 C C . ALA A 1 734 ? -7.655 18.442 6.232 1.00 94.81 734 ALA A C 1
ATOM 5897 O O . ALA A 1 734 ? -7.292 17.619 5.391 1.00 94.81 734 ALA A O 1
ATOM 5898 N N . ARG A 1 735 ? -7.656 19.759 5.973 1.00 94.50 735 ARG A N 1
ATOM 5899 C CA . ARG A 1 735 ? -7.205 20.318 4.685 1.00 94.50 735 ARG A CA 1
ATOM 5900 C C . ARG A 1 735 ? -5.737 20.015 4.393 1.00 94.50 735 ARG A C 1
ATOM 5902 O O . ARG A 1 735 ? -5.412 19.696 3.257 1.00 94.50 735 ARG A O 1
ATOM 5909 N N . ILE A 1 736 ? -4.865 20.079 5.403 1.00 94.06 736 ILE A N 1
ATOM 5910 C CA . ILE A 1 736 ? -3.443 19.729 5.256 1.00 94.06 736 ILE A CA 1
ATOM 5911 C C . ILE A 1 736 ? -3.285 18.281 4.774 1.00 94.06 736 ILE A C 1
ATOM 5913 O O . ILE A 1 736 ? -2.545 18.027 3.825 1.00 94.06 736 ILE A O 1
ATOM 5917 N N . PHE A 1 737 ? -3.996 17.333 5.392 1.00 92.94 737 PHE A N 1
ATOM 5918 C CA . PHE A 1 737 ? -3.937 15.925 4.994 1.00 92.94 737 PHE A CA 1
ATOM 5919 C C . PHE A 1 737 ? -4.542 15.677 3.605 1.00 92.94 737 PHE A C 1
ATOM 5921 O O . PHE A 1 737 ? -3.985 14.891 2.839 1.00 92.94 737 PHE A O 1
ATOM 5928 N N . ALA A 1 738 ? -5.615 16.385 3.238 1.00 92.25 738 ALA A N 1
ATOM 5929 C CA . ALA A 1 738 ? -6.282 16.236 1.943 1.00 92.25 738 ALA A CA 1
ATOM 5930 C C . ALA A 1 738 ? -5.371 16.515 0.726 1.00 92.25 738 ALA A C 1
ATOM 5932 O O . ALA A 1 738 ? -5.651 16.009 -0.359 1.00 92.25 738 ALA A O 1
ATOM 5933 N N . TYR A 1 739 ? -4.256 17.239 0.895 1.00 90.81 739 TYR A N 1
ATOM 5934 C CA . TYR A 1 739 ? -3.260 17.452 -0.166 1.00 90.81 739 TYR A CA 1
ATOM 5935 C C . TYR A 1 739 ? -2.401 16.217 -0.504 1.00 90.81 739 TYR A C 1
ATOM 5937 O O . TYR A 1 739 ? -1.803 16.178 -1.577 1.00 90.81 739 TYR A O 1
ATOM 5945 N N . LYS A 1 740 ? -2.318 15.208 0.380 1.00 90.12 740 LYS A N 1
ATOM 5946 C CA . LYS A 1 740 ? -1.642 13.911 0.129 1.00 90.12 740 LYS A CA 1
ATOM 5947 C C . LYS A 1 740 ? -0.184 14.026 -0.356 1.00 90.12 740 LYS A C 1
ATOM 5949 O O . LYS A 1 740 ? 0.228 13.362 -1.309 1.00 90.12 740 LYS A O 1
ATOM 5954 N N . PHE A 1 741 ? 0.626 14.847 0.312 1.00 89.44 741 PHE A N 1
ATOM 5955 C CA . PHE A 1 741 ? 2.022 15.080 -0.075 1.00 89.44 741 PHE A CA 1
ATOM 5956 C C . PHE A 1 741 ? 2.879 13.815 -0.036 1.00 89.44 741 PHE A C 1
ATOM 5958 O O . PHE A 1 741 ? 2.721 12.974 0.842 1.00 89.44 741 PHE A O 1
ATOM 5965 N N . SER A 1 742 ? 3.858 13.718 -0.939 1.00 88.00 742 SER A N 1
ATOM 5966 C CA . SER A 1 742 ? 4.876 12.669 -0.896 1.00 88.00 742 SER A CA 1
ATOM 5967 C C . SER A 1 742 ? 6.258 13.210 -1.246 1.00 88.00 742 SER A C 1
ATOM 5969 O O . SER A 1 742 ? 6.457 13.769 -2.321 1.00 88.00 742 SER A O 1
ATOM 5971 N N . ASP A 1 743 ? 7.240 12.965 -0.378 1.00 87.25 743 ASP A N 1
ATOM 5972 C CA . ASP A 1 743 ? 8.652 13.296 -0.619 1.00 87.25 743 ASP A CA 1
ATOM 5973 C C . ASP A 1 743 ? 9.341 12.387 -1.659 1.00 87.25 743 ASP A C 1
ATOM 5975 O O . ASP A 1 743 ? 10.451 12.685 -2.093 1.00 87.25 743 ASP A O 1
ATOM 5979 N N . ARG A 1 744 ? 8.688 11.297 -2.094 1.00 84.62 744 ARG A N 1
ATOM 5980 C CA . ARG A 1 744 ? 9.194 10.404 -3.153 1.00 84.62 744 ARG A CA 1
ATOM 5981 C C . ARG A 1 744 ? 8.917 10.911 -4.560 1.00 84.62 744 ARG A C 1
ATOM 5983 O O . ARG A 1 744 ? 9.730 10.656 -5.444 1.00 84.62 744 ARG A O 1
ATOM 5990 N N . ILE A 1 745 ? 7.794 11.600 -4.769 1.00 87.12 745 ILE A N 1
ATOM 5991 C CA . ILE A 1 745 ? 7.392 12.058 -6.106 1.00 87.12 745 ILE A CA 1
ATOM 5992 C C . ILE A 1 745 ? 8.423 13.045 -6.678 1.00 87.12 745 ILE A C 1
ATOM 5994 O O . ILE A 1 745 ? 8.854 12.830 -7.809 1.00 87.12 745 ILE A O 1
ATOM 5998 N N . PRO A 1 746 ? 8.908 14.060 -5.927 1.00 90.06 746 PRO A N 1
ATOM 5999 C CA . PRO A 1 746 ? 9.996 14.909 -6.405 1.00 90.06 746 PRO A CA 1
ATOM 6000 C C . PRO A 1 746 ? 11.308 14.153 -6.632 1.00 90.06 746 PRO A C 1
ATOM 6002 O O . PRO A 1 746 ? 12.076 14.534 -7.507 1.00 90.06 746 PRO A O 1
ATOM 6005 N N . GLU A 1 747 ? 11.588 13.091 -5.874 1.00 83.50 747 GLU A N 1
ATOM 6006 C CA . GLU A 1 747 ? 12.833 12.330 -6.021 1.00 83.50 747 GLU A CA 1
ATOM 6007 C C . GLU A 1 747 ? 12.846 11.506 -7.315 1.00 83.50 747 GLU A C 1
ATOM 6009 O O . GLU A 1 747 ? 13.837 11.527 -8.038 1.00 83.50 747 GLU A O 1
ATOM 6014 N N . GLN A 1 748 ? 11.750 10.809 -7.635 1.00 79.69 748 GLN A N 1
ATOM 6015 C CA . GLN A 1 748 ? 11.673 9.886 -8.777 1.00 79.69 748 GLN A CA 1
ATOM 6016 C C . GLN A 1 748 ? 10.397 10.084 -9.618 1.00 79.69 748 GLN A C 1
ATOM 6018 O O . GLN A 1 748 ? 9.609 9.145 -9.762 1.00 79.69 748 GLN A O 1
ATOM 6023 N N . PRO A 1 749 ? 10.173 11.276 -10.204 1.00 78.81 749 PRO A N 1
ATOM 6024 C CA . PRO A 1 749 ? 8.924 11.581 -10.903 1.00 78.81 749 PRO A CA 1
ATOM 6025 C C . PRO A 1 749 ? 8.647 10.629 -12.064 1.00 78.81 749 PRO A C 1
ATOM 6027 O O . PRO A 1 749 ? 7.533 10.140 -12.194 1.00 78.81 749 PRO A O 1
ATOM 6030 N N . HIS A 1 750 ? 9.667 10.291 -12.855 1.00 68.50 750 HIS A N 1
ATOM 6031 C CA . HIS A 1 750 ? 9.530 9.416 -14.024 1.00 68.50 750 HIS A CA 1
ATOM 6032 C C . HIS A 1 750 ? 9.115 7.976 -13.683 1.00 68.50 750 HIS A C 1
ATOM 6034 O O . HIS A 1 750 ? 8.557 7.291 -14.532 1.00 68.50 750 HIS A O 1
ATOM 6040 N N . ASN A 1 751 ? 9.363 7.523 -12.449 1.00 64.69 751 ASN A N 1
ATOM 6041 C CA . ASN A 1 751 ? 8.998 6.177 -11.997 1.00 64.69 751 ASN A CA 1
ATOM 6042 C C . ASN A 1 751 ? 7.589 6.120 -11.387 1.00 64.69 751 ASN A C 1
ATOM 6044 O O . ASN A 1 751 ? 7.079 5.033 -11.124 1.00 64.69 751 ASN A O 1
ATOM 6048 N N . ILE A 1 752 ? 7.006 7.278 -11.065 1.00 73.31 752 ILE A N 1
ATOM 6049 C CA . ILE A 1 752 ? 5.808 7.384 -10.224 1.00 73.31 752 ILE A CA 1
ATOM 6050 C C . ILE A 1 752 ? 4.658 8.062 -10.966 1.00 73.31 752 ILE A C 1
ATOM 6052 O O . ILE A 1 752 ? 3.515 7.609 -10.878 1.00 73.31 752 ILE A O 1
ATOM 6056 N N . LEU A 1 753 ? 4.939 9.168 -11.654 1.00 71.94 753 LEU A N 1
ATOM 6057 C CA . LEU A 1 753 ? 3.934 9.910 -12.399 1.00 71.94 753 LEU A CA 1
ATOM 6058 C C . LEU A 1 753 ? 3.541 9.122 -13.662 1.00 71.94 753 LEU A C 1
ATOM 6060 O O . LEU A 1 753 ? 4.406 8.507 -14.290 1.00 71.94 753 LEU A O 1
ATOM 6064 N N . PRO A 1 754 ? 2.255 9.133 -14.061 1.00 65.88 754 PRO A N 1
ATOM 6065 C CA . PRO A 1 754 ? 1.822 8.527 -15.315 1.00 65.88 754 PRO A CA 1
ATOM 6066 C C . PRO A 1 754 ? 2.601 9.067 -16.519 1.00 65.88 754 PRO A C 1
ATOM 6068 O O . PRO A 1 754 ? 2.957 10.249 -16.562 1.00 65.88 754 PRO A O 1
ATOM 6071 N N . ALA A 1 755 ? 2.822 8.222 -17.527 1.00 52.41 755 ALA A N 1
ATOM 6072 C CA . ALA A 1 755 ? 3.470 8.653 -18.761 1.00 52.41 755 ALA A CA 1
ATOM 6073 C C . ALA A 1 755 ? 2.684 9.807 -19.412 1.00 52.41 755 ALA A C 1
ATOM 6075 O O . ALA A 1 755 ? 1.456 9.773 -19.470 1.00 52.41 755 ALA A O 1
ATOM 6076 N N . GLY A 1 756 ? 3.395 10.832 -19.888 1.00 53.28 756 GLY A N 1
ATOM 6077 C CA . GLY A 1 756 ? 2.786 12.025 -20.485 1.00 53.28 756 GLY A CA 1
ATOM 6078 C C . GLY A 1 756 ? 2.261 13.069 -19.491 1.00 53.28 756 GLY A C 1
ATOM 6079 O O . GLY A 1 756 ? 1.684 14.060 -19.928 1.00 53.28 756 GLY A O 1
ATOM 6080 N N . SER A 1 757 ? 2.462 12.887 -18.178 1.00 65.06 757 SER A N 1
ATOM 6081 C CA . SER A 1 757 ? 2.122 13.917 -17.186 1.00 65.06 757 SER A CA 1
ATOM 6082 C C . SER A 1 757 ? 2.920 15.204 -17.413 1.00 65.06 757 SER A C 1
ATOM 6084 O O . SER A 1 757 ? 4.134 15.160 -17.619 1.00 65.06 757 SER A O 1
ATOM 6086 N N . ASP A 1 758 ? 2.266 16.358 -17.278 1.00 80.94 758 ASP A N 1
ATOM 6087 C CA . ASP A 1 758 ? 2.956 17.646 -17.203 1.00 80.94 758 ASP A CA 1
ATOM 6088 C C . ASP A 1 758 ? 3.612 17.791 -15.821 1.00 80.94 758 ASP A C 1
ATOM 6090 O O . ASP A 1 758 ? 2.998 18.212 -14.835 1.00 80.94 758 ASP A O 1
ATOM 6094 N N . HIS A 1 759 ? 4.885 17.401 -15.739 1.00 84.06 759 HIS A N 1
ATOM 6095 C CA . HIS A 1 759 ? 5.659 17.474 -14.500 1.00 84.06 759 HIS A CA 1
ATOM 6096 C C . HIS A 1 759 ? 5.788 18.913 -13.990 1.00 84.06 759 HIS A C 1
ATOM 6098 O O . HIS A 1 759 ? 5.848 19.127 -12.780 1.00 84.06 759 HIS A O 1
ATOM 6104 N N . ARG A 1 760 ? 5.819 19.904 -14.888 1.00 87.31 760 ARG A N 1
ATOM 6105 C CA . ARG A 1 760 ? 5.948 21.312 -14.516 1.00 87.31 760 ARG A CA 1
ATOM 6106 C C . ARG A 1 760 ? 4.707 21.757 -13.758 1.00 87.31 760 ARG A C 1
ATOM 6108 O O . ARG A 1 760 ? 4.817 22.200 -12.617 1.00 87.31 760 ARG A O 1
ATOM 6115 N N . GLN A 1 761 ? 3.541 21.554 -14.367 1.00 91.00 761 GLN A N 1
ATOM 6116 C CA . GLN A 1 761 ? 2.257 21.881 -13.760 1.00 91.00 761 GLN A CA 1
ATOM 6117 C C . GLN A 1 761 ? 2.058 21.134 -12.435 1.00 91.00 761 GLN A C 1
ATOM 6119 O O . GLN A 1 761 ? 1.605 21.725 -11.453 1.00 91.00 761 GLN A O 1
ATOM 6124 N N . PHE A 1 762 ? 2.436 19.852 -12.386 1.00 90.19 762 PHE A N 1
ATOM 6125 C CA . PHE A 1 762 ? 2.345 19.048 -11.171 1.00 90.19 762 PHE A CA 1
ATOM 6126 C C . PHE A 1 762 ? 3.173 19.641 -10.021 1.00 90.19 762 PHE A C 1
ATOM 6128 O O . PHE A 1 762 ? 2.659 19.819 -8.914 1.00 90.19 762 PHE A O 1
ATOM 6135 N N . PHE A 1 763 ? 4.448 19.970 -10.261 1.00 95.50 763 PHE A N 1
ATOM 6136 C CA . PHE A 1 763 ? 5.307 20.513 -9.207 1.00 95.50 763 PHE A CA 1
ATOM 6137 C C . PHE A 1 763 ? 4.954 21.950 -8.837 1.00 95.50 763 PHE A C 1
ATOM 6139 O O . PHE A 1 763 ? 5.010 22.272 -7.653 1.00 95.50 763 PHE A O 1
ATOM 6146 N N . ASP A 1 764 ? 4.513 22.781 -9.784 1.00 96.12 764 ASP A N 1
ATOM 6147 C CA . ASP A 1 764 ? 3.992 24.118 -9.476 1.00 96.12 764 ASP A CA 1
ATOM 6148 C C . ASP A 1 764 ? 2.790 24.016 -8.520 1.00 96.12 764 ASP A C 1
ATOM 6150 O O . ASP A 1 764 ? 2.753 24.693 -7.490 1.00 96.12 764 ASP A O 1
ATOM 6154 N N . ARG A 1 765 ? 1.867 23.077 -8.775 1.00 95.19 765 ARG A N 1
ATOM 6155 C CA . ARG A 1 765 ? 0.735 22.810 -7.879 1.00 95.19 765 ARG A CA 1
ATOM 6156 C C . ARG A 1 765 ? 1.183 22.317 -6.503 1.00 95.19 765 ARG A C 1
ATOM 6158 O O . ARG A 1 765 ? 0.729 22.846 -5.492 1.00 95.19 765 ARG A O 1
ATOM 6165 N N . MET A 1 766 ? 2.099 21.348 -6.453 1.00 95.06 766 MET A N 1
ATOM 6166 C CA . MET A 1 766 ? 2.626 20.807 -5.194 1.00 95.06 766 MET A CA 1
ATOM 6167 C C . MET A 1 766 ? 3.320 21.887 -4.343 1.00 95.06 766 MET A C 1
ATOM 6169 O O . MET A 1 766 ? 3.226 21.865 -3.113 1.00 95.06 766 MET A O 1
ATOM 6173 N N . ILE A 1 767 ? 4.006 22.845 -4.974 1.00 97.88 767 ILE A N 1
ATOM 6174 C CA . ILE A 1 767 ? 4.629 23.987 -4.292 1.00 97.88 767 ILE A CA 1
ATOM 6175 C C . ILE A 1 767 ? 3.556 24.882 -3.670 1.00 97.88 767 ILE A C 1
ATOM 6177 O O . ILE A 1 767 ? 3.645 25.164 -2.475 1.00 97.88 767 ILE A O 1
ATOM 6181 N N . THR A 1 768 ? 2.536 25.274 -4.438 1.00 97.94 768 THR A N 1
ATOM 6182 C CA . THR A 1 768 ? 1.421 26.093 -3.935 1.00 97.94 768 THR A CA 1
ATOM 6183 C C . THR A 1 768 ? 0.689 25.405 -2.784 1.00 97.94 768 THR A C 1
ATOM 6185 O O . THR A 1 768 ? 0.504 26.002 -1.724 1.00 97.94 768 THR A O 1
ATOM 6188 N N . ASP A 1 769 ? 0.333 24.132 -2.950 1.00 96.50 769 ASP A N 1
ATOM 6189 C CA . ASP A 1 769 ? -0.392 23.370 -1.933 1.00 96.50 769 ASP A CA 1
ATOM 6190 C C . ASP A 1 769 ? 0.435 23.226 -0.647 1.00 96.50 769 ASP A C 1
ATOM 6192 O O . ASP A 1 769 ? -0.084 23.397 0.457 1.00 96.50 769 ASP A O 1
ATOM 6196 N N . SER A 1 770 ? 1.741 22.955 -0.761 1.00 96.38 770 SER A N 1
ATOM 6197 C CA . SER A 1 770 ? 2.613 22.820 0.416 1.00 96.38 770 SER A CA 1
ATOM 6198 C C . SER A 1 770 ? 2.858 24.147 1.134 1.00 96.38 770 SER A C 1
ATOM 6200 O O . SER A 1 770 ? 2.953 24.149 2.359 1.00 96.38 770 SER A O 1
ATOM 6202 N N . GLN A 1 771 ? 2.903 25.277 0.423 1.00 97.62 771 GLN A N 1
ATOM 6203 C CA . GLN A 1 771 ? 2.946 26.607 1.045 1.00 97.62 771 GLN A CA 1
ATOM 6204 C C . GLN A 1 771 ? 1.663 26.889 1.829 1.00 97.62 771 GLN A C 1
ATOM 6206 O O . GLN A 1 771 ? 1.737 27.236 3.006 1.00 97.62 771 GLN A O 1
ATOM 6211 N N . GLN A 1 772 ? 0.501 26.632 1.224 1.00 98.00 772 GLN A N 1
ATOM 6212 C CA . GLN A 1 772 ? -0.783 26.802 1.901 1.00 98.00 772 GLN A CA 1
ATOM 6213 C C . GLN A 1 772 ? -0.908 25.898 3.135 1.00 98.00 772 GLN A C 1
ATOM 6215 O O . GLN A 1 772 ? -1.426 26.317 4.171 1.00 98.00 772 GLN A O 1
ATOM 6220 N N . ALA A 1 773 ? -0.425 24.656 3.048 1.00 96.56 773 ALA A N 1
ATOM 6221 C CA . ALA A 1 773 ? -0.400 23.739 4.180 1.00 96.56 773 ALA A CA 1
ATOM 6222 C C . ALA A 1 773 ? 0.492 24.256 5.322 1.00 96.56 773 ALA A C 1
ATOM 6224 O O . ALA A 1 773 ? 0.115 24.141 6.485 1.00 96.56 773 ALA A O 1
ATOM 6225 N N . LEU A 1 774 ? 1.645 24.859 5.015 1.00 97.56 774 LEU A N 1
ATOM 6226 C CA . LEU A 1 774 ? 2.538 25.448 6.019 1.00 97.56 774 LEU A CA 1
ATOM 6227 C C . LEU A 1 774 ? 1.922 26.665 6.721 1.00 97.56 774 LEU A C 1
ATOM 6229 O O . LEU A 1 774 ? 2.111 26.819 7.927 1.00 97.56 774 LEU A O 1
ATOM 6233 N N . GLU A 1 775 ? 1.147 27.487 6.014 1.00 98.12 775 GLU A N 1
ATOM 6234 C CA . GLU A 1 775 ? 0.360 28.565 6.632 1.00 98.12 775 GLU A CA 1
ATOM 6235 C C . GLU A 1 775 ? -0.654 27.992 7.632 1.00 98.12 775 GLU A C 1
ATOM 6237 O O . GLU A 1 775 ? -0.701 28.407 8.789 1.00 98.12 775 GLU A O 1
ATOM 6242 N N . TYR A 1 776 ? -1.389 26.945 7.244 1.00 97.69 776 TYR A N 1
ATOM 6243 C CA . TYR A 1 776 ? -2.308 26.255 8.154 1.00 97.69 776 TYR A CA 1
ATOM 6244 C C . TYR A 1 776 ? -1.601 25.633 9.367 1.00 97.69 776 TYR A C 1
ATOM 6246 O O . TYR A 1 776 ? -2.159 25.650 10.468 1.00 97.69 776 TYR A O 1
ATOM 6254 N N . MET A 1 777 ? -0.374 25.122 9.217 1.00 96.00 777 MET A N 1
ATOM 6255 C CA . MET A 1 777 ? 0.417 24.635 10.354 1.00 96.00 777 MET A CA 1
ATOM 6256 C C . MET A 1 777 ? 0.722 25.755 11.356 1.00 96.00 777 MET A C 1
ATOM 6258 O O . MET A 1 777 ? 0.606 25.540 12.562 1.00 96.00 777 MET A O 1
ATOM 6262 N N . GLN A 1 778 ? 1.070 26.953 10.877 1.00 96.88 778 GLN A N 1
ATOM 6263 C CA . GLN A 1 778 ? 1.324 28.115 11.736 1.00 96.88 778 GLN A CA 1
ATOM 6264 C C . GLN A 1 778 ? 0.053 28.579 12.451 1.00 96.88 778 GLN A C 1
ATOM 6266 O O . GLN A 1 778 ? 0.076 28.823 13.655 1.00 96.88 778 GLN A O 1
ATOM 6271 N N . GLU A 1 779 ? -1.063 28.653 11.726 1.00 97.19 779 GLU A N 1
ATOM 6272 C CA . GLU A 1 779 ? -2.347 29.097 12.271 1.00 97.19 779 GLU A CA 1
ATOM 6273 C C . GLU A 1 779 ? -2.919 28.144 13.327 1.00 97.19 779 GLU A C 1
ATOM 6275 O O . GLU A 1 779 ? -3.631 28.586 14.222 1.00 97.19 779 GLU A O 1
ATOM 6280 N N . THR A 1 780 ? -2.647 26.841 13.212 1.00 96.06 780 THR A N 1
ATOM 6281 C CA . THR A 1 780 ? -3.174 25.819 14.134 1.00 96.06 780 THR A CA 1
ATOM 6282 C C . THR A 1 780 ? -2.317 25.620 15.376 1.00 96.06 780 THR A C 1
ATOM 6284 O O . THR A 1 780 ? -2.848 25.193 16.395 1.00 96.06 780 THR A O 1
ATOM 6287 N N . ALA A 1 781 ? -1.026 25.967 15.337 1.00 95.56 781 ALA A N 1
ATOM 6288 C CA . ALA A 1 781 ? -0.080 25.786 16.440 1.00 95.56 781 ALA A CA 1
ATOM 6289 C C . ALA A 1 781 ? -0.581 26.193 17.852 1.00 95.56 781 ALA A C 1
ATOM 6291 O O . ALA A 1 781 ? -0.302 25.438 18.789 1.00 95.56 781 ALA A O 1
ATOM 6292 N N . PRO A 1 782 ? -1.303 27.320 18.061 1.00 94.75 782 PRO A N 1
ATOM 6293 C CA . PRO A 1 782 ? -1.802 27.687 19.393 1.00 94.75 782 PRO A CA 1
ATOM 6294 C C . PRO A 1 782 ? -2.951 26.802 19.900 1.00 94.75 782 PRO A C 1
ATOM 6296 O O . PRO A 1 782 ? -3.149 26.712 21.110 1.00 94.75 782 PRO A O 1
ATOM 6299 N N . ASP A 1 783 ? -3.679 26.147 18.997 1.00 93.12 783 ASP A N 1
ATOM 6300 C CA . ASP A 1 783 ? -4.900 25.391 19.290 1.00 93.12 783 ASP A CA 1
ATOM 6301 C C . ASP A 1 783 ? -4.674 23.868 19.357 1.00 93.12 783 ASP A C 1
ATOM 6303 O O . ASP A 1 783 ? -5.604 23.118 19.646 1.00 93.12 783 ASP A O 1
ATOM 6307 N N . ILE A 1 784 ? -3.449 23.390 19.100 1.00 94.50 784 ILE A N 1
ATOM 6308 C CA . ILE A 1 784 ? -3.123 21.959 19.150 1.00 94.50 784 ILE A CA 1
ATOM 6309 C C . ILE A 1 784 ? -3.141 21.438 20.591 1.00 94.50 784 ILE A C 1
ATOM 6311 O O . ILE A 1 784 ? -2.446 21.961 21.472 1.00 94.50 784 ILE A O 1
ATOM 6315 N N . LEU A 1 785 ? -3.857 20.330 20.808 1.00 91.38 785 LEU A N 1
ATOM 6316 C CA . LEU A 1 785 ? -3.864 19.608 22.082 1.00 91.38 785 LEU A CA 1
ATOM 6317 C C . LEU A 1 785 ? -2.433 19.272 22.549 1.00 91.38 785 LEU A C 1
ATOM 6319 O O . LEU A 1 785 ? -1.607 18.849 21.733 1.00 91.38 785 LEU A O 1
ATOM 6323 N N . PRO A 1 786 ? -2.116 19.360 23.857 1.00 88.94 786 PRO A N 1
ATOM 6324 C CA . PRO A 1 786 ? -0.760 19.135 24.368 1.00 88.94 786 PRO A CA 1
ATOM 6325 C C . PRO A 1 786 ? -0.102 17.838 23.879 1.00 88.94 786 PRO A C 1
ATOM 6327 O O . PRO A 1 786 ? 1.054 17.862 23.458 1.00 88.94 786 PRO A O 1
ATOM 6330 N N . ARG A 1 787 ? -0.855 16.730 23.851 1.00 85.31 787 ARG A N 1
ATOM 6331 C CA . ARG A 1 787 ? -0.370 15.419 23.389 1.00 85.31 787 ARG A CA 1
ATOM 6332 C C . ARG A 1 787 ? -0.036 15.353 21.894 1.00 85.31 787 ARG A C 1
ATOM 6334 O O . ARG A 1 787 ? 0.728 14.493 21.480 1.00 85.31 787 ARG A O 1
ATOM 6341 N N . ALA A 1 788 ? -0.599 16.245 21.080 1.00 88.56 788 ALA A N 1
ATOM 6342 C CA . ALA A 1 788 ? -0.439 16.236 19.627 1.00 88.56 788 ALA A CA 1
ATOM 6343 C C . ALA A 1 788 ? 0.672 17.181 19.133 1.00 88.56 788 ALA A C 1
ATOM 6345 O O . ALA A 1 788 ? 1.000 17.172 17.946 1.00 88.56 788 ALA A O 1
ATOM 6346 N N . LYS A 1 789 ? 1.303 17.960 20.025 1.00 90.25 789 LYS A N 1
ATOM 6347 C CA . LYS A 1 789 ? 2.347 18.939 19.667 1.00 90.25 789 LYS A CA 1
ATOM 6348 C C . LYS A 1 789 ? 3.554 18.316 18.965 1.00 90.25 789 LYS A C 1
ATOM 6350 O O . LYS A 1 789 ? 4.024 18.861 17.971 1.00 90.25 789 LYS A O 1
ATOM 6355 N N . GLY A 1 790 ? 4.039 17.168 19.446 1.00 87.38 790 GLY A N 1
ATOM 6356 C CA . GLY A 1 790 ? 5.174 16.474 18.822 1.00 87.38 790 GLY A CA 1
ATOM 6357 C C . GLY A 1 790 ? 4.869 16.040 17.386 1.00 87.38 790 GLY A C 1
ATOM 6358 O O . GLY A 1 790 ? 5.687 16.219 16.487 1.00 87.38 790 GLY A O 1
ATOM 6359 N N . MET A 1 791 ? 3.651 15.553 17.156 1.00 85.19 791 MET A N 1
ATOM 6360 C CA . MET A 1 791 ? 3.194 15.112 15.840 1.00 85.19 791 MET A CA 1
ATOM 6361 C C . MET A 1 791 ? 2.940 16.269 14.879 1.00 85.19 791 MET A C 1
ATOM 6363 O O . MET A 1 791 ? 3.298 16.183 13.708 1.00 85.19 791 MET A O 1
ATOM 6367 N N . HIS A 1 792 ? 2.360 17.366 15.370 1.00 91.94 792 HIS A N 1
ATOM 6368 C CA . HIS A 1 792 ? 2.215 18.599 14.597 1.00 91.94 792 HIS A CA 1
ATOM 6369 C C . HIS A 1 792 ? 3.584 19.122 14.136 1.00 91.94 792 HIS A C 1
ATOM 6371 O O . HIS A 1 792 ? 3.770 19.400 12.952 1.00 91.94 792 HIS A O 1
ATOM 6377 N N . ALA A 1 793 ? 4.583 19.140 15.023 1.00 91.44 793 ALA A N 1
ATOM 6378 C CA . ALA A 1 793 ? 5.943 19.545 14.671 1.00 91.44 793 ALA A CA 1
ATOM 6379 C C . ALA A 1 793 ? 6.599 18.614 13.629 1.00 91.44 793 ALA A C 1
ATOM 6381 O O . ALA A 1 793 ? 7.232 19.094 12.684 1.00 91.44 793 ALA A O 1
ATOM 6382 N N . GLU A 1 794 ? 6.433 17.293 13.760 1.00 89.12 794 GLU A N 1
ATOM 6383 C CA . GLU A 1 794 ? 6.943 16.325 12.778 1.00 89.12 794 GLU A CA 1
ATOM 6384 C C . GLU A 1 794 ? 6.303 16.533 11.395 1.00 89.12 794 GLU A C 1
ATOM 6386 O O . GLU A 1 794 ? 7.018 16.600 10.388 1.00 89.12 794 GLU A O 1
ATOM 6391 N N . LEU A 1 795 ? 4.977 16.712 11.340 1.00 90.00 795 LEU A N 1
ATOM 6392 C CA . LEU A 1 795 ? 4.260 16.992 10.097 1.00 90.00 795 LEU A CA 1
ATOM 6393 C C . LEU A 1 795 ? 4.727 18.312 9.469 1.00 90.00 795 LEU A C 1
ATOM 6395 O O . LEU A 1 795 ? 4.967 18.357 8.265 1.00 90.00 795 LEU A O 1
ATOM 6399 N N . ASN A 1 796 ? 4.937 19.364 10.267 1.00 93.12 796 ASN A N 1
ATOM 6400 C CA . ASN A 1 796 ? 5.441 20.646 9.772 1.00 93.12 796 ASN A CA 1
ATOM 6401 C C . ASN A 1 796 ? 6.808 20.477 9.089 1.00 93.12 796 ASN A C 1
ATOM 6403 O O . ASN A 1 796 ? 7.000 20.931 7.961 1.00 93.12 796 ASN A O 1
ATOM 6407 N N . ASN A 1 797 ? 7.735 19.758 9.727 1.00 92.19 797 ASN A N 1
ATOM 6408 C CA . ASN A 1 797 ? 9.053 19.478 9.150 1.00 92.19 797 ASN A CA 1
ATOM 6409 C C . ASN A 1 797 ? 8.947 18.670 7.847 1.00 92.19 797 ASN A C 1
ATOM 6411 O O . ASN A 1 797 ? 9.684 18.921 6.889 1.00 92.19 797 ASN A O 1
ATOM 6415 N N . TYR A 1 798 ? 8.013 17.718 7.781 1.00 90.81 798 TYR A N 1
ATOM 6416 C CA . TYR A 1 798 ? 7.766 16.943 6.568 1.00 90.81 798 TYR A CA 1
ATOM 6417 C C . TYR A 1 798 ? 7.205 17.794 5.420 1.00 90.81 798 TYR A C 1
ATOM 6419 O O . TYR A 1 798 ? 7.653 17.654 4.281 1.00 90.81 798 TYR A O 1
ATOM 6427 N N . LEU A 1 799 ? 6.269 18.701 5.704 1.00 93.12 799 LEU A N 1
ATOM 6428 C CA . LEU A 1 799 ? 5.698 19.614 4.710 1.00 93.12 799 LEU A CA 1
ATOM 6429 C C . LEU A 1 799 ? 6.747 20.596 4.178 1.00 93.12 799 LEU A C 1
ATOM 6431 O O . LEU A 1 799 ? 6.848 20.785 2.965 1.00 93.12 799 LEU A O 1
ATOM 6435 N N . GLN A 1 800 ? 7.587 21.147 5.062 1.00 95.31 800 GLN A N 1
ATOM 6436 C CA . GLN A 1 800 ? 8.724 21.986 4.669 1.00 95.31 800 GLN A CA 1
ATOM 6437 C C . GLN A 1 800 ? 9.669 21.225 3.739 1.00 95.31 800 GLN A C 1
ATOM 6439 O O . GLN A 1 800 ? 10.057 21.734 2.688 1.00 95.31 800 GLN A O 1
ATOM 6444 N N . ARG A 1 801 ? 9.992 19.973 4.079 1.00 93.62 801 ARG A N 1
ATOM 6445 C CA . ARG A 1 801 ? 10.791 19.103 3.215 1.00 93.62 801 ARG A CA 1
ATOM 6446 C C . ARG A 1 801 ? 10.127 18.905 1.851 1.00 93.62 801 ARG A C 1
ATOM 6448 O O . ARG A 1 801 ? 10.794 19.092 0.838 1.00 93.62 801 ARG A O 1
ATOM 6455 N N . CYS A 1 802 ? 8.845 18.543 1.805 1.00 92.94 802 CYS A N 1
ATOM 6456 C CA . CYS A 1 802 ? 8.122 18.335 0.547 1.00 92.94 802 CYS A CA 1
ATOM 6457 C C . CYS A 1 802 ? 8.155 19.586 -0.339 1.00 92.94 802 CYS A C 1
ATOM 6459 O O . CYS A 1 802 ? 8.428 19.472 -1.534 1.00 92.94 802 CYS A O 1
ATOM 6461 N N . ASN A 1 803 ? 7.960 20.771 0.250 1.00 96.56 803 ASN A N 1
ATOM 6462 C CA . ASN A 1 803 ? 8.064 22.044 -0.458 1.00 96.56 803 ASN A CA 1
ATOM 6463 C C . ASN A 1 803 ? 9.465 22.259 -1.055 1.00 96.56 803 ASN A C 1
ATOM 6465 O O . ASN A 1 803 ? 9.593 22.566 -2.240 1.00 96.56 803 ASN A O 1
ATOM 6469 N N . LEU A 1 804 ? 10.521 22.058 -0.257 1.00 97.44 804 LEU A N 1
ATOM 6470 C CA . LEU A 1 804 ? 11.907 22.233 -0.702 1.00 97.44 804 LEU A CA 1
ATOM 6471 C C . LEU A 1 804 ? 12.272 21.278 -1.844 1.00 97.44 804 LEU A C 1
ATOM 6473 O O . LEU A 1 804 ? 12.854 21.713 -2.836 1.00 97.44 804 LEU A O 1
ATOM 6477 N N . LEU A 1 805 ? 11.894 20.000 -1.740 1.00 96.06 805 LEU A N 1
ATOM 6478 C CA . LEU A 1 805 ? 12.177 19.012 -2.784 1.00 96.06 805 LEU A CA 1
ATOM 6479 C C . LEU A 1 805 ? 11.386 19.291 -4.069 1.00 96.06 805 LEU A C 1
ATOM 6481 O O . LEU A 1 805 ? 11.947 19.176 -5.156 1.00 96.06 805 LEU A O 1
ATOM 6485 N N . ALA A 1 806 ? 10.117 19.701 -3.966 1.00 96.75 806 ALA A N 1
ATOM 6486 C CA . ALA A 1 806 ? 9.313 20.084 -5.128 1.00 96.75 806 ALA A CA 1
ATOM 6487 C C . ALA A 1 806 ? 9.914 21.298 -5.856 1.00 96.75 806 ALA A C 1
ATOM 6489 O O . ALA A 1 806 ? 10.046 21.282 -7.079 1.00 96.75 806 ALA A O 1
ATOM 6490 N N . ARG A 1 807 ? 10.370 22.316 -5.112 1.00 97.88 807 ARG A N 1
ATOM 6491 C CA . ARG A 1 807 ? 11.071 23.485 -5.671 1.00 97.88 807 ARG A CA 1
ATOM 6492 C C . ARG A 1 807 ? 12.399 23.106 -6.322 1.00 97.88 807 ARG A C 1
ATOM 6494 O O . ARG A 1 807 ? 12.655 23.512 -7.451 1.00 97.88 807 ARG A O 1
ATOM 6501 N N . ALA A 1 808 ? 13.221 22.290 -5.662 1.00 97.00 808 ALA A N 1
ATOM 6502 C CA . ALA A 1 808 ? 14.479 21.807 -6.234 1.00 97.00 808 ALA A CA 1
ATOM 6503 C C . ALA A 1 808 ? 14.243 21.009 -7.529 1.00 97.00 808 ALA A C 1
ATOM 6505 O O . ALA A 1 808 ? 14.934 21.216 -8.527 1.00 97.00 808 ALA A O 1
ATOM 6506 N N . ARG A 1 809 ? 13.206 20.162 -7.563 1.00 94.75 809 ARG A N 1
ATOM 6507 C CA . ARG A 1 809 ? 12.798 19.437 -8.772 1.00 94.75 809 ARG A CA 1
ATOM 6508 C C . ARG A 1 809 ? 12.303 20.377 -9.873 1.00 94.75 809 ARG A C 1
ATOM 6510 O O . ARG A 1 809 ? 12.647 20.179 -11.037 1.00 94.75 809 ARG A O 1
ATOM 6517 N N . ARG A 1 810 ? 11.555 21.426 -9.530 1.00 96.38 810 ARG A N 1
ATOM 6518 C CA . ARG A 1 810 ? 11.128 22.452 -10.490 1.00 96.38 810 ARG A CA 1
ATOM 6519 C C . ARG A 1 810 ? 12.319 23.193 -11.110 1.00 96.38 810 ARG A C 1
ATOM 6521 O O . ARG A 1 810 ? 12.308 23.411 -12.322 1.00 96.38 810 ARG A O 1
ATOM 6528 N N . HIS A 1 811 ? 13.358 23.485 -10.320 1.00 96.50 811 HIS A N 1
ATOM 6529 C CA . HIS A 1 811 ? 14.635 24.017 -10.812 1.00 96.50 811 HIS A CA 1
ATOM 6530 C C . HIS A 1 811 ? 15.356 23.034 -11.751 1.00 96.50 811 HIS A C 1
ATOM 6532 O O . HIS A 1 811 ? 15.896 23.469 -12.762 1.00 96.50 811 HIS A O 1
ATOM 6538 N N . CYS A 1 812 ? 15.313 21.717 -11.493 1.00 89.44 812 CYS A N 1
ATOM 6539 C CA . CYS A 1 812 ? 15.868 20.716 -12.423 1.00 89.44 812 CYS A CA 1
ATOM 6540 C C . CYS A 1 812 ? 15.212 20.802 -13.807 1.00 89.44 812 CYS A C 1
ATOM 6542 O O . CYS A 1 812 ? 15.900 20.827 -14.824 1.00 89.44 812 CYS A O 1
ATOM 6544 N N . LEU A 1 813 ? 13.873 20.844 -13.838 1.00 88.56 813 LEU A N 1
ATOM 6545 C CA . LEU A 1 813 ? 13.104 20.914 -15.084 1.00 88.56 813 LEU A CA 1
ATOM 6546 C C . LEU A 1 813 ? 13.421 22.205 -15.845 1.00 88.56 813 LEU A C 1
ATOM 6548 O O . LEU A 1 813 ? 13.719 22.163 -17.033 1.00 88.56 813 LEU A O 1
ATOM 6552 N N . GLN A 1 814 ? 13.449 23.337 -15.138 1.00 92.88 814 GLN A N 1
ATOM 6553 C CA . GLN A 1 814 ? 13.774 24.630 -15.735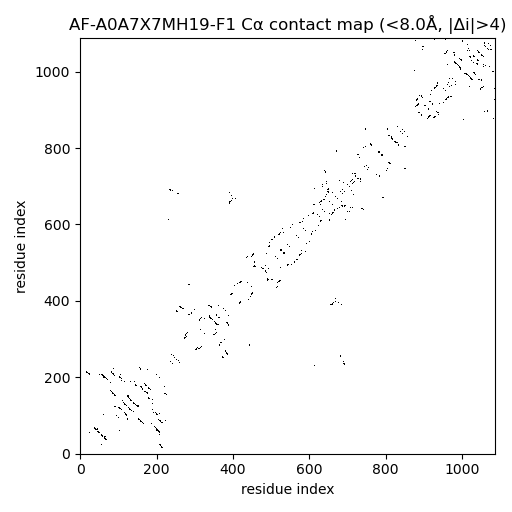 1.00 92.88 814 GLN A CA 1
ATOM 6554 C C . GLN A 1 814 ? 15.210 24.675 -16.279 1.00 92.88 814 GLN A C 1
ATOM 6556 O O . GLN A 1 814 ? 15.439 25.187 -17.372 1.00 92.88 814 GLN A O 1
ATOM 6561 N N . ALA A 1 815 ? 16.178 24.117 -15.546 1.00 88.88 815 ALA A N 1
ATOM 6562 C CA . ALA A 1 815 ? 17.566 24.049 -15.989 1.00 88.88 815 ALA A CA 1
ATOM 6563 C C . ALA A 1 815 ? 17.710 23.205 -17.265 1.00 88.88 815 ALA A C 1
ATOM 6565 O O . ALA A 1 815 ? 18.462 23.579 -18.163 1.00 88.88 815 ALA A O 1
ATOM 6566 N N . ARG A 1 816 ? 16.955 22.103 -17.377 1.00 82.81 816 ARG A N 1
ATOM 6567 C CA . ARG A 1 816 ? 16.925 21.276 -18.591 1.00 82.81 816 ARG A CA 1
ATOM 6568 C C . ARG A 1 816 ? 16.350 22.038 -19.783 1.00 82.81 816 ARG A C 1
ATOM 6570 O O . ARG A 1 816 ? 16.964 22.032 -20.838 1.00 82.81 816 ARG A O 1
ATOM 6577 N N . GLU A 1 817 ? 15.236 22.738 -19.604 1.00 83.75 817 GLU A N 1
ATOM 6578 C CA . GLU A 1 817 ? 14.619 23.535 -20.674 1.00 83.75 817 GLU A CA 1
ATOM 6579 C C . GLU A 1 817 ? 15.553 24.637 -21.193 1.00 83.75 817 GLU A C 1
ATOM 6581 O O . GLU A 1 817 ? 15.662 24.848 -22.400 1.00 83.75 817 GLU A O 1
ATOM 6586 N N . LEU A 1 818 ? 16.268 25.314 -20.288 1.00 86.12 818 LEU A N 1
ATOM 6587 C CA . LEU A 1 818 ? 17.280 26.313 -20.647 1.00 86.12 818 LEU A CA 1
ATOM 6588 C C . LEU A 1 818 ? 18.447 25.677 -21.412 1.00 86.12 818 LEU A C 1
ATOM 6590 O O . LEU A 1 818 ? 18.933 26.251 -22.386 1.00 86.12 818 LEU A O 1
ATOM 6594 N N . LEU A 1 819 ? 18.882 24.482 -20.999 1.00 78.31 819 LEU A N 1
ATOM 6595 C CA . LEU A 1 819 ? 19.924 23.733 -21.696 1.00 78.31 819 LEU A CA 1
ATOM 6596 C C . LEU A 1 819 ? 19.484 23.336 -23.113 1.00 78.31 819 LEU A C 1
ATOM 6598 O O . LEU A 1 819 ? 20.240 23.543 -24.061 1.00 78.31 819 LEU A O 1
ATOM 6602 N N . ASP A 1 820 ? 18.260 22.830 -23.265 1.00 72.31 820 ASP A N 1
ATOM 6603 C CA . ASP A 1 820 ? 17.692 22.434 -24.558 1.00 72.31 820 ASP A CA 1
ATOM 6604 C C . ASP A 1 820 ? 17.518 23.646 -25.494 1.00 72.31 820 ASP A C 1
ATOM 6606 O O . ASP A 1 820 ? 17.697 23.533 -26.708 1.00 72.31 820 ASP A O 1
ATOM 6610 N N . ALA A 1 821 ? 17.272 24.833 -24.930 1.00 78.69 821 ALA A N 1
ATOM 6611 C CA . ALA A 1 821 ? 17.259 26.111 -25.644 1.00 78.69 821 ALA A CA 1
ATOM 6612 C C . ALA A 1 821 ? 18.664 26.681 -25.955 1.00 78.69 821 ALA A C 1
ATOM 6614 O O . ALA A 1 821 ? 18.776 27.771 -26.516 1.00 78.69 821 ALA A O 1
ATOM 6615 N N . GLY A 1 822 ? 19.745 25.978 -25.595 1.00 77.81 822 GLY A N 1
ATOM 6616 C CA . GLY A 1 822 ? 21.128 26.406 -25.830 1.00 77.81 822 GLY A CA 1
ATOM 6617 C C . GLY A 1 822 ? 21.651 27.467 -24.853 1.00 77.81 822 GLY A C 1
ATOM 6618 O O . GLY A 1 822 ? 22.682 28.084 -25.111 1.00 77.81 822 GLY A O 1
ATOM 6619 N N . GLN A 1 823 ? 20.970 27.692 -23.727 1.00 84.75 823 GLN A N 1
ATOM 6620 C CA . GLN A 1 823 ? 21.293 28.723 -22.735 1.00 84.75 823 GLN A CA 1
ATOM 6621 C C . GLN A 1 823 ? 22.070 28.131 -21.544 1.00 84.75 823 GLN A C 1
ATOM 6623 O O . GLN A 1 823 ? 21.579 28.101 -20.415 1.00 84.75 823 GLN A O 1
ATOM 6628 N N . ALA A 1 824 ? 23.294 27.651 -21.790 1.00 82.12 824 ALA A N 1
ATOM 6629 C CA . ALA A 1 824 ? 24.090 26.905 -20.805 1.00 82.12 824 ALA A CA 1
ATOM 6630 C C . ALA A 1 824 ? 24.354 27.668 -19.488 1.00 82.12 824 ALA A C 1
ATOM 6632 O O . ALA A 1 824 ? 24.163 27.103 -18.411 1.00 82.12 824 ALA A O 1
ATOM 6633 N N . ASP A 1 825 ? 24.721 28.953 -19.547 1.00 87.00 825 ASP A N 1
ATOM 6634 C CA . ASP A 1 825 ? 24.982 29.757 -18.340 1.00 87.00 825 ASP A CA 1
ATOM 6635 C C . ASP A 1 825 ? 23.719 29.949 -17.488 1.00 87.00 825 ASP A C 1
ATOM 6637 O O . ASP A 1 825 ? 23.752 29.843 -16.260 1.00 87.00 825 ASP A O 1
ATOM 6641 N N . ALA A 1 826 ? 22.575 30.173 -18.144 1.00 91.06 826 ALA A N 1
ATOM 6642 C CA . ALA A 1 826 ? 21.286 30.284 -17.469 1.00 91.06 826 ALA A CA 1
ATOM 6643 C C . ALA A 1 826 ? 20.881 28.947 -16.832 1.00 91.06 826 ALA A C 1
ATOM 6645 O O . ALA A 1 826 ? 20.415 28.929 -15.691 1.00 91.06 826 ALA A O 1
ATOM 6646 N N . ALA A 1 827 ? 21.115 27.831 -17.529 1.00 87.50 827 ALA A N 1
ATOM 6647 C CA . ALA A 1 827 ? 20.890 26.494 -16.996 1.00 87.50 827 ALA A CA 1
ATOM 6648 C C . ALA A 1 827 ? 21.752 26.232 -15.747 1.00 87.50 827 ALA A C 1
ATOM 6650 O O . ALA A 1 827 ? 21.240 25.725 -14.748 1.00 87.50 827 ALA A O 1
ATOM 6651 N N . LEU A 1 828 ? 23.035 26.625 -15.755 1.00 88.19 828 LEU A N 1
ATOM 6652 C CA . LEU A 1 828 ? 23.938 26.478 -14.603 1.00 88.19 828 LEU A CA 1
ATOM 6653 C C . LEU A 1 828 ? 23.465 27.294 -13.395 1.00 88.19 828 LEU A C 1
ATOM 6655 O O . LEU A 1 828 ? 23.451 26.779 -12.273 1.00 88.19 828 LEU A O 1
ATOM 6659 N N . ALA A 1 829 ? 23.038 28.538 -13.621 1.00 93.38 829 ALA A N 1
ATOM 6660 C CA . ALA A 1 829 ? 22.498 29.404 -12.575 1.00 93.38 829 ALA A CA 1
ATOM 6661 C C . ALA A 1 829 ? 21.163 28.883 -12.006 1.00 93.38 829 ALA A C 1
ATOM 6663 O O . ALA A 1 829 ? 20.901 28.994 -10.807 1.00 93.38 829 ALA A O 1
ATOM 6664 N N . GLU A 1 830 ? 20.303 28.306 -12.845 1.00 95.12 830 GLU A N 1
ATOM 6665 C CA . GLU A 1 830 ? 19.057 27.658 -12.422 1.00 95.12 830 GLU A CA 1
ATOM 6666 C C . GLU A 1 830 ? 19.331 26.394 -11.590 1.00 95.12 830 GLU A C 1
ATOM 6668 O O . GLU A 1 830 ? 18.766 26.223 -10.508 1.00 95.12 830 GLU A O 1
ATOM 6673 N N . ALA A 1 831 ? 20.266 25.550 -12.031 1.00 91.69 831 ALA A N 1
ATOM 6674 C CA . ALA A 1 831 ? 20.671 24.358 -11.295 1.00 91.69 831 ALA A CA 1
ATOM 6675 C C . ALA A 1 831 ? 21.322 24.692 -9.939 1.00 91.69 831 ALA A C 1
ATOM 6677 O O . ALA A 1 831 ? 21.099 23.990 -8.951 1.00 91.69 831 ALA A O 1
ATOM 6678 N N . ALA A 1 832 ? 22.095 25.781 -9.857 1.00 94.44 832 ALA A N 1
ATOM 6679 C CA . ALA A 1 832 ? 22.674 26.256 -8.600 1.00 94.44 832 ALA A CA 1
ATOM 6680 C C . ALA A 1 832 ? 21.593 26.628 -7.571 1.00 94.44 832 ALA A C 1
ATOM 6682 O O . ALA A 1 832 ? 21.663 26.163 -6.434 1.00 94.44 832 ALA A O 1
ATOM 6683 N N . ARG A 1 833 ? 20.542 27.349 -7.989 1.00 96.62 833 ARG A N 1
ATOM 6684 C CA . ARG A 1 833 ? 19.386 27.667 -7.129 1.00 96.62 833 ARG A CA 1
ATOM 6685 C C . ARG A 1 833 ? 18.687 26.412 -6.606 1.00 96.62 833 ARG A C 1
ATOM 6687 O O . ARG A 1 833 ? 18.325 26.347 -5.434 1.00 96.62 833 ARG A O 1
ATOM 6694 N N . GLY A 1 834 ? 18.543 25.385 -7.446 1.00 95.62 834 GLY A N 1
ATOM 6695 C CA . GLY A 1 834 ? 18.033 24.082 -7.015 1.00 95.62 834 GLY A CA 1
ATOM 6696 C C . GLY A 1 834 ? 18.913 23.417 -5.949 1.00 95.62 834 GLY A C 1
ATOM 6697 O O . GLY A 1 834 ? 18.385 22.891 -4.969 1.00 95.62 834 GLY A O 1
ATOM 6698 N N . ARG A 1 835 ? 20.245 23.471 -6.105 1.00 94.75 835 ARG A N 1
ATOM 6699 C CA . ARG A 1 835 ? 21.205 22.884 -5.150 1.00 94.75 835 ARG A CA 1
ATOM 6700 C C . ARG A 1 835 ? 21.169 23.571 -3.792 1.00 94.75 835 ARG A C 1
ATOM 6702 O O . ARG A 1 835 ? 21.167 22.878 -2.781 1.00 94.75 835 ARG A O 1
ATOM 6709 N N . GLU A 1 836 ? 21.078 24.898 -3.759 1.00 96.44 836 GLU A N 1
ATOM 6710 C CA . GLU A 1 836 ? 20.996 25.671 -2.511 1.00 96.44 836 GLU A CA 1
ATOM 6711 C C . GLU A 1 836 ? 19.834 25.208 -1.618 1.00 96.44 836 GLU A C 1
ATOM 6713 O O . GLU A 1 836 ? 19.991 25.076 -0.405 1.00 96.44 836 GLU A O 1
ATOM 6718 N N . LEU A 1 837 ? 18.683 24.868 -2.211 1.00 96.56 837 LEU A N 1
ATOM 6719 C CA . LEU A 1 837 ? 17.544 24.319 -1.466 1.00 96.56 837 LEU A CA 1
ATOM 6720 C C . LEU A 1 837 ? 17.851 22.953 -0.837 1.00 96.56 837 LEU A C 1
ATOM 6722 O O . LEU A 1 837 ? 17.340 22.649 0.242 1.00 96.56 837 LEU A O 1
ATOM 6726 N N . LEU A 1 838 ? 18.677 22.135 -1.496 1.00 94.19 838 LEU A N 1
ATOM 6727 C CA . LEU A 1 838 ? 19.077 20.810 -1.020 1.00 94.19 838 LEU A CA 1
ATOM 6728 C C . LEU A 1 838 ? 20.198 20.853 0.027 1.00 94.19 838 LEU A C 1
ATOM 6730 O O . LEU A 1 838 ? 20.435 19.835 0.674 1.00 94.19 838 LEU A O 1
ATOM 6734 N N . GLU A 1 839 ? 20.871 21.990 0.225 1.00 93.25 839 GLU A N 1
ATOM 6735 C CA . GLU A 1 839 ? 21.840 22.183 1.317 1.00 93.25 839 GLU A CA 1
ATOM 6736 C C . GLU A 1 839 ? 21.156 22.389 2.677 1.00 93.25 839 GLU A C 1
ATOM 6738 O O . GLU A 1 839 ? 21.762 22.163 3.727 1.00 93.25 839 GLU A O 1
ATOM 6743 N N . LEU A 1 840 ? 19.876 22.778 2.682 1.00 94.69 840 LEU A N 1
ATOM 6744 C CA . LEU A 1 840 ? 19.129 23.026 3.911 1.00 94.69 840 LEU A CA 1
ATOM 6745 C C . LEU A 1 840 ? 18.959 21.730 4.735 1.00 94.69 840 LEU A C 1
ATOM 6747 O O . LEU A 1 840 ? 18.532 20.708 4.186 1.00 94.69 840 LEU A O 1
ATOM 6751 N N . PRO A 1 841 ? 19.181 21.751 6.069 1.00 94.00 841 PRO A N 1
ATOM 6752 C CA . PRO A 1 841 ? 19.085 20.553 6.912 1.00 94.00 841 PRO A CA 1
ATOM 6753 C C . PRO A 1 841 ? 17.756 19.792 6.781 1.00 94.00 841 PRO A C 1
ATOM 6755 O O . PRO A 1 841 ? 17.738 18.563 6.738 1.00 94.00 841 PRO A O 1
ATOM 6758 N N . VAL A 1 842 ? 16.639 20.510 6.634 1.00 91.31 842 VAL A N 1
ATOM 6759 C CA . VAL A 1 842 ? 15.297 19.922 6.461 1.00 91.31 842 VAL A CA 1
ATOM 6760 C C . VAL A 1 842 ? 15.185 19.125 5.147 1.00 91.31 842 VAL A C 1
ATOM 6762 O O . VAL A 1 842 ? 14.612 18.030 5.119 1.00 91.31 842 VAL A O 1
ATOM 6765 N N . ALA A 1 843 ? 15.807 19.605 4.064 1.00 90.56 843 ALA A N 1
ATOM 6766 C CA . ALA A 1 843 ? 15.888 18.888 2.789 1.00 90.56 843 ALA A CA 1
ATOM 6767 C C . ALA A 1 843 ? 16.814 17.658 2.855 1.00 90.56 843 ALA A C 1
ATOM 6769 O O . ALA A 1 843 ? 16.620 16.702 2.102 1.00 90.56 843 ALA A O 1
ATOM 6770 N N . ARG A 1 844 ? 17.746 17.604 3.815 1.00 90.38 844 ARG A N 1
ATOM 6771 C CA . ARG A 1 844 ? 18.676 16.476 4.028 1.00 90.38 844 ARG A CA 1
ATOM 6772 C C . ARG A 1 844 ? 18.273 15.499 5.128 1.00 90.38 844 ARG A C 1
ATOM 6774 O O . ARG A 1 844 ? 18.905 14.457 5.264 1.00 90.38 844 ARG A O 1
ATOM 6781 N N . ALA A 1 845 ? 17.191 15.779 5.856 1.00 84.50 845 ALA A N 1
ATOM 6782 C CA . ALA A 1 845 ? 16.720 14.962 6.978 1.00 84.50 845 ALA A CA 1
ATOM 6783 C C . ALA A 1 845 ? 16.479 13.474 6.636 1.00 84.50 845 ALA A C 1
ATOM 6785 O O . ALA A 1 845 ? 16.498 12.621 7.520 1.00 84.50 845 ALA A O 1
ATOM 6786 N N . ARG A 1 846 ? 16.246 13.143 5.358 1.00 79.62 846 ARG A N 1
ATOM 6787 C CA . ARG A 1 846 ? 16.169 11.770 4.836 1.00 79.62 846 ARG A CA 1
ATOM 6788 C C . ARG A 1 846 ? 17.000 11.653 3.562 1.00 79.62 846 ARG A C 1
ATOM 6790 O O . ARG A 1 846 ? 17.032 12.593 2.767 1.00 79.62 846 ARG A O 1
ATOM 6797 N N . ASN A 1 847 ? 17.587 10.479 3.322 1.00 77.44 847 ASN A N 1
ATOM 6798 C CA . ASN A 1 847 ? 18.338 10.165 2.100 1.00 77.44 847 ASN A CA 1
ATOM 6799 C C . ASN A 1 847 ? 17.397 9.924 0.893 1.00 77.44 847 ASN A C 1
ATOM 6801 O O . ASN A 1 847 ? 17.256 8.807 0.401 1.00 77.44 847 ASN A O 1
ATOM 6805 N N . ARG A 1 848 ? 16.651 10.969 0.510 1.00 76.25 848 ARG A N 1
ATOM 6806 C CA . ARG A 1 848 ? 15.654 11.027 -0.580 1.00 76.25 848 ARG A CA 1
ATOM 6807 C C . ARG A 1 848 ? 15.706 12.407 -1.254 1.00 76.25 848 ARG A C 1
ATOM 6809 O O . ARG A 1 848 ? 14.742 13.166 -1.177 1.00 76.25 848 ARG A O 1
ATOM 6816 N N . TYR A 1 849 ? 16.886 12.781 -1.728 1.00 85.69 849 TYR A N 1
ATOM 6817 C CA . TYR A 1 849 ? 17.147 14.006 -2.502 1.00 85.69 849 TYR A CA 1
ATOM 6818 C C . TYR A 1 849 ? 18.292 13.808 -3.514 1.00 85.69 849 TYR A C 1
ATOM 6820 O O . TYR A 1 849 ? 18.674 14.739 -4.223 1.00 85.69 849 TYR A O 1
ATOM 6828 N N . GLN A 1 850 ? 18.898 12.617 -3.537 1.00 83.12 850 GLN A N 1
ATOM 6829 C CA . GLN A 1 850 ? 20.137 12.356 -4.259 1.00 83.12 850 GLN A CA 1
ATOM 6830 C C . GLN A 1 850 ? 19.880 12.295 -5.762 1.00 83.12 850 GLN A C 1
ATOM 6832 O O . GLN A 1 850 ? 20.707 12.766 -6.534 1.00 83.12 850 GLN A O 1
ATOM 6837 N N . ALA A 1 851 ? 18.726 11.768 -6.182 1.00 79.94 851 ALA A N 1
ATOM 6838 C CA . ALA A 1 851 ? 18.342 11.786 -7.589 1.00 79.94 851 ALA A CA 1
ATOM 6839 C C . ALA A 1 851 ? 18.135 13.225 -8.084 1.00 79.94 851 ALA A C 1
ATOM 6841 O O . ALA A 1 851 ? 18.624 13.572 -9.153 1.00 79.94 851 ALA A O 1
ATOM 6842 N N . ILE A 1 852 ? 17.504 14.088 -7.275 1.00 87.38 852 ILE A N 1
ATOM 6843 C CA . ILE A 1 852 ? 17.375 15.520 -7.596 1.00 87.38 852 ILE A CA 1
ATOM 6844 C C . ILE A 1 852 ? 18.762 16.168 -7.687 1.00 87.38 852 ILE A C 1
ATOM 6846 O O . ILE A 1 852 ? 19.036 16.894 -8.635 1.00 87.38 852 ILE A O 1
ATOM 6850 N N . LEU A 1 853 ? 19.658 15.888 -6.733 1.00 86.31 853 LEU A N 1
ATOM 6851 C CA . LEU A 1 853 ? 21.016 16.437 -6.742 1.00 86.31 853 LEU A CA 1
ATOM 6852 C C . LEU A 1 853 ? 21.801 16.019 -7.994 1.00 86.31 853 LEU A C 1
ATOM 6854 O O . LEU A 1 853 ? 22.469 16.858 -8.594 1.00 86.31 853 LEU A O 1
ATOM 6858 N N . ASN A 1 854 ? 21.677 14.755 -8.405 1.00 80.62 854 ASN A N 1
ATOM 6859 C CA . ASN A 1 854 ? 22.288 14.241 -9.629 1.00 80.62 854 ASN A CA 1
ATOM 6860 C C . ASN A 1 854 ? 21.709 14.929 -10.876 1.00 80.62 854 ASN A C 1
ATOM 6862 O O . ASN A 1 854 ? 22.457 15.291 -11.776 1.00 80.62 854 ASN A O 1
ATOM 6866 N N . ASP A 1 855 ? 20.395 15.161 -10.919 1.00 78.56 855 ASP A N 1
ATOM 6867 C CA . ASP A 1 855 ? 19.748 15.856 -12.039 1.00 78.56 855 ASP A CA 1
ATOM 6868 C C . ASP A 1 855 ? 20.121 17.347 -12.113 1.00 78.56 855 ASP A C 1
ATOM 6870 O O . ASP A 1 855 ? 20.094 17.941 -13.191 1.00 78.56 855 ASP A O 1
ATOM 6874 N N . LEU A 1 856 ? 20.499 17.953 -10.983 1.00 84.69 856 LEU A N 1
ATOM 6875 C CA . LEU A 1 856 ? 21.039 19.312 -10.927 1.00 84.69 856 LEU A CA 1
ATOM 6876 C C . LEU A 1 856 ? 22.512 19.375 -11.360 1.00 84.69 856 LEU A C 1
ATOM 6878 O O . LEU A 1 856 ? 22.990 20.459 -11.697 1.00 84.69 856 LEU A O 1
ATOM 6882 N N . ASP A 1 857 ? 23.249 18.261 -11.381 1.00 80.81 857 ASP A N 1
ATOM 6883 C CA . ASP A 1 857 ? 24.633 18.208 -11.869 1.00 80.81 857 ASP A CA 1
ATOM 6884 C C . ASP A 1 857 ? 24.699 18.209 -13.409 1.00 80.81 857 ASP A C 1
ATOM 6886 O O . ASP A 1 857 ? 25.055 17.238 -14.079 1.00 80.81 857 ASP A O 1
ATOM 6890 N N . ILE A 1 858 ? 24.308 19.340 -13.997 1.00 72.19 858 ILE A N 1
ATOM 6891 C CA . ILE A 1 858 ? 24.194 19.497 -15.450 1.00 72.19 858 ILE A CA 1
ATOM 6892 C C . ILE A 1 858 ? 25.527 19.803 -16.151 1.00 72.19 858 ILE A C 1
ATOM 6894 O O . ILE A 1 858 ? 25.556 19.843 -17.379 1.00 72.19 858 ILE A O 1
ATOM 6898 N N . ALA A 1 859 ? 26.630 20.016 -15.423 1.00 66.62 859 ALA A N 1
ATOM 6899 C CA . ALA A 1 859 ? 27.921 20.379 -16.022 1.00 66.62 859 ALA A CA 1
ATOM 6900 C C . ALA A 1 859 ? 28.445 19.272 -16.954 1.00 66.62 859 ALA A C 1
ATOM 6902 O O . ALA A 1 859 ? 28.829 19.531 -18.097 1.00 66.62 859 ALA A O 1
ATOM 6903 N N . ASN A 1 860 ? 28.351 18.018 -16.507 1.00 63.94 860 ASN A N 1
ATOM 6904 C CA . ASN A 1 860 ? 28.680 16.852 -17.325 1.00 63.94 860 ASN A CA 1
ATOM 6905 C C . ASN A 1 860 ? 27.699 16.679 -18.494 1.00 63.94 860 ASN A C 1
ATOM 6907 O O . ASN A 1 860 ? 28.113 16.331 -19.598 1.00 63.94 860 ASN A O 1
ATOM 6911 N N . ALA A 1 861 ? 26.412 16.983 -18.291 1.00 63.88 861 ALA A N 1
ATOM 6912 C CA . ALA A 1 861 ? 25.399 16.911 -19.343 1.00 63.88 861 ALA A CA 1
ATOM 6913 C C . ALA A 1 861 ? 25.615 17.957 -20.455 1.00 63.88 861 ALA A C 1
ATOM 6915 O O . ALA A 1 861 ? 25.331 17.665 -21.618 1.00 63.88 861 ALA A O 1
ATOM 6916 N N . ILE A 1 862 ? 26.136 19.144 -20.125 1.00 66.75 862 ILE A N 1
ATOM 6917 C CA . ILE A 1 862 ? 26.499 20.195 -21.090 1.00 66.75 862 ILE A CA 1
ATOM 6918 C C . ILE A 1 862 ? 27.646 19.715 -21.981 1.00 66.75 862 ILE A C 1
ATOM 6920 O O . ILE A 1 862 ? 27.482 19.656 -23.200 1.00 66.75 862 ILE A O 1
ATOM 6924 N N . ASN A 1 863 ? 28.766 19.299 -21.379 1.00 67.62 863 ASN A N 1
ATOM 6925 C CA . ASN A 1 863 ? 29.933 18.812 -22.121 1.00 67.62 863 ASN A CA 1
ATOM 6926 C C . ASN A 1 863 ? 29.574 17.598 -22.982 1.00 67.62 863 ASN A C 1
ATOM 6928 O O . ASN A 1 863 ? 29.876 17.566 -24.170 1.00 67.62 863 ASN A O 1
ATOM 6932 N N . LEU A 1 864 ? 28.828 16.647 -22.414 1.00 68.56 864 LEU A N 1
ATOM 6933 C CA . LEU A 1 864 ? 28.329 15.487 -23.142 1.00 68.56 864 LEU A CA 1
ATOM 6934 C C . LEU A 1 864 ? 27.431 15.893 -24.321 1.00 68.56 864 LEU A C 1
ATOM 6936 O O . LEU A 1 864 ? 27.485 15.269 -25.373 1.00 68.56 864 LEU A O 1
ATOM 6940 N N . THR A 1 865 ? 26.589 16.918 -24.188 1.00 70.50 865 THR A N 1
ATOM 6941 C CA . THR A 1 865 ? 25.711 17.367 -25.284 1.00 70.50 865 THR A CA 1
ATOM 6942 C C . THR A 1 865 ? 26.497 18.025 -26.414 1.00 70.50 865 THR A C 1
ATOM 6944 O O . THR A 1 865 ? 26.212 17.746 -27.578 1.00 70.50 865 THR A O 1
ATOM 6947 N N . ILE A 1 866 ? 27.510 18.829 -26.086 1.00 74.62 866 ILE A N 1
ATOM 6948 C CA . ILE A 1 866 ? 28.409 19.439 -27.074 1.00 74.62 866 ILE A CA 1
ATOM 6949 C C . ILE A 1 866 ? 29.188 18.345 -27.813 1.00 74.62 866 ILE A C 1
ATOM 6951 O O . ILE A 1 866 ? 29.042 18.212 -29.028 1.00 74.62 866 ILE A O 1
ATOM 6955 N N . SER A 1 867 ? 29.914 17.493 -27.083 1.00 81.25 867 SER A N 1
ATOM 6956 C CA . SER A 1 867 ? 30.745 16.442 -27.680 1.00 81.25 867 SER A CA 1
ATOM 6957 C C . SER A 1 867 ? 29.922 15.404 -28.454 1.00 81.25 867 SER A C 1
ATOM 6959 O O . SER A 1 867 ? 30.342 14.960 -29.522 1.00 81.25 867 SER A O 1
ATOM 6961 N N . ARG A 1 868 ? 28.708 15.055 -27.991 1.00 84.50 868 ARG A N 1
ATOM 6962 C CA . ARG A 1 868 ? 27.781 14.200 -28.759 1.00 84.50 868 ARG A CA 1
ATOM 6963 C C . ARG A 1 868 ? 27.352 14.855 -30.058 1.00 84.50 868 ARG A C 1
ATOM 6965 O O . ARG A 1 868 ? 27.380 14.182 -31.079 1.00 84.50 868 ARG A O 1
ATOM 6972 N N . ARG A 1 869 ? 26.956 16.133 -30.045 1.00 80.94 869 ARG A N 1
ATOM 6973 C CA . ARG A 1 869 ? 26.535 16.832 -31.268 1.00 80.94 869 ARG A CA 1
ATOM 6974 C C . ARG A 1 869 ? 27.667 16.861 -32.296 1.00 80.94 869 ARG A C 1
ATOM 6976 O O . ARG A 1 869 ? 27.417 16.582 -33.465 1.00 80.94 869 ARG A O 1
ATOM 6983 N N . GLU A 1 870 ? 28.889 17.150 -31.858 1.00 85.19 870 GLU A N 1
ATOM 6984 C CA . GLU A 1 870 ? 30.078 17.153 -32.716 1.00 85.19 870 GLU A CA 1
ATOM 6985 C C . GLU A 1 870 ? 30.368 15.763 -33.290 1.00 85.19 870 GLU A C 1
ATOM 6987 O O . GLU A 1 870 ? 30.535 15.619 -34.497 1.00 85.19 870 GLU A O 1
ATOM 6992 N N . TYR A 1 871 ? 30.355 14.722 -32.456 1.00 88.81 871 TYR A N 1
ATOM 6993 C CA . TYR A 1 871 ? 30.639 13.358 -32.898 1.00 88.81 871 TYR A CA 1
ATOM 6994 C C . TYR A 1 871 ? 29.539 12.764 -33.778 1.00 88.81 871 TYR A C 1
ATOM 6996 O O . TYR A 1 871 ? 29.837 12.159 -34.804 1.00 88.81 871 TYR A O 1
ATOM 7004 N N . LEU A 1 872 ? 28.266 12.980 -33.447 1.00 87.69 872 LEU A N 1
ATOM 7005 C CA . LEU A 1 872 ? 27.141 12.540 -34.275 1.00 87.69 872 LEU A CA 1
ATOM 7006 C C . LEU A 1 872 ? 27.169 13.186 -35.665 1.00 87.69 872 LEU A C 1
ATOM 7008 O O . LEU A 1 872 ? 26.795 12.528 -36.629 1.00 87.69 872 LEU A O 1
ATOM 7012 N N . ALA A 1 873 ? 27.669 14.420 -35.794 1.00 86.31 873 ALA A N 1
ATOM 7013 C CA . ALA A 1 873 ? 27.858 15.063 -37.096 1.00 86.31 873 ALA A CA 1
ATOM 7014 C C . ALA A 1 873 ? 28.920 14.367 -37.972 1.00 86.31 873 ALA A C 1
ATOM 7016 O O . ALA A 1 873 ? 28.928 14.559 -39.186 1.00 86.31 873 ALA A O 1
ATOM 7017 N N . THR A 1 874 ? 29.795 13.542 -37.383 1.00 87.88 874 THR A N 1
ATOM 7018 C CA . THR A 1 874 ? 30.795 12.742 -38.115 1.00 87.88 874 THR A CA 1
ATOM 7019 C C . THR A 1 874 ? 30.267 11.390 -38.595 1.00 87.88 874 THR A C 1
ATOM 7021 O O . THR A 1 874 ? 30.976 10.676 -39.306 1.00 87.88 874 THR A O 1
ATOM 7024 N N . LEU A 1 875 ? 29.047 11.013 -38.201 1.00 86.88 875 LEU A N 1
ATOM 7025 C CA . LEU A 1 875 ? 28.488 9.692 -38.454 1.00 86.88 875 LEU A CA 1
ATOM 7026 C C . LEU A 1 875 ? 27.252 9.763 -39.354 1.00 86.88 875 LEU A C 1
ATOM 7028 O O . LEU A 1 875 ? 26.440 10.680 -39.231 1.00 86.88 875 LEU A O 1
ATOM 7032 N N . PRO A 1 876 ? 27.040 8.759 -40.221 1.00 84.00 876 PRO A N 1
ATOM 7033 C CA . PRO A 1 876 ? 25.770 8.620 -40.913 1.00 84.00 876 PRO A CA 1
ATOM 7034 C C . PRO A 1 876 ? 24.665 8.228 -39.923 1.00 84.00 876 PRO A C 1
ATOM 7036 O O . PRO A 1 876 ? 24.861 7.383 -39.038 1.00 84.00 876 PRO A O 1
ATOM 7039 N N . GLU A 1 877 ? 23.478 8.806 -40.100 1.00 81.88 877 GLU A N 1
ATOM 7040 C CA . GLU A 1 877 ? 22.289 8.431 -39.333 1.00 81.88 877 GLU A CA 1
ATOM 7041 C C . GLU A 1 877 ? 21.946 6.948 -39.573 1.00 81.88 877 GLU A C 1
ATOM 7043 O O . GLU A 1 877 ? 21.919 6.486 -40.716 1.00 81.88 877 GLU A O 1
ATOM 7048 N N . LYS A 1 878 ? 21.683 6.190 -38.498 1.00 86.75 878 LYS A N 1
ATOM 7049 C CA . LYS A 1 878 ? 21.194 4.802 -38.570 1.00 86.75 878 LYS A CA 1
ATOM 7050 C C . LYS A 1 878 ? 19.958 4.658 -37.695 1.00 86.75 878 LYS A C 1
ATOM 7052 O O . LYS A 1 878 ? 20.032 4.829 -36.482 1.00 86.75 878 LYS A O 1
ATOM 7057 N N . LYS A 1 879 ? 18.833 4.307 -38.318 1.00 91.94 879 LYS A N 1
ATOM 7058 C CA . LYS A 1 879 ? 17.563 4.109 -37.617 1.00 91.94 879 LYS A CA 1
ATOM 7059 C C . LYS A 1 879 ? 17.518 2.722 -36.994 1.00 91.94 879 LYS A C 1
ATOM 7061 O O . LYS A 1 879 ? 17.351 1.749 -37.720 1.00 91.94 879 LYS A O 1
ATOM 7066 N N . LEU A 1 880 ? 17.685 2.644 -35.676 1.00 93.69 880 LEU A N 1
ATOM 7067 C CA . LEU A 1 880 ? 17.683 1.383 -34.929 1.00 93.69 880 LEU A CA 1
ATOM 7068 C C . LEU A 1 880 ? 16.761 1.484 -33.720 1.00 93.69 880 LEU A C 1
ATOM 7070 O O . LEU A 1 880 ? 16.849 2.431 -32.943 1.00 93.69 880 LEU A O 1
ATOM 7074 N N . ARG A 1 881 ? 15.921 0.473 -33.527 1.00 94.88 881 ARG A N 1
ATOM 7075 C CA . ARG A 1 881 ? 15.090 0.293 -32.339 1.00 94.88 881 ARG A CA 1
ATOM 7076 C C . ARG A 1 881 ? 15.886 -0.508 -31.320 1.00 94.88 881 ARG A C 1
ATOM 7078 O O . ARG A 1 881 ? 16.288 -1.637 -31.585 1.00 94.88 881 ARG A O 1
ATOM 7085 N N . VAL A 1 882 ? 16.126 0.060 -30.152 1.00 95.75 882 VAL A N 1
ATOM 7086 C CA . VAL A 1 882 ? 16.979 -0.535 -29.123 1.00 95.75 882 VAL A CA 1
ATOM 7087 C C . VAL A 1 882 ? 16.147 -0.766 -27.872 1.00 95.75 882 VAL A C 1
ATOM 7089 O O . VAL A 1 882 ? 15.438 0.134 -27.424 1.00 95.75 882 VAL A O 1
ATOM 7092 N N . ALA A 1 883 ? 16.242 -1.956 -27.288 1.00 93.00 883 ALA A N 1
ATOM 7093 C CA . ALA A 1 883 ? 15.683 -2.243 -25.974 1.00 93.00 883 ALA A CA 1
ATOM 7094 C C . ALA A 1 883 ? 16.783 -2.490 -24.948 1.00 93.00 883 ALA A C 1
ATOM 7096 O O . ALA A 1 883 ? 17.680 -3.304 -25.163 1.00 93.00 883 ALA A O 1
ATOM 7097 N N . PHE A 1 884 ? 16.640 -1.860 -23.787 1.00 92.19 884 PHE A N 1
ATOM 7098 C CA . PHE A 1 884 ? 17.301 -2.296 -22.562 1.00 92.19 884 PHE A CA 1
ATOM 7099 C C . PHE A 1 884 ? 16.376 -3.233 -21.783 1.00 92.19 884 PHE A C 1
ATOM 7101 O O . PHE A 1 884 ? 15.205 -2.910 -21.567 1.00 92.19 884 PHE A O 1
ATOM 7108 N N . TYR A 1 885 ? 16.900 -4.381 -21.350 1.00 89.69 885 TYR A N 1
ATOM 7109 C CA . TYR A 1 885 ? 16.117 -5.368 -20.608 1.00 89.69 885 TYR A CA 1
ATOM 7110 C C . TYR A 1 885 ? 16.130 -5.134 -19.092 1.00 89.69 885 TYR A C 1
ATOM 7112 O O . TYR A 1 885 ? 17.196 -5.177 -18.470 1.00 89.69 885 TYR A O 1
ATOM 7120 N N . THR A 1 886 ? 14.954 -4.980 -18.475 1.00 79.50 886 THR A N 1
ATOM 7121 C CA . THR A 1 886 ? 14.805 -4.844 -17.016 1.00 79.50 886 THR A CA 1
ATOM 7122 C C . THR A 1 886 ? 13.656 -5.672 -16.466 1.00 79.50 886 THR A C 1
ATOM 7124 O O . THR A 1 886 ? 12.625 -5.708 -17.098 1.00 79.50 886 THR A O 1
ATOM 7127 N N . TYR A 1 887 ? 13.751 -6.294 -15.289 1.00 68.00 887 TYR A N 1
ATOM 7128 C CA . TYR A 1 887 ? 12.591 -6.976 -14.688 1.00 68.00 887 TYR A CA 1
ATOM 7129 C C . TYR A 1 887 ? 12.269 -6.433 -13.292 1.00 68.00 887 TYR A C 1
ATOM 7131 O O . TYR A 1 887 ? 13.158 -6.073 -12.512 1.00 68.00 887 TYR A O 1
ATOM 7139 N N . ALA A 1 888 ? 10.976 -6.379 -12.965 1.00 46.22 888 ALA A N 1
ATOM 7140 C CA . ALA A 1 888 ? 10.479 -5.889 -11.686 1.00 46.22 888 ALA A CA 1
ATOM 7141 C C . ALA A 1 888 ? 10.662 -6.960 -10.598 1.00 46.22 888 ALA A C 1
ATOM 7143 O O . ALA A 1 888 ? 9.897 -7.916 -10.536 1.00 46.22 888 ALA A O 1
ATOM 7144 N N . GLY A 1 889 ? 11.670 -6.835 -9.726 1.00 41.75 889 GLY A N 1
ATOM 7145 C CA . GLY A 1 889 ? 11.815 -7.829 -8.649 1.00 41.75 889 GLY A CA 1
ATOM 7146 C C . GLY A 1 889 ? 12.881 -7.619 -7.575 1.00 41.75 889 GLY A C 1
ATOM 7147 O O . GLY A 1 889 ? 12.735 -8.154 -6.478 1.00 41.75 889 GLY A O 1
ATOM 7148 N N . SER A 1 890 ? 13.931 -6.838 -7.811 1.00 35.59 890 SER A N 1
ATOM 7149 C CA . SER A 1 890 ? 14.862 -6.418 -6.755 1.00 35.59 890 SER A CA 1
ATOM 7150 C C . SER A 1 890 ? 15.779 -5.323 -7.279 1.00 35.59 890 SER A C 1
ATOM 7152 O O . SER A 1 890 ? 16.137 -5.306 -8.455 1.00 35.59 890 SER A O 1
ATOM 7154 N N . SER A 1 891 ? 16.221 -4.433 -6.395 1.00 35.91 891 SER A N 1
ATOM 7155 C CA . SER A 1 891 ? 17.179 -3.359 -6.683 1.00 35.91 891 SER A CA 1
ATOM 7156 C C . SER A 1 891 ? 18.584 -3.842 -7.098 1.00 35.91 891 SER A C 1
ATOM 7158 O O . SER A 1 891 ? 19.503 -3.034 -7.134 1.00 35.91 891 SER A O 1
ATOM 7160 N N . SER A 1 892 ? 18.784 -5.138 -7.370 1.00 44.09 892 SER A N 1
ATOM 7161 C CA . SER A 1 892 ? 20.093 -5.730 -7.678 1.00 44.09 892 SER A CA 1
ATOM 7162 C C . SER A 1 892 ? 20.115 -6.739 -8.838 1.00 44.09 892 SER A C 1
ATOM 7164 O O . SER A 1 892 ? 21.204 -7.144 -9.229 1.00 44.09 892 SER A O 1
ATOM 7166 N N . GLY A 1 893 ? 18.970 -7.160 -9.401 1.00 48.84 893 GLY A N 1
ATOM 7167 C CA . GLY A 1 893 ? 18.928 -8.213 -10.436 1.00 48.84 893 GLY A CA 1
ATOM 7168 C C . GLY A 1 893 ? 18.497 -7.769 -11.843 1.00 48.84 893 GLY A C 1
ATOM 7169 O O . GLY A 1 893 ? 18.957 -8.348 -12.829 1.00 48.84 893 GLY A O 1
ATOM 7170 N N . GLY A 1 894 ? 17.663 -6.726 -11.942 1.00 55.47 894 GLY A N 1
ATOM 7171 C CA . GLY A 1 894 ? 16.970 -6.291 -13.166 1.00 55.47 894 GLY A CA 1
ATOM 7172 C C . GLY A 1 894 ? 17.770 -5.417 -14.137 1.00 55.47 894 GLY A C 1
ATOM 7173 O O . GLY A 1 894 ? 17.163 -4.672 -14.898 1.00 55.47 894 GLY A O 1
ATOM 7174 N N . GLY A 1 895 ? 19.101 -5.477 -14.109 1.00 62.78 895 GLY A N 1
ATOM 7175 C CA . GLY A 1 895 ? 19.965 -4.661 -14.968 1.00 62.78 895 GLY A CA 1
ATOM 7176 C C . GLY A 1 895 ? 20.210 -3.244 -14.436 1.00 62.78 895 GLY A C 1
ATOM 7177 O O . GLY A 1 895 ? 19.405 -2.660 -13.710 1.00 62.78 895 GLY A O 1
ATOM 7178 N N . ILE A 1 896 ? 21.365 -2.691 -14.792 1.00 73.31 896 ILE A N 1
ATOM 7179 C CA . ILE A 1 896 ? 21.853 -1.375 -14.370 1.00 73.31 896 ILE A CA 1
ATOM 7180 C C . ILE A 1 896 ? 21.630 -0.412 -15.537 1.00 73.31 896 ILE A C 1
ATOM 7182 O O . ILE A 1 896 ? 22.518 -0.155 -16.332 1.00 73.31 896 ILE A O 1
ATOM 7186 N N . ILE A 1 897 ? 20.398 0.059 -15.722 1.00 75.12 897 ILE A N 1
ATOM 7187 C CA . ILE A 1 897 ? 20.033 0.795 -16.948 1.00 75.12 897 ILE A CA 1
ATOM 7188 C C . ILE A 1 897 ? 20.055 2.313 -16.736 1.00 75.12 897 ILE A C 1
ATOM 7190 O O . ILE A 1 897 ? 20.517 3.047 -17.608 1.00 75.12 897 ILE A O 1
ATOM 7194 N N . GLY A 1 898 ? 19.630 2.790 -15.561 1.00 69.94 898 GLY A N 1
ATOM 7195 C CA . GLY A 1 898 ? 19.743 4.196 -15.160 1.00 69.94 898 GLY A CA 1
ATOM 7196 C C . GLY A 1 898 ? 19.280 5.184 -16.236 1.00 69.94 898 GLY A C 1
ATOM 7197 O O . GLY A 1 898 ? 18.181 5.070 -16.770 1.00 69.94 898 GLY A O 1
ATOM 7198 N N . LEU A 1 899 ? 20.144 6.150 -16.553 1.00 70.44 899 LEU A N 1
ATOM 7199 C CA . LEU A 1 899 ? 19.898 7.209 -17.538 1.00 70.44 899 LEU A CA 1
ATOM 7200 C C . LEU A 1 899 ? 20.360 6.832 -18.958 1.00 70.44 899 LEU A C 1
ATOM 7202 O O . LEU A 1 899 ? 20.286 7.665 -19.862 1.00 70.44 899 LEU A O 1
ATOM 7206 N N . LEU A 1 900 ? 20.822 5.592 -19.182 1.00 81.12 900 LEU A N 1
ATOM 7207 C CA . LEU A 1 900 ? 21.321 5.152 -20.488 1.00 81.12 900 LEU A CA 1
ATOM 7208 C C . LEU A 1 900 ? 20.270 5.284 -21.599 1.00 81.12 900 LEU A C 1
ATOM 7210 O O . LEU A 1 900 ? 20.625 5.873 -22.624 1.00 81.12 900 LEU A O 1
ATOM 7214 N N . PRO A 1 901 ? 18.998 4.851 -21.424 1.00 79.75 901 PRO A N 1
ATOM 7215 C CA . PRO A 1 901 ? 17.994 4.973 -22.476 1.00 79.75 901 PRO A CA 1
ATOM 7216 C C . PRO A 1 901 ? 17.788 6.422 -22.911 1.00 79.75 901 PRO A C 1
ATOM 7218 O O . PRO A 1 901 ? 17.924 6.733 -24.088 1.00 79.75 901 PRO A O 1
ATOM 7221 N N . ALA A 1 902 ? 17.587 7.327 -21.951 1.00 69.62 902 ALA A N 1
ATOM 7222 C CA . ALA A 1 902 ? 17.420 8.754 -22.220 1.00 69.62 902 ALA A CA 1
ATOM 7223 C C . ALA A 1 902 ? 18.679 9.397 -22.829 1.00 69.62 902 ALA A C 1
ATOM 7225 O O . ALA A 1 902 ? 18.581 10.345 -23.600 1.00 69.62 902 ALA A O 1
ATOM 7226 N N . SER A 1 903 ? 19.873 8.891 -22.502 1.00 76.00 903 SER A N 1
ATOM 7227 C CA . SER A 1 903 ? 21.127 9.406 -23.066 1.00 76.00 903 SER A CA 1
ATOM 7228 C C . SER A 1 903 ? 21.351 9.010 -24.531 1.00 76.00 903 SER A C 1
ATOM 7230 O O . SER A 1 903 ? 22.141 9.663 -25.217 1.00 76.00 903 SER A O 1
ATOM 7232 N N . LEU A 1 904 ? 20.693 7.946 -25.000 1.00 85.06 904 LEU A N 1
ATOM 7233 C CA . LEU A 1 904 ? 20.848 7.372 -26.340 1.00 85.06 904 LEU A CA 1
ATOM 7234 C C . LEU A 1 904 ? 19.635 7.637 -27.240 1.00 85.06 904 LEU A C 1
ATOM 7236 O O . LEU A 1 904 ? 19.792 7.646 -28.458 1.00 85.06 904 LEU A O 1
ATOM 7240 N N . ASP A 1 905 ? 18.450 7.861 -26.670 1.00 79.19 905 ASP A N 1
ATOM 7241 C CA . ASP A 1 905 ? 17.230 8.078 -27.443 1.00 79.19 905 ASP A CA 1
ATOM 7242 C C . ASP A 1 905 ? 17.352 9.288 -28.378 1.00 79.19 905 ASP A C 1
ATOM 7244 O O . ASP A 1 905 ? 17.910 10.335 -28.029 1.00 79.19 905 ASP A O 1
ATOM 7248 N N . GLN A 1 906 ? 16.869 9.099 -29.605 1.00 76.88 906 GLN A N 1
ATOM 7249 C CA . GLN A 1 906 ? 16.939 10.027 -30.738 1.00 76.88 906 GLN A CA 1
ATOM 7250 C C . GLN A 1 906 ? 18.359 10.377 -31.218 1.00 76.88 906 GLN A C 1
ATOM 7252 O O . GLN A 1 906 ? 18.516 11.066 -32.228 1.00 76.88 906 GLN A O 1
ATOM 7257 N N . GLN A 1 907 ? 19.414 9.893 -30.557 1.00 81.38 907 GLN A N 1
ATOM 7258 C CA . GLN A 1 907 ? 20.791 10.189 -30.943 1.00 81.38 907 GLN A CA 1
ATOM 7259 C C . GLN A 1 907 ? 21.176 9.377 -32.180 1.00 81.38 907 GLN A C 1
ATOM 7261 O O . GLN A 1 907 ? 21.080 8.152 -32.178 1.00 81.38 907 GLN A O 1
ATOM 7266 N N . GLY A 1 908 ? 21.607 10.046 -33.253 1.00 79.38 908 GLY A N 1
ATOM 7267 C CA . GLY A 1 908 ? 22.096 9.392 -34.476 1.00 79.38 908 GLY A CA 1
ATOM 7268 C C . GLY A 1 908 ? 21.125 8.397 -35.128 1.00 79.38 908 GLY A C 1
ATOM 7269 O O . GLY A 1 908 ? 21.585 7.500 -35.839 1.00 79.38 908 GLY A O 1
ATOM 7270 N N . GLY A 1 909 ? 19.817 8.550 -34.876 1.00 83.12 909 GLY A N 1
ATOM 7271 C CA . GLY A 1 909 ? 18.740 7.701 -35.394 1.00 83.12 909 GLY A CA 1
ATOM 7272 C C . GLY A 1 909 ? 18.256 6.589 -34.450 1.00 83.12 909 GLY A C 1
ATOM 7273 O O . GLY A 1 909 ? 17.365 5.830 -34.827 1.00 83.12 909 GLY A O 1
ATOM 7274 N N . LEU A 1 910 ? 18.787 6.467 -33.229 1.00 90.00 910 LEU A N 1
ATOM 7275 C CA . LEU A 1 910 ? 18.318 5.448 -32.285 1.00 90.00 910 LEU A CA 1
ATOM 7276 C C . LEU A 1 910 ? 16.921 5.778 -31.735 1.00 90.00 910 LEU A C 1
ATOM 7278 O O . LEU A 1 910 ? 16.639 6.915 -31.372 1.00 90.00 910 LEU A O 1
ATOM 7282 N N . GLN A 1 911 ? 16.072 4.763 -31.610 1.00 87.69 911 GLN A N 1
ATOM 7283 C CA . GLN A 1 911 ? 14.826 4.801 -30.851 1.00 87.69 911 GLN A CA 1
ATOM 7284 C C . GLN A 1 911 ? 14.962 3.828 -29.687 1.00 87.69 911 GLN A C 1
ATOM 7286 O O . GLN A 1 911 ? 15.011 2.615 -29.899 1.00 87.69 911 GLN A O 1
ATOM 7291 N N . VAL A 1 912 ? 15.046 4.339 -28.463 1.00 85.31 912 VAL A N 1
ATOM 7292 C CA . VAL A 1 912 ? 15.397 3.525 -27.299 1.00 85.31 912 VAL A CA 1
ATOM 7293 C C . VAL A 1 912 ? 14.192 3.321 -26.393 1.00 85.31 912 VAL A C 1
ATOM 7295 O O . VAL A 1 912 ? 13.472 4.250 -26.044 1.00 85.31 912 VAL A O 1
ATOM 7298 N N . THR A 1 913 ? 13.981 2.075 -25.989 1.00 83.31 913 THR A N 1
ATOM 7299 C CA . THR A 1 913 ? 12.907 1.663 -25.085 1.00 83.31 913 THR A CA 1
ATOM 7300 C C . THR A 1 913 ? 13.456 0.770 -23.981 1.00 83.31 913 THR A C 1
ATOM 7302 O O . THR A 1 913 ? 14.591 0.286 -24.035 1.00 83.31 913 THR A O 1
ATOM 7305 N N . THR A 1 914 ? 12.646 0.545 -22.956 1.00 82.94 914 THR A N 1
ATOM 7306 C CA . THR A 1 914 ? 12.857 -0.538 -21.999 1.00 82.94 914 THR A CA 1
ATOM 7307 C C . THR A 1 914 ? 11.814 -1.616 -22.247 1.00 82.94 914 THR A C 1
ATOM 7309 O O . THR A 1 914 ? 10.658 -1.314 -22.544 1.00 82.94 914 THR A O 1
ATOM 7312 N N . ILE A 1 915 ? 12.223 -2.877 -22.133 1.00 80.00 915 ILE A N 1
ATOM 7313 C CA . ILE A 1 915 ? 11.297 -4.011 -22.130 1.00 80.00 915 ILE A CA 1
ATOM 7314 C C . ILE A 1 915 ? 11.539 -4.843 -20.880 1.00 80.00 915 ILE A C 1
ATOM 7316 O O . ILE A 1 915 ? 12.677 -4.966 -20.421 1.00 80.00 915 ILE A O 1
ATOM 7320 N N . ASP A 1 916 ? 10.464 -5.419 -20.356 1.00 74.62 916 ASP A N 1
ATOM 7321 C CA . ASP A 1 916 ? 10.470 -6.178 -19.109 1.00 74.62 916 ASP A CA 1
ATOM 7322 C C . ASP A 1 916 ? 10.069 -7.640 -19.237 1.00 74.62 916 ASP A C 1
ATOM 7324 O O . ASP A 1 916 ? 9.989 -8.363 -18.249 1.00 74.62 916 ASP A O 1
ATOM 7328 N N . ASN A 1 917 ? 9.886 -8.091 -20.477 1.00 72.44 917 ASN A N 1
ATOM 7329 C CA . ASN A 1 917 ? 9.592 -9.476 -20.784 1.00 72.44 917 ASN A CA 1
ATOM 7330 C C . ASN A 1 917 ? 10.182 -9.872 -22.141 1.00 72.44 917 ASN A C 1
ATOM 7332 O O . ASN A 1 917 ? 10.045 -9.138 -23.125 1.00 72.44 917 ASN A O 1
ATOM 7336 N N . LEU A 1 918 ? 10.806 -11.047 -22.210 1.00 81.81 918 LEU A N 1
ATOM 7337 C CA . LEU A 1 918 ? 11.547 -11.554 -23.374 1.00 81.81 918 LEU A CA 1
ATOM 7338 C C . LEU A 1 918 ? 10.666 -12.407 -24.304 1.00 81.81 918 LEU A C 1
ATOM 7340 O O . LEU A 1 918 ? 11.069 -13.467 -24.794 1.00 81.81 918 LEU A O 1
ATOM 7344 N N . THR A 1 919 ? 9.441 -11.943 -24.549 1.00 76.38 919 THR A N 1
ATOM 7345 C CA . THR A 1 919 ? 8.512 -12.580 -25.493 1.00 76.38 919 THR A CA 1
ATOM 7346 C C . THR A 1 919 ? 8.943 -12.334 -26.936 1.00 76.38 919 THR A C 1
ATOM 7348 O O . THR A 1 919 ? 9.539 -11.298 -27.252 1.00 76.38 919 THR A O 1
ATOM 7351 N N . ARG A 1 920 ? 8.578 -13.234 -27.855 1.00 73.19 920 ARG A N 1
ATOM 7352 C CA . ARG A 1 920 ? 8.869 -13.056 -29.294 1.00 73.19 920 ARG A CA 1
ATOM 7353 C C . ARG A 1 920 ? 8.353 -11.724 -29.828 1.00 73.19 920 ARG A C 1
ATOM 7355 O O . ARG A 1 920 ? 9.028 -11.077 -30.623 1.00 73.19 920 ARG A O 1
ATOM 7362 N N . ARG A 1 921 ? 7.180 -11.291 -29.355 1.00 78.62 921 ARG A N 1
ATOM 7363 C CA . ARG A 1 921 ? 6.571 -10.009 -29.729 1.00 78.62 921 ARG A CA 1
ATOM 7364 C C . ARG A 1 921 ? 7.447 -8.819 -29.337 1.00 78.62 921 ARG A C 1
ATOM 7366 O O . ARG A 1 921 ? 7.628 -7.917 -30.149 1.00 78.62 921 ARG A O 1
ATOM 7373 N N . ASN A 1 922 ? 7.967 -8.804 -28.111 1.00 74.25 922 ASN A N 1
ATOM 7374 C CA . ASN A 1 922 ? 8.807 -7.703 -27.641 1.00 74.25 922 ASN A CA 1
ATOM 7375 C C . ASN A 1 922 ? 10.152 -7.681 -28.377 1.00 74.25 922 ASN A C 1
ATOM 7377 O O . ASN A 1 922 ? 10.620 -6.610 -28.749 1.00 74.25 922 ASN A O 1
ATOM 7381 N N . LEU A 1 923 ? 10.728 -8.853 -28.666 1.00 85.56 923 LEU A N 1
ATOM 7382 C CA . LEU A 1 923 ? 11.974 -8.958 -29.431 1.00 85.56 923 LEU A CA 1
ATOM 7383 C C . LEU A 1 923 ? 11.807 -8.533 -30.899 1.00 85.56 923 LEU A C 1
ATOM 7385 O O . LEU A 1 923 ? 12.687 -7.887 -31.445 1.00 85.56 923 LEU A O 1
ATOM 7389 N N . GLN A 1 924 ? 10.660 -8.802 -31.532 1.00 83.50 924 GLN A N 1
ATOM 7390 C CA . GLN A 1 924 ? 10.353 -8.316 -32.891 1.00 83.50 924 GLN A CA 1
ATOM 7391 C C . GLN A 1 924 ? 10.197 -6.787 -32.975 1.00 83.50 924 GLN A C 1
ATOM 7393 O O . GLN A 1 924 ? 10.337 -6.187 -34.049 1.00 83.50 924 GLN A O 1
ATOM 7398 N N . ALA A 1 925 ? 9.867 -6.144 -31.854 1.00 84.06 925 ALA A N 1
ATOM 7399 C CA . ALA A 1 925 ? 9.696 -4.700 -31.790 1.00 84.06 925 ALA A CA 1
ATOM 7400 C C . ALA A 1 925 ? 11.033 -3.942 -31.781 1.00 84.06 925 ALA A C 1
ATOM 7402 O O . ALA A 1 925 ? 11.017 -2.719 -31.928 1.00 84.06 925 ALA A O 1
ATOM 7403 N N . VAL A 1 926 ? 12.162 -4.645 -31.660 1.00 91.81 926 VAL A N 1
ATOM 7404 C CA . VAL A 1 926 ? 13.496 -4.053 -31.574 1.00 91.81 926 VAL A CA 1
ATOM 7405 C C . VAL A 1 926 ? 14.480 -4.689 -32.547 1.00 91.81 926 VAL A C 1
ATOM 7407 O O . VAL A 1 926 ? 14.284 -5.804 -33.016 1.00 91.81 926 VAL A O 1
ATOM 7410 N N . ASP A 1 927 ? 15.533 -3.946 -32.860 1.00 97.31 927 ASP A N 1
ATOM 7411 C CA . ASP A 1 927 ? 16.650 -4.365 -33.705 1.00 97.31 927 ASP A CA 1
ATOM 7412 C C . ASP A 1 927 ? 17.853 -4.780 -32.847 1.00 97.31 927 ASP A C 1
ATOM 7414 O O . ASP A 1 927 ? 18.601 -5.680 -33.220 1.00 97.31 927 ASP A O 1
ATOM 7418 N N . VAL A 1 928 ? 18.019 -4.165 -31.668 1.00 98.00 928 VAL A N 1
ATOM 7419 C CA . VAL A 1 928 ? 19.095 -4.482 -30.717 1.00 98.00 928 VAL A CA 1
ATOM 7420 C C . VAL A 1 928 ? 18.542 -4.648 -29.304 1.00 98.00 928 VAL A C 1
ATOM 7422 O O . VAL A 1 928 ? 17.805 -3.794 -28.813 1.00 98.00 928 VAL A O 1
ATOM 7425 N N . LEU A 1 929 ? 18.946 -5.723 -28.630 1.00 97.50 929 LEU A N 1
ATOM 7426 C CA . LEU A 1 929 ? 18.648 -5.999 -27.228 1.00 97.50 929 LEU A CA 1
ATOM 7427 C C . LEU A 1 929 ? 19.913 -5.893 -26.370 1.00 97.50 929 LEU A C 1
ATOM 7429 O O . LEU A 1 929 ? 20.923 -6.533 -26.663 1.00 97.50 929 LEU A O 1
ATOM 7433 N N . VAL A 1 930 ? 19.842 -5.127 -25.281 1.00 97.38 930 VAL A N 1
ATOM 7434 C CA . VAL A 1 930 ? 20.962 -4.894 -24.362 1.00 97.38 930 VAL A CA 1
ATOM 7435 C C . VAL A 1 930 ? 20.640 -5.421 -22.964 1.00 97.38 930 VAL A C 1
ATOM 7437 O O . VAL A 1 930 ? 19.714 -4.948 -22.298 1.00 97.38 930 VAL A O 1
ATOM 7440 N N . PHE A 1 931 ? 21.462 -6.359 -22.495 1.00 94.38 931 PHE A N 1
ATOM 7441 C CA . PHE A 1 931 ? 21.511 -6.821 -21.110 1.00 94.38 931 PHE A CA 1
ATOM 7442 C C . PHE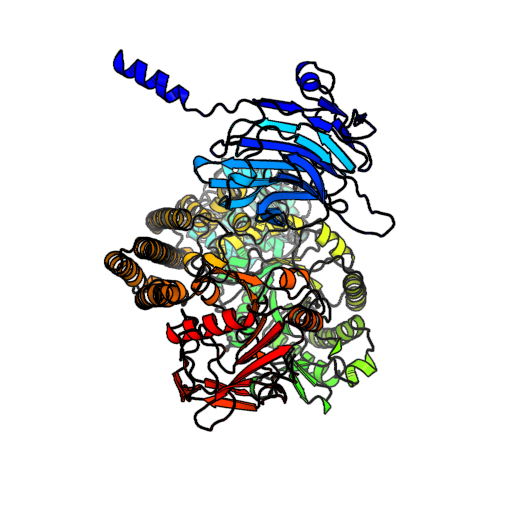 A 1 931 ? 22.644 -6.103 -20.379 1.00 94.38 931 PHE A C 1
ATOM 7444 O O . PHE A 1 931 ? 23.777 -6.593 -20.345 1.00 94.38 931 PHE A O 1
ATOM 7451 N N . ASN A 1 932 ? 22.350 -4.925 -19.818 1.00 92.19 932 ASN A N 1
ATOM 7452 C CA . ASN A 1 932 ? 23.366 -4.138 -19.128 1.00 92.19 932 ASN A CA 1
ATOM 7453 C C . ASN A 1 932 ? 23.516 -4.571 -17.662 1.00 92.19 932 ASN A C 1
ATOM 7455 O O . ASN A 1 932 ? 22.770 -4.122 -16.791 1.00 92.19 932 ASN A O 1
ATOM 7459 N N . GLY A 1 933 ? 24.475 -5.453 -17.381 1.00 86.50 933 GLY A N 1
ATOM 7460 C CA . GLY A 1 933 ? 24.783 -5.899 -16.023 1.00 86.50 933 GLY A CA 1
ATOM 7461 C C . GLY A 1 933 ? 23.692 -6.751 -15.367 1.00 86.50 933 GLY A C 1
ATOM 7462 O O . GLY A 1 933 ? 23.667 -6.841 -14.142 1.00 86.50 933 GLY A O 1
ATOM 7463 N N . ASN A 1 934 ? 22.794 -7.373 -16.139 1.00 87.00 934 ASN A N 1
ATOM 7464 C CA . ASN A 1 934 ? 21.747 -8.262 -15.624 1.00 87.00 934 ASN A CA 1
ATOM 7465 C C . ASN A 1 934 ? 22.348 -9.542 -15.014 1.00 87.00 934 ASN A C 1
ATOM 7467 O O . ASN A 1 934 ? 23.240 -10.157 -15.593 1.00 87.00 934 ASN A O 1
ATOM 7471 N N . HIS A 1 935 ? 21.842 -9.968 -13.852 1.00 77.88 935 HIS A N 1
ATOM 7472 C CA . HIS A 1 935 ? 22.275 -11.220 -13.199 1.00 77.88 935 HIS A CA 1
ATOM 7473 C C . HIS A 1 935 ? 21.355 -12.397 -13.547 1.00 77.88 935 HIS A C 1
ATOM 7475 O O . HIS A 1 935 ? 21.748 -13.557 -13.432 1.00 77.88 935 HIS A O 1
ATOM 7481 N N . SER A 1 936 ? 20.115 -12.094 -13.932 1.00 74.56 936 SER A N 1
ATOM 7482 C CA . SER A 1 936 ? 19.074 -13.056 -14.278 1.00 74.56 936 SER A CA 1
ATOM 7483 C C . SER A 1 936 ? 18.137 -12.455 -15.323 1.00 74.56 936 SER A C 1
ATOM 7485 O O . SER A 1 936 ? 18.036 -11.23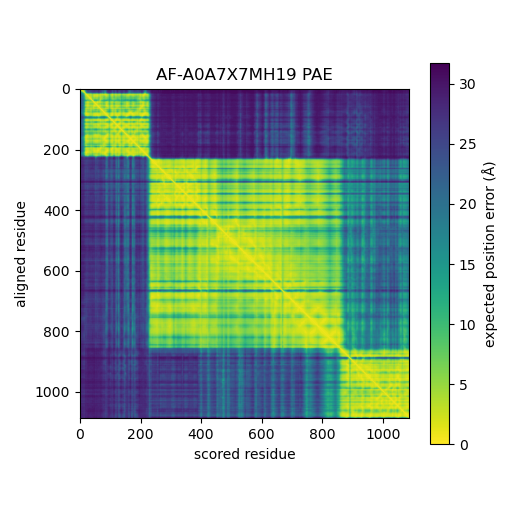7 -15.481 1.00 74.56 936 SER A O 1
ATOM 7487 N N . GLU A 1 937 ? 17.468 -13.348 -16.030 1.00 75.31 937 GLU A N 1
ATOM 7488 C CA . GLU A 1 937 ? 16.323 -13.128 -16.892 1.00 75.31 937 GLU A CA 1
ATOM 7489 C C . GLU A 1 937 ? 15.063 -12.663 -16.140 1.00 75.31 937 GLU A C 1
ATOM 7491 O O . GLU A 1 937 ? 14.188 -12.101 -16.773 1.00 75.31 937 GLU A O 1
ATOM 7496 N N . GLY A 1 938 ? 14.932 -12.868 -14.825 1.00 70.50 938 GLY A N 1
ATOM 7497 C CA . GLY A 1 938 ? 13.675 -12.598 -14.113 1.00 70.50 938 GLY A CA 1
ATOM 7498 C C . GLY A 1 938 ? 12.491 -13.480 -14.546 1.00 70.50 938 GLY A C 1
ATOM 7499 O O . GLY A 1 938 ? 12.665 -14.544 -15.136 1.00 70.50 938 GLY A O 1
ATOM 7500 N N . ASP A 1 939 ? 11.270 -13.039 -14.237 1.00 59.75 939 ASP A N 1
ATOM 7501 C CA . ASP A 1 939 ? 10.043 -13.760 -14.597 1.00 59.75 939 ASP A CA 1
ATOM 7502 C C . ASP A 1 939 ? 9.647 -13.433 -16.050 1.00 59.75 939 ASP A C 1
ATOM 7504 O O . ASP A 1 939 ? 9.130 -12.355 -16.332 1.00 59.75 939 ASP A O 1
ATOM 7508 N N . CYS A 1 940 ? 9.910 -14.356 -16.982 1.00 58.25 940 CYS A N 1
ATOM 7509 C CA . CYS A 1 940 ? 9.518 -14.237 -18.393 1.00 58.25 940 CYS A CA 1
ATOM 7510 C C . CYS A 1 940 ? 8.273 -15.082 -18.703 1.00 58.25 940 CYS A C 1
ATOM 7512 O O . CYS A 1 940 ? 8.156 -16.214 -18.235 1.00 58.25 940 CYS A O 1
ATOM 7514 N N . ASP A 1 941 ? 7.382 -14.564 -19.554 1.00 51.59 941 ASP A N 1
ATOM 7515 C CA . ASP A 1 941 ? 6.120 -15.239 -19.920 1.00 51.59 941 ASP A CA 1
ATOM 7516 C C . ASP A 1 941 ? 6.341 -16.411 -20.896 1.00 51.59 941 ASP A C 1
ATOM 7518 O O . ASP A 1 941 ? 5.508 -17.309 -21.012 1.00 51.59 941 ASP A O 1
ATOM 7522 N N . GLU A 1 942 ? 7.465 -16.399 -21.618 1.00 64.31 942 GLU A N 1
ATOM 7523 C CA . GLU A 1 942 ? 7.840 -17.378 -22.643 1.00 64.31 942 GLU A CA 1
ATOM 7524 C C . GLU A 1 942 ? 9.255 -17.933 -22.394 1.00 64.31 942 GLU A C 1
ATOM 7526 O O . GLU A 1 942 ? 10.002 -17.429 -21.551 1.00 64.31 942 GLU A O 1
ATOM 7531 N N . ASN A 1 943 ? 9.660 -18.954 -23.166 1.00 79.19 943 ASN A N 1
ATOM 7532 C CA . ASN A 1 943 ? 11.033 -19.465 -23.152 1.00 79.19 943 ASN A CA 1
ATOM 7533 C C . ASN A 1 943 ? 12.006 -18.422 -23.730 1.00 79.19 943 ASN A C 1
ATOM 7535 O O . ASN A 1 943 ? 12.313 -18.390 -24.924 1.00 79.19 943 ASN A O 1
ATOM 7539 N N . TRP A 1 944 ? 12.490 -17.556 -22.846 1.00 86.31 944 TRP A N 1
ATOM 7540 C CA . TRP A 1 944 ? 13.322 -16.409 -23.178 1.00 86.31 944 TRP A CA 1
ATOM 7541 C C . TRP A 1 944 ? 14.616 -16.794 -23.910 1.00 86.31 944 TRP A C 1
ATOM 7543 O O . TRP A 1 944 ? 15.046 -16.081 -24.816 1.00 86.31 944 TRP A O 1
ATOM 7553 N N . ARG A 1 945 ? 15.231 -17.932 -23.557 1.00 89.31 945 ARG A N 1
ATOM 7554 C CA . ARG A 1 945 ? 16.511 -18.360 -24.134 1.00 89.31 945 ARG A CA 1
ATOM 7555 C C . ARG A 1 945 ? 16.340 -18.767 -25.595 1.00 89.31 945 ARG A C 1
ATOM 7557 O O . ARG A 1 945 ? 17.109 -18.319 -26.441 1.00 89.31 945 ARG A O 1
ATOM 7564 N N . GLU A 1 946 ? 15.311 -19.556 -25.900 1.00 87.56 946 GLU A N 1
ATOM 7565 C CA . GLU A 1 946 ? 14.955 -19.894 -27.286 1.00 87.56 946 GLU A CA 1
ATOM 7566 C C . GLU A 1 946 ? 14.586 -18.648 -28.093 1.00 87.56 946 GLU A C 1
ATOM 7568 O O . GLU A 1 946 ? 14.993 -18.508 -29.245 1.00 87.56 946 GLU A O 1
ATOM 7573 N N . ASN A 1 947 ? 13.860 -17.717 -27.477 1.00 90.69 947 ASN A N 1
ATOM 7574 C CA . ASN A 1 947 ? 13.439 -16.484 -28.128 1.00 90.69 947 ASN A CA 1
ATOM 7575 C C . ASN A 1 947 ? 14.624 -15.582 -28.505 1.00 90.69 947 ASN A C 1
ATOM 7577 O O . ASN A 1 947 ? 14.641 -15.054 -29.615 1.00 90.69 947 ASN A O 1
ATOM 7581 N N . ILE A 1 948 ? 15.633 -15.436 -27.639 1.00 95.69 948 ILE A N 1
ATOM 7582 C CA . ILE A 1 948 ? 16.840 -14.655 -27.956 1.00 95.69 948 ILE A CA 1
ATOM 7583 C C . ILE A 1 948 ? 17.682 -15.343 -29.031 1.00 95.69 948 ILE A C 1
ATOM 7585 O O . ILE A 1 948 ? 18.174 -14.668 -29.933 1.00 95.69 948 ILE A O 1
ATOM 7589 N N . LEU A 1 949 ? 17.838 -16.670 -28.963 1.00 95.69 949 LEU A N 1
ATOM 7590 C CA . LEU A 1 949 ? 18.543 -17.427 -30.003 1.00 95.69 949 LEU A CA 1
ATOM 7591 C C . LEU A 1 949 ? 17.863 -17.235 -31.364 1.00 95.69 949 LEU A C 1
ATOM 7593 O O . LEU A 1 949 ? 18.528 -16.903 -32.340 1.00 95.69 949 LEU A O 1
ATOM 7597 N N . ALA A 1 950 ? 16.533 -17.355 -31.416 1.00 93.06 950 ALA A N 1
ATOM 7598 C CA . ALA A 1 950 ? 15.756 -17.130 -32.632 1.00 93.06 950 ALA A CA 1
ATOM 7599 C C . ALA A 1 950 ? 15.830 -15.674 -33.119 1.00 93.06 950 ALA A C 1
ATOM 7601 O O . ALA A 1 950 ? 15.935 -15.434 -34.321 1.00 93.06 950 ALA A O 1
ATOM 7602 N N . PHE A 1 951 ? 15.801 -14.707 -32.200 1.00 96.56 951 PHE A N 1
ATOM 7603 C CA . PHE A 1 951 ? 15.956 -13.288 -32.507 1.00 96.56 951 PHE A CA 1
ATOM 7604 C C . PHE A 1 951 ? 17.314 -13.002 -33.156 1.00 96.56 951 PHE A C 1
ATOM 7606 O O . PHE A 1 951 ? 17.351 -12.430 -34.245 1.00 96.56 951 PHE A O 1
ATOM 7613 N N . ALA A 1 952 ? 18.409 -13.475 -32.553 1.00 96.50 952 ALA A N 1
ATOM 7614 C CA . ALA A 1 952 ? 19.746 -13.346 -33.124 1.00 96.50 952 ALA A CA 1
ATOM 7615 C C . ALA A 1 952 ? 19.846 -14.070 -34.473 1.00 96.50 952 ALA A C 1
ATOM 7617 O O . ALA A 1 952 ? 20.228 -13.467 -35.470 1.00 96.50 952 ALA A O 1
ATOM 7618 N N . GLN A 1 953 ? 19.377 -15.317 -34.558 1.00 96.00 953 GLN A N 1
ATOM 7619 C CA . GLN A 1 953 ? 19.360 -16.082 -35.807 1.00 96.00 953 GLN A CA 1
ATOM 7620 C C . GLN A 1 953 ? 18.659 -15.317 -36.946 1.00 96.00 953 GLN A C 1
ATOM 7622 O O . GLN A 1 953 ? 19.101 -15.368 -38.098 1.00 96.00 953 GLN A O 1
ATOM 7627 N N . ALA A 1 954 ? 17.585 -14.589 -36.624 1.00 92.94 954 ALA A N 1
ATOM 7628 C CA . ALA A 1 954 ? 16.788 -13.818 -37.568 1.00 92.94 954 ALA A CA 1
ATOM 7629 C C . ALA A 1 954 ? 17.390 -12.456 -37.963 1.00 92.94 954 ALA A C 1
ATOM 7631 O O . ALA A 1 954 ? 16.825 -11.830 -38.860 1.00 92.94 954 ALA A O 1
ATOM 7632 N N . GLY A 1 955 ? 18.509 -12.023 -37.376 1.00 94.25 955 GLY A N 1
ATOM 7633 C CA . GLY A 1 955 ? 19.150 -10.732 -37.670 1.00 94.25 955 GLY A CA 1
ATOM 7634 C C . GLY A 1 955 ? 19.167 -9.748 -36.499 1.00 94.25 955 GLY A C 1
ATOM 7635 O O . GLY A 1 955 ? 19.703 -8.655 -36.635 1.00 94.25 955 GLY A O 1
ATOM 7636 N N . GLY A 1 956 ? 18.597 -10.113 -35.350 1.00 96.69 956 GLY A N 1
ATOM 7637 C CA . GLY A 1 956 ? 18.611 -9.282 -34.151 1.00 96.69 956 GLY A CA 1
ATOM 7638 C C . GLY A 1 956 ? 20.010 -9.128 -33.553 1.00 96.69 956 GLY A C 1
ATOM 7639 O O . GLY A 1 956 ? 20.781 -10.086 -33.481 1.00 96.69 956 GLY A O 1
ATOM 7640 N N . GLY A 1 957 ? 20.337 -7.923 -33.096 1.00 97.94 957 GLY A N 1
ATOM 7641 C CA . GLY A 1 957 ? 21.571 -7.639 -32.371 1.00 97.94 957 GLY A CA 1
ATOM 7642 C C . GLY A 1 957 ? 21.422 -7.908 -30.873 1.00 97.94 957 GLY A C 1
ATOM 7643 O O . GLY A 1 957 ? 20.436 -7.483 -30.272 1.00 97.94 957 GLY A O 1
ATOM 7644 N N . VAL A 1 958 ? 22.394 -8.562 -30.233 1.00 98.06 958 VAL A N 1
ATOM 7645 C CA . VAL A 1 958 ? 22.348 -8.821 -28.779 1.00 98.06 958 VAL A CA 1
ATOM 7646 C C . VAL A 1 958 ? 23.650 -8.406 -28.104 1.00 98.06 958 VAL A C 1
ATOM 7648 O O . VAL A 1 958 ? 24.731 -8.787 -28.543 1.00 98.06 958 VAL A O 1
ATOM 7651 N N . ILE A 1 959 ? 23.553 -7.639 -27.019 1.00 98.25 959 ILE A N 1
ATOM 7652 C CA . ILE A 1 959 ? 24.704 -7.181 -26.234 1.00 98.25 959 ILE A CA 1
ATOM 7653 C C . ILE A 1 959 ? 24.560 -7.669 -24.793 1.00 98.25 959 ILE A C 1
ATOM 7655 O O . ILE A 1 959 ? 23.583 -7.343 -24.116 1.00 98.25 959 ILE A O 1
ATOM 7659 N N . PHE A 1 960 ? 25.558 -8.408 -24.315 1.00 97.31 960 PHE A N 1
ATOM 7660 C CA . PHE A 1 960 ? 25.698 -8.812 -22.919 1.00 97.31 960 PHE A CA 1
ATOM 7661 C C . PHE A 1 960 ? 26.848 -8.043 -22.286 1.00 97.31 960 PHE A C 1
ATOM 7663 O O . PHE A 1 960 ? 27.964 -8.055 -22.808 1.00 97.31 960 PHE A O 1
ATOM 7670 N N . THR A 1 961 ? 26.585 -7.390 -21.157 1.00 95.12 961 THR A N 1
ATOM 7671 C CA . THR A 1 961 ? 27.611 -6.638 -20.432 1.00 95.12 961 THR A CA 1
ATOM 7672 C C . THR A 1 961 ? 27.827 -7.217 -19.036 1.00 95.12 961 THR A C 1
ATOM 7674 O O . THR A 1 961 ? 26.885 -7.684 -18.382 1.00 95.12 961 THR A O 1
ATOM 7677 N N . HIS A 1 962 ? 29.075 -7.198 -18.574 1.00 92.88 962 HIS A N 1
ATOM 7678 C CA . HIS A 1 962 ? 29.493 -7.536 -17.216 1.00 92.88 962 HIS A CA 1
ATOM 7679 C C . HIS A 1 962 ? 28.839 -8.822 -16.675 1.00 92.88 962 HIS A C 1
ATOM 7681 O O . HIS A 1 962 ? 29.160 -9.922 -17.124 1.00 92.88 962 HIS A O 1
ATOM 7687 N N . ASN A 1 963 ? 27.882 -8.716 -15.744 1.00 88.50 963 ASN A N 1
ATOM 7688 C CA . ASN A 1 963 ? 27.237 -9.873 -15.114 1.00 88.50 963 ASN A CA 1
ATOM 7689 C C . ASN A 1 963 ? 26.488 -10.764 -16.114 1.00 88.50 963 ASN A C 1
ATOM 7691 O O . ASN A 1 963 ? 26.465 -11.987 -15.947 1.00 88.50 963 ASN A O 1
ATOM 7695 N N . ALA A 1 964 ? 25.945 -10.163 -17.177 1.00 91.38 964 ALA A N 1
ATOM 7696 C CA . ALA A 1 964 ? 25.213 -10.861 -18.226 1.00 91.38 964 ALA A CA 1
ATOM 7697 C C . ALA A 1 964 ? 26.135 -11.720 -19.115 1.00 91.38 964 ALA A C 1
ATOM 7699 O O . ALA A 1 964 ? 25.653 -12.549 -19.883 1.00 91.38 964 ALA A O 1
ATOM 7700 N N . CYS A 1 965 ? 27.461 -11.602 -18.962 1.00 93.19 965 CYS A N 1
ATOM 7701 C CA . CYS A 1 965 ? 28.444 -12.498 -19.579 1.00 93.19 965 CYS A CA 1
ATOM 7702 C C . CYS A 1 965 ? 28.562 -13.869 -18.882 1.00 93.19 965 CYS A C 1
ATOM 7704 O O . CYS A 1 965 ? 29.478 -14.638 -19.173 1.00 93.19 965 CYS A O 1
ATOM 7706 N N . GLY A 1 966 ? 27.654 -14.183 -17.952 1.00 87.12 966 GLY A N 1
ATOM 7707 C CA . GLY A 1 966 ? 27.635 -15.458 -17.233 1.00 87.12 966 GLY A CA 1
ATOM 7708 C C . GLY A 1 966 ? 28.556 -15.485 -16.010 1.00 87.12 966 GLY A C 1
ATOM 7709 O O . GLY A 1 966 ? 29.117 -16.530 -15.697 1.00 87.12 966 GLY A O 1
ATOM 7710 N N . ARG A 1 967 ? 28.729 -14.343 -15.325 1.00 83.06 967 ARG A N 1
ATOM 7711 C CA . ARG A 1 967 ? 29.545 -14.228 -14.095 1.00 83.06 967 ARG A CA 1
ATOM 7712 C C . ARG A 1 967 ? 28.926 -14.949 -12.891 1.00 83.06 967 ARG A C 1
ATOM 7714 O O . ARG A 1 967 ? 29.648 -15.429 -12.021 1.00 83.06 967 ARG A O 1
ATOM 7721 N N . HIS A 1 968 ? 27.597 -14.984 -12.808 1.00 76.69 968 HIS A N 1
ATOM 7722 C CA . HIS A 1 968 ? 26.849 -15.580 -11.698 1.00 76.69 968 HIS A CA 1
ATOM 7723 C C . HIS A 1 968 ? 26.119 -16.853 -12.140 1.00 76.69 968 HIS A C 1
ATOM 7725 O O . HIS A 1 968 ? 25.754 -16.971 -13.310 1.00 76.69 968 HIS A O 1
ATOM 7731 N N . GLN A 1 969 ? 25.838 -17.764 -11.196 1.00 65.75 969 GLN A N 1
ATOM 7732 C CA . GLN A 1 969 ? 24.983 -18.921 -11.473 1.00 65.75 969 GLN A CA 1
ATOM 7733 C C . GLN A 1 969 ? 23.533 -18.438 -11.620 1.00 65.75 969 GLN A C 1
ATOM 7735 O O . GLN A 1 969 ? 22.815 -18.232 -10.643 1.00 65.75 969 GLN A O 1
ATOM 7740 N N . GLY A 1 970 ? 23.125 -18.199 -12.863 1.00 66.31 970 GLY A N 1
ATOM 7741 C CA . GLY A 1 970 ? 21.812 -17.678 -13.242 1.00 66.31 970 GLY A CA 1
ATOM 7742 C C . GLY A 1 970 ? 21.495 -17.991 -14.704 1.00 66.31 970 GLY A C 1
ATOM 7743 O O . GLY A 1 970 ? 22.243 -18.722 -15.351 1.00 66.31 970 GLY A O 1
ATOM 7744 N N . GLY A 1 971 ? 20.409 -17.430 -15.247 1.00 71.00 971 GLY A N 1
ATOM 7745 C CA . GLY A 1 971 ? 19.945 -17.739 -16.605 1.00 71.00 971 GLY A CA 1
ATOM 7746 C C . GLY A 1 971 ? 20.973 -17.496 -17.716 1.00 71.00 971 GLY A C 1
ATOM 7747 O O . GLY A 1 971 ? 20.937 -18.169 -18.742 1.00 71.00 971 GLY A O 1
ATOM 7748 N N . PHE A 1 972 ? 21.944 -16.601 -17.513 1.00 84.75 972 PHE A N 1
ATOM 7749 C CA . PHE A 1 972 ? 23.024 -16.336 -18.476 1.00 84.75 972 PHE A CA 1
ATOM 7750 C C . PHE A 1 972 ? 24.213 -17.310 -18.379 1.00 84.75 972 PHE A C 1
ATOM 7752 O O . PHE A 1 972 ? 25.160 -17.184 -19.154 1.00 84.75 972 PHE A O 1
ATOM 7759 N N . GLN A 1 973 ? 24.173 -18.288 -17.466 1.00 82.44 973 GLN A N 1
ATOM 7760 C CA . GLN A 1 973 ? 25.130 -19.393 -17.388 1.00 82.44 973 GLN A CA 1
ATOM 7761 C C . GLN A 1 973 ? 24.411 -20.723 -17.719 1.00 82.44 973 GLN A C 1
ATOM 7763 O O . GLN A 1 973 ? 23.431 -21.072 -17.063 1.00 82.44 973 GLN A O 1
ATOM 7768 N N . PRO A 1 974 ? 24.844 -21.489 -18.741 1.00 85.69 974 PRO A N 1
ATOM 7769 C CA . PRO A 1 974 ? 25.921 -21.176 -19.687 1.00 85.69 974 PRO A CA 1
ATOM 7770 C C . PRO A 1 974 ? 25.590 -19.972 -20.599 1.00 85.69 974 PRO A C 1
ATOM 7772 O O . PRO A 1 974 ? 24.410 -19.652 -20.768 1.00 85.69 974 PRO A O 1
ATOM 7775 N N . PRO A 1 975 ? 26.596 -19.311 -21.204 1.00 91.69 975 PRO A N 1
ATOM 7776 C CA . PRO A 1 975 ? 26.358 -18.263 -22.197 1.00 91.69 975 PRO A CA 1
ATOM 7777 C C . PRO A 1 975 ? 25.489 -18.758 -23.353 1.00 91.69 975 PRO A C 1
ATOM 7779 O O . PRO A 1 975 ? 25.570 -19.921 -23.748 1.00 91.69 975 PRO A O 1
ATOM 7782 N N . LEU A 1 976 ? 24.672 -17.866 -23.914 1.00 93.62 976 LEU A N 1
ATOM 7783 C CA . LEU A 1 976 ? 23.752 -18.203 -25.005 1.00 93.62 976 LEU A CA 1
ATOM 7784 C C . LEU A 1 976 ? 24.490 -18.515 -26.311 1.00 93.62 976 LEU A C 1
ATOM 7786 O O . LEU A 1 976 ? 24.030 -19.354 -27.080 1.00 93.62 976 LEU A O 1
ATOM 7790 N N . PHE A 1 977 ? 25.639 -17.875 -26.540 1.00 97.25 977 PHE A N 1
ATOM 7791 C CA . PHE A 1 977 ? 26.419 -18.011 -27.771 1.00 97.25 977 PHE A CA 1
ATOM 7792 C C . PHE A 1 977 ? 27.850 -18.490 -27.457 1.00 97.25 977 PHE A C 1
ATOM 7794 O O . PHE A 1 977 ? 28.803 -17.713 -27.558 1.00 97.25 977 PHE A O 1
ATOM 7801 N N . PRO A 1 978 ? 28.028 -19.762 -27.042 1.00 95.75 978 PRO A N 1
ATOM 7802 C CA . PRO A 1 978 ? 29.311 -20.294 -26.572 1.00 95.75 978 PRO A CA 1
ATOM 7803 C C . PRO A 1 978 ? 30.399 -20.358 -27.653 1.00 95.75 978 PRO A C 1
ATOM 7805 O O . PRO A 1 978 ? 31.586 -20.401 -27.327 1.00 95.75 978 PRO A O 1
ATOM 7808 N N . HIS A 1 979 ? 30.016 -20.341 -28.934 1.00 96.94 979 HIS A N 1
ATOM 7809 C CA . HIS A 1 979 ? 30.947 -20.223 -30.058 1.00 96.94 979 HIS A CA 1
ATOM 7810 C C . HIS A 1 979 ? 31.601 -18.833 -30.141 1.00 96.94 979 HIS A C 1
ATOM 7812 O O . HIS A 1 979 ? 32.700 -18.725 -30.674 1.00 96.94 979 HIS A O 1
ATOM 7818 N N . ILE A 1 980 ? 30.993 -17.808 -29.531 1.00 97.56 980 ILE A N 1
ATOM 7819 C CA . ILE A 1 980 ? 31.515 -16.432 -29.438 1.00 97.56 980 ILE A CA 1
ATOM 7820 C C . ILE A 1 980 ? 32.129 -16.178 -28.055 1.00 97.56 980 ILE A C 1
ATOM 7822 O O . ILE A 1 980 ? 33.262 -15.723 -27.939 1.00 97.56 980 ILE A O 1
ATOM 7826 N N . CYS A 1 981 ? 31.417 -16.501 -26.977 1.00 97.25 981 CYS A N 1
ATOM 7827 C CA . CYS A 1 981 ? 31.903 -16.315 -25.612 1.00 97.25 981 CYS A CA 1
ATOM 7828 C C . CYS A 1 981 ? 31.604 -17.559 -24.783 1.00 97.25 981 CYS A C 1
ATOM 7830 O O . CYS A 1 981 ? 30.446 -17.890 -24.542 1.00 97.25 981 CYS A O 1
ATOM 7832 N N . ARG A 1 982 ? 32.651 -18.232 -24.297 1.00 95.50 982 ARG A N 1
ATOM 7833 C CA . ARG A 1 982 ? 32.517 -19.406 -23.419 1.00 95.50 982 ARG A CA 1
ATOM 7834 C C . ARG A 1 982 ? 32.182 -19.036 -21.973 1.00 95.50 982 ARG A C 1
ATOM 7836 O O . ARG A 1 982 ? 31.861 -19.923 -21.187 1.00 95.50 982 ARG A O 1
ATOM 7843 N N . GLY A 1 983 ? 32.188 -17.742 -21.652 1.00 90.38 983 GLY A N 1
ATOM 7844 C CA . GLY A 1 983 ? 31.697 -17.182 -20.398 1.00 90.38 983 GLY A CA 1
ATOM 7845 C C . GLY A 1 983 ? 32.753 -16.383 -19.649 1.00 90.38 983 GLY A C 1
ATOM 7846 O O . GLY A 1 983 ? 33.807 -16.039 -20.186 1.00 90.38 983 GLY A O 1
ATOM 7847 N N . PHE A 1 984 ? 32.438 -16.090 -18.394 1.00 92.62 984 PHE A N 1
ATOM 7848 C CA . PHE A 1 984 ? 33.318 -15.416 -17.449 1.00 92.62 984 PHE A CA 1
ATOM 7849 C C . PHE A 1 984 ? 34.530 -16.289 -17.070 1.00 92.62 984 PHE A C 1
ATOM 7851 O O . PHE A 1 984 ? 34.367 -17.456 -16.718 1.00 92.62 984 PHE A O 1
ATOM 7858 N N . ASP A 1 985 ? 35.731 -15.706 -17.111 1.00 91.69 985 ASP A N 1
ATOM 7859 C CA . ASP A 1 985 ? 36.979 -16.301 -16.602 1.00 91.69 985 ASP A CA 1
ATOM 7860 C C . ASP A 1 985 ? 37.285 -15.806 -15.182 1.00 91.69 985 ASP A C 1
ATOM 7862 O O . ASP A 1 985 ? 37.355 -16.568 -14.220 1.00 91.69 985 ASP A O 1
ATOM 7866 N N . SER A 1 986 ? 37.494 -14.497 -15.058 1.00 88.94 986 SER A N 1
ATOM 7867 C CA . SER A 1 986 ? 37.996 -13.851 -13.847 1.00 88.94 986 SER A CA 1
ATOM 7868 C C . SER A 1 986 ? 37.560 -12.384 -13.785 1.00 88.94 986 SER A C 1
ATOM 7870 O O . SER A 1 986 ? 37.071 -11.820 -14.757 1.00 88.94 986 SER A O 1
ATOM 7872 N N . MET A 1 987 ? 37.693 -11.747 -12.625 1.00 88.00 987 MET A N 1
ATOM 7873 C CA . MET A 1 987 ? 37.380 -10.326 -12.438 1.00 88.00 987 MET A CA 1
ATOM 7874 C C . MET A 1 987 ? 38.674 -9.553 -12.218 1.00 88.00 987 MET A C 1
ATOM 7876 O O . MET A 1 987 ? 39.521 -9.995 -11.441 1.00 88.00 987 MET A O 1
ATOM 7880 N N . TYR A 1 988 ? 38.821 -8.412 -12.887 1.00 83.38 988 TYR A N 1
ATOM 7881 C CA . TYR A 1 988 ? 39.995 -7.550 -12.770 1.00 83.38 988 TYR A CA 1
ATOM 7882 C C . TYR A 1 988 ? 39.596 -6.217 -12.157 1.00 83.38 988 TYR A C 1
ATOM 7884 O O . TYR A 1 988 ? 38.850 -5.446 -12.752 1.00 83.38 988 TYR A O 1
ATOM 7892 N N . VAL A 1 989 ? 40.096 -5.969 -10.950 1.00 79.12 989 VAL A N 1
ATOM 7893 C CA . VAL A 1 989 ? 39.796 -4.783 -10.141 1.00 79.12 989 VAL A CA 1
ATOM 7894 C C . VAL A 1 989 ? 40.938 -3.777 -10.292 1.00 79.12 989 VAL A C 1
ATOM 7896 O O . VAL A 1 989 ? 42.099 -4.170 -10.379 1.00 79.12 989 VAL A O 1
ATOM 7899 N N . HIS A 1 990 ? 40.618 -2.484 -10.323 1.00 75.44 990 HIS A N 1
ATOM 7900 C CA . HIS A 1 990 ? 41.559 -1.374 -10.526 1.00 75.44 990 HIS A CA 1
ATOM 7901 C C . HIS A 1 990 ? 42.294 -1.399 -11.874 1.00 75.44 990 HIS A C 1
ATOM 7903 O O . HIS A 1 990 ? 43.374 -0.830 -12.011 1.00 75.44 990 HIS A O 1
ATOM 7909 N N . SER A 1 991 ? 41.694 -2.030 -12.882 1.00 78.62 991 SER A N 1
ATOM 7910 C CA . SER A 1 991 ? 42.204 -2.053 -14.250 1.00 78.62 991 SER A CA 1
ATOM 7911 C C . SER A 1 991 ? 41.134 -1.490 -15.181 1.00 78.62 991 SER A C 1
ATOM 7913 O O . SER A 1 991 ? 40.075 -2.094 -15.361 1.00 78.62 991 SER A O 1
ATOM 7915 N N . GLN A 1 992 ? 41.394 -0.292 -15.706 1.00 86.44 992 GLN A N 1
ATOM 7916 C CA . GLN A 1 992 ? 40.450 0.465 -16.537 1.00 86.44 992 GLN A CA 1
ATOM 7917 C C . GLN A 1 992 ? 40.886 0.574 -17.999 1.00 86.44 992 GLN A C 1
ATOM 7919 O O . GLN A 1 992 ? 40.054 0.797 -18.870 1.00 86.44 992 GLN A O 1
ATOM 7924 N N . GLU A 1 993 ? 42.181 0.408 -18.262 1.00 91.75 993 GLU A N 1
ATOM 7925 C CA . GLU A 1 993 ? 42.770 0.533 -19.592 1.00 91.75 993 GLU A CA 1
ATOM 7926 C C . GLU A 1 993 ? 42.619 -0.768 -20.385 1.00 91.75 993 GLU A C 1
ATOM 7928 O O . GLU A 1 993 ? 43.056 -1.841 -19.954 1.00 91.75 993 GLU A O 1
ATOM 7933 N N . LEU A 1 994 ? 42.014 -0.649 -21.561 1.00 93.94 994 LEU A N 1
ATOM 7934 C CA . LEU A 1 994 ? 41.773 -1.714 -22.519 1.00 93.94 994 LEU A CA 1
ATOM 7935 C C . LEU A 1 994 ? 42.453 -1.361 -23.844 1.00 93.94 994 LEU A C 1
ATOM 7937 O O . LEU A 1 994 ? 42.227 -0.294 -24.408 1.00 93.94 994 LEU A O 1
ATOM 7941 N N . SER A 1 995 ? 43.277 -2.269 -24.356 1.00 95.62 995 SER A N 1
ATOM 7942 C CA . SER A 1 995 ? 43.886 -2.159 -25.678 1.00 95.62 995 SER A CA 1
ATOM 7943 C C . SER A 1 995 ? 42.896 -2.591 -26.754 1.00 95.62 995 SER A C 1
ATOM 7945 O O . SER A 1 995 ? 42.327 -3.686 -26.687 1.00 95.62 995 SER A O 1
ATOM 7947 N N . VAL A 1 996 ? 42.727 -1.744 -27.766 1.00 96.56 996 VAL A N 1
ATOM 7948 C CA . VAL A 1 996 ? 41.889 -2.010 -28.937 1.00 96.56 996 VAL A CA 1
ATOM 7949 C C . VAL A 1 996 ? 42.622 -2.962 -29.876 1.00 96.56 996 VAL A C 1
ATOM 7951 O O . VAL A 1 996 ? 43.718 -2.664 -30.353 1.00 96.56 996 VAL A O 1
ATOM 7954 N N . LYS A 1 997 ? 42.028 -4.127 -30.133 1.00 96.12 997 LYS A N 1
ATOM 7955 C CA . LYS A 1 997 ? 42.583 -5.177 -31.001 1.00 96.12 997 LYS A CA 1
ATOM 7956 C C . LYS A 1 997 ? 41.943 -5.190 -32.379 1.00 96.12 997 LYS A C 1
ATOM 7958 O O . LYS A 1 997 ? 42.636 -5.432 -33.362 1.00 96.12 997 LYS A O 1
ATOM 7963 N N . ASP A 1 998 ? 40.661 -4.862 -32.446 1.00 93.44 998 ASP A N 1
ATOM 7964 C CA . ASP A 1 998 ? 39.917 -4.712 -33.688 1.00 93.44 998 ASP A CA 1
ATOM 7965 C C . ASP A 1 998 ? 38.977 -3.506 -33.573 1.00 93.44 998 ASP A C 1
ATOM 7967 O O . ASP A 1 998 ? 38.376 -3.271 -32.523 1.00 93.44 998 ASP A O 1
ATOM 7971 N N . ALA A 1 999 ? 38.886 -2.723 -34.649 1.00 88.31 999 ALA A N 1
ATOM 7972 C CA . ALA A 1 999 ? 38.112 -1.484 -34.705 1.00 88.31 999 ALA A CA 1
ATOM 7973 C C . ALA A 1 999 ? 36.872 -1.569 -35.605 1.00 88.31 999 ALA A C 1
ATOM 7975 O O . ALA A 1 999 ? 36.193 -0.564 -35.815 1.00 88.31 999 ALA A O 1
ATOM 7976 N N . GLY A 1 1000 ? 36.534 -2.753 -36.123 1.00 85.06 1000 GLY A N 1
ATOM 7977 C CA . GLY A 1 1000 ? 35.422 -2.962 -37.053 1.00 85.06 1000 GLY A CA 1
ATOM 7978 C C . GLY A 1 1000 ? 34.046 -2.586 -36.492 1.00 85.06 1000 GLY A C 1
ATOM 7979 O O . GLY A 1 1000 ? 33.085 -2.471 -37.252 1.00 85.06 1000 GLY A O 1
ATOM 7980 N N . CYS A 1 1001 ? 33.947 -2.363 -35.179 1.00 87.75 1001 CYS A N 1
ATOM 7981 C CA . CYS A 1 1001 ? 32.745 -1.904 -34.490 1.00 87.75 1001 CYS A CA 1
ATOM 7982 C C . CYS A 1 1001 ? 32.799 -0.448 -33.986 1.00 87.75 1001 CYS A C 1
ATOM 7984 O O . CYS A 1 1001 ? 31.790 0.017 -33.468 1.00 87.75 1001 CYS A O 1
ATOM 7986 N N . PHE A 1 1002 ? 33.914 0.282 -34.153 1.00 90.44 1002 PHE A N 1
ATOM 7987 C CA . PHE A 1 1002 ? 34.147 1.618 -33.575 1.00 90.44 1002 PHE A CA 1
ATOM 7988 C C . PHE A 1 1002 ? 34.223 2.725 -34.648 1.00 90.44 1002 PHE A C 1
ATOM 7990 O O . PHE A 1 1002 ? 35.273 3.335 -34.862 1.00 90.44 1002 PHE A O 1
ATOM 7997 N N . GLU A 1 1003 ? 33.104 3.001 -35.330 1.00 84.38 1003 GLU A N 1
ATOM 7998 C CA . GLU A 1 1003 ? 33.005 3.986 -36.424 1.00 84.38 1003 GLU A CA 1
ATOM 7999 C C . GLU A 1 1003 ? 33.542 5.371 -35.998 1.00 84.38 1003 GLU A C 1
ATOM 8001 O O . GLU A 1 1003 ? 32.968 6.043 -35.138 1.00 84.38 1003 GLU A O 1
ATOM 8006 N N . ASN A 1 1004 ? 34.650 5.814 -36.608 1.00 86.00 1004 ASN A N 1
ATOM 8007 C CA . ASN A 1 1004 ? 35.316 7.097 -36.325 1.00 86.00 1004 ASN A CA 1
ATOM 8008 C C . ASN A 1 1004 ? 35.627 7.343 -34.831 1.00 86.00 1004 ASN A C 1
ATOM 8010 O O . ASN A 1 1004 ? 35.682 8.496 -34.404 1.00 86.00 1004 ASN A O 1
ATOM 8014 N N . PHE A 1 1005 ? 35.804 6.281 -34.033 1.00 91.56 1005 PHE A N 1
ATOM 8015 C CA . PHE A 1 1005 ? 36.028 6.385 -32.587 1.00 91.56 1005 PHE A CA 1
ATOM 8016 C C . PHE A 1 1005 ? 37.393 5.849 -32.143 1.00 91.56 1005 PHE A C 1
ATOM 8018 O O . PHE A 1 1005 ? 38.188 6.619 -31.614 1.00 91.56 1005 PHE A O 1
ATOM 8025 N N . LEU A 1 1006 ? 37.669 4.562 -32.361 1.00 92.31 1006 LEU A N 1
ATOM 8026 C CA . LEU A 1 1006 ? 38.899 3.896 -31.917 1.00 92.31 1006 LEU A CA 1
ATOM 8027 C C . LEU A 1 1006 ? 39.548 3.146 -33.081 1.00 92.31 1006 LEU A C 1
ATOM 8029 O O . LEU A 1 1006 ? 38.851 2.677 -33.979 1.00 92.31 1006 LEU A O 1
ATOM 8033 N N . GLN A 1 1007 ? 40.871 3.015 -33.053 1.00 92.75 1007 GLN A N 1
ATOM 8034 C CA . GLN A 1 1007 ? 41.680 2.263 -34.013 1.00 92.75 1007 GLN A CA 1
ATOM 8035 C C . GLN A 1 1007 ? 42.476 1.151 -33.312 1.00 92.75 1007 GLN A C 1
ATOM 8037 O O . GLN A 1 1007 ? 42.746 1.246 -32.112 1.00 92.75 1007 GLN A O 1
ATOM 8042 N N . PRO A 1 1008 ? 42.885 0.083 -34.026 1.00 93.25 1008 PRO A N 1
ATOM 8043 C CA . PRO A 1 1008 ? 43.723 -0.955 -33.436 1.00 93.25 1008 PRO A CA 1
ATOM 8044 C C . PRO A 1 1008 ? 45.029 -0.362 -32.891 1.00 93.25 1008 PRO A C 1
ATOM 8046 O O . PRO A 1 1008 ? 45.734 0.356 -33.597 1.00 93.25 1008 PRO A O 1
ATOM 8049 N N . GLY A 1 1009 ? 45.353 -0.679 -31.638 1.00 89.56 1009 GLY A N 1
ATOM 8050 C CA . GLY A 1 1009 ? 46.496 -0.120 -30.911 1.00 89.56 1009 GLY A CA 1
ATOM 8051 C C . GLY A 1 1009 ? 46.154 1.027 -29.956 1.00 89.56 1009 GLY A C 1
ATOM 8052 O O . GLY A 1 1009 ? 46.962 1.305 -29.070 1.00 89.56 1009 GLY A O 1
ATOM 8053 N N . ASP A 1 1010 ? 44.969 1.635 -30.065 1.00 95.06 1010 ASP A N 1
ATOM 8054 C CA . ASP A 1 1010 ? 44.513 2.638 -29.101 1.00 95.06 1010 ASP A CA 1
ATOM 8055 C C . ASP A 1 1010 ? 44.316 2.029 -27.703 1.00 95.06 1010 ASP A C 1
ATOM 8057 O O . ASP A 1 1010 ? 44.057 0.828 -27.542 1.00 95.06 1010 ASP A O 1
ATOM 8061 N N . ILE A 1 1011 ? 44.409 2.885 -26.683 1.00 94.06 1011 ILE A N 1
ATOM 8062 C CA . ILE A 1 1011 ? 44.062 2.557 -25.299 1.00 94.06 1011 ILE A CA 1
ATOM 8063 C C . ILE A 1 1011 ? 42.759 3.265 -24.942 1.00 94.06 1011 ILE A C 1
ATOM 8065 O O . ILE A 1 1011 ? 42.663 4.490 -24.986 1.00 94.06 1011 ILE A O 1
ATOM 8069 N N . TYR A 1 1012 ? 41.764 2.472 -24.569 1.00 93.81 1012 TYR A N 1
ATOM 8070 C CA . TYR A 1 1012 ? 40.466 2.921 -24.104 1.00 93.81 1012 TYR A CA 1
ATOM 8071 C C . TYR A 1 1012 ? 40.351 2.746 -22.589 1.00 93.81 1012 TYR A C 1
ATOM 8073 O O . TYR A 1 1012 ? 40.604 1.660 -22.075 1.00 93.81 1012 TYR A O 1
ATOM 8081 N N . THR A 1 1013 ? 39.928 3.787 -21.875 1.00 90.31 1013 THR A N 1
ATOM 8082 C CA . THR A 1 1013 ? 39.752 3.736 -20.418 1.00 90.31 1013 THR A CA 1
ATOM 8083 C C . THR A 1 1013 ? 38.270 3.718 -20.066 1.00 90.31 1013 THR A C 1
ATOM 8085 O O . THR A 1 1013 ? 37.569 4.704 -20.292 1.00 90.31 1013 THR A O 1
ATOM 8088 N N . HIS A 1 1014 ? 37.791 2.612 -19.494 1.00 87.38 1014 HIS A N 1
ATOM 8089 C CA . HIS A 1 1014 ? 36.399 2.491 -19.047 1.00 87.38 1014 HIS A CA 1
ATOM 8090 C C . HIS A 1 1014 ? 36.191 3.106 -17.649 1.00 87.38 1014 HIS A C 1
ATOM 8092 O O . HIS A 1 1014 ? 37.127 3.263 -16.860 1.00 87.38 1014 HIS A O 1
ATOM 8098 N N . ALA A 1 1015 ? 34.959 3.521 -17.344 1.00 78.50 1015 ALA A N 1
ATOM 8099 C CA . ALA A 1 1015 ? 34.669 4.359 -16.173 1.00 78.50 1015 ALA A CA 1
ATOM 8100 C C . ALA A 1 1015 ? 34.555 3.572 -14.856 1.00 78.50 1015 ALA A C 1
ATOM 8102 O O . ALA A 1 1015 ? 34.733 4.141 -13.772 1.00 78.50 1015 ALA A O 1
ATOM 8103 N N . TYR A 1 1016 ? 34.272 2.270 -14.926 1.00 81.81 1016 TYR A N 1
ATOM 8104 C CA . TYR A 1 1016 ? 34.017 1.454 -13.744 1.00 81.81 1016 TYR A CA 1
ATOM 8105 C C . TYR A 1 1016 ? 35.314 0.943 -13.108 1.00 81.81 1016 TYR A C 1
ATOM 8107 O O . TYR A 1 1016 ? 36.360 0.880 -13.751 1.00 81.81 1016 TYR A O 1
ATOM 8115 N N . PHE A 1 1017 ? 35.296 0.642 -11.806 1.00 80.94 1017 PHE A N 1
ATOM 8116 C CA . PHE A 1 1017 ? 36.529 0.284 -11.094 1.00 80.94 1017 PHE A CA 1
ATOM 8117 C C . PHE A 1 1017 ? 36.999 -1.151 -11.384 1.00 80.94 1017 PHE A C 1
ATOM 8119 O O . PHE A 1 1017 ? 38.153 -1.467 -11.089 1.00 80.94 1017 PHE A O 1
ATOM 8126 N N . ASP A 1 1018 ? 36.139 -2.008 -11.944 1.00 85.38 1018 ASP A N 1
ATOM 8127 C CA . ASP A 1 1018 ? 36.468 -3.368 -12.371 1.00 85.38 1018 ASP A CA 1
ATOM 8128 C C . ASP A 1 1018 ? 35.930 -3.681 -13.781 1.00 85.38 1018 ASP A C 1
ATOM 8130 O O . ASP A 1 1018 ? 35.174 -2.907 -14.370 1.00 85.38 1018 ASP A O 1
ATOM 8134 N N . HIS A 1 1019 ? 36.368 -4.807 -14.342 1.00 90.94 1019 HIS A N 1
ATOM 8135 C CA . HIS A 1 1019 ? 35.763 -5.416 -15.524 1.00 90.94 1019 HIS A CA 1
ATOM 8136 C C . HIS A 1 1019 ? 35.835 -6.947 -15.448 1.00 90.94 1019 HIS A C 1
ATOM 8138 O O . HIS A 1 1019 ? 36.676 -7.529 -14.749 1.00 90.94 1019 HIS A O 1
ATOM 8144 N N . CYS A 1 1020 ? 34.954 -7.619 -16.189 1.00 92.50 1020 CYS A N 1
ATOM 8145 C CA . CYS A 1 1020 ? 34.986 -9.072 -16.339 1.00 92.50 1020 CYS A CA 1
ATOM 8146 C C . CYS A 1 1020 ? 35.957 -9.500 -17.449 1.00 92.50 1020 CYS A C 1
ATOM 8148 O O . CYS A 1 1020 ? 35.871 -9.059 -18.589 1.00 92.50 1020 CYS A O 1
ATOM 8150 N N . GLN A 1 1021 ? 36.851 -10.423 -17.129 1.00 94.44 1021 GLN A N 1
ATOM 8151 C CA . GLN A 1 1021 ? 37.643 -11.155 -18.104 1.00 94.44 1021 GLN A CA 1
ATOM 8152 C C . GLN A 1 1021 ? 36.785 -12.257 -18.729 1.00 94.44 1021 GLN A C 1
ATOM 8154 O O . GLN A 1 1021 ? 36.125 -13.012 -18.008 1.00 94.44 1021 GLN A O 1
ATOM 8159 N N . LEU A 1 1022 ? 36.832 -12.391 -20.053 1.00 96.44 1022 LEU A N 1
ATOM 8160 C CA . LEU A 1 1022 ? 36.049 -13.377 -20.793 1.00 96.44 1022 LEU A CA 1
ATOM 8161 C C . LEU A 1 1022 ? 36.922 -14.487 -21.386 1.00 96.44 1022 LEU A C 1
ATOM 8163 O O . LEU A 1 1022 ? 38.100 -14.286 -21.701 1.00 96.44 1022 LEU A O 1
ATOM 8167 N N . LEU A 1 1023 ? 36.311 -15.657 -21.579 1.00 96.25 1023 LEU A N 1
ATOM 8168 C CA . LEU A 1 1023 ? 36.854 -16.756 -22.372 1.00 96.25 1023 LEU A CA 1
ATOM 8169 C C . LEU A 1 1023 ? 36.327 -16.662 -23.806 1.00 96.25 1023 LEU A C 1
ATOM 8171 O O . LEU A 1 1023 ? 35.141 -16.886 -24.056 1.00 96.25 1023 LEU A O 1
ATOM 8175 N N . ALA A 1 1024 ? 37.219 -16.401 -24.761 1.00 96.75 1024 ALA A N 1
ATOM 8176 C CA . ALA A 1 1024 ? 36.868 -16.399 -26.178 1.00 96.75 1024 ALA A CA 1
ATOM 8177 C C . ALA A 1 1024 ? 36.359 -17.777 -26.631 1.00 96.75 1024 ALA A C 1
ATOM 8179 O O . ALA A 1 1024 ? 36.915 -18.823 -26.257 1.00 96.75 1024 ALA A O 1
ATOM 8180 N N . GLY A 1 1025 ? 35.282 -17.768 -27.414 1.00 96.31 1025 GLY A N 1
ATOM 8181 C CA . GLY A 1 1025 ? 34.844 -18.911 -28.204 1.00 96.31 1025 GLY A CA 1
ATOM 8182 C C . GLY A 1 1025 ? 35.642 -19.037 -29.511 1.00 96.31 1025 GLY A C 1
ATOM 8183 O O . GLY A 1 1025 ? 36.370 -18.117 -29.881 1.00 96.31 1025 GLY A O 1
ATOM 8184 N N . PRO A 1 1026 ? 35.548 -20.186 -30.199 1.00 95.94 1026 PRO A N 1
ATOM 8185 C CA . PRO A 1 1026 ? 36.303 -20.458 -31.425 1.00 95.94 1026 PRO A CA 1
ATOM 8186 C C . PRO A 1 1026 ? 35.995 -19.511 -32.597 1.00 95.94 1026 PRO A C 1
ATOM 8188 O O . PRO A 1 1026 ? 36.834 -19.371 -33.479 1.00 95.94 1026 PRO A O 1
ATOM 8191 N N . GLU A 1 1027 ? 34.827 -18.868 -32.614 1.00 96.56 1027 GLU A N 1
ATOM 8192 C CA . GLU A 1 1027 ? 34.378 -17.971 -33.691 1.00 96.56 1027 GLU A CA 1
ATOM 8193 C C . GLU A 1 1027 ? 34.406 -16.492 -33.274 1.00 96.56 1027 GLU A C 1
ATOM 8195 O O . GLU A 1 1027 ? 33.830 -15.633 -33.940 1.00 96.56 1027 GLU A O 1
ATOM 8200 N N . ALA A 1 1028 ? 35.045 -16.181 -32.145 1.00 96.56 1028 ALA A N 1
ATOM 8201 C CA . ALA A 1 1028 ? 35.047 -14.841 -31.584 1.00 96.56 1028 ALA A CA 1
ATOM 8202 C C . ALA A 1 1028 ? 36.072 -13.924 -32.263 1.00 96.56 1028 ALA A C 1
ATOM 8204 O O . ALA A 1 1028 ? 37.248 -14.268 -32.391 1.00 96.56 1028 ALA A O 1
ATOM 8205 N N . THR A 1 1029 ? 35.656 -12.701 -32.576 1.00 97.31 1029 THR A N 1
ATOM 8206 C CA . THR A 1 1029 ? 36.556 -11.578 -32.841 1.00 97.31 1029 THR A CA 1
ATOM 8207 C C . THR A 1 1029 ? 36.857 -10.864 -31.527 1.00 97.31 1029 THR A C 1
ATOM 8209 O O . THR A 1 1029 ? 35.948 -10.420 -30.822 1.00 97.31 1029 THR A O 1
ATOM 8212 N N . LEU A 1 1030 ? 38.140 -10.749 -31.187 1.00 97.25 1030 LEU A N 1
ATOM 8213 C CA . LEU A 1 1030 ? 38.602 -9.999 -30.024 1.00 97.25 1030 LEU A CA 1
ATOM 8214 C C . LEU A 1 1030 ? 38.641 -8.502 -30.352 1.00 97.25 1030 LEU A C 1
ATOM 8216 O O . LEU A 1 1030 ? 39.464 -8.078 -31.154 1.00 97.25 1030 LEU A O 1
ATOM 8220 N N . LEU A 1 1031 ? 37.775 -7.717 -29.709 1.00 97.06 1031 LEU A N 1
ATOM 8221 C CA . LEU A 1 1031 ? 37.701 -6.267 -29.900 1.00 97.06 1031 LEU A CA 1
ATOM 8222 C C . LEU A 1 1031 ? 38.602 -5.522 -28.912 1.00 97.06 1031 LEU A C 1
ATOM 8224 O O . LEU A 1 1031 ? 39.407 -4.691 -29.322 1.00 97.06 1031 LEU A O 1
ATOM 8228 N N . LEU A 1 1032 ? 38.495 -5.845 -27.618 1.00 96.94 1032 LEU A N 1
ATOM 8229 C CA . LEU A 1 1032 ? 39.255 -5.200 -26.542 1.00 96.94 1032 LEU A CA 1
ATOM 8230 C C . LEU A 1 1032 ? 39.933 -6.246 -25.657 1.00 96.94 1032 LEU A C 1
ATOM 8232 O O . LEU A 1 1032 ? 39.297 -7.231 -25.270 1.00 96.94 1032 LEU A O 1
ATOM 8236 N N . ALA A 1 1033 ? 41.188 -6.003 -25.284 1.00 95.69 1033 ALA A N 1
ATOM 8237 C CA . ALA A 1 1033 ? 41.934 -6.817 -24.326 1.00 95.69 1033 ALA A CA 1
ATOM 8238 C C . ALA A 1 1033 ? 42.480 -5.962 -23.178 1.00 95.69 1033 ALA A C 1
ATOM 8240 O O . ALA A 1 1033 ? 42.783 -4.789 -23.369 1.00 95.69 1033 ALA A O 1
ATOM 8241 N N . ASN A 1 1034 ? 42.641 -6.537 -21.989 1.00 92.62 1034 ASN A N 1
ATOM 8242 C CA . ASN A 1 1034 ? 43.309 -5.832 -20.891 1.00 92.62 1034 ASN A CA 1
ATOM 8243 C C . ASN A 1 1034 ? 44.835 -5.775 -21.091 1.00 92.62 1034 ASN A C 1
ATOM 8245 O O . ASN A 1 1034 ? 45.382 -6.354 -22.029 1.00 92.62 1034 ASN A O 1
ATOM 8249 N N . ALA A 1 1035 ? 45.539 -5.125 -20.161 1.00 87.12 1035 ALA A N 1
ATOM 8250 C CA . ALA A 1 1035 ? 47.001 -4.999 -20.175 1.00 87.12 1035 ALA A CA 1
ATOM 8251 C C . ALA A 1 1035 ? 47.768 -6.341 -20.175 1.00 87.12 1035 ALA A C 1
ATOM 8253 O O . ALA A 1 1035 ? 48.958 -6.371 -20.470 1.00 87.12 1035 ALA A O 1
ATOM 8254 N N . SER A 1 1036 ? 47.112 -7.457 -19.835 1.00 87.25 1036 SER A N 1
ATOM 8255 C CA . SER A 1 1036 ? 47.683 -8.808 -19.920 1.00 87.25 1036 SER A CA 1
ATOM 8256 C C . SER A 1 1036 ? 47.346 -9.519 -21.235 1.00 87.25 1036 SER A C 1
ATOM 8258 O O . SER A 1 1036 ? 47.496 -10.736 -21.315 1.00 87.25 1036 SER A O 1
ATOM 8260 N N . GLU A 1 1037 ? 46.873 -8.785 -22.248 1.00 90.38 1037 GLU A N 1
ATOM 8261 C CA . GLU A 1 1037 ? 46.486 -9.307 -23.564 1.00 90.38 1037 GLU A CA 1
ATOM 8262 C C . GLU A 1 1037 ? 45.338 -10.329 -23.503 1.00 90.38 1037 GLU A C 1
ATOM 8264 O O . GLU A 1 1037 ? 45.193 -11.189 -24.373 1.00 90.38 1037 GLU A O 1
ATOM 8269 N N . ARG A 1 1038 ? 44.491 -10.249 -22.465 1.00 93.12 1038 ARG A N 1
ATOM 8270 C CA . ARG A 1 1038 ? 43.382 -11.189 -22.268 1.00 93.12 1038 ARG A CA 1
ATOM 8271 C C . ARG A 1 1038 ? 42.032 -10.568 -22.688 1.00 93.12 1038 ARG A C 1
ATOM 8273 O O . ARG A 1 1038 ? 41.812 -9.387 -22.424 1.00 93.12 1038 ARG A O 1
ATOM 8280 N N . PRO A 1 1039 ? 41.096 -11.338 -23.290 1.00 96.38 1039 PRO A N 1
ATOM 8281 C CA . PRO A 1 1039 ? 39.822 -10.832 -23.831 1.00 96.38 1039 PRO A CA 1
ATOM 8282 C C . PRO A 1 1039 ? 38.849 -10.133 -22.866 1.00 96.38 1039 PRO A C 1
ATOM 8284 O O . PRO A 1 1039 ? 38.337 -10.748 -21.936 1.00 96.38 1039 PRO A O 1
ATOM 8287 N N . VAL A 1 1040 ? 38.488 -8.882 -23.133 1.00 96.56 1040 VAL A N 1
ATOM 8288 C CA . VAL A 1 1040 ? 37.444 -8.166 -22.374 1.00 96.56 1040 VAL A CA 1
ATOM 8289 C C . VAL A 1 1040 ? 36.183 -7.981 -23.207 1.00 96.56 1040 VAL A C 1
ATOM 8291 O O . VAL A 1 1040 ? 35.092 -8.226 -22.699 1.00 96.56 1040 VAL A O 1
ATOM 8294 N N . THR A 1 1041 ? 36.324 -7.641 -24.489 1.00 97.69 1041 THR A N 1
ATOM 8295 C CA . THR A 1 1041 ? 35.184 -7.460 -25.397 1.00 97.69 1041 THR A CA 1
ATOM 8296 C C . THR A 1 1041 ? 35.328 -8.361 -26.611 1.00 97.69 1041 THR A C 1
ATOM 8298 O O . THR A 1 1041 ? 36.341 -8.333 -27.309 1.00 97.69 1041 THR A O 1
ATOM 8301 N N . LEU A 1 1042 ? 34.305 -9.178 -26.839 1.00 98.19 1042 LEU A N 1
ATOM 8302 C CA . LEU A 1 1042 ? 34.216 -10.191 -27.878 1.00 98.19 1042 LEU A CA 1
ATOM 8303 C C . LEU A 1 1042 ? 32.996 -9.917 -28.751 1.00 98.19 1042 LEU A C 1
ATOM 8305 O O . LEU A 1 1042 ? 31.916 -9.616 -28.240 1.00 98.19 1042 LEU A O 1
ATOM 8309 N N . ALA A 1 1043 ? 33.160 -10.088 -30.054 1.00 97.50 1043 ALA A N 1
ATOM 8310 C CA . ALA A 1 1043 ? 32.091 -9.983 -31.031 1.00 97.50 1043 ALA A CA 1
ATOM 8311 C C . ALA A 1 1043 ? 32.019 -11.237 -31.902 1.00 97.50 1043 ALA A C 1
ATOM 8313 O O . ALA A 1 1043 ? 33.003 -11.954 -32.067 1.00 97.50 1043 ALA A O 1
ATOM 8314 N N . GLY A 1 1044 ? 30.850 -11.501 -32.471 1.00 96.31 1044 GLY A N 1
ATOM 8315 C CA . GLY A 1 1044 ? 30.671 -12.565 -33.449 1.00 96.31 1044 GLY A CA 1
ATOM 8316 C C . GLY A 1 1044 ? 29.262 -12.581 -34.025 1.00 96.31 1044 GLY A C 1
ATOM 8317 O O . GLY A 1 1044 ? 28.423 -11.749 -33.674 1.00 96.31 1044 GLY A O 1
ATOM 8318 N N . ASN A 1 1045 ? 29.002 -13.554 -34.896 1.00 96.12 1045 ASN A N 1
ATOM 8319 C CA . ASN A 1 1045 ? 27.711 -13.717 -35.558 1.00 96.12 1045 ASN A CA 1
ATOM 8320 C C . ASN A 1 1045 ? 26.968 -14.955 -35.040 1.00 96.12 1045 ASN A C 1
ATOM 8322 O O . ASN A 1 1045 ? 27.567 -15.972 -34.680 1.00 96.12 1045 ASN A O 1
ATOM 8326 N N . HIS A 1 1046 ? 25.641 -14.887 -35.042 1.00 95.44 1046 HIS A N 1
ATOM 8327 C CA . HIS A 1 1046 ? 24.782 -16.053 -34.871 1.00 95.44 1046 HIS A CA 1
ATOM 8328 C C . HIS A 1 1046 ? 23.625 -15.979 -35.864 1.00 95.44 1046 HIS A C 1
ATOM 8330 O O . HIS A 1 1046 ? 22.767 -15.103 -35.770 1.00 95.44 1046 HIS A O 1
ATOM 8336 N N . GLY A 1 1047 ? 23.623 -16.881 -36.846 1.00 94.31 1047 GLY A N 1
ATOM 8337 C CA . GLY A 1 1047 ? 22.762 -16.737 -38.015 1.00 94.31 1047 GLY A CA 1
ATOM 8338 C C . GLY A 1 1047 ? 23.052 -15.420 -38.730 1.00 94.31 1047 GLY A C 1
ATOM 8339 O O . GLY A 1 1047 ? 24.198 -15.157 -39.085 1.00 94.31 1047 GLY A O 1
ATOM 8340 N N . ARG A 1 1048 ? 22.017 -14.595 -38.924 1.00 94.31 1048 ARG A N 1
ATOM 8341 C CA . ARG A 1 1048 ? 22.167 -13.252 -39.507 1.00 94.31 1048 ARG A CA 1
ATOM 8342 C C . ARG A 1 1048 ? 22.485 -12.168 -38.477 1.00 94.31 1048 ARG A C 1
ATOM 8344 O O . ARG A 1 1048 ? 22.909 -11.086 -38.855 1.00 94.31 1048 ARG A O 1
ATOM 8351 N N . GLY A 1 1049 ? 22.264 -12.429 -37.192 1.00 96.31 1049 GLY A N 1
ATOM 8352 C CA . GLY A 1 1049 ? 22.437 -11.442 -36.132 1.00 96.31 1049 GLY A CA 1
ATOM 8353 C C . GLY A 1 1049 ? 23.872 -11.331 -35.643 1.00 96.31 1049 GLY A C 1
ATOM 8354 O O . GLY A 1 1049 ? 24.704 -12.223 -35.835 1.00 96.31 1049 GLY A O 1
ATOM 8355 N N . ARG A 1 1050 ? 24.136 -10.222 -34.955 1.00 97.31 1050 ARG A N 1
ATOM 8356 C CA . ARG A 1 1050 ? 25.428 -9.894 -34.349 1.00 97.31 1050 ARG A CA 1
ATOM 8357 C C . ARG A 1 1050 ? 25.321 -9.920 -32.836 1.00 97.31 1050 ARG A C 1
ATOM 8359 O O . ARG A 1 1050 ? 24.334 -9.464 -32.259 1.00 97.31 1050 ARG A O 1
ATOM 8366 N N . VAL A 1 1051 ? 26.348 -10.454 -32.191 1.00 97.88 1051 VAL A N 1
ATOM 8367 C CA . VAL A 1 1051 ? 26.380 -10.631 -30.742 1.00 97.88 1051 VAL A CA 1
ATOM 8368 C C . VAL A 1 1051 ? 27.664 -10.044 -30.183 1.00 97.88 1051 VAL A C 1
ATOM 8370 O O . VAL A 1 1051 ? 28.750 -10.323 -30.691 1.00 97.88 1051 VAL A O 1
ATOM 8373 N N . ILE A 1 1052 ? 27.533 -9.270 -29.107 1.00 98.38 1052 ILE A N 1
ATOM 8374 C CA . ILE A 1 1052 ? 28.653 -8.749 -28.323 1.00 98.38 1052 ILE A CA 1
ATOM 8375 C C . ILE A 1 1052 ? 28.566 -9.269 -26.889 1.00 98.38 1052 ILE A C 1
ATOM 8377 O O . ILE A 1 1052 ? 27.512 -9.217 -26.255 1.00 98.38 1052 ILE A O 1
ATOM 8381 N N . TYR A 1 1053 ? 29.709 -9.706 -26.368 1.00 98.25 1053 TYR A N 1
ATOM 8382 C CA . TYR A 1 1053 ? 29.954 -9.871 -24.940 1.00 98.25 1053 TYR A CA 1
ATOM 8383 C C . TYR A 1 1053 ? 31.051 -8.895 -24.525 1.00 98.25 1053 TYR A C 1
ATOM 8385 O O . TYR A 1 1053 ? 32.152 -8.957 -25.064 1.00 98.25 1053 TYR A O 1
ATOM 8393 N N . THR A 1 1054 ? 30.776 -8.013 -23.568 1.00 97.12 1054 THR A N 1
ATOM 8394 C CA . THR A 1 1054 ? 31.792 -7.127 -22.980 1.00 97.12 1054 THR A CA 1
ATOM 8395 C C . THR A 1 1054 ? 31.842 -7.293 -21.472 1.00 97.12 1054 THR A C 1
ATOM 8397 O O . THR A 1 1054 ? 30.819 -7.351 -20.791 1.00 97.12 1054 THR A O 1
ATOM 8400 N N . GLY A 1 1055 ? 33.053 -7.354 -20.931 1.00 94.31 1055 GLY A N 1
ATOM 8401 C CA . GLY A 1 1055 ? 33.278 -7.339 -19.499 1.00 94.31 1055 GLY A CA 1
ATOM 8402 C C . GLY A 1 1055 ? 33.009 -5.999 -18.822 1.00 94.31 1055 GLY A C 1
ATOM 8403 O O . GLY A 1 1055 ? 33.023 -5.944 -17.594 1.00 94.31 1055 GLY A O 1
ATOM 8404 N N . GLU A 1 1056 ? 32.777 -4.947 -19.600 1.00 93.69 1056 GLU A N 1
ATOM 8405 C CA . GLU A 1 1056 ? 32.465 -3.602 -19.131 1.00 93.69 1056 GLU A CA 1
ATOM 8406 C C . GLU A 1 1056 ? 31.017 -3.494 -18.649 1.00 93.69 1056 GLU A C 1
ATOM 8408 O O . GLU A 1 1056 ? 30.163 -4.321 -18.975 1.00 93.69 1056 GLU A O 1
ATOM 8413 N N . ILE A 1 1057 ? 30.726 -2.432 -17.902 1.00 90.06 1057 ILE A N 1
ATOM 8414 C CA . ILE A 1 1057 ? 29.373 -2.063 -17.493 1.00 90.06 1057 ILE A CA 1
ATOM 8415 C C . ILE A 1 1057 ? 29.156 -0.566 -17.679 1.00 90.06 1057 ILE A C 1
ATOM 8417 O O . ILE A 1 1057 ? 29.974 0.253 -17.270 1.00 90.06 1057 ILE A O 1
ATOM 8421 N N . PHE A 1 1058 ? 28.033 -0.197 -18.291 1.00 90.94 1058 PHE A N 1
ATOM 8422 C CA . PHE A 1 1058 ? 27.748 1.193 -18.643 1.00 90.94 1058 PHE A CA 1
ATOM 8423 C C . PHE A 1 1058 ? 26.794 1.851 -17.639 1.00 90.94 1058 PHE A C 1
ATOM 8425 O O . PHE A 1 1058 ? 26.002 1.173 -16.987 1.00 90.94 1058 PHE A O 1
ATOM 8432 N N . GLY A 1 1059 ? 26.832 3.185 -17.548 1.00 82.75 1059 GLY A N 1
ATOM 8433 C CA . GLY A 1 1059 ? 25.878 3.972 -16.750 1.00 82.75 1059 GLY A CA 1
ATOM 8434 C C . GLY A 1 1059 ? 26.147 4.001 -15.243 1.00 82.75 1059 GLY A C 1
ATOM 8435 O O . GLY A 1 1059 ? 25.256 4.386 -14.484 1.00 82.75 1059 GLY A O 1
ATOM 8436 N N . ILE A 1 1060 ? 27.350 3.608 -14.808 1.00 78.94 1060 ILE A N 1
ATOM 8437 C CA . ILE A 1 1060 ? 27.791 3.684 -13.410 1.00 78.94 1060 ILE A CA 1
ATOM 8438 C C . ILE A 1 1060 ? 29.167 4.321 -13.262 1.00 78.94 1060 ILE A C 1
ATOM 8440 O O . ILE A 1 1060 ? 30.000 4.236 -14.163 1.00 78.94 1060 ILE A O 1
ATOM 8444 N N . ASP A 1 1061 ? 29.388 4.948 -12.108 1.00 73.31 1061 ASP A N 1
ATOM 8445 C CA . ASP A 1 1061 ? 30.676 5.519 -11.719 1.00 73.31 1061 ASP A CA 1
ATOM 8446 C C . ASP A 1 1061 ? 31.515 4.569 -10.842 1.00 73.31 1061 ASP A C 1
ATOM 8448 O O . ASP A 1 1061 ? 31.094 3.473 -10.460 1.00 73.31 1061 ASP A O 1
ATOM 8452 N N . ARG A 1 1062 ? 32.719 5.016 -10.470 1.00 72.62 1062 ARG A N 1
ATOM 8453 C CA . ARG A 1 1062 ? 33.658 4.274 -9.608 1.00 72.62 1062 ARG A CA 1
ATOM 8454 C C . ARG A 1 1062 ? 33.115 3.963 -8.208 1.00 72.62 1062 ARG A C 1
ATOM 8456 O O . ARG A 1 1062 ? 33.672 3.106 -7.529 1.00 72.62 1062 ARG A O 1
ATOM 8463 N N . GLN A 1 1063 ? 32.067 4.652 -7.758 1.00 67.06 1063 GLN A N 1
ATOM 8464 C CA . GLN A 1 1063 ? 31.390 4.417 -6.480 1.00 67.06 1063 GLN A CA 1
ATOM 8465 C C . GLN A 1 1063 ? 30.124 3.562 -6.646 1.00 67.06 1063 GLN A C 1
ATOM 8467 O O . GLN A 1 1063 ? 29.343 3.446 -5.700 1.00 67.06 1063 GLN A O 1
ATOM 8472 N N . ASN A 1 1064 ? 29.925 2.949 -7.821 1.00 68.81 1064 ASN A N 1
ATOM 8473 C CA . ASN A 1 1064 ? 28.764 2.129 -8.159 1.00 68.81 1064 ASN A CA 1
ATOM 8474 C C . ASN A 1 1064 ? 27.434 2.913 -8.116 1.00 68.81 1064 ASN A C 1
ATOM 8476 O O . ASN A 1 1064 ? 26.378 2.365 -7.792 1.00 68.81 1064 ASN A O 1
ATOM 8480 N N . ARG A 1 1065 ? 27.475 4.221 -8.408 1.00 66.94 1065 ARG A N 1
ATOM 8481 C CA . ARG A 1 1065 ? 26.286 5.079 -8.496 1.00 66.94 1065 ARG A CA 1
ATOM 8482 C C . ARG A 1 1065 ? 25.839 5.193 -9.948 1.00 66.94 1065 ARG A C 1
ATOM 8484 O O . ARG A 1 1065 ? 26.665 5.384 -10.837 1.00 66.94 1065 ARG A O 1
ATOM 8491 N N . LEU A 1 1066 ? 24.526 5.124 -10.176 1.00 69.69 1066 LEU A N 1
ATOM 8492 C CA . LEU A 1 1066 ? 23.933 5.382 -11.489 1.00 69.69 1066 LEU A CA 1
ATOM 8493 C C . LEU A 1 1066 ? 24.194 6.834 -11.903 1.00 69.69 1066 LEU A C 1
ATOM 8495 O O . LEU A 1 1066 ? 23.858 7.759 -11.162 1.00 69.69 1066 LEU A O 1
ATOM 8499 N N . THR A 1 1067 ? 24.758 7.021 -13.091 1.00 67.44 1067 THR A N 1
ATOM 8500 C CA . THR A 1 1067 ? 25.110 8.338 -13.633 1.00 67.44 1067 THR A CA 1
ATOM 8501 C C . THR A 1 1067 ? 24.917 8.380 -15.151 1.00 67.44 1067 THR A C 1
ATOM 8503 O O . THR A 1 1067 ? 24.758 7.340 -15.798 1.00 67.44 1067 THR A O 1
ATOM 8506 N N . TYR A 1 1068 ? 24.925 9.581 -15.735 1.00 69.69 1068 TYR A N 1
ATOM 8507 C CA . TYR A 1 1068 ? 25.097 9.712 -17.181 1.00 69.69 1068 TYR A CA 1
ATOM 8508 C C . TYR A 1 1068 ? 26.453 9.119 -17.579 1.00 69.69 1068 TYR A C 1
ATOM 8510 O O . TYR A 1 1068 ? 27.448 9.381 -16.899 1.00 69.69 1068 TYR A O 1
ATOM 8518 N N . PRO A 1 1069 ? 26.523 8.333 -18.667 1.00 76.50 1069 PRO A N 1
ATOM 8519 C CA . PRO A 1 1069 ? 27.802 7.841 -19.146 1.00 76.50 1069 PRO A CA 1
ATOM 8520 C C . PRO A 1 1069 ? 28.697 9.024 -19.530 1.00 76.50 1069 PRO A C 1
ATOM 8522 O O . PRO A 1 1069 ? 28.259 9.952 -20.214 1.00 76.50 1069 PRO A O 1
ATOM 8525 N N . GLU A 1 1070 ? 29.959 8.977 -19.108 1.00 80.31 1070 GLU A N 1
ATOM 8526 C CA . GLU A 1 1070 ? 30.985 9.879 -19.629 1.00 80.31 1070 GLU A CA 1
ATOM 8527 C C . GLU A 1 1070 ? 31.092 9.714 -21.150 1.00 80.31 1070 GLU A C 1
ATOM 8529 O O . GLU A 1 1070 ? 30.814 8.638 -21.683 1.00 80.31 1070 GLU A O 1
ATOM 8534 N N . PHE A 1 1071 ? 31.492 10.769 -21.863 1.00 83.75 1071 PHE A N 1
ATOM 8535 C CA . PHE A 1 1071 ? 31.424 10.794 -23.325 1.00 83.75 1071 PHE A CA 1
ATOM 8536 C C . PHE A 1 1071 ? 32.115 9.596 -24.018 1.00 83.75 1071 PHE A C 1
ATOM 8538 O O . PHE A 1 1071 ? 31.444 8.954 -24.827 1.00 83.75 1071 PHE A O 1
ATOM 8545 N N . PRO A 1 1072 ? 33.344 9.172 -23.652 1.00 86.44 1072 PRO A N 1
ATOM 8546 C CA . PRO A 1 1072 ? 33.962 7.971 -24.235 1.00 86.44 1072 PRO A CA 1
ATOM 8547 C C . PRO A 1 1072 ? 33.205 6.666 -23.930 1.00 86.44 1072 PRO A C 1
ATOM 8549 O O . PRO A 1 1072 ? 33.192 5.732 -24.729 1.00 86.44 1072 PRO A O 1
ATOM 8552 N N . HIS A 1 1073 ? 32.549 6.587 -22.772 1.00 87.25 1073 HIS A N 1
ATOM 8553 C CA . HIS A 1 1073 ? 31.744 5.438 -22.344 1.00 87.25 1073 HIS A CA 1
ATOM 8554 C C . HIS A 1 1073 ? 30.404 5.384 -23.089 1.00 87.25 1073 HIS A C 1
ATOM 8556 O O . HIS A 1 1073 ? 29.945 4.319 -23.502 1.00 87.25 1073 HIS A O 1
ATOM 8562 N N . TRP A 1 1074 ? 29.807 6.554 -23.321 1.00 90.50 1074 TRP A N 1
ATOM 8563 C CA . TRP A 1 1074 ? 28.640 6.713 -24.179 1.00 90.50 1074 TRP A CA 1
ATOM 8564 C C . TRP A 1 1074 ? 28.971 6.333 -25.627 1.00 90.50 1074 TRP A C 1
ATOM 8566 O O . TRP A 1 1074 ? 28.237 5.550 -26.225 1.00 90.50 1074 TRP A O 1
ATOM 8576 N N . GLN A 1 1075 ? 30.093 6.827 -26.169 1.00 91.69 1075 GLN A N 1
ATOM 8577 C CA . GLN A 1 1075 ? 30.552 6.517 -27.527 1.00 91.69 1075 GLN A CA 1
ATOM 8578 C C . GLN A 1 1075 ? 30.796 5.019 -27.709 1.00 91.69 1075 GLN A C 1
ATOM 8580 O O . GLN A 1 1075 ? 30.378 4.471 -28.726 1.00 91.69 1075 GLN A O 1
ATOM 8585 N N . MET A 1 1076 ? 31.409 4.352 -26.727 1.00 94.81 1076 MET A N 1
ATOM 8586 C CA . MET A 1 1076 ? 31.615 2.902 -26.744 1.00 94.81 1076 MET A CA 1
ATOM 8587 C C . MET A 1 1076 ? 30.289 2.154 -26.898 1.00 94.81 1076 MET A C 1
ATOM 8589 O O . MET A 1 1076 ? 30.076 1.480 -27.904 1.00 94.81 1076 MET A O 1
ATOM 8593 N N . LEU A 1 1077 ? 29.349 2.335 -25.964 1.00 94.88 1077 LEU A N 1
ATOM 8594 C CA . LEU A 1 1077 ? 28.051 1.658 -26.021 1.00 94.88 1077 LEU A CA 1
ATOM 8595 C C . LEU A 1 1077 ? 27.267 2.003 -27.298 1.00 94.88 1077 LEU A C 1
ATOM 8597 O O . LEU A 1 1077 ? 26.672 1.121 -27.914 1.00 94.88 1077 LEU A O 1
ATOM 8601 N N . PHE A 1 1078 ? 27.291 3.268 -27.721 1.00 94.75 1078 PHE A N 1
ATOM 8602 C CA . PHE A 1 1078 ? 26.640 3.725 -28.948 1.00 94.75 1078 PHE A CA 1
ATOM 8603 C C . PHE A 1 1078 ? 27.183 3.008 -30.195 1.00 94.75 1078 PHE A C 1
ATOM 8605 O O . PHE A 1 1078 ? 26.405 2.553 -31.035 1.00 94.75 1078 PHE A O 1
ATOM 8612 N N . ASN A 1 1079 ? 28.503 2.847 -30.295 1.00 95.31 1079 ASN A N 1
ATOM 8613 C CA . ASN A 1 1079 ? 29.154 2.122 -31.386 1.00 95.31 1079 ASN A CA 1
ATOM 8614 C C . ASN A 1 1079 ? 28.838 0.623 -31.361 1.00 95.31 1079 ASN A C 1
ATOM 8616 O O . ASN A 1 1079 ? 28.456 0.065 -32.390 1.00 95.31 1079 ASN A O 1
ATOM 8620 N N . LEU A 1 1080 ? 28.888 -0.010 -30.184 1.00 96.31 1080 LEU A N 1
ATOM 8621 C CA . LEU A 1 1080 ? 28.508 -1.417 -30.015 1.00 96.31 1080 LEU A CA 1
ATOM 8622 C C . LEU A 1 1080 ? 27.055 -1.663 -30.463 1.00 96.31 1080 LEU A C 1
ATOM 8624 O O . LEU A 1 1080 ? 26.789 -2.606 -31.209 1.00 96.31 1080 LEU A O 1
ATOM 8628 N N . ILE A 1 1081 ? 26.121 -0.782 -30.081 1.00 96.69 1081 ILE A N 1
ATOM 8629 C CA . ILE A 1 1081 ? 24.715 -0.831 -30.516 1.00 96.69 1081 ILE A CA 1
ATOM 8630 C C . ILE A 1 1081 ? 24.609 -0.695 -32.035 1.00 96.69 1081 ILE A C 1
ATOM 8632 O O . ILE A 1 1081 ? 23.954 -1.514 -32.681 1.00 96.69 1081 ILE A O 1
ATOM 8636 N N . ARG A 1 1082 ? 25.257 0.318 -32.621 1.00 94.56 1082 ARG A N 1
ATOM 8637 C CA . ARG A 1 1082 ? 25.211 0.555 -34.070 1.00 94.56 1082 ARG A CA 1
ATOM 8638 C C . ARG A 1 1082 ? 25.770 -0.615 -34.859 1.00 94.56 1082 ARG A C 1
ATOM 8640 O O . ARG A 1 1082 ? 25.184 -0.993 -35.873 1.00 94.56 1082 ARG A O 1
ATOM 8647 N N . TRP A 1 1083 ? 26.872 -1.197 -34.399 1.00 94.69 1083 TRP A N 1
ATOM 8648 C CA . TRP A 1 1083 ? 27.475 -2.353 -35.042 1.00 94.69 1083 TRP A CA 1
ATOM 8649 C C . TRP A 1 1083 ? 26.575 -3.587 -34.942 1.00 94.69 1083 TRP A C 1
ATOM 8651 O O . TRP A 1 1083 ? 26.337 -4.230 -35.967 1.00 94.69 1083 TRP A O 1
ATOM 8661 N N . CYS A 1 1084 ? 26.011 -3.871 -33.761 1.00 93.94 1084 CYS A N 1
ATOM 8662 C CA . CYS A 1 1084 ? 25.079 -4.985 -33.560 1.00 93.94 1084 CYS A CA 1
ATOM 8663 C C . CYS A 1 1084 ? 23.803 -4.850 -34.400 1.00 93.94 1084 CYS A C 1
ATOM 8665 O O . CYS A 1 1084 ? 23.324 -5.839 -34.943 1.00 93.94 1084 CYS A O 1
ATOM 8667 N N . GLY A 1 1085 ? 23.271 -3.633 -34.534 1.00 90.19 1085 GLY A N 1
ATOM 8668 C CA . GLY A 1 1085 ? 22.070 -3.357 -35.324 1.00 90.19 1085 GLY A CA 1
ATOM 8669 C C . GLY A 1 1085 ? 22.295 -3.301 -36.838 1.00 90.19 1085 GLY A C 1
ATOM 8670 O O . GLY A 1 1085 ? 21.335 -3.148 -37.582 1.00 90.19 1085 GLY A O 1
ATOM 8671 N N . SER A 1 1086 ? 23.542 -3.414 -37.312 1.00 80.94 1086 SER A N 1
ATOM 8672 C CA . SER A 1 1086 ? 23.894 -3.372 -38.744 1.00 80.94 1086 SER A CA 1
ATOM 8673 C C . SER A 1 1086 ? 24.026 -4.773 -39.373 1.00 80.94 1086 SER A C 1
ATOM 8675 O O . SER A 1 1086 ? 24.864 -4.972 -40.252 1.00 80.94 1086 SER A O 1
ATOM 8677 N N . ALA A 1 1087 ? 23.269 -5.755 -38.877 1.00 68.31 1087 ALA A N 1
ATOM 8678 C CA . ALA A 1 1087 ? 23.195 -7.108 -39.435 1.00 68.31 1087 ALA A CA 1
ATOM 8679 C C . ALA A 1 1087 ? 22.619 -7.115 -40.872 1.00 68.31 1087 ALA A C 1
ATOM 8681 O O . ALA A 1 1087 ? 21.785 -6.270 -41.197 1.00 68.31 1087 ALA A O 1
ATOM 8682 N N . GLU A 1 1088 ? 23.072 -8.052 -41.719 1.00 49.78 1088 GLU A N 1
ATOM 8683 C CA . GLU A 1 1088 ? 22.620 -8.219 -43.121 1.00 49.78 1088 GLU A CA 1
ATOM 8684 C C . GLU A 1 1088 ? 21.377 -9.114 -43.270 1.00 49.78 1088 GLU A C 1
ATOM 8686 O O . GLU A 1 1088 ? 21.301 -10.188 -42.623 1.00 49.78 1088 GLU A O 1
#

Solvent-accessible surface area (backbone atoms only — not comparable to full-atom values): 55653 Å² total; per-residue (Å²): 112,77,71,60,54,54,54,59,61,59,62,65,69,70,59,74,56,75,48,72,74,43,74,46,36,31,74,48,55,83,35,69,91,42,44,76,35,57,45,76,57,38,92,37,69,53,48,70,38,76,87,25,90,77,57,29,9,32,37,25,75,31,77,43,22,19,44,26,31,56,61,45,80,91,75,41,51,51,62,72,52,34,27,24,44,34,34,34,37,30,29,42,73,51,70,49,102,83,66,59,79,51,75,15,26,52,36,35,38,39,45,97,91,45,28,22,32,34,37,27,30,30,31,65,24,31,37,55,33,40,42,28,26,31,57,56,97,89,41,84,42,82,68,43,77,48,64,60,86,82,49,90,44,39,77,41,61,40,24,42,34,43,26,33,38,39,89,74,35,34,37,39,37,30,47,49,52,39,81,70,46,72,45,72,57,80,59,55,60,30,57,48,40,78,82,38,46,40,36,36,26,48,52,21,37,32,37,43,20,61,35,35,33,27,53,19,73,70,89,80,58,81,45,58,90,46,85,52,82,74,63,70,67,75,54,73,53,41,65,58,41,46,52,45,52,50,58,28,58,79,66,75,50,43,63,62,63,75,50,65,37,77,42,77,74,60,73,71,43,80,61,59,43,72,62,32,19,39,38,70,76,49,78,69,31,52,59,16,52,50,53,26,54,51,42,34,46,74,22,72,45,77,58,61,65,44,77,42,96,59,97,42,18,36,36,42,35,25,43,49,87,76,37,62,73,64,37,49,68,65,72,55,68,79,85,43,58,77,54,1,18,36,35,34,61,37,76,51,95,69,47,28,35,38,42,30,29,1,55,37,63,56,3,31,23,47,32,31,49,49,56,36,32,41,49,38,81,79,29,32,33,58,39,34,42,34,43,32,56,49,49,29,76,43,32,29,41,45,47,47,77,78,95,51,69,66,59,46,54,50,34,43,71,50,66,38,35,32,41,39,36,49,49,73,54,54,76,67,58,83,51,62,65,61,49,25,54,51,34,49,61,27,43,64,62,58,21,40,48,28,43,46,45,62,71,43,31,40,82,53,52,92,69,30,70,80,58,47,43,91,48,48,51,62,80,45,25,68,36,60,58,92,80,48,27,32,27,43,60,46,23,30,35,53,68,63,51,60,69,42,34,41,54,38,17,44,52,51,23,50,51,32,57,76,31,54,50,50,29,39,33,36,32,48,54,93,38,53,54,92,88,25,40,47,39,54,86,72,55,48,70,61,37,42,72,74,39,60,88,43,60,39,58,35,54,37,52,51,51,46,45,34,50,55,38,28,36,73,70,38,75,82,53,44,42,35,35,36,53,54,73,38,62,62,57,85,52,67,67,60,45,46,42,42,34,54,26,34,62,70,33,61,95,64,53,43,43,41,28,42,72,54,33,42,70,53,32,53,63,33,41,70,28,36,81,57,73,43,31,33,44,37,65,65,50,44,97,74,56,63,45,41,28,47,76,56,29,27,29,40,42,38,71,60,77,54,62,78,24,29,46,28,45,50,57,95,65,37,73,40,69,40,37,45,68,19,55,50,46,31,34,35,20,42,37,35,33,38,34,65,59,32,36,60,38,55,90,60,45,61,40,56,71,57,46,67,52,85,49,67,51,37,58,72,50,49,38,26,31,55,26,22,76,57,33,22,70,84,22,5,64,53,53,21,54,46,39,70,66,37,55,40,59,42,48,46,38,43,42,88,83,56,53,62,89,89,61,61,63,65,64,51,32,54,49,51,33,54,52,32,50,55,36,51,53,42,51,62,72,28,59,88,48,44,34,81,90,32,47,67,44,52,51,53,47,50,51,49,40,53,22,36,29,37,42,25,49,26,35,47,23,32,55,51,17,50,54,31,41,78,71,68,35,55,71,60,14,52,57,33,16,48,57,20,49,59,45,56,69,38,66,63,37,53,73,49,104,58,43,62,56,39,54,54,62,35,55,46,69,64,56,50,54,40,50,53,54,46,55,58,51,47,73,76,48,81,75,46,82,41,34,35,30,40,49,36,35,95,83,51,102,82,37,27,33,53,51,73,46,44,50,76,73,43,40,66,50,56,41,25,45,53,47,76,42,59,51,53,33,65,70,55,55,70,70,34,35,25,41,34,32,41,41,16,45,44,75,65,83,49,93,44,69,39,69,64,38,51,52,50,38,22,41,73,27,24,8,40,38,25,15,26,37,31,32,22,65,38,68,30,71,32,44,72,37,93,51,44,52,30,34,60,17,53,70,48,76,41,72,82,50,37,59,26,38,27,63,44,35,95,46,30,81,97,72,55,49,62,74,40,77,45,72,54,66,30,48,47,31,32,34,39,36,76,19,94,60,36,45,60,31,27,19,37,91,82,74,44,42,29,24,32,32,33,74,40,77,35,5,24,38,37,40,29,15,49,61,67,23,39,38,68,85,74,42,74,33,75,53,54,58,73,56,41,50,48,54,51,26,51,50,54,46,20,50,63,43,111

Foldseek 3Di:
DVVVVVVVVVVVVPPQPQDFLDKDALVCCPPPSNVVFWDQPFPDEFDWAQPDLPGIWTFDALPGYKIKGFFDPSLQADLLFKKKKKWKWAAAADADPVRDKDWWFQKKWADPQFWIWTWTAINHARWIKIWTWGADPNDIDTQDIFTADRHRDHRKMKMWMWTANSVQQKIFIDIQLHTRDMDRNPDSVNSRHHRTMMMGGNSTGGIMGTTTMTRHGDNGDHGRPICPVVPLPWQFFDPQLVVQLVVCVVVVFLFPLRFSDKFQDDDKDFAAQVLEAEEEPDDLLVLLVVVLQVLCVLLVRPDHHHYDDDPWEYEYAYAQVVQQVVCVQVVNDDQAPALKWKWFWGDDHRHIYTYIHAPDSNNRNVSSLRQSSQAARNGMGTGMIGIGFFFAPAEAEEDADDLDLVVLSLCLSLSHAEYEYEAVRVVPCPDLVSLLVSQVSNVSSNHAYEYEDELFLDFQPPVQVVQAPFQDDQLWGQHPLVVQWIHHRRGIDHLQPLVSLLVVLLVVLVSCLSSVHQEYEYEARPDDAPPQWSVVVVGGPSRCVPQPSPVLVSVLSSLVSSLVSNCVNRVRHAYAYEGPPQEQDPDPVVLQSQLSNLVSCPVRHAYEHEDAFLVSQVVSLVSHPHRHEYEYEQADLQWQWLAFLSLLACLSQRDTHNYHYYYYHNDPDALSCSLRSSSNSSCSRPVSRQQRGHQDRPSHAPCNRLPDRCCCLVRVQLSVCCSQFNNVLSNLVSLLRNRGFTLSCLLCVVVHPDPPDPLLVVLVVLLVSLVSNLVSLVVSQVVGRPVCNVNSVSSNLVSLLSNLSSQLSNLLVVLVVCVVVVNNVVSLVSLVVSVVSCVDVSVVVDPRCVSSNQSSPCPLVNVLVVVLVVVLVLDAQDAWEEEEFAAPDDPQAGAQCFCLQVSPDPRSNYHYDYDHAQDLVVLVRGQEYERFQHQENPDHPDPNLVSVLVSQQVAHFYEAEANLQPSHNYPCVCPSCCQAFRGFDDKAFQFFWKAFCPCLLQVVQDDHGDIGGAFERMFTFTDGHNFWDAGIDTPVRTGAKTWGGRNQFIYIYGRGGAQAHHVRDGHHGRNSRSSVVNSSRVSRSPTD

Secondary structure (DSSP, 8-state):
-HHHHHHHHHHGGGS----EEEEE-TTTTTSHHHHTTEEESSSBPPEEES--SSSSEEEEESSSB-EEEPP-GGG---TT--EEEEEEEEEPP---TT----EEEEEEEE-TTS-EEEEEEETTT--EEEEEEEEETTEEEEEEEEEPPP----SS-EEEEEEEETTTTEEEEEETTEEEEEEE-S-GGGT--TT--EEESTT-EEEEEEEEEESS------------SS--PPP---HHHHHHHHHHHHTT---SSPPSEEEE-S--EE--GGGEEEEES-STTHHHHHHHHHHHHHTT--SPPEES--SSEEEEEEEGGG-HHHHHTTT-PPPPSTT-EEEEEES-TTS-EEEEEESSHHHHHHHHHHHHHTBPTTSEE--EEEEE--SSSEEEEEE-SS--HHHHHHHHHTT--EEEE-HHHHHH---HHHHHHHHHHHHHTT-EEEEEEE--SEE--GGGGGGS-TT-BTTBEES-GGGT-EEETTEEE-SS-HHHHHHHHHHHHHHHHHTT--EEEEE----STTTSGGGGGG--HHHHHHHTT-HHHHHHHHHHHHHHHHHHH-TT-EEEEE-SS-S----HHHHHHHHHHHHHTTTT-EEEEE---HHHHHHHHTTSSSPPEEEE-SS-TT---S---GGGGGGGG--STT-EEEE--SSTTSHHHHHHHHHHHHHHH-TTSTT-----TTTTSHHHHH---HHIIIIIHHHHHHHHH-HHHHHHHHHHHHT---THHHHSHHHHSPTT--HHHHHHHHHHHHHHHHHHHHHHGGGS-GGGHHHHHHHHHHHHHHHHHHHHHHHHHHHHHHHHTT-HHHHHHHHHHHHHHHHSHHHHSSS--HHHHHHH-HHHHHHHHHHHHHHHTTS----EEEEEE--TT-TTTS---TTHHHHHTTGGGEEEEEES---HHHHHT-SEEEEES-S---S-SS-HHHHHHHHHHTT-EEEEEGGGGTTSSSTTSS-S-TTTEEEEEEEEES--EEEES--TT-TTT--TT-EEE-SSSEEEEEEE-TT-EEEEEETTS-EEEEEEEETTEEEEEES---SB-TTS-B-PPPHHHHHHHHHHHHHHT---